Protein AF-0000000081104560 (afdb_homodimer)

Solvent-accessible surface area (backbone atoms only — not comparable to full-atom values): 60282 Å² total; per-residue (Å²): 135,87,75,81,73,76,74,65,57,38,30,58,47,62,74,62,41,50,55,45,44,60,71,58,47,67,75,71,65,54,69,32,28,44,56,29,55,73,64,72,46,82,34,73,63,42,94,49,19,62,49,31,46,74,70,73,40,37,84,59,43,34,56,75,79,78,76,79,76,77,82,79,80,79,83,79,77,79,70,82,75,79,75,72,74,75,78,76,77,78,72,72,76,51,74,69,54,56,58,49,32,35,73,31,67,72,75,35,79,82,72,40,44,40,38,30,18,34,72,7,65,52,24,42,51,39,49,55,53,65,66,53,71,58,65,101,72,71,60,72,70,68,72,63,43,50,53,58,43,30,38,43,39,57,54,51,51,51,84,67,80,66,79,64,60,79,67,37,32,70,81,58,48,70,50,54,60,58,66,65,53,71,56,70,68,56,50,53,49,16,44,48,46,25,62,72,28,64,36,73,73,55,53,59,62,52,62,60,69,62,49,50,54,52,49,51,50,49,52,50,47,55,72,69,43,69,88,73,62,60,71,51,78,63,54,62,71,45,51,56,48,50,51,50,49,50,51,44,38,54,54,5,45,57,47,44,71,38,82,80,61,77,56,75,73,42,67,51,52,57,32,54,49,24,30,54,50,36,45,40,46,39,56,36,30,83,50,50,60,64,38,88,78,43,81,53,62,68,61,18,52,51,27,42,25,38,41,43,50,43,50,50,48,52,44,52,43,37,51,51,16,54,60,38,36,45,80,50,56,68,77,79,75,72,69,73,81,59,90,60,77,62,85,67,57,29,48,74,61,52,32,51,47,53,48,42,53,48,44,38,52,49,48,53,49,50,49,45,22,42,73,71,74,40,71,70,51,67,68,58,54,51,50,50,50,51,52,52,49,49,45,50,68,41,28,39,61,28,60,66,32,74,87,57,37,83,44,73,64,33,48,50,50,18,44,51,50,50,43,52,53,29,51,49,49,41,61,68,40,44,65,71,70,75,58,85,72,91,64,59,63,66,51,55,50,52,34,50,51,33,30,51,47,34,45,52,42,50,53,53,44,51,72,65,69,44,56,60,65,56,37,66,68,57,43,28,51,36,46,48,26,48,51,52,49,45,50,49,21,64,73,67,62,38,63,70,54,49,53,48,51,51,50,51,54,49,51,48,61,72,62,51,74,35,74,46,35,63,61,54,38,52,14,50,50,48,50,50,48,56,56,48,54,39,52,58,53,65,76,101,133,84,78,76,76,76,74,59,58,39,29,58,49,62,74,61,42,50,55,46,45,61,71,59,46,67,75,71,66,59,69,31,29,44,56,29,53,73,65,71,46,83,36,74,65,42,92,50,18,60,50,30,47,74,71,71,42,37,85,60,43,33,58,75,78,77,77,80,75,75,84,77,84,66,86,64,80,76,72,83,76,79,75,70,74,76,78,76,76,77,72,70,76,50,76,70,53,54,58,48,31,35,74,30,69,73,76,35,79,82,70,40,44,40,38,29,18,32,73,7,65,51,25,43,51,38,49,53,51,65,66,52,72,60,66,100,71,73,61,72,68,66,72,63,41,50,54,57,41,30,39,43,40,57,54,51,51,52,84,68,82,61,80,66,61,75,67,39,32,74,80,57,49,69,51,53,61,58,65,66,52,70,56,69,68,56,49,53,50,15,45,47,47,25,62,73,29,62,34,74,72,54,52,60,63,51,63,60,69,61,48,50,53,52,48,51,49,49,53,51,48,55,71,70,43,67,87,73,62,61,71,51,79,62,53,64,72,44,51,55,47,49,52,49,48,50,52,43,39,53,55,5,45,58,47,43,72,39,80,80,60,78,57,74,74,41,67,52,53,56,32,54,50,24,29,52,52,36,46,39,47,38,55,35,30,83,50,53,62,63,37,89,78,43,80,50,62,68,61,19,52,51,29,43,26,39,39,43,50,42,50,50,48,51,45,51,43,38,52,52,17,53,59,38,36,44,81,48,57,69,76,79,75,71,73,72,81,60,90,60,77,62,86,67,57,29,48,74,61,53,32,51,47,52,48,43,53,48,42,40,52,48,46,53,50,49,48,45,22,44,74,70,74,41,71,73,50,67,67,59,54,52,51,52,50,51,51,53,50,49,46,49,70,41,26,39,60,28,60,65,33,74,86,58,36,84,45,73,65,33,47,52,50,18,42,50,51,49,42,52,52,30,52,50,47,41,61,68,39,44,66,72,69,73,57,85,70,88,62,60,64,64,53,53,50,52,34,48,50,34,29,52,47,35,45,52,42,49,53,52,43,52,73,64,68,44,55,61,66,56,37,67,67,57,43,29,52,36,47,48,26,49,50,52,49,45,51,48,19,63,73,67,62,38,63,70,54,50,54,48,52,52,49,50,54,49,51,49,60,71,62,51,75,35,75,48,35,64,61,53,38,51,14,51,52,49,50,49,48,55,58,46,55,40,53,59,56,66,75,101

Sequence (1080 aa):
MPGGDSTATENIPAGDFDLLLFRRRRFRTAKACYPCRRRKVKCDLNQPCGTCISREHPDLCDYTTNTFAGAESSTSEQSPSVREQPEGAHVSPSAAETAQGLFVDLALPFSTKVHLGSESLPGIFSMCGRTRKQPSTAPVKLSTDPRLICELLCLQDSSTTFPFTNLWMPGDGIEKVYSALPEDDVILNHFRLFQESLFHLEPSIVNLRNFETVLLEFLRKRRAVPPNPYLEPLSESTSSWIGLLFGILSCGAQLAVVEGVEGELDATKAWVFGLAIRLAQTLGLHCTPDPNSISNPKKREEAIIRSSIWRSLIWQDTLASLCFDRPSGIVVLESIPSNTASPRFYSFFDSCHHLFVTANKIGHALTQAKFSGERLPHETVLDFRKLVNIIETRSVPHLQDLSKCQSKNDYIQHYIFRLFTDSVMVCLYRPAMTGNESQDDDITDYYLNRCRSTLQTYMELMNLNAPFQRLWFFVHITFSSALILGQAAYARNVHSDKTFLKRFFNSLSQNRAFVSVPMYENAWRLLHEFLTMNDNNMEEMPGGDSTATENIPAGDFDLLLFRRRRFRTAKACYPCRRRKVKCDLNQPCGTCISREHPDLCDYTTNTFAGAESSTSEQSPSVREQPEGAHVSPSAAETAQGLFVDLALPFSTKVHLGSESLPGIFSMCGRTRKQPSTAPVKLSTDPRLICELLCLQDSSTTFPFTNLWMPGDGIEKVYSALPEDDVILNHFRLFQESLFHLEPSIVNLRNFETVLLEFLRKRRAVPPNPYLEPLSESTSSWIGLLFGILSCGAQLAVVEGVEGELDATKAWVFGLAIRLAQTLGLHCTPDPNSISNPKKREEAIIRSSIWRSLIWQDTLASLCFDRPSGIVVLESIPSNTASPRFYSFFDSCHHLFVTANKIGHALTQAKFSGERLPHETVLDFRKLVNIIETRSVPHLQDLSKCQSKNDYIQHYIFRLFTDSVMVCLYRPAMTGNESQDDDITDYYLNRCRSTLQTYMELMNLNAPFQRLWFFVHITFSSALILGQAAYARNVHSDKTFLKRFFNSLSQNRAFVSVPMYENAWRLLHEFLTMNDNNMEE

Organism: NCBI:txid173218

Nearest PDB structures (foldseek):
  8qag-assembly2_B  TM=3.653E-01  e=5.432E-01  synthetic construct
  8qah-assembly1_A  TM=3.461E-01  e=1.840E+00  synthetic construct
  8e12-assembly1_A  TM=4.820E-01  e=4.840E+00  synthetic construct
  5dlq-assembly1_B  TM=2.103E-01  e=8.721E+00  Mus musculus
  8qag-assembly2_B  TM=3.655E-01  e=7.309E-01  synthetic construct

InterPro domains:
  IPR001138 Zn(2)Cys(6) fungal-type DNA-binding domain [PF00172] (31-64)
  IPR001138 Zn(2)Cys(6) fungal-type DNA-binding domain [PS00463] (32-61)
  IPR001138 Zn(2)Cys(6) fungal-type DNA-binding domain [PS50048] (32-63)
  IPR001138 Zn(2)Cys(6) fungal-type DNA-binding domain [SM00066] (27-72)
  IPR001138 Zn(2)Cys(6) fungal-type DNA-binding domain [cd00067] (29-58)
  IPR004507 Flavin prenyltransferase UbiX-like [PTHR43374] (16-257)
  IPR007219 Xylanolytic transcriptional activator, regulatory domain [SM00906] (270-349)
  IPR036864 Zn(2)-C6 fungal-type DNA-binding domain superfamily [G3DSA:4.10.240.10] (23-68)
  IPR036864 Zn(2)-C6 fungal-type DNA-binding domain superfamily [SSF57701] (22-66)

Foldseek 3Di:
DDPDPPPPPPCPDCVVVVVVVVVPPPPPFQQFFPVCVVVVHHFPSDQQTPVCVVVPRSVRRHRPDDPPDDDDPDDPDCDDDPCPDPPPDPPPPPLVVLQQADWAQLVEPPSHTDGFGCLALLNLVLLVLSPPPPDPAQPLPPPSHSNLVCLLLLQRAPRPDPVVVPDDDVVDDCLVLVVPDDDPVLLVQLLVLLVQAVCLQQVLQDPSVVLVVVSVVVVVVPVVDPSPPVPPRQPPVRVVSSVVSVVSSLNSVLLDLDAPPQSVPRLVVLVVLLVVLVVLVVVVLLPQDQLVPDDDPVSSSVSSNSPSSNLVSLQSQLLSCLNRVHQGPDQRPDDQPPVPPPPAAQELNRLLSSLSNLLNVLSVQQSVQSVVSHGDDPVVLVVSVVSNVSSLVRHDPLLNDVVPQDDLSSLVSNLVSLLSSLLSLLSSLSVVVNDDDPDDPVSVVVNLVSLLSLLVSLLVNLVSVRSNNSDSSSLSSNSSSLLVLLVVCLVVVPPVSLVSSVVSLVSCVVSVSCVSHVSSVVSSVSSVCSSVSSVVSVVD/DPPPPPPPPPPPDVVVVVVVVVVPPPPPQQQFFPVCVVVVHHFPSDQQTPVCVVVPRSVRRHRPDDPPDDDPPPDPPCDDDPCPPPPPPPPPPPLVVLQQADWAQLVEPPSHTDGFGCLALLNLVLLVLSPPPPDPAQPLPPPSHSNLVCLLLLQRAPRPDDVVVPDDDVVDDCLVLVVPDDDPVLLVQLLVLLVQAVCLQQVLQDDSVVLVVVSVVVVVVPVVDPSPPVPPRQDPVRVVSSVVSVVSSLNSVLLDLDAPPQSVPRLVVLVVLLVVLVVLVVVVLLPQDQLVPDDDPVSSSVSSNSPSSNLVSLQSQLLSCLNRVHQGPDQRPDDQPPVPPPPAAQELNRLLSSLSNLLNVLSVQQSVQSVVSHGDDPVVLVVSVVSNVSSLVRHDPLLNDVVPQDDLSSLLSNLVSLLSSLLSLLSSLSVVVNDPDPPDPVSVVVNLVSLLSLLVSLLVNLVSVRSNNSDSSSLSSNSSSLLVLLVVCLVVVPPVSLVSSVVSLVSCVVSVSCVSHVSSVVSSVSSVCSSVVSVVSVVD

Structure (mmCIF, N/CA/C/O backbone):
data_AF-0000000081104560-model_v1
#
loop_
_entity.id
_entity.type
_entity.pdbx_description
1 polymer 'Transcriptional regulator family: Fungal Specific TF'
#
loop_
_atom_site.group_PDB
_atom_site.id
_atom_site.type_symbol
_atom_site.label_atom_id
_atom_site.label_alt_id
_atom_site.label_comp_id
_atom_site.label_asym_id
_atom_site.label_entity_id
_atom_site.label_seq_id
_atom_site.pdbx_PDB_ins_code
_atom_site.Cartn_x
_atom_site.Cartn_y
_atom_site.Cartn_z
_atom_site.occupancy
_atom_site.B_iso_or_equiv
_atom_site.auth_seq_id
_atom_site.auth_comp_id
_atom_site.auth_asym_id
_atom_site.auth_atom_id
_atom_site.pdbx_PDB_model_num
ATOM 1 N N . MET A 1 1 ? 3.824 50.594 -65.812 1 22.41 1 MET A N 1
ATOM 2 C CA . MET A 1 1 ? 2.658 50.594 -64.938 1 22.41 1 MET A CA 1
ATOM 3 C C . MET A 1 1 ? 2.471 49.219 -64.312 1 22.41 1 MET A C 1
ATOM 5 O O . MET A 1 1 ? 2.693 48.188 -65 1 22.41 1 MET A O 1
ATOM 9 N N . PRO A 1 2 ? 2.445 49.125 -62.844 1 25.73 2 PRO A N 1
ATOM 10 C CA . PRO A 1 2 ? 2.838 48.188 -61.781 1 25.73 2 PRO A CA 1
ATOM 11 C C . PRO A 1 2 ? 1.892 47 -61.656 1 25.73 2 PRO A C 1
ATOM 13 O O . PRO A 1 2 ? 0.671 47.156 -61.75 1 25.73 2 PRO A O 1
ATOM 16 N N . GLY A 1 3 ? 2.25 45.969 -62.344 1 26.03 3 GLY A N 1
ATOM 17 C CA . GLY A 1 3 ? 1.594 44.75 -62.719 1 26.03 3 GLY A CA 1
ATOM 18 C C . GLY A 1 3 ? 0.983 44 -61.562 1 26.03 3 GLY A C 1
ATOM 19 O O . GLY A 1 3 ? 1.6 43.875 -60.5 1 26.03 3 GLY A O 1
ATOM 20 N N . GLY A 1 4 ? -0.249 44.188 -61.344 1 25.16 4 GLY A N 1
ATOM 21 C CA . GLY A 1 4 ? -1.162 43.938 -60.25 1 25.16 4 GLY A CA 1
ATOM 22 C C . GLY A 1 4 ? -1.18 42.5 -59.812 1 25.16 4 GLY A C 1
ATOM 23 O O . GLY A 1 4 ? -1.478 41.594 -60.594 1 25.16 4 GLY A O 1
ATOM 24 N N . ASP A 1 5 ? -0.259 42.125 -58.969 1 25.12 5 ASP A N 1
ATOM 25 C CA . ASP A 1 5 ? 0.303 40.875 -58.469 1 25.12 5 ASP A CA 1
ATOM 26 C C . ASP A 1 5 ? -0.767 40.031 -57.781 1 25.12 5 ASP A C 1
ATOM 28 O O . ASP A 1 5 ? -1.366 40.438 -56.781 1 25.12 5 ASP A O 1
ATOM 32 N N . SER A 1 6 ? -1.529 39.375 -58.562 1 28.17 6 SER A N 1
ATOM 33 C CA . SER A 1 6 ? -2.742 38.625 -58.25 1 28.17 6 SER A CA 1
ATOM 34 C C . SER A 1 6 ? -2.486 37.625 -57.156 1 28.17 6 SER A C 1
ATOM 36 O O . SER A 1 6 ? -1.745 36.656 -57.375 1 28.17 6 SER A O 1
ATOM 38 N N . THR A 1 7 ? -2.326 38.094 -55.938 1 27.14 7 THR A N 1
ATOM 39 C CA . THR A 1 7 ? -1.959 37.406 -54.688 1 27.14 7 THR A CA 1
ATOM 40 C C . THR A 1 7 ? -2.881 36.25 -54.438 1 27.14 7 THR A C 1
ATOM 42 O O . THR A 1 7 ? -4.098 36.406 -54.312 1 27.14 7 THR A O 1
ATOM 45 N N . ALA A 1 8 ? -2.52 35.156 -55 1 28.59 8 ALA A N 1
ATOM 46 C CA . ALA A 1 8 ? -3.174 33.844 -55.062 1 28.59 8 ALA A CA 1
ATOM 47 C C . ALA A 1 8 ? -3.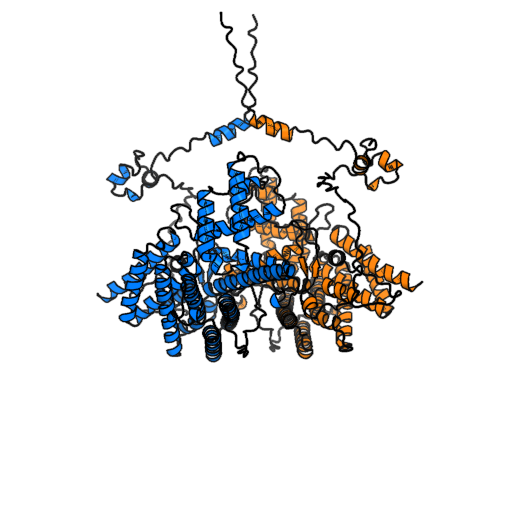691 33.438 -53.688 1 28.59 8 ALA A C 1
ATOM 49 O O . ALA A 1 8 ? -2.938 33.438 -52.688 1 28.59 8 ALA A O 1
ATOM 50 N N . THR A 1 9 ? -4.898 33.719 -53.375 1 28.7 9 THR A N 1
ATOM 51 C CA . THR A 1 9 ? -5.707 33.5 -52.156 1 28.7 9 THR A CA 1
ATOM 52 C C . THR A 1 9 ? -5.621 32.031 -51.719 1 28.7 9 THR A C 1
ATOM 54 O O . THR A 1 9 ? -6.113 31.141 -52.406 1 28.7 9 THR A O 1
ATOM 57 N N . GLU A 1 10 ? -4.465 31.703 -51.312 1 28.2 10 GLU A N 1
ATOM 58 C CA . GLU A 1 10 ? -4.059 30.359 -50.906 1 28.2 10 GLU A CA 1
ATOM 59 C C . GLU A 1 10 ? -5.129 29.703 -50.031 1 28.2 10 GLU A C 1
ATOM 61 O O . GLU A 1 10 ? -5.633 30.312 -49.094 1 28.2 10 GLU A O 1
ATOM 66 N N . ASN A 1 11 ? -5.793 28.859 -50.625 1 29.27 11 ASN A N 1
ATOM 67 C CA . ASN A 1 11 ? -6.926 28.062 -50.188 1 29.27 11 ASN A CA 1
ATOM 68 C C . ASN A 1 11 ? -6.637 27.375 -48.844 1 29.27 11 ASN A C 1
ATOM 70 O O . ASN A 1 11 ? -5.734 26.547 -48.75 1 29.27 11 ASN A O 1
ATOM 74 N N . ILE A 1 12 ? -6.836 27.984 -47.812 1 30.95 12 ILE A N 1
ATOM 75 C CA . ILE A 1 12 ? -6.617 27.547 -46.438 1 30.95 12 ILE A CA 1
ATOM 76 C C . ILE A 1 12 ? -7.414 26.266 -46.156 1 30.95 12 ILE A C 1
ATOM 78 O O . ILE A 1 12 ? -8.633 26.25 -46.312 1 30.95 12 ILE A O 1
ATOM 82 N N . PRO A 1 13 ? -6.949 25.219 -46.469 1 29.53 13 PRO A N 1
ATOM 83 C CA . PRO A 1 13 ? -7.699 23.953 -46.406 1 29.53 13 PRO A CA 1
ATOM 84 C C . PRO A 1 13 ? -8.594 23.844 -45.188 1 29.53 13 PRO A C 1
ATOM 86 O O . PRO A 1 13 ? -8.312 24.469 -44.156 1 29.53 13 PRO A O 1
ATOM 89 N N . ALA A 1 14 ? -9.688 23.297 -45.188 1 32.81 14 ALA A N 1
ATOM 90 C CA . ALA A 1 14 ? -10.875 23.297 -44.312 1 32.81 14 ALA A CA 1
ATOM 91 C C . ALA A 1 14 ? -10.516 22.859 -42.906 1 32.81 14 ALA A C 1
ATOM 93 O O . ALA A 1 14 ? -11.047 23.406 -41.938 1 32.81 14 ALA A O 1
ATOM 94 N N . GLY A 1 15 ? -9.875 21.828 -42.938 1 32.88 15 GLY A N 1
ATOM 95 C CA . GLY A 1 15 ? -9.641 21.219 -41.625 1 32.88 15 GLY A CA 1
ATOM 96 C C . GLY A 1 15 ? -8.938 22.141 -40.656 1 32.88 15 GLY A C 1
ATOM 97 O O . GLY A 1 15 ? -9.141 22.047 -39.438 1 32.88 15 GLY A O 1
ATOM 98 N N . ASP A 1 16 ? -8.062 22.844 -41.219 1 33.47 16 ASP A N 1
ATOM 99 C CA . ASP A 1 16 ? -7.398 23.922 -40.469 1 33.47 16 ASP A CA 1
ATOM 100 C C . ASP A 1 16 ? -8.391 25.031 -40.125 1 33.47 16 ASP A C 1
ATOM 102 O O . ASP A 1 16 ? -8.062 25.953 -39.375 1 33.47 16 ASP A O 1
ATOM 106 N N . PHE A 1 17 ? -9.359 25.078 -41 1 32.88 17 PHE A N 1
ATOM 107 C CA . PHE A 1 17 ? -10.359 26.094 -40.719 1 32.88 17 PHE A CA 1
ATOM 108 C C . PHE A 1 17 ? -11.023 25.859 -39.375 1 32.88 17 PHE A C 1
ATOM 110 O O . PHE A 1 17 ? -11.211 26.797 -38.594 1 32.88 17 PHE A O 1
ATOM 117 N N . ASP A 1 18 ? -11.391 24.656 -39.125 1 35.16 18 ASP A N 1
ATOM 118 C CA . ASP A 1 18 ? -12.18 24.438 -37.906 1 35.16 18 ASP A CA 1
ATOM 119 C C . ASP A 1 18 ? -11.344 24.703 -36.656 1 35.16 18 ASP A C 1
ATOM 121 O O . ASP A 1 18 ? -11.836 25.281 -35.688 1 35.16 18 ASP A O 1
ATOM 125 N N . LEU A 1 19 ? -10.195 24.234 -36.656 1 36.19 19 LEU A N 1
ATOM 126 C CA . LEU A 1 19 ? -9.289 24.547 -35.531 1 36.19 19 LEU A CA 1
ATOM 127 C C . LEU A 1 19 ? -9.078 26.047 -35.406 1 36.19 19 LEU A C 1
ATOM 129 O O . LEU A 1 19 ? -9.023 26.578 -34.312 1 36.19 19 LEU A O 1
ATOM 133 N N . LEU A 1 20 ? -8.945 26.672 -36.562 1 33.12 20 LEU A N 1
ATOM 134 C CA . LEU A 1 20 ? -8.922 28.125 -36.562 1 33.12 20 LEU A CA 1
ATOM 135 C C . LEU A 1 20 ? -10.242 28.688 -36.031 1 33.12 20 LEU A C 1
ATOM 137 O O . LEU A 1 20 ? -10.258 29.688 -35.312 1 33.12 20 LEU A O 1
ATOM 141 N N . LEU A 1 21 ? -11.25 28.078 -36.531 1 37.34 21 LEU A N 1
ATOM 142 C CA . LEU A 1 21 ? -12.516 28.531 -35.969 1 37.34 21 LEU A CA 1
ATOM 143 C C . LEU A 1 21 ? -12.562 28.312 -34.469 1 37.34 21 LEU A C 1
ATOM 145 O O . LEU A 1 21 ? -13.07 29.156 -33.719 1 37.34 21 LEU A O 1
ATOM 149 N N . PHE A 1 22 ? -12.203 27.219 -34 1 35.59 22 PHE A N 1
ATOM 150 C CA . PHE A 1 22 ? -12.25 26.938 -32.562 1 35.59 22 PHE A CA 1
ATOM 151 C C . PHE A 1 22 ? -11.289 27.844 -31.812 1 35.59 22 PHE A C 1
ATOM 153 O O . PHE A 1 22 ? -11.617 28.344 -30.75 1 35.59 22 PHE A O 1
ATOM 160 N N . ARG A 1 23 ? -10.141 28.031 -32.25 1 34.19 23 ARG A N 1
ATOM 161 C CA . ARG A 1 23 ? -9.203 29.016 -31.703 1 34.19 23 ARG A CA 1
ATOM 162 C C . ARG A 1 23 ? -9.742 30.422 -31.859 1 34.19 23 ARG A C 1
ATOM 164 O O . ARG A 1 23 ? -9.383 31.328 -31.094 1 34.19 23 ARG A O 1
ATOM 171 N N . ARG A 1 24 ? -10.367 30.641 -33 1 33.22 24 ARG A N 1
ATOM 172 C CA . ARG A 1 24 ? -10.961 31.953 -33.25 1 33.22 24 ARG A CA 1
ATOM 173 C C . ARG A 1 24 ? -12.328 32.062 -32.594 1 33.22 24 ARG A C 1
ATOM 175 O O . ARG A 1 24 ? -13.055 33.031 -32.812 1 33.22 24 ARG A O 1
ATOM 182 N N . ARG A 1 25 ? -12.844 31.047 -32.094 1 32.72 25 ARG A N 1
ATOM 183 C CA . ARG A 1 25 ? -14.047 31.375 -31.344 1 32.72 25 ARG A CA 1
ATOM 184 C C . ARG A 1 25 ? -13.734 32.344 -30.203 1 32.72 25 ARG A C 1
ATOM 186 O O . ARG A 1 25 ? -12.844 32.094 -29.391 1 32.72 25 ARG A O 1
ATOM 193 N N . ARG A 1 26 ? -13.938 33.531 -30.484 1 33.38 26 ARG A N 1
ATOM 194 C CA . ARG A 1 26 ? -13.922 34.562 -29.453 1 33.38 26 ARG A CA 1
ATOM 195 C C . ARG A 1 26 ? -14.609 34.062 -28.188 1 33.38 26 ARG A C 1
ATOM 197 O O . ARG A 1 26 ? -15.711 33.531 -28.234 1 33.38 26 ARG A O 1
ATOM 204 N N . PHE A 1 27 ? -13.852 33.688 -27.297 1 34.41 27 PHE A N 1
ATOM 205 C CA . PHE A 1 27 ? -14.477 33.531 -26 1 34.41 27 PHE A CA 1
ATOM 206 C C . PHE A 1 27 ? -15.492 34.656 -25.75 1 34.41 27 PHE A C 1
ATOM 208 O O . PHE A 1 27 ? -15.133 35.844 -25.703 1 34.41 27 PHE A O 1
ATOM 215 N N . ARG A 1 28 ? -16.625 34.406 -26.219 1 37.78 28 ARG A N 1
ATOM 216 C CA . ARG A 1 28 ? -17.625 35.438 -25.891 1 37.78 28 ARG A CA 1
ATOM 217 C C . ARG A 1 28 ? -17.609 35.75 -24.391 1 37.78 28 ARG A C 1
ATOM 219 O O . ARG A 1 28 ? -17.641 34.844 -23.562 1 37.78 28 ARG A O 1
ATOM 226 N N . THR A 1 29 ? -17.094 36.812 -24.062 1 43.75 29 THR A N 1
ATOM 227 C CA . THR A 1 29 ? -17.25 37.406 -22.734 1 43.75 29 THR A CA 1
ATOM 228 C C . THR A 1 29 ? -18.688 37.219 -22.234 1 43.75 29 THR A C 1
ATOM 230 O O . THR A 1 29 ? -19.625 37.344 -23.031 1 43.75 29 THR A O 1
ATOM 233 N N . ALA A 1 30 ? -18.875 36.594 -21.219 1 50.47 30 ALA A N 1
ATOM 234 C CA . ALA A 1 30 ? -20.25 36.5 -20.688 1 50.47 30 ALA A CA 1
ATOM 235 C C . ALA A 1 30 ? -20.953 37.844 -20.844 1 50.47 30 ALA A C 1
ATOM 237 O O . ALA A 1 30 ? -20.422 38.906 -20.484 1 50.47 30 ALA A O 1
ATOM 238 N N . LYS A 1 31 ? -21.891 37.938 -21.672 1 62.53 31 LYS A N 1
ATOM 239 C CA . LYS A 1 31 ? -22.609 39.188 -22 1 62.53 31 LYS A CA 1
ATOM 240 C C . LYS A 1 31 ? -23.359 39.719 -20.781 1 62.53 31 LYS A C 1
ATOM 242 O O . LYS A 1 31 ? -23.891 40.844 -20.812 1 62.53 31 LYS A O 1
ATOM 247 N N . ALA A 1 32 ? -23.547 38.75 -19.75 1 72.81 32 ALA A N 1
ATOM 248 C CA . ALA A 1 32 ? -24.156 39.188 -18.5 1 72.81 32 ALA A CA 1
ATOM 249 C C . ALA A 1 32 ? -23.516 38.469 -17.297 1 72.81 32 ALA A C 1
ATOM 251 O O . ALA A 1 32 ? -22.969 37.375 -17.438 1 72.81 32 ALA A O 1
ATOM 252 N N . CYS A 1 33 ? -23.312 39.156 -16.219 1 71.06 33 CYS A N 1
ATOM 253 C CA . CYS A 1 33 ? -22.781 38.562 -14.992 1 71.06 33 CYS A CA 1
ATOM 254 C C . CYS A 1 33 ? -23.656 37.406 -14.508 1 71.06 33 CYS A C 1
ATOM 256 O O . CYS A 1 33 ? -24.828 37.312 -14.891 1 71.06 33 CYS A O 1
ATOM 258 N N . TYR A 1 34 ? -23.172 36.562 -13.758 1 72.5 34 TYR A N 1
ATOM 259 C CA . TYR A 1 34 ? -23.844 35.344 -13.32 1 72.5 34 TYR A CA 1
ATOM 260 C C . TYR A 1 34 ? -25.188 35.688 -12.68 1 72.5 34 TYR A C 1
ATOM 262 O O . TYR A 1 34 ? -26.219 35.125 -13.047 1 72.5 34 TYR A O 1
ATOM 270 N N . PRO A 1 35 ? -25.234 36.562 -11.844 1 75.62 35 PRO A N 1
ATOM 271 C CA . PRO A 1 35 ? -26.547 36.875 -11.281 1 75.62 35 PRO A CA 1
ATOM 272 C C . PRO A 1 35 ? -27.5 37.469 -12.305 1 75.62 35 PRO A C 1
ATOM 274 O O . PRO A 1 35 ? -28.703 37.156 -12.312 1 75.62 35 PRO A O 1
ATOM 277 N N . CYS A 1 36 ? -26.953 38.188 -13.172 1 76.44 36 CYS A N 1
ATOM 278 C CA . CYS A 1 36 ? -27.781 38.812 -14.18 1 76.44 36 CYS A CA 1
ATOM 279 C C . CYS A 1 36 ? -28.281 37.812 -15.203 1 76.44 36 CYS A C 1
ATOM 281 O O . CYS A 1 36 ? -29.422 37.875 -15.656 1 76.44 36 CYS A O 1
ATOM 283 N N . ARG A 1 37 ? -27.5 36.812 -15.406 1 74.56 37 ARG A N 1
ATOM 284 C CA . ARG A 1 37 ? -27.859 35.719 -16.297 1 74.56 37 ARG A CA 1
ATOM 285 C C . ARG A 1 37 ? -28.938 34.844 -15.664 1 74.56 37 ARG A C 1
ATOM 287 O O . ARG A 1 37 ? -29.891 34.438 -16.344 1 74.56 37 ARG A O 1
ATOM 294 N N . ARG A 1 38 ? -28.859 34.75 -14.469 1 68.62 38 ARG A N 1
ATOM 295 C CA . ARG A 1 38 ? -29.797 33.875 -13.766 1 68.62 38 ARG A CA 1
ATOM 296 C C . ARG A 1 38 ? -31.156 34.562 -13.602 1 68.62 38 ARG A C 1
ATOM 298 O O . ARG A 1 38 ? -32.188 33.906 -13.672 1 68.62 38 ARG A O 1
ATOM 305 N N . ARG A 1 39 ? -31.047 35.75 -13.562 1 69.12 39 ARG A N 1
ATOM 306 C CA . ARG A 1 39 ? -32.281 36.5 -13.344 1 69.12 39 ARG A CA 1
ATOM 307 C C . ARG A 1 39 ? -32.812 37.062 -14.656 1 69.12 39 ARG A C 1
ATOM 309 O O . ARG A 1 39 ? -33.875 37.688 -14.672 1 69.12 39 ARG A O 1
ATOM 316 N N . LYS A 1 40 ? -32.156 36.781 -15.672 1 70.31 40 LYS A N 1
ATOM 317 C CA . LYS A 1 40 ? -32.531 37.156 -17.031 1 70.31 40 LYS A CA 1
ATOM 318 C C . LYS A 1 40 ? -32.75 38.656 -17.109 1 70.31 40 LYS A C 1
ATOM 320 O O . LYS A 1 40 ? -33.719 39.125 -17.734 1 70.31 40 LYS A O 1
ATOM 325 N N . VAL A 1 41 ? -31.953 39.469 -16.391 1 79.12 41 VAL A N 1
ATOM 326 C CA . VAL A 1 41 ? -32.062 40.906 -16.453 1 79.12 41 VAL A CA 1
ATOM 327 C C . VAL A 1 41 ? -30.938 41.5 -17.281 1 79.12 41 VAL A C 1
ATOM 329 O O . VAL A 1 41 ? -29.922 40.812 -17.531 1 79.12 41 VAL A O 1
ATOM 332 N N . LYS A 1 42 ? -31.156 42.688 -17.688 1 77.62 42 LYS A N 1
ATOM 333 C CA . LYS A 1 42 ? -30.172 43.375 -18.531 1 77.62 42 LYS A CA 1
ATOM 334 C C . LYS A 1 42 ? -28.906 43.719 -17.75 1 77.62 42 LYS A C 1
ATOM 336 O O . LYS A 1 42 ? -28.984 44.25 -16.641 1 77.62 42 LYS A O 1
ATOM 341 N N . CYS A 1 43 ? -27.734 43.094 -18.125 1 74.06 43 CYS A N 1
ATOM 342 C CA . CYS A 1 43 ? -26.422 43.344 -17.516 1 74.06 43 CYS A CA 1
ATOM 343 C C . CYS A 1 43 ? -25.625 44.344 -18.344 1 74.06 43 CYS A C 1
ATOM 345 O O . CYS A 1 43 ? -25.594 44.281 -19.562 1 74.06 43 CYS A O 1
ATOM 347 N N . ASP A 1 44 ? -25.188 45.375 -17.797 1 77.38 44 ASP A N 1
ATOM 348 C CA . ASP A 1 44 ? -24.5 46.406 -18.516 1 77.38 44 ASP A CA 1
ATOM 349 C C . ASP A 1 44 ? -23.016 46.062 -18.734 1 77.38 44 ASP A C 1
ATOM 351 O O . ASP A 1 44 ? -22.234 46.906 -19.141 1 77.38 44 ASP A O 1
ATOM 355 N N . LEU A 1 45 ? -22.5 44.844 -18.391 1 72.31 45 LEU A N 1
ATOM 356 C CA . LEU A 1 45 ? -21.203 44.219 -18.641 1 72.31 45 LEU A CA 1
ATOM 357 C C . LEU A 1 45 ? -20.094 44.906 -17.844 1 72.31 45 LEU A C 1
ATOM 359 O O . LEU A 1 45 ? -18.922 44.594 -18.031 1 72.31 45 LEU A O 1
ATOM 363 N N . ASN A 1 46 ? -20.453 45.75 -16.891 1 74.5 46 ASN A N 1
ATOM 364 C CA . ASN A 1 46 ? -19.5 46.312 -15.945 1 74.5 46 ASN A CA 1
ATOM 365 C C . ASN A 1 46 ? -19.219 45.375 -14.789 1 74.5 46 ASN A C 1
ATOM 367 O O . ASN A 1 46 ? -20.047 44.531 -14.445 1 74.5 46 ASN A O 1
ATOM 371 N N . GLN A 1 47 ? -17.984 45.156 -14.328 1 70.38 47 GLN A N 1
ATOM 372 C CA . GLN A 1 47 ? -17.625 44.312 -13.188 1 70.38 47 GLN A CA 1
ATOM 373 C C . GLN A 1 47 ? -17.328 45.188 -11.961 1 70.38 47 GLN A C 1
ATOM 375 O O . GLN A 1 47 ? -16.25 45.75 -11.844 1 70.38 47 GLN A O 1
ATOM 380 N N . PRO A 1 48 ? -18.375 45.281 -11 1 75.38 48 PRO A N 1
ATOM 381 C CA . PRO A 1 48 ? -19.703 44.688 -10.938 1 75.38 48 PRO A CA 1
ATOM 382 C C . PRO A 1 48 ? -20.719 45.375 -11.836 1 75.38 48 PRO A C 1
ATOM 384 O O . PRO A 1 48 ? -20.609 46.562 -12.102 1 75.38 48 PRO A O 1
ATOM 387 N N . CYS A 1 49 ? -21.688 44.625 -12.273 1 76.62 49 CYS A N 1
ATOM 388 C CA . CYS A 1 49 ? -22.625 45.188 -13.234 1 76.62 49 CYS A CA 1
ATOM 389 C C . CYS A 1 49 ? -23.641 46.094 -12.531 1 76.62 49 CYS A C 1
ATOM 391 O O . CYS A 1 49 ? -23.906 45.906 -11.344 1 76.62 49 CYS A O 1
ATOM 393 N N . GLY A 1 50 ? -24.062 47.219 -13.18 1 79.12 50 GLY A N 1
ATOM 394 C CA . GLY A 1 50 ? -25 48.219 -12.648 1 79.12 50 GLY A CA 1
ATOM 395 C C . GLY A 1 50 ? -26.25 47.594 -12.07 1 79.12 50 GLY A C 1
ATOM 396 O O . GLY A 1 50 ? -26.797 48.062 -11.07 1 79.12 50 GLY A O 1
ATOM 397 N N . THR A 1 51 ? -26.703 46.5 -12.68 1 81.06 51 THR A N 1
ATOM 398 C CA . THR A 1 51 ? -27.875 45.781 -12.188 1 81.06 51 THR A CA 1
ATOM 399 C C . THR A 1 51 ? -27.578 45.125 -10.852 1 81.06 51 THR A C 1
ATOM 401 O O . THR A 1 51 ? -28.406 45.125 -9.945 1 81.06 51 THR A O 1
ATOM 404 N N . CYS A 1 52 ? -26.484 44.594 -10.75 1 75.56 52 CYS A N 1
ATOM 405 C CA . CYS A 1 52 ? -26.062 43.969 -9.492 1 75.56 52 CYS A CA 1
ATOM 406 C C . CYS A 1 52 ? -25.859 45.031 -8.414 1 75.56 52 CYS A C 1
ATOM 408 O O . CYS A 1 52 ? -26.188 44.812 -7.25 1 75.56 52 CYS A O 1
ATOM 410 N N . ILE A 1 53 ? -25.375 46.125 -8.688 1 80.75 53 ILE A N 1
ATOM 411 C CA . ILE A 1 53 ? -25.219 47.25 -7.758 1 80.75 53 ILE A CA 1
ATOM 412 C C . ILE A 1 53 ? -26.594 47.75 -7.336 1 80.75 53 ILE A C 1
ATOM 414 O O . ILE A 1 53 ? -26.844 47.969 -6.148 1 80.75 53 ILE A O 1
ATOM 418 N N . SER A 1 54 ? -27.453 47.969 -8.352 1 79.62 54 SER A N 1
ATOM 419 C CA . SER A 1 54 ? -28.766 48.531 -8.055 1 79.62 54 SER A CA 1
ATOM 420 C C . SER A 1 54 ? -29.578 47.562 -7.199 1 79.62 54 SER A C 1
ATOM 422 O O . SER A 1 54 ? -30.438 47.969 -6.41 1 79.62 54 SER A O 1
ATOM 424 N N . ARG A 1 55 ? -29.328 46.344 -7.41 1 75.44 55 ARG A N 1
ATOM 425 C CA . ARG A 1 55 ? -30.047 45.312 -6.664 1 75.44 55 ARG A CA 1
ATOM 426 C C . ARG A 1 55 ? -29.281 44.906 -5.406 1 75.44 55 ARG A C 1
ATOM 428 O O . ARG A 1 55 ? -29.625 43.938 -4.762 1 75.44 55 ARG A O 1
ATOM 435 N N . GLU A 1 56 ? -28.156 45.719 -5.086 1 71.19 56 GLU A N 1
ATOM 436 C CA . GLU A 1 56 ? -27.375 45.688 -3.848 1 71.19 56 GLU A CA 1
ATOM 437 C C . GLU A 1 56 ? -26.641 44.344 -3.689 1 71.19 56 GLU A C 1
ATOM 439 O O . GLU A 1 56 ? -26.484 43.844 -2.574 1 71.19 56 GLU A O 1
ATOM 444 N N . HIS A 1 57 ? -26.281 43.719 -4.742 1 62.34 57 HIS A N 1
ATOM 445 C CA . HIS A 1 57 ? -25.406 42.562 -4.656 1 62.34 57 HIS A CA 1
ATOM 446 C C . HIS A 1 57 ? -24.266 42.656 -5.656 1 62.34 57 HIS A C 1
ATOM 448 O O . HIS A 1 57 ? -24.109 41.812 -6.523 1 62.34 57 HIS A O 1
ATOM 454 N N . PRO A 1 58 ? -23.516 43.562 -5.543 1 75.31 58 PRO A N 1
ATOM 455 C CA . PRO A 1 58 ? -22.391 43.75 -6.473 1 75.31 58 PRO A CA 1
ATOM 456 C C . PRO A 1 58 ? -21.328 42.656 -6.32 1 75.31 58 PRO A C 1
ATOM 458 O O . PRO A 1 58 ? -20.609 42.344 -7.277 1 75.31 58 PRO A O 1
ATOM 461 N N . ASP A 1 59 ? -21.312 42.094 -5.215 1 70.31 59 ASP A N 1
ATOM 462 C CA . ASP A 1 59 ? -20.281 41.125 -4.879 1 70.31 59 ASP A CA 1
ATOM 463 C C . ASP A 1 59 ? -20.531 39.781 -5.598 1 70.31 59 ASP A C 1
ATOM 465 O O . ASP A 1 59 ? -19.594 39 -5.785 1 70.31 59 ASP A O 1
ATOM 469 N N . LEU A 1 60 ? -21.594 39.5 -6.012 1 71.38 60 LEU A N 1
ATOM 470 C CA . LEU A 1 60 ? -21.969 38.281 -6.695 1 71.38 60 LEU A CA 1
ATOM 471 C C . LEU A 1 60 ? -21.844 38.406 -8.203 1 71.38 60 LEU A C 1
ATOM 473 O O . LEU A 1 60 ? -22.031 37.469 -8.953 1 71.38 60 LEU A O 1
ATOM 477 N N . CYS A 1 61 ? -21.422 39.562 -8.617 1 71.12 61 CYS A N 1
ATOM 478 C CA . CYS A 1 61 ? -21.297 39.781 -10.047 1 71.12 61 CYS A CA 1
ATOM 479 C C . CYS A 1 61 ? -20.125 39 -10.625 1 71.12 61 CYS A C 1
ATOM 481 O O . CYS A 1 61 ? -18.969 39.312 -10.336 1 71.12 61 CYS A O 1
ATOM 483 N N . ASP A 1 62 ? -20.359 37.875 -11.148 1 68.5 62 ASP A N 1
ATOM 484 C CA . ASP A 1 62 ? -19.328 37 -11.68 1 68.5 62 ASP A CA 1
ATOM 485 C C . ASP A 1 62 ? -19.609 36.625 -13.141 1 68.5 62 ASP A C 1
ATOM 487 O O . ASP A 1 62 ? -20.734 36.312 -13.5 1 68.5 62 ASP A O 1
ATOM 491 N N . TYR A 1 63 ? -18.641 36.781 -13.859 1 64 63 TYR A N 1
ATOM 492 C CA . TYR A 1 63 ? -18.75 36.531 -15.289 1 64 63 TYR A CA 1
ATOM 493 C C . TYR A 1 63 ? -18.094 35.219 -15.656 1 64 63 TYR A C 1
ATOM 495 O O . TYR A 1 63 ? -18.188 34.75 -16.797 1 64 63 TYR A O 1
ATOM 503 N N . THR A 1 64 ? -17.391 34.625 -14.812 1 56 64 THR A N 1
ATOM 504 C CA . THR A 1 64 ? -16.547 33.5 -15.148 1 56 64 THR A CA 1
ATOM 505 C C . THR A 1 64 ? -17.281 32.188 -14.914 1 56 64 THR A C 1
ATOM 507 O O . THR A 1 64 ? -16.859 31.125 -15.406 1 56 64 THR A O 1
ATOM 510 N N . THR A 1 65 ? -18.203 31.891 -14.039 1 43.88 65 THR A N 1
ATOM 511 C CA . THR A 1 65 ? -18.906 30.656 -13.742 1 43.88 65 THR A CA 1
ATOM 512 C C . THR A 1 65 ? -19.703 30.172 -14.945 1 43.88 65 THR A C 1
ATOM 514 O O . THR A 1 65 ? -20.578 30.891 -15.438 1 43.88 65 THR A O 1
ATOM 517 N N . ASN A 1 66 ? -19.125 29.219 -15.695 1 39.22 66 ASN A N 1
ATOM 518 C CA . ASN A 1 66 ? -19.891 28.562 -16.75 1 39.22 66 ASN A CA 1
ATOM 519 C C . ASN A 1 66 ? -20.969 27.641 -16.172 1 39.22 66 ASN A C 1
ATOM 521 O O . ASN A 1 66 ? -20.688 26.812 -15.305 1 39.22 66 ASN A O 1
ATOM 525 N N . THR A 1 67 ? -22.219 27.844 -16.094 1 35.91 67 THR A N 1
ATOM 526 C CA . THR A 1 67 ? -23.375 27.062 -15.672 1 35.91 67 THR A CA 1
ATOM 527 C C . THR A 1 67 ? -23.531 25.812 -16.547 1 35.91 67 THR A C 1
ATOM 529 O O . THR A 1 67 ? -23.891 25.922 -17.719 1 35.91 67 THR A O 1
ATOM 532 N N . PHE A 1 68 ? -22.719 24.781 -16.578 1 30.12 68 PHE A N 1
ATOM 533 C CA . PHE A 1 68 ? -23.344 23.672 -17.281 1 30.12 68 PHE A CA 1
ATOM 534 C C . PHE A 1 68 ? -24.734 23.391 -16.703 1 30.12 68 PHE A C 1
ATOM 536 O O . PHE A 1 68 ? -24.891 23.219 -15.5 1 30.12 68 PHE A O 1
ATOM 543 N N . ALA A 1 69 ? -25.781 23.609 -17.312 1 29 69 ALA A N 1
ATOM 544 C CA . ALA A 1 69 ? -27.219 23.375 -17.141 1 29 69 ALA A CA 1
ATOM 545 C C . ALA A 1 69 ? -27.516 21.891 -16.922 1 29 69 ALA A C 1
ATOM 547 O O . ALA A 1 69 ? -27.531 21.109 -17.875 1 29 69 ALA A O 1
ATOM 548 N N . GLY A 1 70 ? -27.062 21.016 -16.094 1 24.72 70 GLY A N 1
ATOM 549 C CA . GLY A 1 70 ? -27.844 19.797 -16.031 1 24.72 70 GLY A CA 1
ATOM 550 C C . GLY A 1 70 ? -29.344 20.031 -15.969 1 24.72 70 GLY A C 1
ATOM 551 O O . GLY A 1 70 ? -29.781 21.125 -15.633 1 24.72 70 GLY A O 1
ATOM 552 N N . ALA A 1 71 ? -30.125 19.016 -16.578 1 25.42 71 ALA A N 1
ATOM 553 C CA . ALA A 1 71 ? -31.547 18.781 -16.859 1 25.42 71 ALA A CA 1
ATOM 554 C C . ALA A 1 71 ? -32.406 18.984 -15.617 1 25.42 71 ALA A C 1
ATOM 556 O O . ALA A 1 71 ? -32.031 18.562 -14.523 1 25.42 71 ALA A O 1
ATOM 557 N N . GLU A 1 72 ? -33.406 19.719 -15.695 1 25.3 72 GLU A N 1
ATOM 558 C CA . GLU A 1 72 ? -34.594 20.016 -14.922 1 25.3 72 GLU A CA 1
ATOM 559 C C . GLU A 1 72 ? -35.438 18.766 -14.711 1 25.3 72 GLU A C 1
ATOM 561 O O . GLU A 1 72 ? -36 18.219 -15.672 1 25.3 72 GLU A O 1
ATOM 566 N N . SER A 1 73 ? -35.094 17.625 -14.039 1 23.33 73 SER A N 1
ATOM 567 C CA . SER A 1 73 ? -36.156 16.672 -13.742 1 23.33 73 SER A CA 1
ATOM 568 C C . SER A 1 73 ? -37.406 17.375 -13.297 1 23.33 73 SER A C 1
ATOM 570 O O . SER A 1 73 ? -37.375 18.281 -12.469 1 23.33 73 SER A O 1
ATOM 572 N N . SER A 1 74 ? -38.406 17.359 -14.094 1 22.97 74 SER A N 1
ATOM 573 C CA . SER A 1 74 ? -39.812 17.75 -14 1 22.97 74 SER A CA 1
ATOM 574 C C . SER A 1 74 ? -40.375 17.406 -12.633 1 22.97 74 SER A C 1
ATOM 576 O O . SER A 1 74 ? -39.781 16.609 -11.891 1 22.97 74 SER A O 1
ATOM 578 N N . THR A 1 75 ? -41.844 17.578 -12.539 1 22.89 75 THR A N 1
ATOM 579 C CA . THR A 1 75 ? -43 17.844 -11.688 1 22.89 75 THR A CA 1
ATOM 580 C C . THR A 1 75 ? -43.469 16.562 -10.984 1 22.89 75 THR A C 1
ATOM 582 O O . THR A 1 75 ? -44.094 15.703 -11.594 1 22.89 75 THR A O 1
ATOM 585 N N . SER A 1 76 ? -42.719 15.773 -10.297 1 22.19 76 SER A N 1
ATOM 586 C CA . SER A 1 76 ? -43.406 14.711 -9.57 1 22.19 76 SER A CA 1
ATOM 587 C C . SER A 1 76 ? -44.625 15.25 -8.797 1 22.19 76 SER A C 1
ATOM 589 O O . SER A 1 76 ? -44.5 16.266 -8.117 1 22.19 76 SER A O 1
ATOM 591 N N . GLU A 1 77 ? -45.844 14.984 -9.227 1 23.05 77 GLU A N 1
ATOM 592 C CA . GLU A 1 77 ? -47.156 15.016 -8.609 1 23.05 77 GLU A CA 1
ATOM 593 C C . GLU A 1 77 ? -47.094 14.516 -7.172 1 23.05 77 GLU A C 1
ATOM 595 O O . GLU A 1 77 ? -46.344 13.609 -6.852 1 23.05 77 GLU A O 1
ATOM 600 N N . GLN A 1 78 ? -47.75 15.25 -6.23 1 22.95 78 GLN A N 1
ATOM 601 C CA . GLN A 1 78 ? -48.062 15.328 -4.805 1 22.95 78 GLN A CA 1
ATOM 602 C C . GLN A 1 78 ? -48.688 14.031 -4.309 1 22.95 78 GLN A C 1
ATOM 604 O O . GLN A 1 78 ? -49.906 13.859 -4.395 1 22.95 78 GLN A O 1
ATOM 609 N N . SER A 1 79 ? -48.438 12.867 -4.852 1 25.38 79 SER A N 1
ATOM 610 C CA . SER A 1 79 ? -49.375 11.953 -4.223 1 25.38 79 SER A CA 1
ATOM 611 C C . SER A 1 79 ? -49.344 12.094 -2.705 1 25.38 79 SER A C 1
ATOM 613 O O . SER A 1 79 ? -48.312 12.391 -2.117 1 25.38 79 SER A O 1
ATOM 615 N N . PRO A 1 80 ? -50.562 12.141 -2.021 1 24.75 80 PRO A N 1
ATOM 616 C CA . PRO A 1 80 ? -50.812 12.367 -0.599 1 24.75 80 PRO A CA 1
ATOM 617 C C . PRO A 1 80 ? -49.906 11.555 0.309 1 24.75 80 PRO A C 1
ATOM 619 O O . PRO A 1 80 ? -49.469 10.469 -0.065 1 24.75 80 PRO A O 1
ATOM 622 N N . SER A 1 81 ? -49.188 12.266 1.158 1 23.58 81 SER A N 1
ATOM 623 C CA . SER A 1 81 ? -48.25 12.039 2.242 1 23.58 81 SER A CA 1
ATOM 624 C C . SER A 1 81 ? -48.781 11.023 3.244 1 23.58 81 SER A C 1
ATOM 626 O O . SER A 1 81 ? -49.656 11.328 4.051 1 23.58 81 SER A O 1
ATOM 628 N N . VAL A 1 82 ? -49.25 9.828 2.82 1 25.72 82 VAL A N 1
ATOM 629 C CA . VAL A 1 82 ? -49.594 9 3.969 1 25.72 82 VAL A CA 1
ATOM 630 C C . VAL A 1 82 ? -48.5 9.07 5.02 1 25.72 82 VAL A C 1
ATOM 632 O O . VAL A 1 82 ? -47.344 8.758 4.738 1 25.72 82 VAL A O 1
ATOM 635 N N . ARG A 1 83 ? -48.594 9.906 6.086 1 24.16 83 ARG A N 1
ATOM 636 C CA . ARG A 1 83 ? -47.969 10.172 7.387 1 24.16 83 ARG A CA 1
ATOM 637 C C . ARG A 1 83 ? -47.562 8.875 8.078 1 24.16 83 ARG A C 1
ATOM 639 O O . ARG A 1 83 ? -48.375 8.266 8.789 1 24.16 83 ARG A O 1
ATOM 646 N N . GLU A 1 84 ? -47 7.93 7.32 1 25.62 84 GLU A N 1
ATOM 647 C CA . GLU A 1 84 ? -46.625 6.848 8.227 1 25.62 84 GLU A CA 1
ATOM 648 C C . GLU A 1 84 ? -45.844 7.375 9.414 1 25.62 84 GLU A C 1
ATOM 650 O O . GLU A 1 84 ? -44.906 8.172 9.234 1 25.62 84 GLU A O 1
ATOM 655 N N . GLN A 1 85 ? -46.344 7.492 10.57 1 24.31 85 GLN A N 1
ATOM 656 C CA . GLN A 1 85 ? -45.844 7.832 11.906 1 24.31 85 GLN A CA 1
ATOM 657 C C . GLN A 1 85 ? -44.469 7.242 12.172 1 24.31 85 GLN A C 1
ATOM 659 O O . GLN A 1 85 ? -44.25 6.039 11.992 1 24.31 85 GLN A O 1
ATOM 664 N N . PRO A 1 86 ? -43.406 8.062 11.977 1 27.58 86 PRO A N 1
ATOM 665 C CA . PRO A 1 86 ? -42.062 7.66 12.352 1 27.58 86 PRO A CA 1
ATOM 666 C C . PRO A 1 86 ? -41.969 7.02 13.734 1 27.58 86 PRO A C 1
ATOM 668 O O . PRO A 1 86 ? -42.344 7.648 14.727 1 27.58 86 PRO A O 1
ATOM 671 N N . GLU A 1 87 ? -42.5 5.895 13.977 1 29.92 87 GLU A N 1
ATOM 672 C CA . GLU A 1 87 ? -42.281 5.328 15.305 1 29.92 87 GLU A CA 1
ATOM 673 C C . GLU A 1 87 ? -40.875 5.582 15.789 1 29.92 87 GLU A C 1
ATOM 675 O O . GLU A 1 87 ? -39.906 5.297 15.07 1 29.92 87 GLU A O 1
ATOM 680 N N . GLY A 1 88 ? -40.438 6.547 16.625 1 29.14 88 GLY A N 1
ATOM 681 C CA . GLY A 1 88 ? -39.375 7.238 17.328 1 29.14 88 GLY A CA 1
ATOM 682 C C . GLY A 1 88 ? -38.344 6.297 17.922 1 29.14 88 GLY A C 1
ATOM 683 O O . GLY A 1 88 ? -37.656 6.66 18.875 1 29.14 88 GLY A O 1
ATOM 684 N N . ALA A 1 89 ? -38.375 5.008 17.828 1 30.59 89 ALA A N 1
ATOM 685 C CA . ALA A 1 89 ? -37.469 4.254 18.672 1 30.59 89 ALA A CA 1
ATOM 686 C C . ALA A 1 89 ? -36 4.547 18.312 1 30.59 89 ALA A C 1
ATOM 688 O O . ALA A 1 89 ? -35.625 4.438 17.141 1 30.59 89 ALA A O 1
ATOM 689 N N . HIS A 1 90 ? -35.281 5.438 18.969 1 31.88 90 HIS A N 1
ATOM 690 C CA . HIS A 1 90 ? -33.875 5.777 19.125 1 31.88 90 HIS A CA 1
ATOM 691 C C . HIS A 1 90 ? -32.969 4.535 19.016 1 31.88 90 HIS A C 1
ATOM 693 O O . HIS A 1 90 ? -32.781 3.828 20 1 31.88 90 HIS A O 1
ATOM 699 N N . VAL A 1 91 ? -33 3.783 18.047 1 33.66 91 VAL A N 1
ATOM 700 C CA . VAL A 1 91 ? -32.094 2.646 18 1 33.66 91 VAL A CA 1
ATOM 701 C C . VAL A 1 91 ? -30.641 3.145 18.031 1 33.66 91 VAL A C 1
ATOM 703 O O . VAL A 1 91 ? -30.234 3.932 17.172 1 33.66 91 VAL A O 1
ATOM 706 N N . SER A 1 92 ? -29.859 3.35 19.172 1 36.06 92 SER A N 1
ATOM 707 C CA . SER A 1 92 ? -28.422 3.506 19.406 1 36.06 92 SER A CA 1
ATOM 708 C C . SER A 1 92 ? -27.609 2.773 18.344 1 36.06 92 SER A C 1
ATOM 710 O O . SER A 1 92 ? -27.859 1.603 18.062 1 36.06 92 SER A O 1
ATOM 712 N N . PRO A 1 93 ? -26.953 3.496 17.484 1 45.09 93 PRO A N 1
ATOM 713 C CA . PRO A 1 93 ? -26.156 2.721 16.531 1 45.09 93 PRO A CA 1
ATOM 714 C C . PRO A 1 93 ? -25.297 1.652 17.203 1 45.09 93 PRO A C 1
ATOM 716 O O . PRO A 1 93 ? -24.797 1.866 18.297 1 45.09 93 PRO A O 1
ATOM 719 N N . SER A 1 94 ? -25.406 0.481 16.922 1 49.06 94 SER A N 1
ATOM 720 C CA . SER A 1 94 ? -24.688 -0.667 17.453 1 49.06 94 SER A CA 1
ATOM 721 C C . SER A 1 94 ? -23.188 -0.456 17.391 1 49.06 94 SER A C 1
ATOM 723 O O . SER A 1 94 ? -22.703 0.345 16.594 1 49.06 94 SER A O 1
ATOM 725 N N . ALA A 1 95 ? -22.391 -0.787 18.484 1 45.78 95 ALA A N 1
ATOM 726 C CA . ALA A 1 95 ? -20.938 -0.817 18.594 1 45.78 95 ALA A CA 1
ATOM 727 C C . ALA A 1 95 ? -20.297 -1.121 17.25 1 45.78 95 ALA A C 1
ATOM 729 O O . ALA A 1 95 ? -19.266 -0.536 16.906 1 45.78 95 ALA A O 1
ATOM 730 N N . ALA A 1 96 ? -20.953 -1.909 16.5 1 52.25 96 ALA A N 1
ATOM 731 C CA . ALA A 1 96 ? -20.469 -2.338 15.195 1 52.25 96 ALA A CA 1
ATOM 732 C C . ALA A 1 96 ? -20.531 -1.193 14.188 1 52.25 96 ALA A C 1
ATOM 734 O O . ALA A 1 96 ? -19.625 -1.038 13.367 1 52.25 96 ALA A O 1
ATOM 735 N N . GLU A 1 97 ? -21.469 -0.298 14.273 1 56.28 97 GLU A N 1
ATOM 736 C CA . GLU A 1 97 ? -21.609 0.841 13.375 1 56.28 97 GLU A CA 1
ATOM 737 C C . GLU A 1 97 ? -20.562 1.912 13.672 1 56.28 97 GLU A C 1
ATOM 739 O O . GLU A 1 97 ? -20.047 2.557 12.75 1 56.28 97 GLU A O 1
ATOM 744 N N . THR A 1 98 ? -20.281 2.008 14.969 1 53.34 98 THR A N 1
ATOM 745 C CA . THR A 1 98 ? -19.297 2.994 15.391 1 53.34 98 THR A CA 1
ATOM 746 C C . THR A 1 98 ? -17.906 2.631 14.867 1 53.34 98 THR A C 1
ATOM 748 O O . THR A 1 98 ? -17.141 3.508 14.453 1 53.34 98 THR A O 1
ATOM 751 N N . ALA A 1 99 ? -17.688 1.324 14.75 1 60.53 99 ALA A N 1
ATOM 752 C CA . ALA A 1 99 ? -16.359 0.864 14.328 1 60.53 99 ALA A CA 1
ATOM 753 C C . ALA A 1 99 ? -16.156 1.094 12.828 1 60.53 99 ALA A C 1
ATOM 755 O O . ALA A 1 99 ? -15.023 1.182 12.359 1 60.53 99 ALA A O 1
ATOM 756 N N . GLN A 1 100 ? -17.234 1.412 12.195 1 73.81 100 GLN A N 1
ATOM 757 C CA . GLN A 1 100 ? -17.141 1.512 10.742 1 73.81 100 GLN A CA 1
ATOM 758 C C . GLN A 1 100 ? -16.656 2.893 10.32 1 73.81 100 GLN A C 1
ATOM 760 O O . GLN A 1 100 ? -16.172 3.07 9.195 1 73.81 100 GLN A O 1
ATOM 765 N N . GLY A 1 101 ? -16.75 3.799 11.18 1 78.06 101 GLY A N 1
ATOM 766 C CA . GLY A 1 101 ? -16.266 5.129 10.836 1 78.06 101 GLY A CA 1
ATOM 767 C C . GLY A 1 101 ? -17.312 5.969 10.109 1 78.06 101 GLY A C 1
ATOM 768 O O . GLY A 1 101 ? -18.516 5.77 10.289 1 78.06 101 GLY A O 1
ATOM 769 N N . LEU A 1 102 ? -16.781 6.992 9.477 1 80.94 102 LEU A N 1
ATOM 770 C CA . LEU A 1 102 ? -17.641 7.969 8.805 1 80.94 102 LEU A CA 1
ATOM 771 C C . LEU A 1 102 ? -17.391 7.969 7.301 1 80.94 102 LEU A C 1
ATOM 773 O O . LEU A 1 102 ? -16.25 7.867 6.859 1 80.94 102 LEU A O 1
ATOM 777 N N . PHE A 1 103 ? -18.5 7.984 6.574 1 81.12 103 PHE A N 1
ATOM 778 C CA . PHE A 1 103 ? -18.391 8.156 5.129 1 81.12 103 PHE A CA 1
ATOM 779 C C . PHE A 1 103 ? -18.812 9.562 4.719 1 81.12 103 PHE A C 1
ATOM 781 O O . PHE A 1 103 ? -19.953 9.977 4.984 1 81.12 103 PHE A O 1
ATOM 788 N N . VAL A 1 104 ? -17.938 10.305 4.184 1 76.5 104 VAL A N 1
ATOM 789 C CA . VAL A 1 104 ? -18.172 11.703 3.859 1 76.5 104 VAL A CA 1
ATOM 790 C C . VAL A 1 104 ? -18.266 11.875 2.346 1 76.5 104 VAL A C 1
ATOM 792 O O . VAL A 1 104 ? -17.438 11.352 1.597 1 76.5 104 VAL A O 1
ATOM 795 N N . ASP A 1 105 ? -19.328 12.5 1.944 1 74.5 105 ASP A N 1
ATOM 796 C CA . ASP A 1 105 ? -19.5 12.836 0.533 1 74.5 105 ASP A CA 1
ATOM 797 C C . ASP A 1 105 ? -18.734 14.109 0.173 1 74.5 105 ASP A C 1
ATOM 799 O O . ASP A 1 105 ? -19.203 15.211 0.464 1 74.5 105 ASP A O 1
ATOM 803 N N . LEU A 1 106 ? -17.672 14.039 -0.336 1 67.56 106 LEU A N 1
ATOM 804 C CA . LEU A 1 106 ? -16.828 15.18 -0.686 1 67.56 106 LEU A CA 1
ATOM 805 C C . LEU A 1 106 ? -17.109 15.633 -2.117 1 67.56 106 LEU A C 1
ATOM 807 O O . LEU A 1 106 ? -16.266 16.297 -2.734 1 67.56 106 LEU A O 1
ATOM 811 N N . ALA A 1 107 ? -18.266 15.211 -2.658 1 62.5 107 ALA A N 1
ATOM 812 C CA . ALA A 1 107 ? -18.688 15.609 -3.998 1 62.5 107 ALA A CA 1
ATOM 813 C C . ALA A 1 107 ? -17.688 15.133 -5.051 1 62.5 107 ALA A C 1
ATOM 815 O O . ALA A 1 107 ? -17.328 15.883 -5.965 1 62.5 107 ALA A O 1
ATOM 816 N N . LEU A 1 108 ? -17.219 14 -4.754 1 63.56 108 LEU A N 1
ATOM 817 C CA . LEU A 1 108 ? -16.328 13.367 -5.723 1 63.56 108 LEU A CA 1
ATOM 818 C C . LEU A 1 108 ? -17.125 12.773 -6.883 1 63.56 108 LEU A C 1
ATOM 820 O O . LEU A 1 108 ? -18.328 12.578 -6.777 1 63.56 108 LEU A O 1
ATOM 824 N N . PRO A 1 109 ? -16.281 12.664 -7.965 1 59.12 109 PRO A N 1
ATOM 825 C CA . PRO A 1 109 ? -17 12.031 -9.078 1 59.12 109 PRO A CA 1
ATOM 826 C C . PRO A 1 109 ? -17.656 10.711 -8.695 1 59.12 109 PRO A C 1
ATOM 828 O O . PRO A 1 109 ? -17.156 10.008 -7.809 1 59.12 109 PRO A O 1
ATOM 831 N N . PHE A 1 110 ? -18.812 10.516 -9.188 1 61.34 110 PHE A N 1
ATOM 832 C CA . PHE A 1 110 ? -19.562 9.273 -9.047 1 61.34 110 PHE A CA 1
ATOM 833 C C . PHE A 1 110 ? -20.125 9.133 -7.637 1 61.34 110 PHE A C 1
ATOM 835 O O . PHE A 1 110 ? -20.312 8.023 -7.141 1 61.34 110 PHE A O 1
ATOM 842 N N . SER A 1 111 ? -20.188 10.211 -6.98 1 64.56 111 SER A N 1
ATOM 843 C CA . SER A 1 111 ? -20.75 10.25 -5.637 1 64.56 111 SER A CA 1
ATOM 844 C C . SER A 1 111 ? -19.969 9.352 -4.684 1 64.56 111 SER A C 1
ATOM 846 O O . SER A 1 111 ? -20.547 8.672 -3.838 1 64.56 111 SER A O 1
ATOM 848 N N . THR A 1 112 ? -18.781 9.391 -4.945 1 70.12 112 THR A N 1
ATOM 849 C CA . THR A 1 112 ? -17.922 8.562 -4.117 1 70.12 112 THR A CA 1
ATOM 850 C C . THR A 1 112 ? -17.75 9.172 -2.729 1 70.12 112 THR A C 1
ATOM 852 O O . THR A 1 112 ? -17.453 10.359 -2.596 1 70.12 112 THR A O 1
ATOM 855 N N . LYS A 1 113 ? -18.031 8.32 -1.755 1 76.69 113 LYS A N 1
ATOM 856 C CA . LYS A 1 113 ? -17.844 8.766 -0.377 1 76.69 113 LYS A CA 1
ATOM 857 C C . LYS A 1 113 ? -16.484 8.32 0.166 1 76.69 113 LYS A C 1
ATOM 859 O O . LYS A 1 113 ? -16.031 7.219 -0.132 1 76.69 113 LYS A O 1
ATOM 864 N N . VAL A 1 114 ? -15.875 9.188 0.891 1 79.44 114 VAL A N 1
ATOM 865 C CA . VAL A 1 114 ? -14.57 8.906 1.476 1 79.44 114 VAL A CA 1
ATOM 866 C C . VAL A 1 114 ? -14.742 8.43 2.918 1 79.44 114 VAL A C 1
ATOM 868 O O . VAL A 1 114 ? -15.539 9 3.674 1 79.44 114 VAL A O 1
ATOM 871 N N . HIS A 1 115 ? -13.945 7.434 3.203 1 83.56 115 HIS A N 1
ATOM 872 C CA . HIS A 1 115 ? -14.039 6.832 4.531 1 83.56 115 HIS A CA 1
ATOM 873 C C . HIS A 1 115 ? -13.062 7.484 5.5 1 83.56 115 HIS A C 1
ATOM 875 O O . HIS A 1 115 ? -11.898 7.699 5.16 1 83.56 115 HIS A O 1
ATOM 881 N N . LEU A 1 116 ? -13.562 7.82 6.613 1 82.31 116 LEU A N 1
ATOM 882 C CA . LEU A 1 116 ? -12.766 8.258 7.754 1 82.31 116 LEU A CA 1
ATOM 883 C C . LEU A 1 116 ? -12.984 7.344 8.953 1 82.31 116 LEU A C 1
ATOM 885 O O . LEU A 1 116 ? -14.125 7.078 9.344 1 82.31 116 LEU A O 1
ATOM 889 N N . GLY A 1 117 ? -11.945 6.883 9.469 1 83.75 117 GLY A N 1
ATOM 890 C CA . GLY A 1 117 ? -12.047 5.965 10.594 1 83.75 117 GLY A CA 1
ATOM 891 C C . GLY A 1 117 ? -12.758 6.57 11.797 1 83.75 117 GLY A C 1
ATOM 892 O O . GLY A 1 117 ? -12.883 7.793 11.898 1 83.75 117 GLY A O 1
ATOM 893 N N . SER A 1 118 ? -13.219 5.734 12.703 1 78.25 118 SER A N 1
ATOM 894 C CA . SER A 1 118 ? -14 6.172 13.859 1 78.25 118 SER A CA 1
ATOM 895 C C . SER A 1 118 ? -13.148 6.996 14.812 1 78.25 118 SER A C 1
ATOM 897 O O . SER A 1 118 ? -13.664 7.863 15.523 1 78.25 118 SER A O 1
ATOM 899 N N . GLU A 1 119 ? -11.859 6.719 14.719 1 77.94 119 GLU A N 1
ATOM 900 C CA . GLU A 1 119 ? -10.977 7.414 15.656 1 77.94 119 GLU A CA 1
ATOM 901 C C . GLU A 1 119 ? -10.336 8.641 15 1 77.94 119 GLU A C 1
ATOM 903 O O . GLU A 1 119 ? -9.469 9.281 15.602 1 77.94 119 GLU A O 1
ATOM 908 N N . SER A 1 120 ? -10.828 8.836 13.82 1 76.62 120 SER A N 1
ATOM 909 C CA . SER A 1 120 ? -10.43 10.102 13.219 1 76.62 120 SER A CA 1
ATOM 910 C C . SER A 1 120 ? -11.156 11.281 13.867 1 76.62 120 SER A C 1
ATOM 912 O O . SER A 1 120 ? -12.195 11.094 14.5 1 76.62 120 SER A O 1
ATOM 914 N N . LEU A 1 121 ? -10.617 12.383 13.734 1 73.88 121 LEU A N 1
ATOM 915 C CA . LEU A 1 121 ? -11.203 13.531 14.414 1 73.88 121 LEU A CA 1
ATOM 916 C C . LEU A 1 121 ? -12.617 13.805 13.898 1 73.88 121 LEU A C 1
ATOM 918 O O . LEU A 1 121 ? -13.547 13.969 14.695 1 73.88 121 LEU A O 1
ATOM 922 N N . PRO A 1 122 ? -12.773 13.742 12.562 1 71.94 122 PRO A N 1
ATOM 923 C CA . PRO A 1 122 ? -14.172 13.891 12.125 1 71.94 122 PRO A CA 1
ATOM 924 C C . PRO A 1 122 ? -15.07 12.766 12.641 1 71.94 122 PRO A C 1
ATOM 926 O O . PRO A 1 122 ? -16.234 13 12.938 1 71.94 122 PRO A O 1
ATOM 929 N N . GLY A 1 123 ? -14.508 11.664 12.727 1 74.06 123 GLY A N 1
ATOM 930 C CA . GLY A 1 123 ? -15.266 10.539 13.25 1 74.06 123 GLY A CA 1
ATOM 931 C C . GLY A 1 123 ? -15.688 10.727 14.695 1 74.06 123 GLY A C 1
ATOM 932 O O . GLY A 1 123 ? -16.844 10.469 15.047 1 74.06 123 GLY A O 1
ATOM 933 N N . ILE A 1 124 ? -14.82 11.219 15.445 1 73.62 124 ILE A N 1
ATOM 934 C CA . ILE A 1 124 ? -15.07 11.43 16.859 1 73.62 124 ILE A CA 1
ATOM 935 C C . ILE A 1 124 ? -16.109 12.531 17.047 1 73.62 124 ILE A C 1
ATOM 937 O O . ILE A 1 124 ? -17.047 12.391 17.828 1 73.62 124 ILE A O 1
ATOM 941 N N . PHE A 1 125 ? -16.016 13.539 16.297 1 72.62 125 PHE A N 1
ATOM 942 C CA . PHE A 1 125 ? -16.922 14.664 16.422 1 72.62 125 PHE A CA 1
ATOM 943 C C . PHE A 1 125 ? -18.328 14.281 15.961 1 72.62 125 PHE A C 1
ATOM 945 O O . PHE A 1 125 ? -19.312 14.711 16.547 1 72.62 125 PHE A O 1
ATOM 952 N N . SER A 1 126 ? -18.359 13.492 14.953 1 70.69 126 SER A N 1
ATOM 953 C CA . SER A 1 126 ? -19.656 13.047 14.461 1 70.69 126 SER A CA 1
ATOM 954 C C . SER A 1 126 ? -20.359 12.156 15.477 1 70.69 126 SER A C 1
ATOM 956 O O . SER A 1 126 ? -21.578 12.227 15.633 1 70.69 126 SER A O 1
ATOM 958 N N . MET A 1 127 ? -19.641 11.406 16.141 1 65.12 127 MET A N 1
ATOM 959 C CA . MET A 1 127 ? -20.188 10.5 17.141 1 65.12 127 MET A CA 1
ATOM 960 C C . MET A 1 127 ? -20.641 11.266 18.375 1 65.12 127 MET A C 1
ATOM 962 O O . MET A 1 127 ? -21.688 10.961 18.953 1 65.12 127 MET A O 1
ATOM 966 N N . CYS A 1 128 ? -19.844 12.219 18.812 1 62.5 128 CYS A N 1
ATOM 967 C CA . CYS A 1 128 ? -20.172 13.016 19.984 1 62.5 128 CYS A CA 1
ATOM 968 C C . CYS A 1 128 ? -21.422 13.867 19.734 1 62.5 128 CYS A C 1
ATOM 970 O O . CYS A 1 128 ? -22.234 14.07 20.641 1 62.5 128 CYS A O 1
ATOM 972 N N . GLY A 1 129 ? -21.578 14.32 18.516 1 56.94 129 GLY A N 1
ATOM 973 C CA . GLY A 1 129 ? -22.781 15.078 18.172 1 56.94 129 GLY A CA 1
ATOM 974 C C . GLY A 1 129 ? -24.031 14.227 18.188 1 56.94 129 GLY A C 1
ATOM 975 O O . GLY A 1 129 ? -25.125 14.727 18.484 1 56.94 129 GLY A O 1
ATOM 976 N N . ARG A 1 130 ? -23.875 12.922 17.984 1 57.25 130 ARG A N 1
ATOM 977 C CA . ARG A 1 130 ? -25.031 12.031 17.938 1 57.25 130 ARG A CA 1
ATOM 978 C C . ARG A 1 130 ? -25.469 11.633 19.328 1 57.25 130 ARG A C 1
ATOM 980 O O . ARG A 1 130 ? -26.656 11.352 19.562 1 57.25 130 ARG A O 1
ATOM 987 N N . THR A 1 131 ? -24.609 11.227 20.203 1 51.31 131 THR A N 1
ATOM 988 C CA . THR A 1 131 ? -24.922 10.766 21.547 1 51.31 131 THR A CA 1
ATOM 989 C C . THR A 1 131 ? -25.391 11.922 22.422 1 51.31 131 THR A C 1
ATOM 991 O O . THR A 1 131 ? -26.109 11.711 23.406 1 51.31 131 THR A O 1
ATOM 994 N N . ARG A 1 132 ? -24.906 12.969 22.359 1 45.09 132 ARG A N 1
ATOM 995 C CA . ARG A 1 132 ? -25.406 14.016 23.234 1 45.09 132 ARG A CA 1
ATOM 996 C C . ARG A 1 132 ? -26.812 14.461 22.812 1 45.09 132 ARG A C 1
ATOM 998 O O . ARG A 1 132 ? -26.984 15.023 21.734 1 45.09 132 ARG A O 1
ATOM 1005 N N . LYS A 1 133 ? -27.906 13.664 23.266 1 41.47 133 LYS A N 1
ATOM 1006 C CA . LYS A 1 133 ? -29.125 14.367 23.609 1 41.47 133 LYS A CA 1
ATOM 1007 C C . LYS A 1 133 ? -28.828 15.711 24.266 1 41.47 133 LYS A C 1
ATOM 1009 O O . LYS A 1 133 ? -28.797 15.82 25.5 1 41.47 133 LYS A O 1
ATOM 1014 N N . GLN A 1 134 ? -27.797 16.312 23.953 1 36.38 134 GLN A N 1
ATOM 1015 C CA . GLN A 1 134 ? -27.828 17.531 24.75 1 36.38 134 GLN A CA 1
ATOM 1016 C C . GLN A 1 134 ? -29.25 18.062 24.906 1 36.38 134 GLN A C 1
ATOM 1018 O O . GLN A 1 134 ? -30.016 18.062 23.938 1 36.38 134 GLN A O 1
ATOM 1023 N N . PRO A 1 135 ? -29.891 18.141 26.156 1 35.06 135 PRO A N 1
ATOM 1024 C CA . PRO A 1 135 ? -30.953 19.141 26.344 1 35.06 135 PRO A CA 1
ATOM 1025 C C . PRO A 1 135 ? -30.797 20.344 25.406 1 35.06 135 PRO A C 1
ATOM 1027 O O . PRO A 1 135 ? -29.703 20.609 24.906 1 35.06 135 PRO A O 1
ATOM 1030 N N . SER A 1 136 ? -31.938 21.172 25.047 1 34.81 136 SER A N 1
ATOM 1031 C CA . SER A 1 136 ? -32.156 22.422 24.312 1 34.81 136 SER A CA 1
ATOM 1032 C C . SER A 1 136 ? -30.953 23.328 24.406 1 34.81 136 SER A C 1
ATOM 1034 O O . SER A 1 136 ? -30.828 24.297 23.656 1 34.81 136 SER A O 1
ATOM 1036 N N . THR A 1 137 ? -30.125 23.438 25.578 1 32.34 137 THR A N 1
ATOM 1037 C CA . THR A 1 137 ? -29.297 24.578 25.953 1 32.34 137 THR A CA 1
ATOM 1038 C C . THR A 1 137 ? -27.859 24.391 25.484 1 32.34 137 THR A C 1
ATOM 1040 O O . THR A 1 137 ? -27.016 25.25 25.703 1 32.34 137 THR A O 1
ATOM 1043 N N . ALA A 1 138 ? -27.328 23.234 25.516 1 37.53 138 ALA A N 1
ATOM 1044 C CA . ALA A 1 138 ? -25.891 23.297 25.266 1 37.53 138 ALA A CA 1
ATOM 1045 C C . ALA A 1 138 ? -25.594 23.625 23.812 1 37.53 138 ALA A C 1
ATOM 1047 O O . ALA A 1 138 ? -26.078 22.938 22.906 1 37.53 138 ALA A O 1
ATOM 1048 N N . PRO A 1 139 ? -25.125 24.875 23.453 1 36.53 139 PRO A N 1
ATOM 1049 C CA . PRO A 1 139 ? -24.984 25.547 22.156 1 36.53 139 PRO A CA 1
ATOM 1050 C C . PRO A 1 139 ? -24.062 24.781 21.203 1 36.53 139 PRO A C 1
ATOM 1052 O O . PRO A 1 139 ? -23.781 25.266 20.109 1 36.53 139 PRO A O 1
ATOM 1055 N N . VAL A 1 140 ? -23 24.281 21.641 1 41.06 140 VAL A N 1
ATOM 1056 C CA . VAL A 1 140 ? -22 24.047 20.609 1 41.06 140 VAL A CA 1
ATOM 1057 C C . VAL A 1 140 ? -22.562 23.109 19.547 1 41.06 140 VAL A C 1
ATOM 1059 O O . VAL A 1 140 ? -22.672 21.891 19.766 1 41.06 140 VAL A O 1
ATOM 1062 N N . LYS A 1 141 ? -23.531 23.484 18.719 1 42.19 141 LYS A N 1
ATOM 1063 C CA . LYS A 1 141 ? -24.047 22.781 17.547 1 42.19 141 LYS A CA 1
ATOM 1064 C C . LYS A 1 141 ? -22.938 22.484 16.547 1 42.19 141 LYS A C 1
ATOM 1066 O O . LYS A 1 141 ? -22.625 23.312 15.695 1 42.19 141 LYS A O 1
ATOM 1071 N N . LEU A 1 142 ? -21.656 22.094 16.812 1 48.94 142 LEU A N 1
ATOM 1072 C CA . LEU A 1 142 ? -20.891 21.625 15.664 1 48.94 142 LEU A CA 1
ATOM 1073 C C . LEU A 1 142 ? -21.781 20.891 14.68 1 48.94 142 LEU A C 1
ATOM 1075 O O . LEU A 1 142 ? -22.453 19.922 15.047 1 48.94 142 LEU A O 1
ATOM 1079 N N . SER A 1 143 ? -22.234 21.578 13.719 1 52.91 143 SER A N 1
ATOM 1080 C CA . SER A 1 143 ? -22.984 20.891 12.68 1 52.91 143 SER A CA 1
ATOM 1081 C C . SER A 1 143 ? -22.438 19.5 12.438 1 52.91 143 SER A C 1
ATOM 1083 O O . SER A 1 143 ? -21.234 19.297 12.375 1 52.91 143 SER A O 1
ATOM 1085 N N . THR A 1 144 ? -22.969 18.438 12.898 1 61.47 144 THR A N 1
ATOM 1086 C CA . THR A 1 144 ? -22.875 17 12.75 1 61.47 144 THR A CA 1
ATOM 1087 C C . THR A 1 144 ? -22.562 16.625 11.297 1 61.47 144 THR A C 1
ATOM 1089 O O . THR A 1 144 ? -22.562 15.445 10.945 1 61.47 144 THR A O 1
ATOM 1092 N N . ASP A 1 145 ? -22.172 17.766 10.578 1 68.62 145 ASP A N 1
ATOM 1093 C CA . ASP A 1 145 ? -21.953 17.406 9.18 1 68.62 145 ASP A CA 1
ATOM 1094 C C . ASP A 1 145 ? -20.5 16.984 8.961 1 68.62 145 ASP A C 1
ATOM 1096 O O . ASP A 1 145 ? -19.578 17.812 9.07 1 68.62 145 ASP A O 1
ATOM 1100 N N . PRO A 1 146 ? -20.312 15.867 8.695 1 72.31 146 PRO A N 1
ATOM 1101 C CA . PRO A 1 146 ? -18.953 15.359 8.469 1 72.31 146 PRO A CA 1
ATOM 1102 C C . PRO A 1 146 ? -18.203 16.125 7.395 1 72.31 146 PRO A C 1
ATOM 1104 O O . PRO A 1 146 ? -16.969 16.25 7.465 1 72.31 146 PRO A O 1
ATOM 1107 N N . ARG A 1 147 ? -18.891 16.672 6.504 1 73.56 147 ARG A N 1
ATOM 1108 C CA . ARG A 1 147 ? -18.25 17.438 5.438 1 73.56 147 ARG A CA 1
ATOM 1109 C C . ARG A 1 147 ? -17.609 18.719 5.984 1 73.56 147 ARG A C 1
ATOM 1111 O O . ARG A 1 147 ? -16.516 19.094 5.582 1 73.56 147 ARG A O 1
ATOM 1118 N N . LEU A 1 148 ? -18.312 19.297 6.832 1 70 148 LEU A N 1
ATOM 1119 C CA . LEU A 1 148 ? -17.812 20.531 7.434 1 70 148 LEU A CA 1
ATOM 1120 C C . LEU A 1 148 ? -16.594 20.266 8.312 1 70 148 LEU A C 1
ATOM 1122 O O . LEU A 1 148 ? -15.648 21.047 8.32 1 70 148 LEU A O 1
ATOM 1126 N N . ILE A 1 149 ? -16.656 19.188 8.922 1 70.81 149 ILE A N 1
ATOM 1127 C CA . ILE A 1 149 ? -15.547 18.828 9.797 1 70.81 149 ILE A CA 1
ATOM 1128 C C . ILE A 1 149 ? -14.305 18.547 8.953 1 70.81 149 ILE A C 1
ATOM 1130 O O . ILE A 1 149 ? -13.195 18.953 9.312 1 70.81 149 ILE A O 1
ATOM 1134 N N . CYS A 1 150 ? -14.523 17.875 7.84 1 71.56 150 CYS A N 1
ATOM 1135 C CA . CYS A 1 150 ? -13.406 17.578 6.945 1 71.56 150 CYS A CA 1
ATOM 1136 C C . CYS A 1 150 ? -12.812 18.859 6.363 1 71.56 150 CYS A C 1
ATOM 1138 O O . CYS A 1 150 ? -11.602 18.969 6.188 1 71.56 150 CYS A O 1
ATOM 1140 N N . GLU A 1 151 ? -13.68 19.719 6.121 1 69.25 151 GLU A N 1
ATOM 1141 C CA . GLU A 1 151 ? -13.234 21 5.621 1 69.25 151 GLU A CA 1
ATOM 1142 C C . GLU A 1 151 ? -12.461 21.781 6.688 1 69.25 151 GLU A C 1
ATOM 1144 O O . GLU A 1 151 ? -11.422 22.375 6.402 1 69.25 151 GLU A O 1
ATOM 1149 N N . LEU A 1 152 ? -13.031 21.688 7.848 1 66.75 152 LEU A N 1
ATOM 1150 C CA . LEU A 1 152 ? -12.406 22.359 8.977 1 66.75 152 LEU A CA 1
ATOM 1151 C C . LEU A 1 152 ? -11 21.828 9.234 1 66.75 152 LEU A C 1
ATOM 1153 O O . LEU A 1 152 ? -10.102 22.562 9.617 1 66.75 152 LEU A O 1
ATOM 1157 N N . LEU A 1 153 ? -10.938 20.562 8.898 1 65.62 153 LEU A N 1
ATOM 1158 C CA . LEU A 1 153 ? -9.68 19.891 9.227 1 65.62 153 LEU A CA 1
ATOM 1159 C C . LEU A 1 153 ? -8.805 19.75 7.988 1 65.62 153 LEU A C 1
ATOM 1161 O O . LEU A 1 153 ? -7.762 19.094 8.031 1 65.62 153 LEU A O 1
ATOM 1165 N N . CYS A 1 154 ? -9.219 20.406 6.934 1 60.62 154 CYS A N 1
ATOM 1166 C CA . CYS A 1 154 ? -8.461 20.5 5.691 1 60.62 154 CYS A CA 1
ATOM 1167 C C . CYS A 1 154 ? -8.227 19.109 5.09 1 60.62 154 CYS A C 1
ATOM 1169 O O . CYS A 1 154 ? -7.121 18.812 4.629 1 60.62 154 CYS A O 1
ATOM 1171 N N . LEU A 1 155 ? -9.164 18.297 5.289 1 59 155 LEU A N 1
ATOM 1172 C CA . LEU A 1 155 ? -9.023 16.953 4.73 1 59 155 LEU A CA 1
ATOM 1173 C C . LEU A 1 155 ? -9.742 16.859 3.391 1 59 155 LEU A C 1
ATOM 1175 O O . LEU A 1 155 ? -9.953 15.75 2.879 1 59 155 LEU A O 1
ATOM 1179 N N . GLN A 1 156 ? -10.25 18.016 2.783 1 57.34 156 GLN A N 1
ATOM 1180 C CA . GLN A 1 156 ? -11.023 17.938 1.547 1 57.34 156 GLN A CA 1
ATOM 1181 C C . GLN A 1 156 ? -10.141 17.531 0.369 1 57.34 156 GLN A C 1
ATOM 1183 O O . GLN A 1 156 ? -8.953 17.875 0.328 1 57.34 156 GLN A O 1
ATOM 1188 N N . ASP A 1 157 ? -10.562 16.375 -0.258 1 51.03 157 ASP A N 1
ATOM 1189 C CA . ASP A 1 157 ? -9.961 15.82 -1.468 1 51.03 157 ASP A CA 1
ATOM 1190 C C . ASP A 1 157 ? -10.062 16.797 -2.631 1 51.03 157 ASP A C 1
ATOM 1192 O O . ASP A 1 157 ? -11.109 17.406 -2.846 1 51.03 157 ASP A O 1
ATOM 1196 N N . SER A 1 158 ? -9.039 17.5 -2.975 1 48 158 SER A N 1
ATOM 1197 C CA . SER A 1 158 ? -9.172 18.219 -4.238 1 48 158 SER A CA 1
ATOM 1198 C C . SER A 1 158 ? -9.961 17.406 -5.258 1 48 158 SER A C 1
ATOM 1200 O O . SER A 1 158 ? -10.016 16.172 -5.164 1 48 158 SER A O 1
ATOM 1202 N N . SER A 1 159 ? -10.836 18.156 -5.891 1 43.34 159 SER A N 1
ATOM 1203 C CA . SER A 1 159 ? -11.711 17.734 -6.98 1 43.34 159 SER A CA 1
ATOM 1204 C C . SER A 1 159 ? -11.039 16.672 -7.848 1 43.34 159 SER A C 1
ATOM 1206 O O . SER A 1 159 ? -11.672 16.109 -8.742 1 43.34 159 SER A O 1
ATOM 1208 N N . THR A 1 160 ? -9.719 16.703 -7.887 1 46.22 160 THR A N 1
ATOM 1209 C CA . THR A 1 160 ? -9.18 15.953 -9.016 1 46.22 160 THR A CA 1
ATOM 1210 C C . THR A 1 160 ? -9.055 14.469 -8.656 1 46.22 160 THR A C 1
ATOM 1212 O O . THR A 1 160 ? -8.531 14.125 -7.598 1 46.22 160 THR A O 1
ATOM 1215 N N . THR A 1 161 ? -10.008 13.734 -9.133 1 47.03 161 THR A N 1
ATOM 1216 C CA . THR A 1 161 ? -10.062 12.281 -9.039 1 47.03 161 THR A CA 1
ATOM 1217 C C . THR A 1 161 ? -8.656 11.688 -9.062 1 47.03 161 THR A C 1
ATOM 1219 O O . THR A 1 161 ? -8.047 11.477 -8.008 1 47.03 161 THR A O 1
ATOM 1222 N N . PHE A 1 162 ? -8.414 10.953 -10.234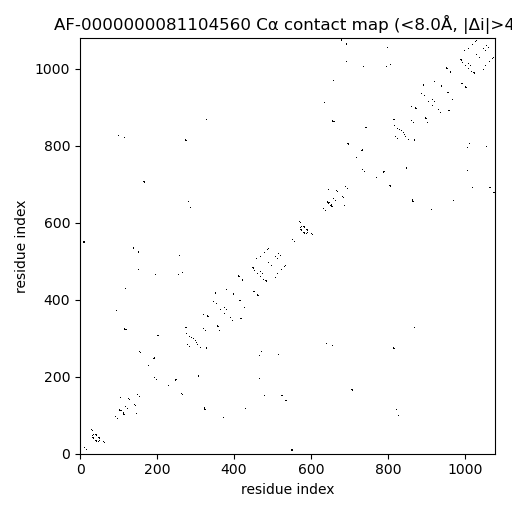 1 48.19 162 PHE A N 1
ATOM 1223 C CA . PHE A 1 162 ? -7.215 10.172 -10.516 1 48.19 162 PHE A CA 1
ATOM 1224 C C . PHE A 1 162 ? -6.133 11.039 -11.141 1 48.19 162 PHE A C 1
ATOM 1226 O O . PHE A 1 162 ? -6.348 11.641 -12.195 1 48.19 162 PHE A O 1
ATOM 1233 N N . PRO A 1 163 ? -5.121 11.406 -10.32 1 48.12 163 PRO A N 1
ATOM 1234 C CA . PRO A 1 163 ? -4.121 12.383 -10.766 1 48.12 163 PRO A CA 1
ATOM 1235 C C . PRO A 1 163 ? -3.592 12.094 -12.164 1 48.12 163 PRO A C 1
ATOM 1237 O O . PRO A 1 163 ? -2.951 12.953 -12.773 1 48.12 163 PRO A O 1
ATOM 1240 N N . PHE A 1 164 ? -3.605 10.805 -12.539 1 50 164 PHE A N 1
ATOM 1241 C CA . PHE A 1 164 ? -2.855 10.539 -13.758 1 50 164 PHE A CA 1
ATOM 1242 C C . PHE A 1 164 ? -3.707 10.828 -14.992 1 50 164 PHE A C 1
ATOM 1244 O O . PHE A 1 164 ? -3.266 10.609 -16.125 1 50 164 PHE A O 1
ATOM 1251 N N . THR A 1 165 ? -4.902 11.133 -14.797 1 46.66 165 THR A N 1
ATOM 1252 C CA . THR A 1 165 ? -5.781 11.195 -15.961 1 46.66 165 THR A CA 1
ATOM 1253 C C . THR A 1 165 ? -5.344 12.305 -16.906 1 46.66 165 THR A C 1
ATOM 1255 O O . THR A 1 165 ? -5.441 12.164 -18.125 1 46.66 165 THR A O 1
ATOM 1258 N N . ASN A 1 166 ? -5.09 13.492 -16.281 1 46.69 166 ASN A N 1
ATOM 1259 C CA . ASN A 1 166 ? -5.008 14.609 -17.219 1 46.69 166 ASN A CA 1
ATOM 1260 C C . ASN A 1 166 ? -3.561 14.961 -17.547 1 46.69 166 ASN A C 1
ATOM 1262 O O . ASN A 1 166 ? -3.273 16.062 -18 1 46.69 166 ASN A O 1
ATOM 1266 N N . LEU A 1 167 ? -2.689 14.109 -17.234 1 49.09 167 LEU A N 1
ATOM 1267 C CA . LEU A 1 167 ? -1.365 14.711 -17.312 1 49.09 167 LEU A CA 1
ATOM 1268 C C . LEU A 1 167 ? -0.756 14.516 -18.688 1 49.09 167 LEU A C 1
ATOM 1270 O O . LEU A 1 167 ? 0.029 15.344 -19.156 1 49.09 167 LEU A O 1
ATOM 1274 N N . TRP A 1 168 ? -0.946 13.297 -19.375 1 51.03 168 TRP A N 1
ATOM 1275 C CA . TRP A 1 168 ? -0.112 13.094 -20.562 1 51.03 168 TRP A CA 1
ATOM 1276 C C . TRP A 1 168 ? -0.969 12.812 -21.781 1 51.03 168 TRP A C 1
ATOM 1278 O O . TRP A 1 168 ? -2.006 12.156 -21.688 1 51.03 168 TRP A O 1
ATOM 1288 N N . MET A 1 169 ? -0.841 13.789 -22.688 1 46.69 169 MET A N 1
ATOM 1289 C CA . MET A 1 169 ? -1.478 13.586 -23.984 1 46.69 169 MET A CA 1
ATOM 1290 C C . MET A 1 169 ? -0.667 12.617 -24.844 1 46.69 169 MET A C 1
ATOM 1292 O O . MET A 1 169 ? 0.555 12.531 -24.703 1 46.69 169 MET A O 1
ATOM 1296 N N . PRO A 1 170 ? -1.372 11.602 -25.453 1 46.44 170 PRO A N 1
ATOM 1297 C CA . PRO A 1 170 ? -0.609 10.812 -26.422 1 46.44 170 PRO A CA 1
ATOM 1298 C C . PRO A 1 170 ? 0.174 11.68 -27.406 1 46.44 170 PRO A C 1
ATOM 1300 O O . PRO A 1 170 ? -0.358 12.664 -27.922 1 46.44 170 PRO A O 1
ATOM 1303 N N . GLY A 1 171 ? 1.508 11.539 -27.422 1 51.97 171 GLY A N 1
ATOM 1304 C CA . GLY A 1 171 ? 2.395 12.312 -28.281 1 51.97 171 GLY A CA 1
ATOM 1305 C C . GLY A 1 171 ? 3.213 13.336 -27.516 1 51.97 171 GLY A C 1
ATOM 1306 O O . GLY A 1 171 ? 4.137 13.93 -28.062 1 51.97 171 GLY A O 1
ATOM 1307 N N . ASP A 1 172 ? 2.484 13.57 -26.344 1 56.69 172 ASP A N 1
ATOM 1308 C CA . ASP A 1 172 ? 3.297 14.516 -25.578 1 56.69 172 ASP A CA 1
ATOM 1309 C C . ASP A 1 172 ? 4.656 13.914 -25.234 1 56.69 172 ASP A C 1
ATOM 1311 O O . ASP A 1 172 ? 4.742 12.766 -24.797 1 56.69 172 ASP A O 1
ATOM 1315 N N . GLY A 1 173 ? 5.559 14.398 -25.781 1 56.53 173 GLY A N 1
ATOM 1316 C CA . GLY A 1 173 ? 6.91 14.008 -25.422 1 56.53 173 GLY A CA 1
ATOM 1317 C C . GLY A 1 173 ? 7.438 14.75 -24.203 1 56.53 173 GLY A C 1
ATOM 1318 O O . GLY A 1 173 ? 6.676 15.406 -23.484 1 56.53 173 GLY A O 1
ATOM 1319 N N . ILE A 1 174 ? 8.43 14.617 -23.891 1 63.22 174 ILE A N 1
ATOM 1320 C CA . ILE A 1 174 ? 9.133 15.219 -22.766 1 63.22 174 ILE A CA 1
ATOM 1321 C C . ILE A 1 174 ? 9.07 16.75 -22.875 1 63.22 174 ILE A C 1
ATOM 1323 O O . ILE A 1 174 ? 9.195 17.453 -21.875 1 63.22 174 ILE A O 1
ATOM 1327 N N . GLU A 1 175 ? 8.672 17.156 -24.141 1 66.75 175 GLU A N 1
ATOM 1328 C CA . GLU A 1 175 ? 8.602 18.609 -24.359 1 66.75 175 GLU A CA 1
ATOM 1329 C C . GLU A 1 175 ? 7.473 19.234 -23.562 1 66.75 175 GLU A C 1
ATOM 1331 O O . GLU A 1 175 ? 7.586 20.375 -23.109 1 66.75 175 GLU A O 1
ATOM 1336 N N . LYS A 1 176 ? 6.516 18.469 -23.406 1 69.12 176 LYS A N 1
ATOM 1337 C CA . LYS A 1 176 ? 5.391 18.984 -22.625 1 69.12 176 LYS A CA 1
ATOM 1338 C C . LYS A 1 176 ? 5.754 19.109 -21.156 1 69.12 176 LYS A C 1
ATOM 1340 O O . LYS A 1 176 ? 5.281 20.031 -20.469 1 69.12 176 LYS A O 1
ATOM 1345 N N . VAL A 1 177 ? 6.559 18.203 -20.766 1 72.06 177 VAL A N 1
ATOM 1346 C CA . VAL A 1 177 ? 7.012 18.266 -19.391 1 72.06 177 VAL A CA 1
ATOM 1347 C C . VAL A 1 177 ? 7.871 19.516 -19.172 1 72.06 177 VAL A C 1
ATOM 1349 O O . VAL A 1 177 ? 7.73 20.203 -18.172 1 72.06 177 VAL A O 1
ATOM 1352 N N . TYR A 1 178 ? 8.555 19.812 -20.141 1 73.25 178 TYR A N 1
ATOM 1353 C CA . TYR A 1 178 ? 9.445 20.969 -20.031 1 73.25 178 TYR A CA 1
ATOM 1354 C C . TYR A 1 178 ? 8.664 22.266 -20.094 1 73.25 178 TYR A C 1
ATOM 1356 O O . TYR A 1 178 ? 9.023 23.25 -19.453 1 73.25 178 TYR A O 1
ATOM 1364 N N . SER A 1 179 ? 7.609 22.125 -20.859 1 74.19 179 SER A N 1
ATOM 1365 C CA . SER A 1 179 ? 6.812 23.328 -21 1 74.19 179 SER A CA 1
ATOM 1366 C C . SER A 1 179 ? 6.02 23.625 -19.734 1 74.19 179 SER A C 1
ATOM 1368 O O . SER A 1 179 ? 5.586 24.75 -19.516 1 74.19 179 SER A O 1
ATOM 1370 N N . ALA A 1 180 ? 5.945 22.578 -18.922 1 78.31 180 ALA A N 1
ATOM 1371 C CA . ALA A 1 180 ? 5.195 22.734 -17.688 1 78.31 180 ALA A CA 1
ATOM 1372 C C . ALA A 1 180 ? 6.035 23.438 -16.625 1 78.31 180 ALA A C 1
ATOM 1374 O O . ALA A 1 180 ? 5.508 23.906 -15.609 1 78.31 180 ALA A O 1
ATOM 1375 N N . LEU A 1 181 ? 7.289 23.641 -16.938 1 83.19 181 LEU A N 1
ATOM 1376 C CA . LEU A 1 181 ? 8.156 24.297 -15.961 1 83.19 181 LEU A CA 1
ATOM 1377 C C . LEU A 1 181 ? 7.824 25.781 -15.859 1 83.19 181 LEU A C 1
ATOM 1379 O O . LEU A 1 181 ? 7.648 26.453 -16.875 1 83.19 181 LEU A O 1
ATOM 1383 N N . PRO A 1 182 ? 7.668 26.266 -14.656 1 88.5 182 PRO A N 1
ATOM 1384 C CA . PRO A 1 182 ? 7.383 27.703 -14.477 1 88.5 182 PRO A CA 1
ATOM 1385 C C . PRO A 1 182 ? 8.57 28.578 -14.852 1 88.5 182 PRO A C 1
ATOM 1387 O O . PRO A 1 182 ? 9.578 28.094 -15.359 1 88.5 182 PRO A O 1
ATOM 1390 N N . GLU A 1 183 ? 8.336 29.875 -14.617 1 88.56 183 GLU A N 1
ATOM 1391 C CA . GLU A 1 183 ? 9.391 30.844 -14.898 1 88.56 183 GLU A CA 1
ATOM 1392 C C . GLU A 1 183 ? 10.578 30.656 -13.961 1 88.56 183 GLU A C 1
ATOM 1394 O O . GLU A 1 183 ? 10.43 30.078 -12.875 1 88.56 183 GLU A O 1
ATOM 1399 N N . ASP A 1 184 ? 11.742 31.141 -14.344 1 89.81 184 ASP A N 1
ATOM 1400 C CA . ASP A 1 184 ? 12.984 30.906 -13.625 1 89.81 184 ASP A CA 1
ATOM 1401 C C . ASP A 1 184 ? 12.906 31.453 -12.203 1 89.81 184 ASP A C 1
ATOM 1403 O O . ASP A 1 184 ? 13.414 30.844 -11.258 1 89.81 184 ASP A O 1
ATOM 1407 N N . ASP A 1 185 ? 12.266 32.562 -12.07 1 90.94 185 ASP A N 1
ATOM 1408 C CA . ASP A 1 185 ? 12.172 33.188 -10.75 1 90.94 185 ASP A CA 1
ATOM 1409 C C . ASP A 1 185 ? 11.336 32.312 -9.805 1 90.94 185 ASP A C 1
ATOM 1411 O O . ASP A 1 185 ? 11.648 32.219 -8.609 1 90.94 185 ASP A O 1
ATOM 1415 N N . VAL A 1 186 ? 10.305 31.766 -10.383 1 91.62 186 VAL A N 1
ATOM 1416 C CA . VAL A 1 186 ? 9.438 30.906 -9.586 1 91.62 186 VAL A CA 1
ATOM 1417 C C . VAL A 1 186 ? 10.18 29.625 -9.219 1 91.62 186 VAL A C 1
ATOM 1419 O O . VAL A 1 186 ? 10.062 29.125 -8.094 1 91.62 186 VAL A O 1
ATOM 1422 N N . ILE A 1 187 ? 10.945 29.141 -10.156 1 92.5 187 ILE A N 1
ATOM 1423 C CA . ILE A 1 187 ? 11.727 27.922 -9.914 1 92.5 187 ILE A CA 1
ATOM 1424 C C . ILE A 1 187 ? 12.711 28.172 -8.773 1 92.5 187 ILE A C 1
ATOM 1426 O O . ILE A 1 187 ? 12.797 27.359 -7.84 1 92.5 187 ILE A O 1
ATOM 1430 N N . LEU A 1 188 ? 13.414 29.25 -8.828 1 93.75 188 LEU A N 1
ATOM 1431 C CA . LEU A 1 188 ? 14.422 29.547 -7.816 1 93.75 188 LEU A CA 1
ATOM 1432 C C . LEU A 1 188 ? 13.773 29.812 -6.465 1 93.75 188 LEU A C 1
ATOM 1434 O O . LEU A 1 188 ? 14.32 29.438 -5.426 1 93.75 188 LEU A O 1
ATOM 1438 N N . ASN A 1 189 ? 12.633 30.438 -6.523 1 91.75 189 ASN A N 1
ATOM 1439 C CA . ASN A 1 189 ? 11.93 30.688 -5.27 1 91.75 189 ASN A CA 1
ATOM 1440 C C . ASN A 1 189 ? 11.453 29.391 -4.625 1 91.75 189 ASN A C 1
ATOM 1442 O O . ASN A 1 189 ? 11.609 29.188 -3.418 1 91.75 189 ASN A O 1
ATOM 1446 N N . HIS A 1 190 ? 10.867 28.547 -5.461 1 90.38 190 HIS A N 1
ATOM 1447 C CA . HIS A 1 190 ? 10.398 27.266 -4.941 1 90.38 190 HIS A CA 1
ATOM 1448 C C . HIS A 1 190 ? 11.562 26.422 -4.43 1 90.38 190 HIS A C 1
ATOM 1450 O O . HIS A 1 190 ? 11.43 25.703 -3.432 1 90.38 190 HIS A O 1
ATOM 1456 N N . PHE A 1 191 ? 12.648 26.531 -5.117 1 92.38 191 PHE A N 1
ATOM 1457 C CA . PHE A 1 191 ? 13.828 25.812 -4.684 1 92.38 191 PHE A CA 1
ATOM 1458 C C . PHE A 1 191 ? 14.344 26.344 -3.352 1 92.38 191 PHE A C 1
ATOM 1460 O O . PHE A 1 191 ? 14.734 25.578 -2.475 1 92.38 191 PHE A O 1
ATOM 1467 N N . ARG A 1 192 ? 14.305 27.531 -3.18 1 90.06 192 ARG A N 1
ATOM 1468 C CA . ARG A 1 192 ? 14.734 28.156 -1.934 1 90.06 192 ARG A CA 1
ATOM 1469 C C . ARG A 1 192 ? 13.828 27.75 -0.774 1 90.06 192 ARG A C 1
ATOM 1471 O O . ARG A 1 192 ? 14.312 27.469 0.325 1 90.06 192 ARG A O 1
ATOM 1478 N N . LEU A 1 193 ? 12.578 27.766 -1.034 1 85.38 193 LEU A N 1
ATOM 1479 C CA . LEU A 1 193 ? 11.633 27.359 -0.003 1 85.38 193 LEU A CA 1
ATOM 1480 C C . LEU A 1 193 ? 11.852 25.906 0.405 1 85.38 193 LEU A C 1
ATOM 1482 O O . LEU A 1 193 ? 11.766 25.578 1.587 1 85.38 193 LEU A O 1
ATOM 1486 N N . PHE A 1 194 ? 12.125 25.109 -0.527 1 88.06 194 PHE A N 1
ATOM 1487 C CA . PHE A 1 194 ? 12.438 23.719 -0.244 1 88.06 194 PHE A CA 1
ATOM 1488 C C . PHE A 1 194 ? 13.695 23.609 0.606 1 88.06 194 PHE A C 1
ATOM 1490 O O . PHE A 1 194 ? 13.734 22.844 1.581 1 88.06 194 PHE A O 1
ATOM 1497 N N . GLN A 1 195 ? 14.656 24.328 0.221 1 86.25 195 GLN A N 1
ATOM 1498 C CA . GLN A 1 195 ? 15.945 24.312 0.912 1 86.25 195 GLN A CA 1
ATOM 1499 C C . GLN A 1 195 ? 15.797 24.766 2.363 1 86.25 195 GLN A C 1
ATOM 1501 O O . GLN A 1 195 ? 16.453 24.234 3.254 1 86.25 195 GLN A O 1
ATOM 1506 N N . GLU A 1 196 ? 14.883 25.625 2.559 1 80.88 196 GLU A N 1
ATOM 1507 C CA . GLU A 1 196 ? 14.742 26.219 3.885 1 80.88 196 GLU A CA 1
ATOM 1508 C C . GLU A 1 196 ? 13.812 25.391 4.766 1 80.88 196 GLU A C 1
ATOM 1510 O O . GLU A 1 196 ? 13.789 25.547 5.988 1 80.88 196 GLU A O 1
ATOM 1515 N N . SER A 1 197 ? 13.117 24.516 4.152 1 81.56 197 SER A N 1
ATOM 1516 C CA . SER A 1 197 ? 12.109 23.828 4.949 1 81.56 197 SER A CA 1
ATOM 1517 C C . SER A 1 197 ? 12.297 22.328 4.887 1 81.56 197 SER A C 1
ATOM 1519 O O . SER A 1 197 ? 13.086 21.75 5.645 1 81.56 197 SER A O 1
ATOM 1521 N N . LEU A 1 198 ? 11.789 21.656 3.855 1 77.62 198 LEU A N 1
ATOM 1522 C CA . LEU A 1 198 ? 11.633 20.203 3.785 1 77.62 198 LEU A CA 1
ATOM 1523 C C . LEU A 1 198 ? 12.992 19.516 3.734 1 77.62 198 LEU A C 1
ATOM 1525 O O . LEU A 1 198 ? 13.125 18.375 4.18 1 77.62 198 LEU A O 1
ATOM 1529 N N . PHE A 1 199 ? 13.914 20.312 3.281 1 79.12 199 PHE A N 1
ATOM 1530 C CA . PHE A 1 199 ? 15.25 19.719 3.191 1 79.12 199 PHE A CA 1
ATOM 1531 C C . PHE A 1 199 ? 15.789 19.406 4.578 1 79.12 199 PHE A C 1
ATOM 1533 O O . PHE A 1 199 ? 16.547 18.438 4.746 1 79.12 199 PHE A O 1
ATOM 1540 N N . HIS A 1 200 ? 15.312 20.109 5.551 1 76.62 200 HIS A N 1
ATOM 1541 C CA . HIS A 1 200 ? 15.828 19.922 6.902 1 76.62 200 HIS A CA 1
ATOM 1542 C C . HIS A 1 200 ? 15.227 18.688 7.566 1 76.62 200 HIS A C 1
ATOM 1544 O O . HIS A 1 200 ? 15.758 18.188 8.555 1 76.62 200 HIS A O 1
ATOM 1550 N N . LEU A 1 201 ? 14.18 18.219 7.004 1 78.38 201 LEU A N 1
ATOM 1551 C CA . LEU A 1 201 ? 13.562 17.031 7.555 1 78.38 201 LEU A CA 1
ATOM 1552 C C . LEU A 1 201 ? 14.297 15.773 7.09 1 78.38 201 LEU A C 1
ATOM 1554 O O . LEU A 1 201 ? 14.484 14.836 7.867 1 78.38 201 LEU A O 1
ATOM 1558 N N . GLU A 1 202 ? 14.625 15.766 5.812 1 77.94 202 GLU A N 1
ATOM 1559 C CA . GLU A 1 202 ? 15.375 14.633 5.27 1 77.94 202 GLU A CA 1
ATOM 1560 C C . GLU A 1 202 ? 16.406 15.102 4.25 1 77.94 202 GLU A C 1
ATOM 1562 O O . GLU A 1 202 ? 16.203 14.977 3.041 1 77.94 202 GLU A O 1
ATOM 1567 N N . PRO A 1 203 ? 17.531 15.438 4.75 1 73.44 203 PRO A N 1
ATOM 1568 C CA . PRO A 1 203 ? 18.531 16.047 3.859 1 73.44 203 PRO A CA 1
ATOM 1569 C C . PRO A 1 203 ? 19.297 15.008 3.033 1 73.44 203 PRO A C 1
ATOM 1571 O O . PRO A 1 203 ? 19.953 15.359 2.053 1 73.44 203 PRO A O 1
ATOM 1574 N N . SER A 1 204 ? 19.125 13.82 3.312 1 75.94 204 SER A N 1
ATOM 1575 C CA . SER A 1 204 ? 20 12.828 2.707 1 75.94 204 SER A CA 1
ATOM 1576 C C . SER A 1 204 ? 19.438 12.336 1.375 1 75.94 204 SER A C 1
ATOM 1578 O O . SER A 1 204 ? 20.141 11.648 0.622 1 75.94 204 SER A O 1
ATOM 1580 N N . ILE A 1 205 ? 18.297 12.75 0.999 1 80.44 205 ILE A N 1
ATOM 1581 C CA . ILE A 1 205 ? 17.672 12.219 -0.208 1 80.44 205 ILE A CA 1
ATOM 1582 C C . ILE A 1 205 ? 18.266 12.898 -1.438 1 80.44 205 ILE A C 1
ATOM 1584 O O . ILE A 1 205 ? 18.531 12.242 -2.449 1 80.44 205 ILE A O 1
ATOM 1588 N N . VAL A 1 206 ? 18.547 14.172 -1.262 1 84.44 206 VAL A N 1
ATOM 1589 C CA . VAL A 1 206 ? 19.078 14.922 -2.398 1 84.44 206 VAL A CA 1
ATOM 1590 C C . VAL A 1 206 ? 20.344 15.656 -1.989 1 84.44 206 VAL A C 1
ATOM 1592 O O . VAL A 1 206 ? 20.406 16.25 -0.908 1 84.44 206 VAL A O 1
ATOM 1595 N N . ASN A 1 207 ? 21.328 15.422 -2.787 1 85.62 207 ASN A N 1
ATOM 1596 C CA . ASN A 1 207 ? 22.484 16.297 -2.633 1 85.62 207 ASN A CA 1
ATOM 1597 C C . ASN A 1 207 ? 22.188 17.719 -3.121 1 85.62 207 ASN A C 1
ATOM 1599 O O . ASN A 1 207 ? 22.266 17.984 -4.32 1 85.62 207 ASN A O 1
ATOM 1603 N N . LEU A 1 208 ? 21.953 18.562 -2.193 1 87.69 208 LEU A N 1
ATOM 1604 C CA . LEU A 1 208 ? 21.422 19.875 -2.506 1 87.69 208 LEU A CA 1
ATOM 1605 C C . LEU A 1 208 ? 22.453 20.719 -3.242 1 87.69 208 LEU A C 1
ATOM 1607 O O . LEU A 1 208 ? 22.109 21.469 -4.164 1 87.69 208 LEU A O 1
ATOM 1611 N N . ARG A 1 209 ? 23.703 20.578 -2.832 1 86.44 209 ARG A N 1
ATOM 1612 C CA . ARG A 1 209 ? 24.734 21.391 -3.465 1 86.44 209 ARG A CA 1
ATOM 1613 C C . ARG A 1 209 ? 24.906 21.016 -4.934 1 86.44 209 ARG A C 1
ATOM 1615 O O . ARG A 1 209 ? 24.953 21.891 -5.801 1 86.44 209 ARG A O 1
ATOM 1622 N N . ASN A 1 210 ? 24.969 19.812 -5.098 1 88.44 210 ASN A N 1
ATOM 1623 C CA . ASN A 1 210 ? 25.094 19.328 -6.469 1 88.44 210 ASN A CA 1
ATOM 1624 C C . ASN A 1 210 ? 23.859 19.641 -7.301 1 88.44 210 ASN A C 1
ATOM 1626 O O . ASN A 1 210 ? 23.969 20.016 -8.469 1 88.44 210 ASN A O 1
ATOM 1630 N N . PHE A 1 211 ? 22.734 19.469 -6.691 1 91.31 211 PHE A N 1
ATOM 1631 C CA . PHE A 1 211 ? 21.484 19.734 -7.402 1 91.31 211 PHE A CA 1
ATOM 1632 C C . PHE A 1 211 ? 21.391 21.203 -7.785 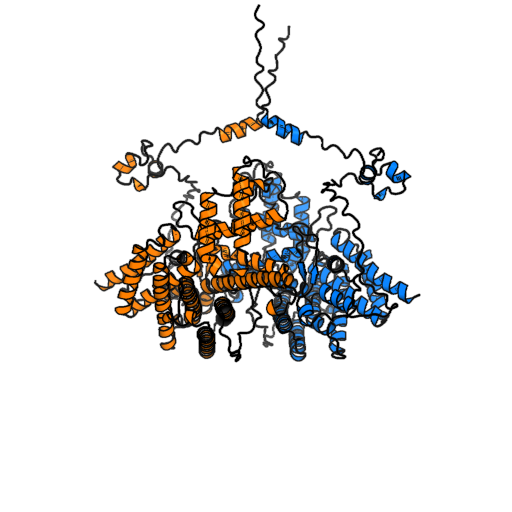1 91.31 211 PHE A C 1
ATOM 1634 O O . PHE A 1 211 ? 20.953 21.531 -8.891 1 91.31 211 PHE A O 1
ATOM 1641 N N . GLU A 1 212 ? 21.75 22.062 -6.91 1 92.31 212 GLU A N 1
ATOM 1642 C CA . GLU A 1 212 ? 21.703 23.5 -7.164 1 92.31 212 GLU A CA 1
ATOM 1643 C C . GLU A 1 212 ? 22.625 23.891 -8.32 1 92.31 212 GLU A C 1
ATOM 1645 O O . GLU A 1 212 ? 22.266 24.719 -9.156 1 92.31 212 GLU A O 1
ATOM 1650 N N . THR A 1 213 ? 23.781 23.281 -8.367 1 92.38 213 THR A N 1
ATOM 1651 C CA . THR A 1 213 ? 24.734 23.562 -9.438 1 92.38 213 THR A CA 1
ATOM 1652 C C . THR A 1 213 ? 24.156 23.172 -10.789 1 92.38 213 THR A C 1
ATOM 1654 O O . THR A 1 213 ? 24.219 23.938 -11.758 1 92.38 213 THR A O 1
ATOM 1657 N N . VAL A 1 214 ? 23.594 22 -10.805 1 90.88 214 VAL A N 1
ATOM 1658 C CA . VAL A 1 214 ? 23 21.516 -12.047 1 90.88 214 VAL A CA 1
ATOM 1659 C C . VAL A 1 214 ? 21.797 22.359 -12.422 1 90.88 214 VAL A C 1
ATOM 1661 O O . VAL A 1 214 ? 21.547 22.625 -13.602 1 90.88 214 VAL A O 1
ATOM 1664 N N . LEU A 1 215 ? 21.047 22.781 -11.398 1 92.69 215 LEU A N 1
ATOM 1665 C CA . LEU A 1 215 ? 19.875 23.609 -11.625 1 92.69 215 LEU A CA 1
ATOM 1666 C C . LEU A 1 215 ? 20.266 24.953 -12.25 1 92.69 215 LEU A C 1
ATOM 1668 O O . LEU A 1 215 ? 19.656 25.406 -13.211 1 92.69 215 LEU A O 1
ATOM 1672 N N . LEU A 1 216 ? 21.328 25.516 -11.742 1 93 216 LEU A N 1
ATOM 1673 C CA . LEU A 1 216 ? 21.781 26.797 -12.258 1 93 216 LEU A CA 1
ATOM 1674 C C . LEU A 1 216 ? 22.312 26.656 -13.68 1 93 216 LEU A C 1
ATOM 1676 O O . LEU A 1 216 ? 22.094 27.547 -14.516 1 93 216 LEU A O 1
ATOM 1680 N N . GLU A 1 217 ? 22.953 25.578 -13.867 1 90 217 GLU A N 1
ATOM 1681 C CA . GLU A 1 217 ? 23.422 25.312 -15.227 1 90 217 GLU A CA 1
ATOM 1682 C C . GLU A 1 217 ? 22.25 25.109 -16.188 1 90 217 GLU A C 1
ATOM 1684 O O . GLU A 1 217 ? 22.281 25.594 -17.312 1 90 217 GLU A O 1
ATOM 1689 N N . PHE A 1 218 ? 21.328 24.422 -15.75 1 88.44 218 PHE A N 1
ATOM 1690 C CA . PHE A 1 218 ? 20.125 24.188 -16.531 1 88.44 218 PHE A CA 1
ATOM 1691 C C . PHE A 1 218 ? 19.422 25.5 -16.859 1 88.44 218 PHE A C 1
ATOM 1693 O O . PHE A 1 218 ? 19.016 25.734 -18 1 88.44 218 PHE A O 1
ATOM 1700 N N . LEU A 1 219 ? 19.328 26.375 -15.883 1 89.69 219 LEU A N 1
ATOM 1701 C CA . LEU A 1 219 ? 18.656 27.656 -16.078 1 89.69 219 LEU A CA 1
ATOM 1702 C C . LEU A 1 219 ? 19.453 28.562 -17.016 1 89.69 219 LEU A C 1
ATOM 1704 O O . LEU A 1 219 ? 18.891 29.312 -17.812 1 89.69 219 LEU A O 1
ATOM 1708 N N . ARG A 1 220 ? 20.734 28.438 -16.938 1 87.62 220 ARG A N 1
ATOM 1709 C CA . ARG A 1 220 ? 21.578 29.188 -17.844 1 87.62 220 ARG A CA 1
ATOM 1710 C C . ARG A 1 220 ? 21.391 28.734 -19.297 1 87.62 220 ARG A C 1
ATOM 1712 O O . ARG A 1 220 ? 21.281 29.562 -20.203 1 87.62 220 ARG A O 1
ATOM 1719 N N . LYS A 1 221 ? 21.359 27.484 -19.422 1 82.94 221 LYS A N 1
ATOM 1720 C CA . LYS A 1 221 ? 21.156 26.922 -20.75 1 82.94 221 LYS A CA 1
ATOM 1721 C C . LYS A 1 221 ? 19.781 27.266 -21.312 1 82.94 221 LYS A C 1
ATOM 1723 O O . LYS A 1 221 ? 19.625 27.5 -22.5 1 82.94 221 LYS A O 1
ATOM 1728 N N . ARG A 1 222 ? 18.828 27.156 -20.406 1 81.75 222 ARG A N 1
ATOM 1729 C CA . ARG A 1 222 ? 17.453 27.5 -20.797 1 81.75 222 ARG A CA 1
ATOM 1730 C C . ARG A 1 222 ? 17.359 28.938 -21.297 1 81.75 222 ARG A C 1
ATOM 1732 O O . ARG A 1 222 ? 16.625 29.219 -22.234 1 81.75 222 ARG A O 1
ATOM 1739 N N . ARG A 1 223 ? 18.078 29.812 -20.719 1 81.12 223 ARG A N 1
ATOM 1740 C CA . ARG A 1 223 ? 18.062 31.219 -21.109 1 81.12 223 ARG A CA 1
ATOM 1741 C C . ARG A 1 223 ? 18.812 31.422 -22.438 1 81.12 223 ARG A C 1
ATOM 1743 O O . ARG A 1 223 ? 18.469 32.312 -23.203 1 81.12 223 ARG A O 1
ATOM 1750 N N . ALA A 1 224 ? 19.797 30.625 -22.594 1 77.69 224 ALA A N 1
ATOM 1751 C CA . ALA A 1 224 ? 20.641 30.797 -23.766 1 77.69 224 ALA A CA 1
ATOM 1752 C C . ALA A 1 224 ? 20.016 30.172 -25 1 77.69 224 ALA A C 1
ATOM 1754 O O . ALA A 1 224 ? 20.266 30.625 -26.125 1 77.69 224 ALA A O 1
ATOM 1755 N N . VAL A 1 225 ? 19.422 28.938 -24.828 1 65.19 225 VAL A N 1
ATOM 1756 C CA . VAL A 1 225 ? 18.922 28.203 -25.984 1 65.19 225 VAL A CA 1
ATOM 1757 C C . VAL A 1 225 ? 17.453 28.516 -26.203 1 65.19 225 VAL A C 1
ATOM 1759 O O . VAL A 1 225 ? 16.672 28.531 -25.266 1 65.19 225 VAL A O 1
ATOM 1762 N N . PRO A 1 226 ? 17.031 29.094 -27.359 1 56.94 226 PRO A N 1
ATOM 1763 C CA . PRO A 1 226 ? 15.617 29.281 -27.672 1 56.94 226 PRO A CA 1
ATOM 1764 C C . PRO A 1 226 ? 14.773 28.047 -27.359 1 56.94 226 PRO A C 1
ATOM 1766 O O . PRO A 1 226 ? 15.297 26.938 -27.312 1 56.94 226 PRO A O 1
ATOM 1769 N N . PRO A 1 227 ? 13.539 28.156 -26.875 1 54.88 227 PRO A N 1
ATOM 1770 C CA . PRO A 1 227 ? 12.594 27.203 -26.281 1 54.88 227 PRO A CA 1
ATOM 1771 C C . PRO A 1 227 ? 12.594 25.859 -26.984 1 54.88 227 PRO A C 1
ATOM 1773 O O . PRO A 1 227 ? 12.07 24.875 -26.438 1 54.88 227 PRO A O 1
ATOM 1776 N N . ASN A 1 228 ? 12.961 25.781 -28.25 1 47.47 228 ASN A N 1
ATOM 1777 C CA . ASN A 1 228 ? 12.703 24.547 -28.984 1 47.47 228 ASN A CA 1
ATOM 1778 C C . ASN A 1 228 ? 13.695 23.453 -28.594 1 47.47 228 ASN A C 1
ATOM 1780 O O . ASN A 1 228 ? 13.875 22.484 -29.344 1 47.47 228 ASN A O 1
ATOM 1784 N N . PRO A 1 229 ? 14.641 23.797 -27.922 1 47.94 229 PRO A N 1
ATOM 1785 C CA . PRO A 1 229 ? 15.797 22.906 -27.875 1 47.94 229 PRO A CA 1
ATOM 1786 C C . PRO A 1 229 ? 15.469 21.562 -27.234 1 47.94 229 PRO A C 1
ATOM 1788 O O . PRO A 1 229 ? 16.281 20.641 -27.281 1 47.94 229 PRO A O 1
ATOM 1791 N N . TYR A 1 230 ? 14.547 21.453 -26.469 1 47.62 230 TYR A N 1
ATOM 1792 C CA . TYR A 1 230 ? 14.438 20.266 -25.625 1 47.62 230 TYR A CA 1
ATOM 1793 C C . TYR A 1 230 ? 13.852 19.094 -26.406 1 47.62 230 TYR A C 1
ATOM 1795 O O . TYR A 1 230 ? 13.375 18.125 -25.828 1 47.62 230 TYR A O 1
ATOM 1803 N N . LEU A 1 231 ? 13.852 19.391 -27.688 1 46.56 231 LEU A N 1
ATOM 1804 C CA . LEU A 1 231 ? 13.391 18.312 -28.562 1 46.56 231 LEU A CA 1
ATOM 1805 C C . LEU A 1 231 ? 14.312 17.109 -28.469 1 46.56 231 LEU A C 1
ATOM 1807 O O . LEU A 1 231 ? 14.023 16.047 -29.031 1 46.56 231 LEU A O 1
ATOM 1811 N N . GLU A 1 232 ? 15.469 17.375 -28.016 1 49.16 232 GLU A N 1
ATOM 1812 C CA . GLU A 1 232 ? 16.25 16.141 -27.969 1 49.16 232 GLU A CA 1
ATOM 1813 C C . GLU A 1 232 ? 15.867 15.266 -26.781 1 49.16 232 GLU A C 1
ATOM 1815 O O . GLU A 1 232 ? 15.547 15.781 -25.703 1 49.16 232 GLU A O 1
ATOM 1820 N N . PRO A 1 233 ? 15.547 14.055 -27.203 1 49.66 233 PRO A N 1
ATOM 1821 C CA . PRO A 1 233 ? 15.211 13.094 -26.156 1 49.66 233 PRO A CA 1
ATOM 1822 C C . PRO A 1 233 ? 16.109 13.227 -24.922 1 49.66 233 PRO A C 1
ATOM 1824 O O . PRO A 1 233 ? 17.328 13.234 -25.047 1 49.66 233 PRO A O 1
ATOM 1827 N N . LEU A 1 234 ? 15.68 13.812 -23.984 1 52.62 234 LEU A N 1
ATOM 1828 C CA . LEU A 1 234 ? 16.391 13.945 -22.734 1 52.62 234 LEU A CA 1
ATOM 1829 C C . LEU A 1 234 ? 17.062 12.633 -22.344 1 52.62 234 LEU A C 1
ATOM 1831 O O . LEU A 1 234 ? 16.438 11.57 -22.438 1 52.62 234 LEU A O 1
ATOM 1835 N N . SER A 1 235 ? 18.391 12.57 -22.328 1 57.06 235 SER A N 1
ATOM 1836 C CA . SER A 1 235 ? 19.078 11.422 -21.734 1 57.06 235 SER A CA 1
ATOM 1837 C C . SER A 1 235 ? 18.391 10.961 -20.453 1 57.06 235 SER A C 1
ATOM 1839 O O . SER A 1 235 ? 17.656 11.734 -19.828 1 57.06 235 SER A O 1
ATOM 1841 N N . GLU A 1 236 ? 18.297 9.719 -20.266 1 56.19 236 GLU A N 1
ATOM 1842 C CA . GLU A 1 236 ? 17.719 9.102 -19.078 1 56.19 236 GLU A CA 1
ATOM 1843 C C . GLU A 1 236 ? 18.062 9.898 -17.828 1 56.19 236 GLU A C 1
ATOM 1845 O O . GLU A 1 236 ? 17.219 10.078 -16.938 1 56.19 236 GLU A O 1
ATOM 1850 N N . SER A 1 237 ? 19.281 10.297 -17.781 1 59.59 237 SER A N 1
ATOM 1851 C CA . SER A 1 237 ? 19.75 11.078 -16.641 1 59.59 237 SER A CA 1
ATOM 1852 C C . SER A 1 237 ? 19.016 12.414 -16.547 1 59.59 237 SER A C 1
ATOM 1854 O O . SER A 1 237 ? 18.703 12.883 -15.453 1 59.59 237 SER A O 1
ATOM 1856 N N . THR A 1 238 ? 18.562 12.648 -17.672 1 65.56 238 THR A N 1
ATOM 1857 C CA . THR A 1 238 ? 17.906 13.945 -17.672 1 65.56 238 THR A CA 1
ATOM 1858 C C . THR A 1 238 ? 16.453 13.828 -17.234 1 65.56 238 THR A C 1
ATOM 1860 O O . THR A 1 238 ? 15.938 14.68 -16.5 1 65.56 238 THR A O 1
ATOM 1863 N N . SER A 1 239 ? 15.906 12.672 -17.594 1 73.5 239 SER A N 1
ATOM 1864 C CA . SER A 1 239 ? 14.5 12.516 -17.219 1 73.5 239 SER A CA 1
ATOM 1865 C C . SER A 1 239 ? 14.344 12.352 -15.711 1 73.5 239 SER A C 1
ATOM 1867 O O . SER A 1 239 ? 13.422 12.906 -15.109 1 73.5 239 SER A O 1
ATOM 1869 N N . SER A 1 240 ? 15.234 11.625 -15.133 1 78.12 240 SER A N 1
ATOM 1870 C CA . SER A 1 240 ? 15.188 11.445 -13.688 1 78.12 240 SER A CA 1
ATOM 1871 C C . SER A 1 240 ? 15.422 12.766 -12.961 1 78.12 240 SER A C 1
ATOM 1873 O O . SER A 1 240 ? 14.789 13.039 -11.938 1 78.12 240 SER A O 1
ATOM 1875 N N . TRP A 1 241 ? 16.297 13.516 -13.516 1 84.25 241 TRP A N 1
ATOM 1876 C CA . TRP A 1 241 ? 16.594 14.805 -12.898 1 84.25 241 TRP A CA 1
ATOM 1877 C C . TRP A 1 241 ? 15.391 15.734 -12.992 1 84.25 241 TRP A C 1
ATOM 1879 O O . TRP A 1 241 ? 15.078 16.453 -12.047 1 84.25 241 TRP A O 1
ATOM 1889 N N . ILE A 1 242 ? 14.766 15.719 -14.055 1 83.06 242 ILE A N 1
ATOM 1890 C CA . ILE A 1 242 ? 13.594 16.562 -14.227 1 83.06 242 ILE A CA 1
ATOM 1891 C C . ILE A 1 242 ? 12.492 16.125 -13.266 1 83.06 242 ILE A C 1
ATOM 1893 O O . ILE A 1 242 ? 11.766 16.969 -12.719 1 83.06 242 ILE A O 1
ATOM 1897 N N . GLY A 1 243 ? 12.383 14.852 -13.148 1 83.69 243 GLY A N 1
ATOM 1898 C CA . GLY A 1 243 ? 11.438 14.352 -12.156 1 83.69 243 GLY A CA 1
ATOM 1899 C C . GLY A 1 243 ? 11.727 14.859 -10.758 1 83.69 243 GLY A C 1
ATOM 1900 O O . GLY A 1 243 ? 10.812 15.266 -10.039 1 83.69 243 GLY A O 1
ATOM 1901 N N . LEU A 1 244 ? 12.938 14.797 -10.414 1 88.31 244 LEU A N 1
ATOM 1902 C CA . LEU A 1 244 ? 13.344 15.305 -9.109 1 88.31 244 LEU A CA 1
ATOM 1903 C C . LEU A 1 244 ? 13.086 16.797 -8.992 1 88.31 244 LEU A C 1
ATOM 1905 O O . LEU A 1 244 ? 12.68 17.281 -7.938 1 88.31 244 LEU A O 1
ATOM 1909 N N . LEU A 1 245 ? 13.375 17.5 -10.07 1 90.12 245 LEU A N 1
ATOM 1910 C CA . LEU A 1 245 ? 13.117 18.938 -10.086 1 90.12 245 LEU A CA 1
ATOM 1911 C C . LEU A 1 245 ? 11.641 19.219 -9.828 1 90.12 245 LEU A C 1
ATOM 1913 O O . LEU A 1 245 ? 11.312 20.062 -8.992 1 90.12 245 LEU A O 1
ATOM 1917 N N . PHE A 1 246 ? 10.797 18.5 -10.453 1 87 246 PHE A N 1
ATOM 1918 C CA . PHE A 1 246 ? 9.367 18.719 -10.258 1 87 246 PHE A CA 1
ATOM 1919 C C . PHE A 1 246 ? 8.961 18.375 -8.828 1 87 246 PHE A C 1
ATOM 1921 O O . PHE A 1 246 ? 8.078 19.016 -8.258 1 87 246 PHE A O 1
ATOM 1928 N N . GLY A 1 247 ? 9.562 17.344 -8.328 1 86.12 247 GLY A N 1
ATOM 1929 C CA . GLY A 1 247 ? 9.312 17.016 -6.934 1 86.12 247 GLY A CA 1
ATOM 1930 C C . GLY A 1 247 ? 9.672 18.125 -5.977 1 86.12 247 GLY A C 1
ATOM 1931 O O . GLY A 1 247 ? 8.898 18.469 -5.082 1 86.12 247 GLY A O 1
ATOM 1932 N N . ILE A 1 248 ? 10.789 18.656 -6.219 1 89.31 248 ILE A N 1
ATOM 1933 C CA . ILE A 1 248 ? 11.273 19.75 -5.375 1 89.31 248 ILE A CA 1
ATOM 1934 C C . ILE A 1 248 ? 10.391 20.984 -5.555 1 89.31 248 ILE A C 1
ATOM 1936 O O . ILE A 1 248 ? 10.023 21.641 -4.578 1 89.31 248 ILE A O 1
ATOM 1940 N N . LEU A 1 249 ? 10.039 21.25 -6.762 1 89.06 249 LEU A N 1
ATOM 1941 C CA . LEU A 1 249 ? 9.211 22.422 -7.043 1 89.06 249 LEU A CA 1
ATOM 1942 C C . LEU A 1 249 ? 7.82 22.25 -6.434 1 89.06 249 LEU A C 1
ATOM 1944 O O . LEU A 1 249 ? 7.223 23.234 -5.969 1 89.06 249 LEU A O 1
ATOM 1948 N N . SER A 1 250 ? 7.305 21.047 -6.5 1 83.62 250 SER A N 1
ATOM 1949 C CA . SER A 1 250 ? 6 20.797 -5.891 1 83.62 250 SER A CA 1
ATOM 1950 C C . SER A 1 250 ? 6.031 21.062 -4.391 1 83.62 250 SER A C 1
ATOM 1952 O O . SER A 1 250 ? 5.078 21.609 -3.83 1 83.62 250 SER A O 1
ATOM 1954 N N . CYS A 1 251 ? 7.059 20.703 -3.746 1 82.31 251 CYS A N 1
ATOM 1955 C CA . CYS A 1 251 ? 7.219 20.969 -2.32 1 82.31 251 CYS A CA 1
ATOM 1956 C C . CYS A 1 251 ? 7.293 22.469 -2.053 1 82.31 251 CYS A C 1
ATOM 1958 O O . CYS A 1 251 ? 6.68 22.969 -1.107 1 82.31 251 CYS A O 1
ATOM 1960 N N . GLY A 1 252 ? 8.07 23.141 -2.879 1 82.81 252 GLY A N 1
ATOM 1961 C CA . GLY A 1 252 ? 8.188 24.578 -2.74 1 82.81 252 GLY A CA 1
ATOM 1962 C C . GLY A 1 252 ? 6.879 25.312 -2.99 1 82.81 252 GLY A C 1
ATOM 1963 O O . GLY A 1 252 ? 6.578 26.312 -2.32 1 82.81 252 GLY A O 1
ATOM 1964 N N . ALA A 1 253 ? 6.156 24.781 -3.902 1 79.19 253 ALA A N 1
ATOM 1965 C CA . ALA A 1 253 ? 4.887 25.406 -4.25 1 79.19 253 ALA A CA 1
ATOM 1966 C C . ALA A 1 253 ? 3.896 25.328 -3.09 1 79.19 253 ALA A C 1
ATOM 1968 O O . ALA A 1 253 ? 3.08 26.234 -2.898 1 79.19 253 ALA A O 1
ATOM 1969 N N . GLN A 1 254 ? 4.004 24.312 -2.346 1 74.94 254 GLN A N 1
ATOM 1970 C CA . GLN A 1 254 ? 3.125 24.141 -1.194 1 74.94 254 GLN A CA 1
ATOM 1971 C C . GLN A 1 254 ? 3.467 25.141 -0.094 1 74.94 254 GLN A C 1
ATOM 1973 O O . GLN A 1 254 ? 2.6 25.531 0.688 1 74.94 254 GLN A O 1
ATOM 1978 N N . LEU A 1 255 ? 4.664 25.531 -0.118 1 76.12 255 LEU A N 1
ATOM 1979 C CA . LEU A 1 255 ? 5.141 26.406 0.947 1 76.12 255 LEU A CA 1
ATOM 1980 C C . LEU A 1 255 ? 5.07 27.859 0.519 1 76.12 255 LEU A C 1
ATOM 1982 O O . LEU A 1 255 ? 5.137 28.766 1.358 1 76.12 255 LEU A O 1
ATOM 1986 N N . ALA A 1 256 ? 4.988 27.984 -0.805 1 71.25 256 ALA A N 1
ATOM 1987 C CA . ALA A 1 256 ? 5.02 29.359 -1.33 1 71.25 256 ALA A CA 1
ATOM 1988 C C . ALA A 1 256 ? 3.715 30.078 -1.033 1 71.25 256 ALA A C 1
ATOM 1990 O O . ALA A 1 256 ? 2.643 29.484 -1.026 1 71.25 256 ALA A O 1
ATOM 1991 N N . VAL A 1 257 ? 3.83 31.234 -0.431 1 59.34 257 VAL A N 1
ATOM 1992 C CA . VAL A 1 257 ? 2.713 32.125 -0.188 1 59.34 257 VAL A CA 1
ATOM 1993 C C . VAL A 1 257 ? 2.254 32.75 -1.505 1 59.34 257 VAL A C 1
ATOM 1995 O O . VAL A 1 257 ? 2.809 33.781 -1.951 1 59.34 257 VAL A O 1
ATOM 1998 N N . VAL A 1 258 ? 2.447 31.938 -2.588 1 52.12 258 VAL A N 1
ATOM 1999 C CA . VAL A 1 258 ? 2.264 32.688 -3.828 1 52.12 258 VAL A CA 1
ATOM 2000 C C . VAL A 1 258 ? 0.786 33.031 -4.016 1 52.12 258 VAL A C 1
ATOM 2002 O O . VAL A 1 258 ? -0.075 32.156 -3.889 1 52.12 258 VAL A O 1
ATOM 2005 N N . GLU A 1 259 ? 0.588 34.219 -4.145 1 44.53 259 GLU A N 1
ATOM 2006 C CA . GLU A 1 259 ? -0.652 34.781 -4.672 1 44.53 259 GLU A CA 1
ATOM 2007 C C . GLU A 1 259 ? -1.037 34.125 -5.996 1 44.53 259 GLU A C 1
ATOM 2009 O O . GLU A 1 259 ? -0.225 34.062 -6.922 1 44.53 259 GLU A O 1
ATOM 2014 N N . GLY A 1 260 ? -2.049 33.188 -6.145 1 41.47 260 GLY A N 1
ATOM 2015 C CA . GLY A 1 260 ? -2.643 32.688 -7.379 1 41.47 260 GLY A CA 1
ATOM 2016 C C . GLY A 1 260 ? -2.387 31.234 -7.621 1 41.47 260 GLY A C 1
ATOM 2017 O O . GLY A 1 260 ? -2.912 30.656 -8.578 1 41.47 260 GLY A O 1
ATOM 2018 N N . VAL A 1 261 ? -1.167 30.797 -7.355 1 42.78 261 VAL A N 1
ATOM 2019 C CA . VAL A 1 261 ? -0.984 29.391 -7.699 1 42.78 261 VAL A CA 1
ATOM 2020 C C . VAL A 1 261 ? -1.745 28.5 -6.707 1 42.78 261 VAL A C 1
ATOM 2022 O O . VAL A 1 261 ? -1.468 28.531 -5.504 1 42.78 261 VAL A O 1
ATOM 2025 N N . GLU A 1 262 ? -2.873 28.172 -7.008 1 42.09 262 GLU A N 1
ATOM 2026 C CA . GLU A 1 262 ? -3.725 27.234 -6.289 1 42.09 262 GLU A CA 1
ATOM 2027 C C . GLU A 1 262 ? -2.99 25.922 -6.02 1 42.09 262 GLU A C 1
ATOM 2029 O O . GLU A 1 262 ? -2.881 25.078 -6.906 1 42.09 262 GLU A O 1
ATOM 2034 N N . GLY A 1 263 ? -1.869 25.938 -5.379 1 43.31 263 GLY A N 1
ATOM 2035 C CA . GLY A 1 263 ? -1.304 24.656 -4.996 1 43.31 263 GLY A CA 1
ATOM 2036 C C . GLY A 1 263 ? -2.289 23.766 -4.266 1 43.31 263 GLY A C 1
ATOM 2037 O O . GLY A 1 263 ? -2.668 24.047 -3.129 1 43.31 263 GLY A O 1
ATOM 2038 N N . GLU A 1 264 ? -3.121 23.188 -4.984 1 43.59 264 GLU A N 1
ATOM 2039 C CA . GLU A 1 264 ? -4.039 22.234 -4.371 1 43.59 264 GLU A CA 1
ATOM 2040 C C . GLU A 1 264 ? -3.287 21.203 -3.525 1 43.59 264 GLU A C 1
ATOM 2042 O O . GLU A 1 264 ? -2.447 20.469 -4.043 1 43.59 264 GLU A O 1
ATOM 2047 N N . LEU A 1 265 ? -2.9 21.609 -2.277 1 45.47 265 LEU A N 1
ATOM 2048 C CA . LEU A 1 265 ? -2.436 20.609 -1.312 1 45.47 265 LEU A CA 1
ATOM 2049 C C . LEU A 1 265 ? -3.412 19.453 -1.214 1 45.47 265 LEU A C 1
ATOM 2051 O O . LEU A 1 265 ? -4.512 19.594 -0.674 1 45.47 265 LEU A O 1
ATOM 2055 N N . ASP A 1 266 ? -3.459 18.531 -2.148 1 48.91 266 ASP A N 1
ATOM 2056 C CA . ASP A 1 266 ? -4.461 17.469 -2.139 1 48.91 266 ASP A CA 1
ATOM 2057 C C . ASP A 1 266 ? -4.078 16.359 -1.163 1 48.91 266 ASP A C 1
ATOM 2059 O O . ASP A 1 266 ? -3.252 15.508 -1.484 1 48.91 266 ASP A O 1
ATOM 2063 N N . ALA A 1 267 ? -4.113 16.719 0.203 1 48.28 267 ALA A N 1
ATOM 2064 C CA . ALA A 1 267 ? -3.928 15.75 1.277 1 48.28 267 ALA A CA 1
ATOM 2065 C C . ALA A 1 267 ? -4.539 14.398 0.91 1 48.28 267 ALA A C 1
ATOM 2067 O O . ALA A 1 267 ? -4.09 13.352 1.386 1 48.28 267 ALA A O 1
ATOM 2068 N N . THR A 1 268 ? -5.66 14.438 0.03 1 48.88 268 THR A N 1
ATOM 2069 C CA . THR A 1 268 ? -6.438 13.234 -0.24 1 48.88 268 THR A CA 1
ATOM 2070 C C . THR A 1 268 ? -5.691 12.312 -1.199 1 48.88 268 THR A C 1
ATOM 2072 O O . THR A 1 268 ? -6.121 11.18 -1.439 1 48.88 268 THR A O 1
ATOM 2075 N N . LYS A 1 269 ? -4.562 12.812 -1.537 1 59.62 269 LYS A N 1
ATOM 2076 C CA . LYS A 1 269 ? -3.879 11.961 -2.504 1 59.62 269 LYS A CA 1
ATOM 2077 C C . LYS A 1 269 ? -3.014 10.914 -1.803 1 59.62 269 LYS A C 1
ATOM 2079 O O . LYS A 1 269 ? -1.996 10.477 -2.344 1 59.62 269 LYS A O 1
ATOM 2084 N N . ALA A 1 270 ? -3.545 10.648 -0.632 1 61.5 270 ALA A N 1
ATOM 2085 C CA . ALA A 1 270 ? -2.852 9.648 0.179 1 61.5 270 ALA A CA 1
ATOM 2086 C C . ALA A 1 270 ? -2.82 8.297 -0.524 1 61.5 270 ALA A C 1
ATOM 2088 O O . ALA A 1 270 ? -1.987 7.441 -0.208 1 61.5 270 ALA A O 1
ATOM 2089 N N . TRP A 1 271 ? -3.643 8.219 -1.562 1 64.31 271 TRP A N 1
ATOM 2090 C CA . TRP A 1 271 ? -3.666 6.934 -2.25 1 64.31 271 TRP A CA 1
ATOM 2091 C C . TRP A 1 271 ? -2.395 6.727 -3.066 1 64.31 271 TRP A C 1
ATOM 2093 O O . TRP A 1 271 ? -1.989 5.594 -3.322 1 64.31 271 TRP A O 1
ATOM 2103 N N . VAL A 1 272 ? -1.744 7.762 -3.381 1 73 272 VAL A N 1
ATOM 2104 C CA . VAL A 1 272 ? -0.514 7.664 -4.16 1 73 272 VAL A CA 1
ATOM 2105 C C . VAL A 1 272 ? 0.577 7 -3.32 1 73 272 VAL A C 1
ATOM 2107 O O . VAL A 1 272 ? 1.509 6.402 -3.863 1 73 272 VAL A O 1
ATOM 2110 N N . PHE A 1 273 ? 0.327 7.039 -2.035 1 80.56 273 PHE A N 1
ATOM 2111 C CA . PHE A 1 273 ? 1.332 6.438 -1.167 1 80.56 273 PHE A CA 1
ATOM 2112 C C . PHE A 1 273 ? 1.375 4.926 -1.355 1 80.56 273 PHE A C 1
ATOM 2114 O O . PHE A 1 273 ? 2.443 4.316 -1.271 1 80.56 273 PHE A O 1
ATOM 2121 N N . GLY A 1 274 ? 0.209 4.41 -1.632 1 84.5 274 GLY A N 1
ATOM 2122 C CA . GLY A 1 274 ? 0.203 2.977 -1.88 1 84.5 274 GLY A CA 1
ATOM 2123 C C . GLY A 1 274 ? 1.074 2.57 -3.053 1 84.5 274 GLY A C 1
ATOM 2124 O O . GLY A 1 274 ? 1.838 1.607 -2.963 1 84.5 274 GLY A O 1
ATOM 2125 N N . LEU A 1 275 ? 0.978 3.334 -4.027 1 82.31 275 LEU A N 1
ATOM 2126 C CA . LEU A 1 275 ? 1.802 3.08 -5.203 1 82.31 275 LEU A CA 1
ATOM 2127 C C . LEU A 1 275 ? 3.279 3.287 -4.887 1 82.31 275 LEU A C 1
ATOM 2129 O O . LEU A 1 275 ? 4.117 2.461 -5.254 1 82.31 275 LEU A O 1
ATOM 2133 N N . ALA A 1 276 ? 3.58 4.383 -4.266 1 86.62 276 ALA A N 1
ATOM 2134 C CA . ALA A 1 276 ? 4.969 4.707 -3.947 1 86.62 276 ALA A CA 1
ATOM 2135 C C . ALA A 1 276 ? 5.594 3.631 -3.061 1 86.62 276 ALA A C 1
ATOM 2137 O O . ALA A 1 276 ? 6.762 3.273 -3.236 1 86.62 276 ALA A O 1
ATOM 2138 N N . ILE A 1 277 ? 4.844 3.119 -2.17 1 90.62 277 ILE A N 1
ATOM 2139 C CA . ILE A 1 277 ? 5.344 2.117 -1.235 1 90.62 277 ILE A CA 1
ATOM 2140 C C . ILE A 1 277 ? 5.664 0.826 -1.985 1 90.62 277 ILE A C 1
ATOM 2142 O O . ILE A 1 277 ? 6.742 0.249 -1.809 1 90.62 277 ILE A O 1
ATOM 2146 N N . ARG A 1 278 ? 4.781 0.386 -2.824 1 87.75 278 ARG A N 1
ATOM 2147 C CA . ARG A 1 278 ? 5.023 -0.854 -3.555 1 87.75 278 ARG A CA 1
ATOM 2148 C C . ARG A 1 278 ? 6.164 -0.69 -4.551 1 87.75 278 ARG A C 1
ATOM 2150 O O . ARG A 1 278 ? 6.926 -1.63 -4.789 1 87.75 278 ARG A O 1
ATOM 2157 N N . LEU A 1 279 ? 6.23 0.467 -5.148 1 84.5 279 LEU A N 1
ATOM 2158 C CA . LEU A 1 279 ? 7.359 0.729 -6.031 1 84.5 279 LEU A CA 1
ATOM 2159 C C . LEU A 1 279 ? 8.68 0.687 -5.262 1 84.5 279 LEU A C 1
ATOM 2161 O O . LEU A 1 279 ? 9.672 0.145 -5.75 1 84.5 279 LEU A O 1
ATOM 2165 N N . ALA A 1 280 ? 8.672 1.32 -4.133 1 90.44 280 ALA A N 1
ATOM 2166 C CA . ALA A 1 280 ? 9.867 1.301 -3.293 1 90.44 280 ALA A CA 1
ATOM 2167 C C . ALA A 1 280 ? 10.25 -0.129 -2.92 1 90.44 280 ALA A C 1
ATOM 2169 O O . ALA A 1 280 ? 11.438 -0.473 -2.895 1 90.44 280 ALA A O 1
ATOM 2170 N N . GLN A 1 281 ? 9.328 -0.979 -2.693 1 88.62 281 GLN A N 1
ATOM 2171 C CA . GLN A 1 281 ? 9.594 -2.373 -2.357 1 88.62 281 GLN A CA 1
ATOM 2172 C C . GLN A 1 281 ? 10.117 -3.143 -3.566 1 88.62 281 GLN A C 1
ATOM 2174 O O . GLN A 1 281 ? 10.961 -4.027 -3.43 1 88.62 281 GLN A O 1
ATOM 2179 N N . THR A 1 282 ? 9.531 -2.762 -4.699 1 84.12 282 THR A N 1
ATOM 2180 C CA . THR A 1 282 ? 10 -3.385 -5.934 1 84.12 282 THR A CA 1
ATOM 2181 C C . THR A 1 282 ? 11.469 -3.043 -6.184 1 84.12 282 THR A C 1
ATOM 2183 O O . THR A 1 282 ? 12.203 -3.84 -6.77 1 84.12 282 THR A O 1
ATOM 2186 N N . LEU A 1 283 ? 11.898 -1.893 -5.656 1 85.94 283 LEU A N 1
ATOM 2187 C CA . LEU A 1 283 ? 13.281 -1.474 -5.805 1 85.94 283 LEU A CA 1
ATOM 2188 C C . LEU A 1 283 ? 14.141 -2.01 -4.664 1 85.94 283 LEU A C 1
ATOM 2190 O O . LEU A 1 283 ? 15.367 -1.863 -4.676 1 85.94 283 LEU A O 1
ATOM 2194 N N . GLY A 1 284 ? 13.539 -2.574 -3.711 1 88.69 284 GLY A N 1
ATOM 2195 C CA . GLY A 1 284 ? 14.258 -3.184 -2.604 1 88.69 284 GLY A CA 1
ATOM 2196 C C . GLY A 1 284 ? 14.695 -2.18 -1.554 1 88.69 284 GLY A C 1
ATOM 2197 O O . GLY A 1 284 ? 15.68 -2.408 -0.841 1 88.69 284 GLY A O 1
ATOM 2198 N N . LEU A 1 285 ? 13.984 -1.049 -1.401 1 90.94 285 LEU A N 1
ATOM 2199 C CA . LEU A 1 285 ? 14.375 -0.015 -0.448 1 90.94 285 LEU A CA 1
ATOM 2200 C C . LEU A 1 285 ? 14.125 -0.473 0.984 1 90.94 285 LEU A C 1
ATOM 2202 O O . LEU A 1 285 ? 14.828 -0.057 1.906 1 90.94 285 LEU A O 1
ATOM 2206 N N . HIS A 1 286 ? 13.211 -1.359 1.224 1 89.75 286 HIS A N 1
ATOM 2207 C CA . HIS A 1 286 ? 12.828 -1.802 2.561 1 89.75 286 HIS A CA 1
ATOM 2208 C C . HIS A 1 286 ? 13.891 -2.719 3.158 1 89.75 286 HIS A C 1
ATOM 2210 O O . HIS A 1 286 ? 13.891 -2.969 4.367 1 89.75 286 HIS A O 1
ATOM 2216 N N . CYS A 1 287 ? 14.773 -3.199 2.348 1 88.12 287 CYS A N 1
ATOM 2217 C CA . CYS A 1 287 ? 15.797 -4.117 2.84 1 88.12 287 CYS A CA 1
ATOM 2218 C C . CYS A 1 287 ? 17.188 -3.523 2.676 1 88.12 287 CYS A C 1
ATOM 2220 O O . CYS A 1 287 ? 18.188 -4.258 2.625 1 88.12 287 CYS A O 1
ATOM 2222 N N . THR A 1 288 ? 17.266 -2.238 2.621 1 87.81 288 THR A N 1
ATOM 2223 C CA . THR A 1 288 ? 18.578 -1.589 2.516 1 87.81 288 THR A CA 1
ATOM 2224 C C . THR A 1 288 ? 19.406 -1.847 3.766 1 87.81 288 THR A C 1
ATOM 2226 O O . THR A 1 288 ? 18.922 -1.677 4.887 1 87.81 288 THR A O 1
ATOM 2229 N N . PRO A 1 289 ? 20.547 -2.324 3.477 1 84.25 289 PRO A N 1
ATOM 2230 C CA . PRO A 1 289 ? 21.406 -2.551 4.637 1 84.25 289 PRO A CA 1
ATOM 2231 C C . PRO A 1 289 ? 21.797 -1.258 5.355 1 84.25 289 PRO A C 1
ATOM 2233 O O . PRO A 1 289 ? 21.703 -0.175 4.77 1 84.25 289 PRO A O 1
ATOM 2236 N N . ASP A 1 290 ? 22.188 -1.406 6.559 1 82.94 290 ASP A N 1
ATOM 2237 C CA . ASP A 1 290 ? 22.641 -0.246 7.312 1 82.94 290 ASP A CA 1
ATOM 2238 C C . ASP A 1 290 ? 23.844 0.412 6.633 1 82.94 290 ASP A C 1
ATOM 2240 O O . ASP A 1 290 ? 24.875 -0.227 6.434 1 82.94 290 ASP A O 1
ATOM 2244 N N . PRO A 1 291 ? 23.672 1.654 6.336 1 86.38 291 PRO A N 1
ATOM 2245 C CA . PRO A 1 291 ? 24.766 2.352 5.648 1 86.38 291 PRO A CA 1
ATOM 2246 C C . PRO A 1 291 ? 26.078 2.305 6.426 1 86.38 291 PRO A C 1
ATOM 2248 O O . PRO A 1 291 ? 27.156 2.312 5.824 1 86.38 291 PRO A O 1
ATOM 2251 N N . ASN A 1 292 ? 26.031 2.236 7.715 1 82.88 292 ASN A N 1
ATOM 2252 C CA . ASN A 1 292 ? 27.234 2.234 8.539 1 82.88 292 ASN A CA 1
ATOM 2253 C C . ASN A 1 292 ? 28 0.921 8.406 1 82.88 292 ASN A C 1
ATOM 2255 O O . ASN A 1 292 ? 29.172 0.851 8.75 1 82.88 292 ASN A O 1
ATOM 2259 N N . SER A 1 293 ? 27.422 -0.113 7.891 1 83.56 293 SER A N 1
ATOM 2260 C CA . SER A 1 293 ? 28.062 -1.419 7.738 1 83.56 293 SER A CA 1
ATOM 2261 C C . SER A 1 293 ? 28.719 -1.561 6.367 1 83.56 293 SER A C 1
ATOM 2263 O O . SER A 1 293 ? 29.422 -2.537 6.105 1 83.56 293 SER A O 1
ATOM 2265 N N . ILE A 1 294 ? 28.578 -0.49 5.594 1 88.06 294 ILE A N 1
ATOM 2266 C CA . ILE A 1 294 ? 29.078 -0.555 4.227 1 88.06 294 ILE A CA 1
ATOM 2267 C C . ILE A 1 294 ? 30.422 0.175 4.137 1 88.06 294 ILE A C 1
ATOM 2269 O O . ILE A 1 294 ? 30.516 1.355 4.484 1 88.06 294 ILE A O 1
ATOM 2273 N N . SER A 1 295 ? 31.375 -0.49 3.693 1 89.12 295 SER A N 1
ATOM 2274 C CA . SER A 1 295 ? 32.719 0.062 3.648 1 89.12 295 SER A CA 1
ATOM 2275 C C . SER A 1 295 ? 32.938 0.914 2.4 1 89.12 295 SER A C 1
ATOM 2277 O O . SER A 1 295 ? 33.594 1.964 2.459 1 89.12 295 SER A O 1
ATOM 2279 N N . ASN A 1 296 ? 32.375 0.514 1.297 1 91.44 296 ASN A N 1
ATOM 2280 C CA . ASN A 1 296 ? 32.531 1.269 0.056 1 91.44 296 ASN A CA 1
ATOM 2281 C C . ASN A 1 296 ? 31.766 2.596 0.118 1 91.44 296 ASN A C 1
ATOM 2283 O O . ASN A 1 296 ? 30.562 2.615 0.321 1 91.44 296 ASN A O 1
ATOM 2287 N N . PRO A 1 297 ? 32.469 3.629 -0.028 1 90.75 297 PRO A N 1
ATOM 2288 C CA . PRO A 1 297 ? 31.828 4.938 0.146 1 90.75 297 PRO A CA 1
ATOM 2289 C C . PRO A 1 297 ? 30.703 5.18 -0.85 1 90.75 297 PRO A C 1
ATOM 2291 O O . PRO A 1 297 ? 29.688 5.789 -0.501 1 90.75 297 PRO A O 1
ATOM 2294 N N . LYS A 1 298 ? 30.938 4.816 -2.025 1 89.56 298 LYS A N 1
ATOM 2295 C CA . LYS A 1 298 ? 29.891 5.016 -3.027 1 89.56 298 LYS A CA 1
ATOM 2296 C C . LYS A 1 298 ? 28.641 4.203 -2.691 1 89.56 298 LYS A C 1
ATOM 2298 O O . LYS A 1 298 ? 27.516 4.715 -2.771 1 89.56 298 LYS A O 1
ATOM 2303 N N . LYS A 1 299 ? 28.891 3 -2.359 1 90.31 299 LYS A N 1
ATOM 2304 C CA . LYS A 1 299 ? 27.781 2.135 -1.967 1 90.31 299 LYS A CA 1
ATOM 2305 C C . LYS A 1 299 ? 27.125 2.631 -0.681 1 90.31 299 LYS A C 1
ATOM 2307 O O . LYS A 1 299 ? 25.906 2.5 -0.505 1 90.31 299 LYS A O 1
ATOM 2312 N N . ARG A 1 300 ? 27.922 3.203 0.139 1 91.44 300 ARG A N 1
ATOM 2313 C CA . ARG A 1 300 ? 27.406 3.758 1.385 1 91.44 300 ARG A CA 1
ATOM 2314 C C . ARG A 1 300 ? 26.5 4.953 1.114 1 91.44 300 ARG A C 1
ATOM 2316 O O . ARG A 1 300 ? 25.422 5.066 1.71 1 91.44 300 ARG A O 1
ATOM 2323 N N . GLU A 1 301 ? 26.953 5.797 0.29 1 89.56 301 GLU A N 1
ATOM 2324 C CA . GLU A 1 301 ? 26.141 6.953 -0.065 1 89.56 301 GLU A CA 1
ATOM 2325 C C . GLU A 1 301 ? 24.797 6.527 -0.676 1 89.56 301 GLU A C 1
ATOM 2327 O O . GLU A 1 301 ? 23.766 7.109 -0.372 1 89.56 301 GLU A O 1
ATOM 2332 N N . GLU A 1 302 ? 24.844 5.566 -1.519 1 89.94 302 GLU A N 1
ATOM 2333 C CA . GLU A 1 302 ? 23.625 5.043 -2.121 1 89.94 302 GLU A CA 1
ATOM 2334 C C . GLU A 1 302 ? 22.703 4.449 -1.062 1 89.94 302 GLU A C 1
ATOM 2336 O O . GLU A 1 302 ? 21.484 4.641 -1.115 1 89.94 302 GLU A O 1
ATOM 2341 N N . ALA A 1 303 ? 23.297 3.775 -0.185 1 91.19 303 ALA A N 1
ATOM 2342 C CA . ALA A 1 303 ? 22.516 3.172 0.889 1 91.19 303 ALA A CA 1
ATOM 2343 C C . ALA A 1 303 ? 21.859 4.242 1.762 1 91.19 303 ALA A C 1
ATOM 2345 O O . ALA A 1 303 ? 20.734 4.059 2.244 1 91.19 303 ALA A O 1
ATOM 2346 N N . ILE A 1 304 ? 22.578 5.297 1.968 1 91.81 304 ILE A N 1
ATOM 2347 C CA . ILE A 1 304 ? 22.047 6.395 2.762 1 91.81 304 ILE A CA 1
ATOM 2348 C C . ILE A 1 304 ? 20.828 6.984 2.068 1 91.81 304 ILE A C 1
ATOM 2350 O O . ILE A 1 304 ? 19.797 7.23 2.707 1 91.81 304 ILE A O 1
ATOM 2354 N N . ILE A 1 305 ? 20.906 7.188 0.815 1 91.56 305 ILE A N 1
ATOM 2355 C CA . ILE A 1 305 ? 19.797 7.746 0.045 1 91.56 305 ILE A CA 1
ATOM 2356 C C . ILE A 1 305 ? 18.609 6.781 0.069 1 91.56 305 ILE A C 1
ATOM 2358 O O . ILE A 1 305 ? 17.469 7.188 0.333 1 91.56 305 ILE A O 1
ATOM 2362 N N . ARG A 1 306 ? 18.875 5.527 -0.15 1 92.81 306 ARG A N 1
ATOM 2363 C CA . ARG A 1 306 ? 17.828 4.508 -0.175 1 92.81 306 ARG A CA 1
ATOM 2364 C C . ARG A 1 306 ? 17.125 4.414 1.172 1 92.81 306 ARG A C 1
ATOM 2366 O O . ARG A 1 306 ? 15.891 4.398 1.232 1 92.81 306 ARG A O 1
ATOM 2373 N N . SER A 1 307 ? 17.891 4.379 2.148 1 91.62 307 SER A N 1
ATOM 2374 C CA . SER A 1 307 ? 17.328 4.285 3.492 1 91.62 307 SER A CA 1
ATOM 2375 C C . SER A 1 307 ? 16.516 5.527 3.842 1 91.62 307 SER A C 1
ATOM 2377 O O . SER A 1 307 ? 15.492 5.438 4.516 1 91.62 307 SER A O 1
ATOM 2379 N N . SER A 1 308 ? 17 6.66 3.443 1 91.94 308 SER A N 1
ATOM 2380 C CA . SER A 1 308 ? 16.297 7.91 3.732 1 91.94 308 SER A CA 1
ATOM 2381 C C . SER A 1 308 ? 14.961 7.969 3.016 1 91.94 308 SER A C 1
ATOM 2383 O O . SER A 1 308 ? 13.977 8.469 3.568 1 91.94 308 SER A O 1
ATOM 2385 N N . ILE A 1 309 ? 14.891 7.48 1.831 1 92.25 309 ILE A N 1
ATOM 2386 C CA . ILE A 1 309 ? 13.648 7.453 1.077 1 92.25 309 ILE A CA 1
ATOM 2387 C C . ILE A 1 309 ? 12.648 6.531 1.766 1 92.25 309 ILE A C 1
ATOM 2389 O O . ILE A 1 309 ? 11.477 6.891 1.943 1 92.25 309 ILE A O 1
ATOM 2393 N N . TRP A 1 310 ? 13.086 5.359 2.109 1 93.44 310 TRP A N 1
ATOM 2394 C CA . TRP A 1 310 ? 12.211 4.406 2.775 1 93.44 310 TRP A CA 1
ATOM 2395 C C . TRP A 1 310 ? 11.68 4.977 4.09 1 93.44 310 TRP A C 1
ATOM 2397 O O . TRP A 1 310 ? 10.492 4.863 4.391 1 93.44 310 TRP A O 1
ATOM 2407 N N . ARG A 1 311 ? 12.539 5.637 4.848 1 91.94 311 ARG A N 1
ATOM 2408 C CA . ARG A 1 311 ? 12.148 6.262 6.105 1 91.94 311 ARG A CA 1
ATOM 2409 C C . ARG A 1 311 ? 11.086 7.336 5.867 1 91.94 311 ARG A C 1
ATOM 2411 O O . ARG A 1 311 ? 10.125 7.441 6.633 1 91.94 311 ARG A O 1
ATOM 2418 N N . SER A 1 312 ? 11.305 8.078 4.891 1 91.44 312 SER A N 1
ATOM 2419 C CA . SER A 1 312 ? 10.344 9.125 4.562 1 91.44 312 SER A CA 1
ATOM 2420 C C . SER A 1 312 ? 8.977 8.539 4.23 1 91.44 312 SER A C 1
ATOM 2422 O O . SER A 1 312 ? 7.949 9.125 4.566 1 91.44 312 SER A O 1
ATOM 2424 N N . LEU A 1 313 ? 8.977 7.449 3.564 1 92 313 LEU A N 1
ATOM 2425 C CA . LEU A 1 313 ? 7.719 6.793 3.232 1 92 313 LEU A CA 1
ATOM 2426 C C . LEU A 1 313 ? 7.027 6.277 4.488 1 92 313 LEU A C 1
ATOM 2428 O O . LEU A 1 313 ? 5.805 6.383 4.617 1 92 313 LEU A O 1
ATOM 2432 N N . ILE A 1 314 ? 7.824 5.742 5.367 1 93.56 314 ILE A N 1
ATOM 2433 C CA . ILE A 1 314 ? 7.277 5.281 6.641 1 93.56 314 ILE A CA 1
ATOM 2434 C C . ILE A 1 314 ? 6.629 6.449 7.375 1 93.56 314 ILE A C 1
ATOM 2436 O O . ILE A 1 314 ? 5.508 6.332 7.875 1 93.56 314 ILE A O 1
ATOM 2440 N N . TRP A 1 315 ? 7.32 7.57 7.391 1 92.31 315 TRP A N 1
ATOM 2441 C CA . TRP A 1 315 ? 6.816 8.75 8.094 1 92.31 315 TRP A CA 1
ATOM 2442 C C . TRP A 1 315 ? 5.488 9.203 7.5 1 92.31 315 TRP A C 1
ATOM 2444 O O . TRP A 1 315 ? 4.504 9.375 8.227 1 92.31 315 TRP A O 1
ATOM 2454 N N . GLN A 1 316 ? 5.484 9.352 6.242 1 87.94 316 GLN A N 1
ATOM 2455 C CA . GLN A 1 316 ? 4.316 9.906 5.566 1 87.94 316 GLN A CA 1
ATOM 2456 C C . GLN A 1 316 ? 3.121 8.969 5.656 1 87.94 316 GLN A C 1
ATOM 2458 O O . GLN A 1 316 ? 2 9.406 5.93 1 87.94 316 GLN A O 1
ATOM 2463 N N . ASP A 1 317 ? 3.355 7.727 5.426 1 90.94 317 ASP A N 1
ATOM 2464 C CA . ASP A 1 317 ? 2.264 6.758 5.473 1 90.94 317 ASP A CA 1
ATOM 2465 C C . ASP A 1 317 ? 1.696 6.641 6.887 1 90.94 317 ASP A C 1
ATOM 2467 O O . ASP A 1 317 ? 0.48 6.547 7.066 1 90.94 317 ASP A O 1
ATOM 2471 N N . THR A 1 318 ? 2.562 6.566 7.809 1 92.94 318 THR A N 1
ATOM 2472 C CA . THR A 1 318 ? 2.129 6.438 9.195 1 92.94 318 THR A CA 1
ATOM 2473 C C . THR A 1 318 ? 1.33 7.668 9.625 1 92.94 318 THR A C 1
ATOM 2475 O O . THR A 1 318 ? 0.281 7.539 10.266 1 92.94 318 THR A O 1
ATOM 2478 N N . LEU A 1 319 ? 1.833 8.82 9.281 1 87.62 319 LEU A N 1
ATOM 2479 C CA . LEU A 1 319 ? 1.15 10.055 9.648 1 87.62 319 LEU A CA 1
ATOM 2480 C C . LEU A 1 319 ? -0.228 10.125 9 1 87.62 319 LEU A C 1
ATOM 2482 O O . LEU A 1 319 ? -1.216 10.453 9.664 1 87.6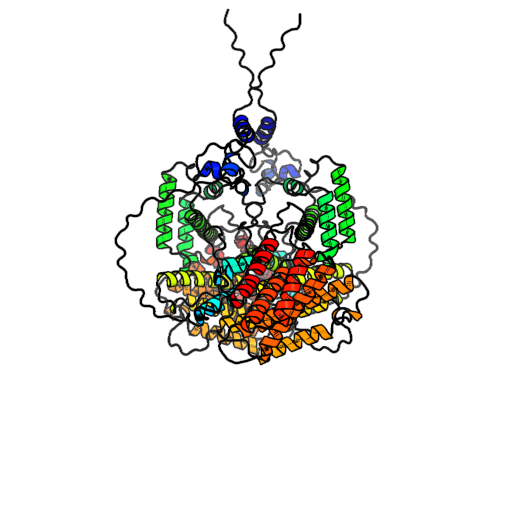2 319 LEU A O 1
ATOM 2486 N N . ALA A 1 320 ? -0.294 9.82 7.766 1 84.88 320 ALA A N 1
ATOM 2487 C CA . ALA A 1 320 ? -1.569 9.859 7.055 1 84.88 320 ALA A CA 1
ATOM 2488 C C . ALA A 1 320 ? -2.543 8.828 7.621 1 84.88 320 ALA A C 1
ATOM 2490 O O . ALA A 1 320 ? -3.729 9.125 7.801 1 84.88 320 ALA A O 1
ATOM 2491 N N . SER A 1 321 ? -2.035 7.684 7.887 1 89.62 321 SER A N 1
ATOM 2492 C CA . SER A 1 321 ? -2.875 6.617 8.422 1 89.62 321 SER A CA 1
ATOM 2493 C C . SER A 1 321 ? -3.432 6.988 9.797 1 89.62 321 SER A C 1
ATOM 2495 O O . SER A 1 321 ? -4.602 6.73 10.086 1 89.62 321 SER A O 1
ATOM 2497 N N . LEU A 1 322 ? -2.662 7.605 10.594 1 88.44 322 LEU A N 1
ATOM 2498 C CA . LEU A 1 322 ? -3.109 8.016 11.922 1 88.44 322 LEU A CA 1
ATOM 2499 C C . LEU A 1 322 ? -4.129 9.141 11.828 1 88.44 322 LEU A C 1
ATOM 2501 O O . LEU A 1 322 ? -5.125 9.148 12.562 1 88.44 322 LEU A O 1
ATOM 2505 N N . CYS A 1 323 ? -3.883 10.039 10.961 1 82.88 323 CYS A N 1
ATOM 2506 C CA . CYS A 1 323 ? -4.773 11.188 10.812 1 82.88 323 CYS A CA 1
ATOM 2507 C C . CYS A 1 323 ? -6.141 10.758 10.305 1 82.88 323 CYS A C 1
ATOM 2509 O O . CYS A 1 323 ? -7.168 11.242 10.781 1 82.88 323 CYS A O 1
ATOM 2511 N N . PHE A 1 324 ? -6.168 9.805 9.391 1 81.31 324 PHE A N 1
ATOM 2512 C CA . PHE A 1 324 ? -7.422 9.359 8.797 1 81.31 324 PHE A CA 1
ATOM 2513 C C . PHE A 1 324 ? -7.965 8.141 9.531 1 81.31 324 PHE A C 1
ATOM 2515 O O . PHE A 1 324 ? -9.086 7.699 9.266 1 81.31 324 PHE A O 1
ATOM 2522 N N . ASP A 1 325 ? -7.188 7.695 10.406 1 87.5 325 ASP A N 1
ATOM 2523 C CA . ASP A 1 325 ? -7.547 6.488 11.141 1 87.5 325 ASP A CA 1
ATOM 2524 C C . ASP A 1 325 ? -7.785 5.312 10.195 1 87.5 325 ASP A C 1
ATOM 2526 O O . ASP A 1 325 ? -8.852 4.691 10.219 1 87.5 325 ASP A O 1
ATOM 2530 N N . ARG A 1 326 ? -6.875 5.094 9.406 1 87.5 326 ARG A N 1
ATOM 2531 C CA . ARG A 1 326 ? -6.852 3.977 8.461 1 87.5 326 ARG A CA 1
ATOM 2532 C C . ARG A 1 326 ? -5.625 3.096 8.688 1 87.5 326 ARG A C 1
ATOM 2534 O O . ARG A 1 326 ? -4.621 3.549 9.242 1 87.5 326 ARG A O 1
ATOM 2541 N N . PRO A 1 327 ? -5.727 1.839 8.328 1 90.5 327 PRO A N 1
ATOM 2542 C CA . PRO A 1 327 ? -4.543 0.99 8.492 1 90.5 327 PRO A CA 1
ATOM 2543 C C . PRO A 1 327 ? -3.357 1.46 7.652 1 90.5 327 PRO A C 1
ATOM 2545 O O . PRO A 1 327 ? -3.539 1.919 6.523 1 90.5 327 PRO A O 1
ATOM 2548 N N . SER A 1 328 ? -2.225 1.368 8.227 1 91.44 328 SER A N 1
ATOM 2549 C CA . SER A 1 328 ? -1.012 1.729 7.5 1 91.44 328 SER A CA 1
ATOM 2550 C C . SER A 1 328 ? -0.69 0.704 6.418 1 91.44 328 SER A C 1
ATOM 2552 O O . SER A 1 328 ? -1.029 -0.474 6.551 1 91.44 328 SER A O 1
ATOM 2554 N N . GLY A 1 329 ? -0.069 1.163 5.371 1 89.62 329 GLY A N 1
ATOM 2555 C CA . GLY A 1 329 ? 0.346 0.283 4.289 1 89.62 329 GLY A CA 1
ATOM 2556 C C . GLY A 1 329 ? 1.713 -0.334 4.516 1 89.62 329 GLY A C 1
ATOM 2557 O O . GLY A 1 329 ? 2.148 -1.19 3.742 1 89.62 329 GLY A O 1
ATOM 2558 N N . ILE A 1 330 ? 2.391 0.119 5.512 1 92.31 330 ILE A N 1
ATOM 2559 C CA . ILE A 1 330 ? 3.732 -0.379 5.801 1 92.31 330 ILE A CA 1
ATOM 2560 C C . ILE A 1 330 ? 3.768 -0.984 7.203 1 92.31 330 ILE A C 1
ATOM 2562 O O . ILE A 1 330 ? 3.266 -0.385 8.156 1 92.31 330 ILE A O 1
ATOM 2566 N N . VAL A 1 331 ? 4.246 -2.174 7.285 1 90.44 331 VAL A N 1
ATOM 2567 C CA . VAL A 1 331 ? 4.598 -2.76 8.578 1 90.44 331 VAL A CA 1
ATOM 2568 C C . VAL A 1 331 ? 6.098 -2.611 8.82 1 90.44 331 VAL A C 1
ATOM 2570 O O . VAL A 1 331 ? 6.91 -3.221 8.117 1 90.44 331 VAL A O 1
ATOM 2573 N N . VAL A 1 332 ? 6.336 -1.776 9.727 1 90.44 332 VAL A N 1
ATOM 2574 C CA . VAL A 1 332 ? 7.746 -1.534 10.008 1 90.44 332 VAL A CA 1
ATOM 2575 C C . VAL A 1 332 ? 8.344 -2.74 10.727 1 90.44 332 VAL A C 1
ATOM 2577 O O . VAL A 1 332 ? 7.809 -3.199 11.742 1 90.44 332 VAL A O 1
ATOM 2580 N N . LEU A 1 333 ? 9.414 -3.211 10.211 1 84.5 333 LEU A N 1
ATOM 2581 C CA . LEU A 1 333 ? 10.031 -4.438 10.703 1 84.5 333 LEU A CA 1
ATOM 2582 C C . LEU A 1 333 ? 11.055 -4.129 11.797 1 84.5 333 LEU A C 1
ATOM 2584 O O . LEU A 1 333 ? 11.391 -5.004 12.594 1 84.5 333 LEU A O 1
ATOM 2588 N N . GLU A 1 334 ? 11.5 -2.887 11.852 1 82.19 334 GLU A N 1
ATOM 2589 C CA . GLU A 1 334 ? 12.508 -2.475 12.828 1 82.19 334 GLU A CA 1
ATOM 2590 C C . GLU A 1 334 ? 11.938 -2.496 14.242 1 82.19 334 GLU A C 1
ATOM 2592 O O . GLU A 1 334 ? 10.758 -2.213 14.445 1 82.19 334 GLU A O 1
ATOM 2597 N N . SER A 1 335 ? 12.758 -3.021 15.055 1 73.12 335 SER A N 1
ATOM 2598 C CA . SER A 1 335 ? 12.344 -2.982 16.453 1 73.12 335 SER A CA 1
ATOM 2599 C C . SER A 1 335 ? 12.594 -1.606 17.062 1 73.12 335 SER A C 1
ATOM 2601 O O . SER A 1 335 ? 13.422 -0.841 16.578 1 73.12 335 SER A O 1
ATOM 2603 N N . ILE A 1 336 ? 11.773 -1.355 17.984 1 67.25 336 ILE A N 1
ATOM 2604 C CA . ILE A 1 336 ? 11.93 -0.124 18.75 1 67.25 336 ILE A CA 1
ATOM 2605 C C . ILE A 1 336 ? 13.281 -0.123 19.438 1 67.25 336 ILE A C 1
ATOM 2607 O O . ILE A 1 336 ? 13.703 -1.137 20.016 1 67.25 336 ILE A O 1
ATOM 2611 N N . PRO A 1 337 ? 14.094 0.865 19.078 1 58.94 337 PRO A N 1
ATOM 2612 C CA . PRO A 1 337 ? 15.398 0.874 19.75 1 58.94 337 PRO A CA 1
ATOM 2613 C C . PRO A 1 337 ? 15.289 0.624 21.25 1 58.94 337 PRO A C 1
ATOM 2615 O O . PRO A 1 337 ? 14.367 1.129 21.891 1 58.94 337 PRO A O 1
ATOM 2618 N N . SER A 1 338 ? 15.617 -0.632 21.578 1 56.78 338 SER A N 1
ATOM 2619 C CA . SER A 1 338 ? 15.664 -0.95 23 1 56.78 338 SER A CA 1
ATOM 2620 C C . SER A 1 338 ? 16.531 0.048 23.766 1 56.78 338 SER A C 1
ATOM 2622 O O . SER A 1 338 ? 17.312 0.792 23.156 1 56.78 338 SER A O 1
ATOM 2624 N N . ASN A 1 339 ? 16.109 0.301 24.984 1 51.75 339 ASN A N 1
ATOM 2625 C CA . ASN A 1 339 ? 16.906 1.061 25.938 1 51.75 339 ASN A CA 1
ATOM 2626 C C . ASN A 1 339 ? 18.406 0.782 25.781 1 51.75 339 ASN A C 1
ATOM 2628 O O . ASN A 1 339 ? 19 0.078 26.594 1 51.75 339 ASN A O 1
ATOM 2632 N N . THR A 1 340 ? 18.672 0.388 24.5 1 49.12 340 THR A N 1
ATOM 2633 C CA . THR A 1 340 ? 20.078 0.042 24.531 1 49.12 340 THR A CA 1
ATOM 2634 C C . THR A 1 340 ? 20.922 1.235 24.969 1 49.12 340 THR A C 1
ATOM 2636 O O . THR A 1 340 ? 20.547 2.387 24.734 1 49.12 340 THR A O 1
ATOM 2639 N N . ALA A 1 341 ? 21.75 0.981 25.875 1 49.75 341 ALA A N 1
ATOM 2640 C CA . ALA A 1 341 ? 22.781 1.659 26.656 1 49.75 341 ALA A CA 1
ATOM 2641 C C . ALA A 1 341 ? 23.703 2.479 25.766 1 49.75 341 ALA A C 1
ATOM 2643 O O . ALA A 1 341 ? 24.781 2.908 26.203 1 49.75 341 ALA A O 1
ATOM 2644 N N . SER A 1 342 ? 23.375 2.496 24.453 1 56.84 342 SER A N 1
ATOM 2645 C CA . SER A 1 342 ? 24.438 3.248 23.812 1 56.84 342 SER A CA 1
ATOM 2646 C C . SER A 1 342 ? 24.484 4.688 24.312 1 56.84 342 SER A C 1
ATOM 2648 O O . SER A 1 342 ? 23.453 5.344 24.422 1 56.84 342 SER A O 1
ATOM 2650 N N . PRO A 1 343 ? 25.484 4.996 24.812 1 64.38 343 PRO A N 1
ATOM 2651 C CA . PRO A 1 343 ? 25.703 6.309 25.422 1 64.38 343 PRO A CA 1
ATOM 2652 C C . PRO A 1 343 ? 25.438 7.461 24.438 1 64.38 343 PRO A C 1
ATOM 2654 O O . PRO A 1 343 ? 25.328 8.617 24.859 1 64.38 343 PRO A O 1
ATOM 2657 N N . ARG A 1 344 ? 25.141 7.105 23.141 1 77.56 344 ARG A N 1
ATOM 2658 C CA . ARG A 1 344 ? 25.078 8.234 22.234 1 77.56 344 ARG A CA 1
ATOM 2659 C C . ARG A 1 344 ? 23.641 8.703 22.031 1 77.56 344 ARG A C 1
ATOM 2661 O O . ARG A 1 344 ? 22.719 7.883 21.984 1 77.56 344 ARG A O 1
ATOM 2668 N N . PHE A 1 345 ? 23.422 9.953 22.062 1 87 345 PHE A N 1
ATOM 2669 C CA . PHE A 1 345 ? 22.125 10.594 21.828 1 87 345 PHE A CA 1
ATOM 2670 C C . PHE A 1 345 ? 21.672 10.359 20.391 1 87 345 PHE A C 1
ATOM 2672 O O . PHE A 1 345 ? 22.484 10.211 19.484 1 87 345 PHE A O 1
ATOM 2679 N N . TYR A 1 346 ? 20.375 10.242 20.281 1 89 346 TYR A N 1
ATOM 2680 C CA . TYR A 1 346 ? 19.812 10.133 18.953 1 89 346 TYR A CA 1
ATOM 2681 C C . TYR A 1 346 ? 19.859 11.469 18.219 1 89 346 TYR A C 1
ATOM 2683 O O . TYR A 1 346 ? 19.5 12.508 18.781 1 89 346 TYR A O 1
ATOM 2691 N N . SER A 1 347 ? 20.359 11.477 17.031 1 88.69 347 SER A N 1
ATOM 2692 C CA . SER A 1 347 ? 20.266 12.664 16.188 1 88.69 347 SER A CA 1
ATOM 2693 C C . SER A 1 347 ? 18.812 13.023 15.906 1 88.69 347 SER A C 1
ATOM 2695 O O . SER A 1 347 ? 17.906 12.25 16.219 1 88.69 347 SER A O 1
ATOM 2697 N N . PHE A 1 348 ? 18.531 14.242 15.398 1 91.94 348 PHE A N 1
ATOM 2698 C CA . PHE A 1 348 ? 17.172 14.641 15.039 1 91.94 348 PHE A CA 1
ATOM 2699 C C . PHE A 1 348 ? 16.516 13.578 14.156 1 91.94 348 PHE A C 1
ATOM 2701 O O . PHE A 1 348 ? 15.383 13.172 14.414 1 91.94 348 PHE A O 1
ATOM 2708 N N . PHE A 1 349 ? 17.219 13.086 13.156 1 87.75 349 PHE A N 1
ATOM 2709 C CA . PHE A 1 349 ? 16.672 12.148 12.188 1 87.75 349 PHE A CA 1
ATOM 2710 C C . PHE A 1 349 ? 16.422 10.789 12.82 1 87.75 349 PHE A C 1
ATOM 2712 O O . PHE A 1 349 ? 15.398 10.156 12.562 1 87.75 349 PHE A O 1
ATOM 2719 N N . ASP A 1 350 ? 17.297 10.383 13.617 1 87.81 350 ASP A N 1
ATOM 2720 C CA . ASP A 1 350 ? 17.125 9.102 14.289 1 87.81 350 ASP A CA 1
ATOM 2721 C C . ASP A 1 350 ? 15.969 9.164 15.297 1 87.81 350 ASP A C 1
ATOM 2723 O O . ASP A 1 350 ? 15.219 8.195 15.453 1 87.81 350 ASP A O 1
ATOM 2727 N N . SER A 1 351 ? 15.914 10.312 15.969 1 92.56 351 SER A N 1
ATOM 2728 C CA . SER A 1 351 ? 14.828 10.492 16.922 1 92.56 351 SER A CA 1
ATOM 2729 C C . SER A 1 351 ? 13.469 10.445 16.219 1 92.56 351 SER A C 1
ATOM 2731 O O . SER A 1 351 ? 12.547 9.781 16.688 1 92.56 351 SER A O 1
ATOM 2733 N N . CYS A 1 352 ? 13.422 11.188 15.109 1 92.94 352 CYS A N 1
ATOM 2734 C CA . CYS A 1 352 ? 12.18 11.18 14.336 1 92.94 352 CYS A CA 1
ATOM 2735 C C . CYS A 1 352 ? 11.859 9.781 13.828 1 92.94 352 CYS A C 1
ATOM 2737 O O . CYS A 1 352 ? 10.703 9.352 13.867 1 92.94 352 CYS A O 1
ATOM 2739 N N . HIS A 1 353 ? 12.836 9.133 13.375 1 91.19 353 HIS A N 1
ATOM 2740 C CA . HIS A 1 353 ? 12.602 7.797 12.844 1 91.19 353 HIS A CA 1
ATOM 2741 C C . HIS A 1 353 ? 12.109 6.848 13.922 1 91.19 353 HIS A C 1
ATOM 2743 O O . HIS A 1 353 ? 11.148 6.098 13.711 1 91.19 353 HIS A O 1
ATOM 2749 N N . HIS A 1 354 ? 12.766 6.871 15.062 1 92.75 354 HIS A N 1
ATOM 2750 C CA . HIS A 1 354 ? 12.32 6.027 16.172 1 92.75 354 HIS A CA 1
ATOM 2751 C C . HIS A 1 354 ? 10.898 6.367 16.594 1 92.75 354 HIS A C 1
ATOM 2753 O O . HIS A 1 354 ? 10.117 5.477 16.938 1 92.75 354 HIS A O 1
ATOM 2759 N N . LEU A 1 355 ? 10.656 7.602 16.578 1 95.31 355 LEU A N 1
ATOM 2760 C CA . LEU A 1 355 ? 9.305 8.039 16.922 1 95.31 355 LEU A CA 1
ATOM 2761 C C . LEU A 1 355 ? 8.281 7.461 15.953 1 95.31 355 LEU A C 1
ATOM 2763 O O . LEU A 1 355 ? 7.234 6.961 16.359 1 95.31 355 LEU A O 1
ATOM 2767 N N . PHE A 1 356 ? 8.578 7.512 14.711 1 95.06 356 PHE A N 1
ATOM 2768 C CA . PHE A 1 356 ? 7.602 7.09 13.711 1 95.06 356 PHE A CA 1
ATOM 2769 C C . PHE A 1 356 ? 7.535 5.57 13.633 1 95.06 356 PHE A C 1
ATOM 2771 O O . PHE A 1 356 ? 6.496 5.008 13.273 1 95.06 356 PHE A O 1
ATOM 2778 N N . VAL A 1 357 ? 8.625 4.914 13.922 1 94.06 357 VAL A N 1
ATOM 2779 C CA . VAL A 1 357 ? 8.547 3.469 14.094 1 94.06 357 VAL A CA 1
ATOM 2780 C C . VAL A 1 357 ? 7.559 3.129 15.203 1 94.06 357 VAL A C 1
ATOM 2782 O O . VAL A 1 357 ? 6.703 2.256 15.039 1 94.06 357 VAL A O 1
ATOM 2785 N N . THR A 1 358 ? 7.707 3.836 16.266 1 94.88 358 THR A N 1
ATOM 2786 C CA . THR A 1 358 ? 6.793 3.643 17.391 1 94.88 358 THR A CA 1
ATOM 2787 C C . THR A 1 358 ? 5.367 4.012 17 1 94.88 358 THR A C 1
ATOM 2789 O O . THR A 1 358 ? 4.418 3.307 17.344 1 94.88 358 THR A O 1
ATOM 2792 N N . ALA A 1 359 ? 5.262 5.113 16.312 1 96.19 359 ALA A N 1
ATOM 2793 C CA . ALA A 1 359 ? 3.949 5.559 15.859 1 96.19 359 ALA A CA 1
ATOM 2794 C C . ALA A 1 359 ? 3.285 4.508 14.977 1 96.19 359 ALA A C 1
ATOM 2796 O O . ALA A 1 359 ? 2.068 4.316 15.039 1 96.19 359 ALA A O 1
ATOM 2797 N N . ASN A 1 360 ? 4.039 3.914 14.109 1 95.75 360 ASN A N 1
ATOM 2798 C CA . ASN A 1 360 ? 3.518 2.855 13.25 1 95.75 360 ASN A CA 1
ATOM 2799 C C . ASN A 1 360 ? 2.967 1.689 14.062 1 95.75 360 ASN A C 1
ATOM 2801 O O . ASN A 1 360 ? 1.891 1.17 13.758 1 95.75 360 ASN A O 1
ATOM 2805 N N . LYS A 1 361 ? 3.697 1.328 15.055 1 94.56 361 LYS A N 1
ATOM 2806 C CA . LYS A 1 361 ? 3.252 0.24 15.922 1 94.56 361 LYS A CA 1
ATOM 2807 C C . LYS A 1 361 ? 1.995 0.63 16.688 1 94.56 361 LYS A C 1
ATOM 2809 O O . LYS A 1 361 ? 1.107 -0.199 16.906 1 94.56 361 LYS A O 1
ATOM 2814 N N . ILE A 1 362 ? 1.969 1.821 17.125 1 94.81 362 ILE A N 1
ATOM 2815 C CA . ILE A 1 362 ? 0.77 2.338 17.781 1 94.81 362 ILE A CA 1
ATOM 2816 C C . ILE A 1 362 ? -0.418 2.242 16.828 1 94.81 362 ILE A C 1
ATOM 2818 O O . ILE A 1 362 ? -1.494 1.775 17.203 1 94.81 362 ILE A O 1
ATOM 2822 N N . GLY A 1 363 ? -0.198 2.715 15.602 1 93.56 363 GLY A N 1
ATOM 2823 C CA . GLY A 1 363 ? -1.262 2.66 14.609 1 93.56 363 GLY A CA 1
ATOM 2824 C C . GLY A 1 363 ? -1.804 1.26 14.391 1 93.56 363 GLY A C 1
ATOM 2825 O O . GLY A 1 363 ? -3.02 1.063 14.32 1 93.56 363 GLY A O 1
ATOM 2826 N N . HIS A 1 364 ? -0.962 0.312 14.297 1 93.12 364 HIS A N 1
ATOM 2827 C CA . HIS A 1 364 ? -1.389 -1.07 14.117 1 93.12 364 HIS A CA 1
ATOM 2828 C C . HIS A 1 364 ? -2.146 -1.582 15.336 1 93.12 364 HIS A C 1
ATOM 2830 O O . HIS A 1 364 ? -3.143 -2.295 15.195 1 93.12 364 HIS A O 1
ATOM 2836 N N . ALA A 1 365 ? -1.644 -1.244 16.516 1 92.88 365 ALA A N 1
ATOM 2837 C CA . ALA A 1 365 ? -2.303 -1.669 17.734 1 92.88 365 ALA A CA 1
ATOM 2838 C C . ALA A 1 365 ? -3.703 -1.072 17.844 1 92.88 365 ALA A C 1
ATOM 2840 O O . ALA A 1 365 ? -4.652 -1.764 18.219 1 92.88 365 ALA A O 1
ATOM 2841 N N . LEU A 1 366 ? -3.811 0.151 17.531 1 91.62 366 LEU A N 1
ATOM 2842 C CA . LEU A 1 366 ? -5.102 0.827 17.594 1 91.62 366 LEU A CA 1
ATOM 2843 C C . LEU A 1 366 ? -6.074 0.225 16.578 1 91.62 366 LEU A C 1
ATOM 2845 O O . LEU A 1 366 ? -7.25 0.015 16.891 1 91.62 366 LEU A O 1
ATOM 2849 N N . THR A 1 367 ? -5.598 -0.011 15.391 1 89.81 367 THR A N 1
ATOM 2850 C CA . THR A 1 367 ? -6.438 -0.578 14.344 1 89.81 367 THR A CA 1
ATOM 2851 C C . THR A 1 367 ? -6.914 -1.976 14.727 1 89.81 367 THR A C 1
ATOM 2853 O O . THR A 1 367 ? -8.078 -2.318 14.516 1 89.81 367 THR A O 1
ATOM 2856 N N . GLN A 1 368 ? -6.012 -2.775 15.258 1 89.56 368 GLN A N 1
ATOM 2857 C CA . GLN A 1 368 ? -6.371 -4.125 15.688 1 89.56 368 GLN A CA 1
ATOM 2858 C C . GLN A 1 368 ? -7.406 -4.094 16.812 1 89.56 368 GLN A C 1
ATOM 2860 O O . GLN A 1 368 ? -8.352 -4.879 16.812 1 89.56 368 GLN A O 1
ATOM 2865 N N . ALA A 1 369 ? -7.199 -3.242 17.75 1 87.88 369 ALA A N 1
ATOM 2866 C CA . ALA A 1 369 ? -8.148 -3.107 18.859 1 87.88 369 ALA A CA 1
ATOM 2867 C C . ALA A 1 369 ? -9.523 -2.676 18.359 1 87.88 369 ALA A C 1
ATOM 2869 O O . ALA A 1 369 ? -10.547 -3.236 18.766 1 87.88 369 ALA A O 1
ATOM 2870 N N . LYS A 1 370 ? -9.547 -1.811 17.5 1 84.31 370 LYS A N 1
ATOM 2871 C CA . LYS A 1 370 ? -10.805 -1.315 16.938 1 84.31 370 LYS A CA 1
ATOM 2872 C C . LYS A 1 370 ? -11.523 -2.412 16.156 1 84.31 370 LYS A C 1
ATOM 2874 O O . LYS A 1 370 ? -12.75 -2.541 16.25 1 84.31 370 LYS A O 1
ATOM 2879 N N . PHE A 1 371 ? -10.781 -3.098 15.383 1 82.88 371 PHE A N 1
ATOM 2880 C CA . PHE A 1 371 ? -11.367 -4.168 14.578 1 82.88 371 PHE A CA 1
ATOM 2881 C C . PHE A 1 371 ? -12 -5.227 15.469 1 82.88 371 PHE A C 1
ATOM 2883 O O . PHE A 1 371 ? -13.039 -5.801 15.125 1 82.88 371 PHE A O 1
ATOM 2890 N N . SER A 1 372 ? -11.352 -5.461 16.594 1 80.69 372 SER A N 1
ATOM 2891 C CA . SER A 1 372 ? -11.867 -6.465 17.516 1 80.69 372 SER A CA 1
ATOM 2892 C C . SER A 1 372 ? -12.977 -5.891 18.391 1 80.69 372 SER A C 1
ATOM 2894 O O . SER A 1 372 ? -13.5 -6.582 19.266 1 80.69 372 SER A O 1
ATOM 2896 N N . GLY A 1 373 ? -13.297 -4.672 18.188 1 77.31 373 GLY A N 1
ATOM 2897 C CA . GLY A 1 373 ? -14.32 -4.02 18.984 1 77.31 373 GLY A CA 1
ATOM 2898 C C . GLY A 1 373 ? -13.875 -3.707 20.391 1 77.31 373 GLY A C 1
ATOM 2899 O O . GLY A 1 373 ? -14.695 -3.633 21.312 1 77.31 373 GLY A O 1
ATOM 2900 N N . GLU A 1 374 ? -12.555 -3.664 20.531 1 81.75 374 GLU A N 1
ATOM 2901 C CA . GLU A 1 374 ? -11.984 -3.408 21.859 1 81.75 374 GLU A CA 1
ATOM 2902 C C . GLU A 1 374 ? -11.172 -2.115 21.859 1 81.75 374 GLU A C 1
ATOM 2904 O O . GLU A 1 374 ? -10.922 -1.527 20.812 1 81.75 374 GLU A O 1
ATOM 2909 N N . ARG A 1 375 ? -11 -1.675 23.031 1 82 375 ARG A N 1
ATOM 2910 C CA . ARG A 1 375 ? -10.086 -0.548 23.219 1 82 375 ARG A CA 1
ATOM 2911 C C . ARG A 1 375 ? -8.688 -1.028 23.594 1 82 375 ARG A C 1
ATOM 2913 O O . ARG A 1 375 ? -8.531 -2.127 24.125 1 82 375 ARG A O 1
ATOM 2920 N N . LEU A 1 376 ? -7.805 -0.151 23.234 1 87.75 376 LEU A N 1
ATOM 2921 C CA . LEU A 1 376 ? -6.441 -0.47 23.641 1 87.75 376 LEU A CA 1
ATOM 2922 C C . LEU A 1 376 ? -6.324 -0.52 25.156 1 87.75 376 LEU A C 1
ATOM 2924 O O . LEU A 1 376 ? -6.777 0.395 25.844 1 87.75 376 LEU A O 1
ATOM 2928 N N . PRO A 1 377 ? -5.836 -1.567 25.641 1 87 377 PRO A N 1
ATOM 2929 C CA . PRO A 1 377 ? -5.676 -1.654 27.094 1 87 377 PRO A CA 1
ATOM 2930 C C . PRO A 1 377 ? -4.84 -0.511 27.656 1 87 377 PRO A C 1
ATOM 2932 O O . PRO A 1 377 ? -3.889 -0.056 27.016 1 87 377 PRO A O 1
ATOM 2935 N N . HIS A 1 378 ? -5.137 -0.104 28.812 1 85.81 378 HIS A N 1
ATOM 2936 C CA . HIS A 1 378 ? -4.461 0.998 29.484 1 85.81 378 HIS A CA 1
ATOM 2937 C C . HIS A 1 378 ? -2.969 0.726 29.625 1 85.81 378 HIS A C 1
ATOM 2939 O O . HIS A 1 378 ? -2.15 1.634 29.469 1 85.81 378 HIS A O 1
ATOM 2945 N N . GLU A 1 379 ? -2.658 -0.5 29.875 1 90.12 379 GLU A N 1
ATOM 2946 C CA . GLU A 1 379 ? -1.259 -0.878 30.047 1 90.12 379 GLU A CA 1
ATOM 2947 C C . GLU A 1 379 ? -0.47 -0.663 28.766 1 90.12 379 GLU A C 1
ATOM 2949 O O . GLU A 1 379 ? 0.684 -0.229 28.797 1 90.12 379 GLU A O 1
ATOM 2954 N N . THR A 1 380 ? -1.129 -0.983 27.656 1 91.94 380 THR A N 1
ATOM 2955 C CA . THR A 1 380 ? -0.47 -0.818 26.375 1 91.94 380 THR A CA 1
ATOM 2956 C C . THR A 1 380 ? -0.269 0.661 26.047 1 91.94 380 THR A C 1
ATOM 2958 O O . THR A 1 380 ? 0.747 1.043 25.469 1 91.94 380 THR A O 1
ATOM 2961 N N . VAL A 1 381 ? -1.223 1.481 26.406 1 92 381 VAL A N 1
ATOM 2962 C CA . VAL A 1 381 ? -1.115 2.92 26.203 1 92 381 VAL A CA 1
ATOM 2963 C C . VAL A 1 381 ? 0.054 3.479 27 1 92 381 VAL A C 1
ATOM 2965 O O . VAL A 1 381 ? 0.836 4.285 26.5 1 92 381 VAL A O 1
ATOM 2968 N N . LEU A 1 382 ? 0.161 3.012 28.25 1 90.88 382 LEU A N 1
ATOM 2969 C CA . LEU A 1 382 ? 1.239 3.482 29.109 1 90.88 382 LEU A CA 1
ATOM 2970 C C . LEU A 1 382 ? 2.594 3.006 28.594 1 90.88 382 LEU A C 1
ATOM 2972 O O . LEU A 1 382 ? 3.592 3.721 28.719 1 90.88 382 LEU A O 1
ATOM 2976 N N . ASP A 1 383 ? 2.592 1.808 28.078 1 92.5 383 ASP A N 1
ATOM 2977 C CA . ASP A 1 383 ? 3.832 1.288 27.5 1 92.5 383 ASP A CA 1
ATOM 2978 C C . ASP A 1 383 ? 4.293 2.135 26.312 1 92.5 383 ASP A C 1
ATOM 2980 O O . ASP A 1 383 ? 5.48 2.42 26.172 1 92.5 383 ASP A O 1
ATOM 2984 N N . PHE A 1 384 ? 3.359 2.488 25.516 1 93.69 384 PHE A N 1
ATOM 2985 C CA . PHE A 1 384 ? 3.693 3.326 24.359 1 93.69 384 PHE A CA 1
ATOM 2986 C C . PHE A 1 384 ? 4.148 4.707 24.812 1 93.69 384 PHE A C 1
ATOM 2988 O O . PH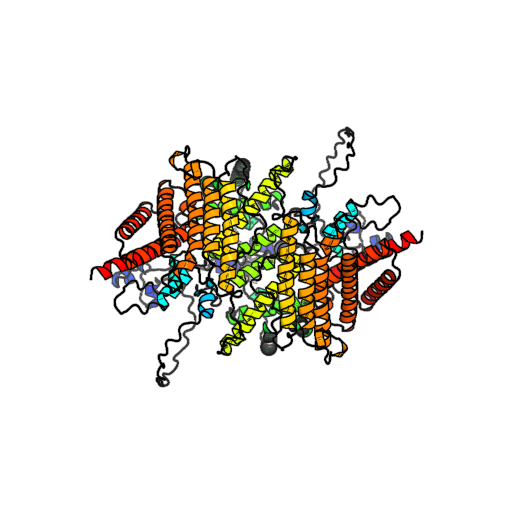E A 1 384 ? 5.066 5.285 24.234 1 93.69 384 PHE A O 1
ATOM 2995 N N . ARG A 1 385 ? 3.49 5.242 25.797 1 93.44 385 ARG A N 1
ATOM 2996 C CA . ARG A 1 385 ? 3.891 6.535 26.359 1 93.44 385 ARG A CA 1
ATOM 2997 C C . ARG A 1 385 ? 5.32 6.488 26.875 1 93.44 385 ARG A C 1
ATOM 2999 O O . ARG A 1 385 ? 6.102 7.414 26.641 1 93.44 385 ARG A O 1
ATOM 3006 N N . LYS A 1 386 ? 5.59 5.422 27.562 1 92.75 386 LYS A N 1
ATOM 3007 C CA . LYS A 1 386 ? 6.938 5.254 28.094 1 92.75 386 LYS A CA 1
ATOM 3008 C C . LYS A 1 386 ? 7.969 5.199 26.969 1 92.75 386 LYS A C 1
ATOM 3010 O O . LYS A 1 386 ? 9.055 5.773 27.094 1 92.75 386 LYS A O 1
ATOM 3015 N N . LEU A 1 387 ? 7.645 4.527 25.953 1 92.94 387 LEU A N 1
ATOM 3016 C CA . LEU A 1 387 ? 8.547 4.41 24.812 1 92.94 387 LEU A CA 1
ATOM 3017 C C . LEU A 1 387 ? 8.797 5.77 24.172 1 92.94 387 LEU A C 1
ATOM 3019 O O . LEU A 1 387 ? 9.93 6.09 23.812 1 92.94 387 LEU A O 1
ATOM 3023 N N . VAL A 1 388 ? 7.754 6.555 24 1 94.12 388 VAL A N 1
ATOM 3024 C CA . VAL A 1 388 ? 7.891 7.887 23.422 1 94.12 388 VAL A CA 1
ATOM 3025 C C . VAL A 1 388 ? 8.758 8.758 24.328 1 94.12 388 VAL A C 1
ATOM 3027 O O . VAL A 1 388 ? 9.594 9.523 23.844 1 94.12 388 VAL A O 1
ATOM 3030 N N . ASN A 1 389 ? 8.578 8.594 25.594 1 92.31 389 ASN A N 1
ATOM 3031 C CA . ASN A 1 389 ? 9.383 9.352 26.547 1 92.31 389 ASN A CA 1
ATOM 3032 C C . ASN A 1 389 ? 10.859 8.977 26.469 1 92.31 389 ASN A C 1
ATOM 3034 O O . ASN A 1 389 ? 11.727 9.836 26.609 1 92.31 389 ASN A O 1
ATOM 3038 N N . ILE A 1 390 ? 11.07 7.75 26.266 1 90.81 390 ILE A N 1
ATOM 3039 C CA . ILE A 1 390 ? 12.445 7.289 26.125 1 90.81 390 ILE A CA 1
ATOM 3040 C C . ILE A 1 390 ? 13.07 7.918 24.875 1 90.81 390 ILE A C 1
ATOM 3042 O O . ILE A 1 390 ? 14.219 8.359 24.906 1 90.81 390 ILE A O 1
ATOM 3046 N N . ILE A 1 391 ? 12.352 8 23.844 1 92.94 391 ILE A N 1
ATOM 3047 C CA . ILE A 1 391 ? 12.852 8.586 22.594 1 92.94 391 ILE A CA 1
ATOM 3048 C C . ILE A 1 391 ? 13.141 10.07 22.812 1 92.94 391 ILE A C 1
ATOM 3050 O O . ILE A 1 391 ? 14.172 10.578 22.359 1 92.94 391 ILE A O 1
ATOM 3054 N N . GLU A 1 392 ? 12.32 10.734 23.5 1 92.81 392 GLU A N 1
ATOM 3055 C CA . GLU A 1 392 ? 12.508 12.156 23.766 1 92.81 392 GLU A CA 1
ATOM 3056 C C . GLU A 1 392 ? 13.727 12.391 24.656 1 92.81 392 GLU A C 1
ATOM 3058 O O . GLU A 1 392 ? 14.516 13.312 24.406 1 92.81 392 GLU A O 1
ATOM 3063 N N . THR A 1 393 ? 13.891 11.531 25.609 1 90.38 393 THR A N 1
ATOM 3064 C CA . THR A 1 393 ? 14.961 11.727 26.594 1 90.38 393 THR A CA 1
ATOM 3065 C C . THR A 1 393 ? 16.297 11.312 26 1 90.38 393 THR A C 1
ATOM 3067 O O . THR A 1 393 ? 17.344 11.812 26.422 1 90.38 393 THR A O 1
ATOM 3070 N N . ARG A 1 394 ? 16.281 10.484 25.047 1 90.75 394 ARG A N 1
ATOM 3071 C CA . ARG A 1 394 ? 17.531 10.008 24.453 1 90.75 394 ARG A CA 1
ATOM 3072 C C . ARG A 1 394 ? 17.875 10.82 23.203 1 90.75 394 ARG A C 1
ATOM 3074 O O . ARG A 1 394 ? 18.891 10.547 22.547 1 90.75 394 ARG A O 1
ATOM 3081 N N . SER A 1 395 ? 17.094 11.781 22.922 1 92.81 395 SER A N 1
ATOM 3082 C CA . SER A 1 395 ? 17.391 12.641 21.781 1 92.81 395 SER A CA 1
ATOM 3083 C C . SER A 1 395 ? 18.453 13.68 22.125 1 92.81 395 SER A C 1
ATOM 3085 O O . SER A 1 395 ? 18.766 13.891 23.297 1 92.81 395 SER A O 1
ATOM 3087 N N . VAL A 1 396 ? 19.094 14.32 21.172 1 93.38 396 VAL A N 1
ATOM 3088 C CA . VAL A 1 396 ? 20.109 15.352 21.359 1 93.38 396 VAL A CA 1
ATOM 3089 C C . VAL A 1 396 ? 19.562 16.484 22.219 1 93.38 396 VAL A C 1
ATOM 3091 O O . VAL A 1 396 ? 18.359 16.766 22.188 1 93.38 396 VAL A O 1
ATOM 3094 N N . PRO A 1 397 ? 20.359 17.203 22.922 1 93.25 397 PRO A N 1
ATOM 3095 C CA . PRO A 1 397 ? 19.938 18.156 23.938 1 93.25 397 PRO A CA 1
ATOM 3096 C C . PRO A 1 397 ? 19.062 19.281 23.359 1 93.25 397 PRO A C 1
ATOM 3098 O O . PRO A 1 397 ? 18.125 19.734 24.016 1 93.25 397 PRO A O 1
ATOM 3101 N N . HIS A 1 398 ? 19.266 19.75 22.188 1 94.56 398 HIS A N 1
ATOM 3102 C CA . HIS A 1 398 ? 18.484 20.875 21.672 1 94.56 398 HIS A CA 1
ATOM 3103 C C . HIS A 1 398 ? 17.062 20.438 21.359 1 94.56 398 HIS A C 1
ATOM 3105 O O . HIS A 1 398 ? 16.172 21.281 21.25 1 94.56 398 HIS A O 1
ATOM 3111 N N . LEU A 1 399 ? 16.828 19.125 21.203 1 95.12 399 LEU A N 1
ATOM 3112 C CA . LEU A 1 399 ? 15.484 18.625 20.984 1 95.12 399 LEU A CA 1
ATOM 3113 C C . LEU A 1 399 ? 14.711 18.547 22.297 1 95.12 399 LEU A C 1
ATOM 3115 O O . LEU A 1 399 ? 13.477 18.594 22.297 1 95.12 399 LEU A O 1
ATOM 3119 N N . GLN A 1 400 ? 15.438 18.406 23.375 1 93.12 400 GLN A N 1
ATOM 3120 C CA . GLN A 1 400 ? 14.82 18.203 24.688 1 93.12 400 GLN A CA 1
ATOM 3121 C C . GLN A 1 400 ? 14.484 19.547 25.344 1 93.12 400 GLN A C 1
ATOM 3123 O O . GLN A 1 400 ? 13.445 19.672 26 1 93.12 400 GLN A O 1
ATOM 3128 N N . ASP A 1 401 ? 15.438 20.391 25.094 1 92.44 401 ASP A N 1
ATOM 3129 C CA . ASP A 1 401 ? 15.328 21.656 25.828 1 92.44 401 ASP A CA 1
ATOM 3130 C C . ASP A 1 401 ? 15.633 22.844 24.922 1 92.44 401 ASP A C 1
ATOM 3132 O O . ASP A 1 401 ? 16.656 22.859 24.234 1 92.44 401 ASP A O 1
ATOM 3136 N N . LEU A 1 402 ? 14.812 23.812 25.016 1 91.31 402 LEU A N 1
ATOM 3137 C CA . LEU A 1 402 ? 14.938 25.031 24.203 1 91.31 402 LEU A CA 1
ATOM 3138 C C . LEU A 1 402 ? 16.203 25.797 24.562 1 91.31 402 LEU A C 1
ATOM 3140 O O . LEU A 1 402 ? 16.797 26.453 23.703 1 91.31 402 LEU A O 1
ATOM 3144 N N . SER A 1 403 ? 16.625 25.688 25.797 1 92.69 403 SER A N 1
ATOM 3145 C CA . SER A 1 403 ? 17.781 26.453 26.266 1 92.69 403 SER A CA 1
ATOM 3146 C C . SER A 1 403 ? 19.078 25.938 25.641 1 92.69 403 SER A C 1
ATOM 3148 O O . SER A 1 403 ? 20.094 26.641 25.625 1 92.69 403 SER A O 1
ATOM 3150 N N . LYS A 1 404 ? 19.016 24.797 25.078 1 94.38 404 LYS A N 1
ATOM 3151 C CA . LYS A 1 404 ? 20.203 24.203 24.5 1 94.38 404 LYS A CA 1
ATOM 3152 C C . LYS A 1 404 ? 20.266 24.453 23 1 94.38 404 LYS A C 1
ATOM 3154 O O . LYS A 1 404 ? 21.172 23.969 22.312 1 94.38 404 LYS A O 1
ATOM 3159 N N . CYS A 1 405 ? 19.266 25.234 22.531 1 92.62 405 CYS A N 1
ATOM 3160 C CA . CYS A 1 405 ? 19.25 25.562 21.109 1 92.62 405 CYS A CA 1
ATOM 3161 C C . CYS A 1 405 ? 20.234 26.703 20.812 1 92.62 405 CYS A C 1
ATOM 3163 O O . CYS A 1 405 ? 20.234 27.719 21.516 1 92.62 405 CYS A O 1
ATOM 3165 N N . GLN A 1 406 ? 21.094 26.469 19.828 1 91.81 406 GLN A N 1
ATOM 3166 C CA . GLN A 1 406 ? 22.141 27.438 19.531 1 91.81 406 GLN A CA 1
ATOM 3167 C C . GLN A 1 406 ? 21.922 28.078 18.172 1 91.81 406 GLN A C 1
ATOM 3169 O O . GLN A 1 406 ? 22.406 29.188 17.906 1 91.81 406 GLN A O 1
ATOM 3174 N N . SER A 1 407 ? 21.281 27.438 17.328 1 88.19 407 SER A N 1
ATOM 3175 C CA . SER A 1 407 ? 21.078 27.938 15.977 1 88.19 407 SER A CA 1
ATOM 3176 C C . SER A 1 407 ? 19.594 27.953 15.609 1 88.19 407 SER A C 1
ATOM 3178 O O . SER A 1 407 ? 18.781 27.344 16.297 1 88.19 407 SER A O 1
ATOM 3180 N N . LYS A 1 408 ? 19.297 28.719 14.57 1 84.56 408 LYS A N 1
ATOM 3181 C CA . LYS A 1 408 ? 17.922 28.734 14.07 1 84.56 408 LYS A CA 1
ATOM 3182 C C . LYS A 1 408 ? 17.453 27.328 13.703 1 84.56 408 LYS A C 1
ATOM 3184 O O . LYS A 1 408 ? 16.297 26.984 13.938 1 84.56 408 LYS A O 1
ATOM 3189 N N . ASN A 1 409 ? 18.391 26.594 13.211 1 84.75 409 ASN A N 1
ATOM 3190 C CA . ASN A 1 409 ? 18.062 25.219 12.836 1 84.75 409 ASN A CA 1
ATOM 3191 C C . ASN A 1 409 ? 17.75 24.359 14.055 1 84.75 409 ASN A C 1
ATOM 3193 O O . ASN A 1 409 ? 16.891 23.484 14 1 84.75 409 ASN A O 1
ATOM 3197 N N . ASP A 1 410 ? 18.406 24.672 15.094 1 90.88 410 ASP A N 1
ATOM 3198 C CA . ASP A 1 410 ? 18.141 23.938 16.328 1 90.88 410 ASP A CA 1
ATOM 3199 C C . ASP A 1 410 ? 16.703 24.203 16.812 1 90.88 410 ASP A C 1
ATOM 3201 O O . ASP A 1 410 ? 16.016 23.281 17.234 1 90.88 410 ASP A O 1
ATOM 3205 N N . TYR A 1 411 ? 16.344 25.453 16.688 1 90.06 411 TYR A N 1
ATOM 3206 C CA . TYR A 1 411 ? 15 25.812 17.125 1 90.06 411 TYR A CA 1
ATOM 3207 C C . TYR A 1 411 ? 13.953 25.125 16.25 1 90.06 411 TYR A C 1
ATOM 3209 O O . TYR A 1 411 ? 12.961 24.594 16.75 1 90.06 411 TYR A O 1
ATOM 3217 N N . ILE A 1 412 ? 14.211 25.156 15.023 1 86.81 412 ILE A N 1
ATOM 3218 C CA . ILE A 1 412 ? 13.266 24.547 14.086 1 86.81 412 ILE A CA 1
ATOM 3219 C C . ILE A 1 412 ? 13.156 23.047 14.359 1 86.81 412 ILE A C 1
ATOM 3221 O O . ILE A 1 412 ? 12.055 22.5 14.43 1 86.81 412 ILE A O 1
ATOM 3225 N N . GLN A 1 413 ? 14.281 22.438 14.57 1 90.56 413 GLN A N 1
ATOM 3226 C CA . GLN A 1 413 ? 14.289 21 14.836 1 90.56 413 GLN A CA 1
ATOM 3227 C C . GLN A 1 413 ? 13.57 20.672 16.141 1 90.56 413 GLN A C 1
ATOM 3229 O O . GLN A 1 413 ? 12.852 19.688 16.234 1 90.56 413 GLN A O 1
ATOM 3234 N N . HIS A 1 414 ? 13.812 21.516 17.047 1 93.5 414 HIS A N 1
ATOM 3235 C CA . HIS A 1 414 ? 13.172 21.328 18.328 1 93.5 414 HIS A CA 1
ATOM 3236 C C . HIS A 1 414 ? 11.648 21.359 18.203 1 93.5 414 HIS A C 1
ATOM 3238 O O . HIS A 1 414 ? 10.961 20.453 18.672 1 93.5 414 HIS A O 1
ATOM 3244 N N . TYR A 1 415 ? 11.188 22.391 17.562 1 91.88 415 TYR A N 1
ATOM 3245 C CA . TYR A 1 415 ? 9.742 22.562 17.469 1 91.88 415 TYR A CA 1
ATOM 3246 C C . TYR A 1 415 ? 9.117 21.516 16.562 1 91.88 415 TYR A C 1
ATOM 3248 O O . TYR A 1 415 ? 8.008 21.047 16.828 1 91.88 415 TYR A O 1
ATOM 3256 N N . ILE A 1 416 ? 9.789 21.109 15.516 1 91.06 416 ILE A N 1
ATOM 3257 C CA . ILE A 1 416 ? 9.266 20.078 14.625 1 91.06 416 ILE A CA 1
ATOM 3258 C C . ILE A 1 416 ? 9.18 18.75 15.367 1 91.06 416 ILE A C 1
ATOM 3260 O O . ILE A 1 416 ? 8.172 18.047 15.273 1 91.06 416 ILE A O 1
ATOM 3264 N N . PHE A 1 417 ? 10.227 18.422 16.078 1 94.5 417 PHE A N 1
ATOM 3265 C CA . PHE A 1 417 ? 10.242 17.172 16.828 1 94.5 417 PHE A CA 1
ATOM 3266 C C . PHE A 1 417 ? 9.148 17.172 17.891 1 94.5 417 PHE A C 1
ATOM 3268 O O . PHE A 1 417 ? 8.477 16.156 18.078 1 94.5 417 PHE A O 1
ATOM 3275 N N . ARG A 1 418 ? 9 18.25 18.516 1 94.25 418 ARG A N 1
ATOM 3276 C CA . ARG A 1 418 ? 7.953 18.375 19.531 1 94.25 418 ARG A CA 1
ATOM 3277 C C . ARG A 1 418 ? 6.57 18.219 18.906 1 94.25 418 ARG A C 1
ATOM 3279 O O . ARG A 1 418 ? 5.695 17.562 19.469 1 94.25 418 ARG A O 1
ATOM 3286 N N . LEU A 1 419 ? 6.395 18.828 17.812 1 93.25 419 LEU A N 1
ATOM 3287 C CA . LEU A 1 419 ? 5.113 18.719 17.125 1 93.25 419 LEU A CA 1
ATOM 3288 C C . LEU A 1 419 ? 4.844 17.281 16.703 1 93.25 419 LEU A C 1
ATOM 3290 O O . LEU A 1 419 ? 3.711 16.797 16.781 1 93.25 419 LEU A O 1
ATOM 3294 N N . PHE A 1 420 ? 5.812 16.609 16.203 1 94.06 420 PHE A N 1
ATOM 3295 C CA . PHE A 1 420 ? 5.672 15.211 15.828 1 94.06 420 PHE A CA 1
ATOM 3296 C C . PHE A 1 420 ? 5.301 14.359 17.031 1 94.06 420 PHE A C 1
ATOM 3298 O O . PHE A 1 420 ? 4.398 13.523 16.953 1 94.06 420 PHE A O 1
ATOM 3305 N N . THR A 1 421 ? 6.02 14.57 18.109 1 95.94 421 THR A N 1
ATOM 3306 C CA . THR A 1 421 ? 5.758 13.797 19.312 1 95.94 421 THR A CA 1
ATOM 3307 C C . THR A 1 421 ? 4.344 14.047 19.828 1 95.94 421 THR A C 1
ATOM 3309 O O . THR A 1 421 ? 3.635 13.102 20.188 1 95.94 421 THR A O 1
ATOM 3312 N N . ASP A 1 422 ? 3.984 15.289 19.844 1 94.81 422 ASP A N 1
ATOM 3313 C CA . ASP A 1 422 ? 2.639 15.633 20.297 1 94.81 422 ASP A CA 1
ATOM 3314 C C . ASP A 1 422 ? 1.582 15.008 19.391 1 94.81 422 ASP A C 1
ATOM 3316 O O . ASP A 1 422 ? 0.55 14.531 19.859 1 94.81 422 ASP A O 1
ATOM 3320 N N . SER A 1 423 ? 1.847 15.078 18.141 1 92.5 423 SER A N 1
ATOM 3321 C CA . SER A 1 423 ? 0.902 14.5 17.188 1 92.5 423 SER A CA 1
ATOM 3322 C C . SER A 1 423 ? 0.698 13.008 17.438 1 92.5 423 SER A C 1
ATOM 3324 O O . SER A 1 423 ? -0.431 12.516 17.391 1 92.5 423 SER A O 1
ATOM 3326 N N . VAL A 1 424 ? 1.731 12.312 17.656 1 94.31 424 VAL A N 1
ATOM 3327 C CA . VAL A 1 424 ? 1.664 10.875 17.906 1 94.31 424 VAL A CA 1
ATOM 3328 C C . VAL A 1 424 ? 0.913 10.609 19.203 1 94.31 424 VAL A C 1
ATOM 3330 O O . VAL A 1 424 ? 0.064 9.711 19.266 1 94.31 424 VAL A O 1
ATOM 3333 N N . MET A 1 425 ? 1.17 11.414 20.172 1 94.06 425 MET A N 1
ATOM 3334 C CA . MET A 1 425 ? 0.542 11.227 21.469 1 94.06 425 MET A CA 1
ATOM 3335 C C . MET A 1 425 ? -0.945 11.555 21.422 1 94.06 425 MET A C 1
ATOM 3337 O O . MET A 1 425 ? -1.759 10.891 22.062 1 94.06 425 MET A O 1
ATOM 3341 N N . VAL A 1 426 ? -1.298 12.562 20.719 1 91.56 426 VAL A N 1
ATOM 3342 C CA . VAL A 1 426 ? -2.701 12.93 20.578 1 91.56 426 VAL A CA 1
ATOM 3343 C C . VAL A 1 426 ? -3.467 11.781 19.922 1 91.56 426 VAL A C 1
ATOM 3345 O O . VAL A 1 426 ? -4.582 11.453 20.344 1 91.56 426 VAL A O 1
ATOM 3348 N N . CYS A 1 427 ? -2.887 11.18 18.953 1 90.31 427 CYS A N 1
ATOM 3349 C CA . CYS A 1 427 ? -3.533 10.062 18.281 1 90.31 427 CYS A CA 1
ATOM 3350 C C . CYS A 1 427 ? -3.627 8.852 19.203 1 90.31 427 CYS A C 1
ATOM 3352 O O . CYS A 1 427 ? -4.598 8.094 19.141 1 90.31 427 CYS A O 1
ATOM 3354 N N . LEU A 1 428 ? -2.625 8.68 20.031 1 92.31 428 LEU A N 1
ATOM 3355 C CA . LEU A 1 428 ? -2.607 7.559 20.953 1 92.31 428 LEU A CA 1
ATOM 3356 C C . LEU A 1 428 ? -3.732 7.684 21.984 1 92.31 428 LEU A C 1
ATOM 3358 O O . LEU A 1 428 ? -4.355 6.684 22.344 1 92.31 428 LEU A O 1
ATOM 3362 N N . TYR A 1 429 ? -4.016 8.906 22.422 1 89.88 429 TYR A N 1
ATOM 3363 C CA . TYR A 1 429 ? -4.961 9.125 23.516 1 89.88 429 TYR A CA 1
ATOM 3364 C C . TYR A 1 429 ? -6.379 9.289 22.984 1 89.88 429 TYR A C 1
ATOM 3366 O O . TYR A 1 429 ? -7.348 9.188 23.734 1 89.88 429 TYR A O 1
ATOM 3374 N N . ARG A 1 430 ? -6.57 9.484 21.781 1 83.88 430 ARG A N 1
ATOM 3375 C CA . ARG A 1 430 ? -7.848 9.844 21.188 1 83.88 430 ARG A CA 1
ATOM 3376 C C . ARG A 1 430 ? -8.922 8.805 21.5 1 83.88 430 ARG A C 1
ATOM 3378 O O . ARG A 1 430 ? -10.047 9.148 21.844 1 83.88 430 ARG A O 1
ATOM 3385 N N . PRO A 1 431 ? -8.68 7.512 21.344 1 80.56 431 PRO A N 1
ATOM 3386 C CA . PRO A 1 431 ? -9.719 6.516 21.594 1 80.56 431 PRO A CA 1
ATOM 3387 C C . PRO A 1 431 ? -10.227 6.551 23.031 1 80.56 431 PRO A C 1
ATOM 3389 O O . PRO A 1 431 ? -11.328 6.074 23.312 1 80.56 431 PRO A O 1
ATOM 3392 N N . ALA A 1 432 ? -9.461 7.047 23.906 1 73.56 432 ALA A N 1
ATOM 3393 C CA . ALA A 1 432 ? -9.875 7.125 25.312 1 73.56 432 ALA A CA 1
ATOM 3394 C C . ALA A 1 432 ? -10.961 8.18 25.5 1 73.56 432 ALA A C 1
ATOM 3396 O O . ALA A 1 432 ? -11.664 8.18 26.516 1 73.56 432 ALA A O 1
ATOM 3397 N N . MET A 1 433 ? -11.125 9.094 24.562 1 69 433 MET A N 1
ATOM 3398 C CA . MET A 1 433 ? -12.094 10.18 24.672 1 69 433 MET A CA 1
ATOM 3399 C C . MET A 1 433 ? -13.492 9.711 24.281 1 69 433 MET A C 1
ATOM 3401 O O . MET A 1 433 ? -14.492 10.305 24.688 1 69 433 MET A O 1
ATOM 3405 N N . THR A 1 434 ? -13.734 8.758 23.328 1 60.44 434 THR A N 1
ATOM 3406 C CA . THR A 1 434 ? -15.023 8.328 22.797 1 60.44 434 THR A CA 1
ATOM 3407 C C . THR A 1 434 ? -15.75 7.434 23.797 1 60.44 434 THR A C 1
ATOM 3409 O O . THR A 1 434 ? -16.969 7.262 23.703 1 60.44 434 THR A O 1
ATOM 3412 N N . GLY A 1 435 ? -15.25 6.688 24.703 1 53.5 435 GLY A N 1
ATOM 3413 C CA . GLY A 1 435 ? -15.969 5.738 25.547 1 53.5 435 GLY A CA 1
ATOM 3414 C C . GLY A 1 435 ? -16.734 6.395 26.672 1 53.5 435 GLY A C 1
ATOM 3415 O O . GLY A 1 435 ? -16.562 7.586 26.938 1 53.5 435 GLY A O 1
ATOM 3416 N N . ASN A 1 436 ? -18.078 5.844 26.891 1 47 436 ASN A N 1
ATOM 3417 C CA . ASN A 1 436 ? -18.984 6.219 27.969 1 47 436 ASN A CA 1
ATOM 3418 C C . ASN A 1 436 ? -18.234 6.609 29.234 1 47 436 ASN A C 1
ATOM 3420 O O . ASN A 1 436 ? -18.828 7.176 30.156 1 47 436 ASN A O 1
ATOM 3424 N N . GLU A 1 437 ? -17.656 5.492 29.844 1 44.62 437 GLU A N 1
ATOM 3425 C CA . GLU A 1 437 ? -17.438 5.41 31.281 1 44.62 437 GLU A CA 1
ATOM 3426 C C . GLU A 1 437 ? -16.594 6.574 31.781 1 44.62 437 GLU A C 1
ATOM 3428 O O . GLU A 1 437 ? -15.875 7.203 31 1 44.62 437 GLU A O 1
ATOM 3433 N N . SER A 1 438 ? -16.766 6.895 33.062 1 42.81 438 SER A N 1
ATOM 3434 C CA . SER A 1 438 ? -16.094 7.562 34.156 1 42.81 438 SER A CA 1
ATOM 3435 C C . SER A 1 438 ? -14.578 7.594 33.938 1 42.81 438 SER A C 1
ATOM 3437 O O . SER A 1 438 ? -13.836 8.062 34.781 1 42.81 438 SER A O 1
ATOM 3439 N N . GLN A 1 439 ? -14.062 6.625 33.188 1 48.38 439 GLN A N 1
ATOM 3440 C CA . GLN A 1 439 ? -12.75 6.062 33.469 1 48.38 439 GLN A CA 1
ATOM 3441 C C . GLN A 1 439 ? -11.672 7.141 33.438 1 48.38 439 GLN A C 1
ATOM 3443 O O . GLN A 1 439 ? -10.875 7.266 34.375 1 48.38 439 GLN A O 1
ATOM 3448 N N . ASP A 1 440 ? -10.57 7.414 32.375 1 57.38 440 ASP A N 1
ATOM 3449 C CA . ASP A 1 440 ? -9.258 7.762 32.875 1 57.38 440 ASP A CA 1
ATOM 3450 C C . ASP A 1 440 ? -9.008 9.266 32.812 1 57.38 440 ASP A C 1
ATOM 3452 O O . ASP A 1 440 ? -8.492 9.758 31.797 1 57.38 440 ASP A O 1
ATOM 3456 N N . ASP A 1 441 ? -9.75 9.93 33.562 1 66.44 441 ASP A N 1
ATOM 3457 C CA . ASP A 1 441 ? -9.477 11.352 33.75 1 66.44 441 ASP A CA 1
ATOM 3458 C C . ASP A 1 441 ? -8.008 11.672 33.531 1 66.44 441 ASP A C 1
ATOM 3460 O O . ASP A 1 441 ? -7.672 12.711 32.969 1 66.44 441 ASP A O 1
ATOM 3464 N N . ASP A 1 442 ? -7.234 10.719 33.906 1 78.31 442 ASP A N 1
ATOM 3465 C CA . ASP A 1 442 ? -5.805 10.977 33.75 1 78.31 442 ASP A CA 1
ATOM 3466 C C . ASP A 1 442 ? -5.414 11.031 32.281 1 78.31 442 ASP A C 1
ATOM 3468 O O . ASP A 1 442 ? -4.676 11.93 31.875 1 78.31 442 ASP A O 1
ATOM 3472 N N . ILE A 1 443 ? -6.059 10.219 31.5 1 84 443 ILE A N 1
ATOM 3473 C CA . ILE A 1 443 ? -5.688 10.172 30.094 1 84 443 ILE A CA 1
ATOM 3474 C C . ILE A 1 443 ? -6.242 11.398 29.375 1 84 443 ILE A C 1
ATOM 3476 O O . ILE A 1 443 ? -5.609 11.93 28.453 1 84 443 ILE A O 1
ATOM 3480 N N . THR A 1 444 ? -7.402 11.828 29.812 1 83.88 444 THR A N 1
ATOM 3481 C CA . THR A 1 444 ? -7.996 13.016 29.203 1 83.88 444 THR A CA 1
ATOM 3482 C C . THR A 1 444 ? -7.129 14.25 29.453 1 83.88 444 THR A C 1
ATOM 3484 O O . THR A 1 444 ? -6.957 15.086 28.578 1 83.88 444 THR A O 1
ATOM 3487 N N . ASP A 1 445 ? -6.617 14.266 30.656 1 86.81 445 ASP A N 1
ATOM 3488 C CA . ASP A 1 445 ? -5.754 15.398 30.969 1 86.81 445 ASP A CA 1
ATOM 3489 C C . ASP A 1 445 ? -4.465 15.359 30.156 1 86.81 445 ASP A C 1
ATOM 3491 O O . ASP A 1 445 ? -3.961 16.391 29.734 1 86.81 445 ASP A O 1
ATOM 3495 N N . TYR A 1 446 ? -3.984 14.164 30.078 1 88.5 446 TYR A N 1
ATOM 3496 C CA . TYR A 1 446 ? -2.793 14.023 29.25 1 88.5 446 TYR A CA 1
ATOM 3497 C C . TYR A 1 446 ? -3.084 14.422 27.812 1 88.5 446 TYR A C 1
ATOM 3499 O O . TYR A 1 446 ? -2.264 15.086 27.172 1 88.5 446 TYR A O 1
ATOM 3507 N N . TYR A 1 447 ? -4.199 14.039 27.359 1 90.56 447 TYR A N 1
ATOM 3508 C CA . TYR A 1 447 ? -4.629 14.352 26 1 90.56 447 TYR A CA 1
ATOM 3509 C C . TYR A 1 447 ? -4.734 15.859 25.797 1 90.56 447 TYR A C 1
ATOM 3511 O O . TYR A 1 447 ? -4.191 16.406 24.828 1 90.56 447 TYR A O 1
ATOM 3519 N N . LEU A 1 448 ? -5.363 16.562 26.672 1 91.38 448 LEU A N 1
ATOM 3520 C CA . LEU A 1 448 ? -5.562 18 26.547 1 91.38 448 LEU A CA 1
ATOM 3521 C C . LEU A 1 448 ? -4.238 18.75 26.688 1 91.38 448 LEU A C 1
ATOM 3523 O O . LEU A 1 448 ? -4.031 19.781 26.047 1 91.38 448 LEU A O 1
ATOM 3527 N N . ASN A 1 449 ? -3.418 18.203 27.547 1 93.62 449 ASN A N 1
ATOM 3528 C CA . ASN A 1 449 ? -2.102 18.812 27.703 1 93.62 449 ASN A CA 1
ATOM 3529 C C . ASN A 1 449 ? -1.301 18.734 26.406 1 93.62 449 ASN A C 1
ATOM 3531 O O . ASN A 1 449 ? -0.576 19.672 26.062 1 93.62 449 ASN A O 1
ATOM 3535 N N . ARG A 1 450 ? -1.413 17.641 25.766 1 93.75 450 ARG A N 1
ATOM 3536 C CA . ARG A 1 450 ? -0.707 17.5 24.5 1 93.75 450 ARG A CA 1
ATOM 3537 C C . ARG A 1 450 ? -1.324 18.406 23.438 1 93.75 450 ARG A C 1
ATOM 3539 O O . ARG A 1 450 ? -0.617 18.922 22.562 1 93.75 450 ARG A O 1
ATOM 3546 N N . CYS A 1 451 ? -2.602 18.609 23.469 1 93.94 451 CYS A N 1
ATOM 3547 C CA . CYS A 1 451 ? -3.254 19.531 22.547 1 93.94 451 CYS A CA 1
ATOM 3548 C C . CYS A 1 451 ? -2.77 20.953 22.781 1 93.94 451 CYS A C 1
ATOM 3550 O O . CYS A 1 451 ? -2.48 21.672 21.812 1 93.94 451 CYS A O 1
ATOM 3552 N N . ARG A 1 452 ? -2.656 21.344 24.078 1 95.94 452 ARG A N 1
ATOM 3553 C CA . ARG A 1 452 ? -2.139 22.672 24.406 1 95.94 452 ARG A CA 1
ATOM 3554 C C . ARG A 1 452 ? -0.711 22.828 23.906 1 95.94 452 ARG A C 1
ATOM 3556 O O . ARG A 1 452 ? -0.367 23.875 23.344 1 95.94 452 ARG A O 1
ATOM 3563 N N . SER A 1 453 ? 0.005 21.766 24.094 1 95.44 453 SER A N 1
ATOM 3564 C CA . SER A 1 453 ? 1.399 21.797 23.672 1 95.44 453 SER A CA 1
ATOM 3565 C C . SER A 1 453 ? 1.511 21.953 22.156 1 95.44 453 SER A C 1
ATOM 3567 O O . SER A 1 453 ? 2.381 22.672 21.656 1 95.44 453 SER A O 1
ATOM 3569 N N . THR A 1 454 ? 0.713 21.266 21.406 1 95.31 454 THR A N 1
ATOM 3570 C CA . THR A 1 454 ? 0.708 21.344 19.953 1 95.31 454 THR A CA 1
ATOM 3571 C C . THR A 1 454 ? 0.441 22.781 19.484 1 95.31 454 THR A C 1
ATOM 3573 O O . THR A 1 454 ? 1.129 23.297 18.609 1 95.31 454 THR A O 1
ATOM 3576 N N . LEU A 1 455 ? -0.552 23.406 20.125 1 95.19 455 LEU A N 1
ATOM 3577 C CA . LEU A 1 455 ? -0.92 24.781 19.75 1 95.19 455 LEU A CA 1
ATOM 3578 C C . LEU A 1 455 ? 0.195 25.75 20.094 1 95.19 455 LEU A C 1
ATOM 3580 O O . LEU A 1 455 ? 0.523 26.641 19.312 1 95.19 455 LEU A O 1
ATOM 3584 N N . GLN A 1 456 ? 0.734 25.547 21.266 1 94.69 456 GLN A N 1
ATOM 3585 C CA . GLN A 1 456 ? 1.835 26.406 21.688 1 94.69 456 GLN A CA 1
ATOM 3586 C C . GLN A 1 456 ? 3.033 26.266 20.75 1 94.69 456 GLN A C 1
ATOM 3588 O O . GLN A 1 456 ? 3.641 27.266 20.359 1 94.69 456 GLN A O 1
ATOM 3593 N N . THR A 1 457 ? 3.381 25.031 20.469 1 93.31 457 THR A N 1
ATOM 3594 C CA . THR A 1 457 ? 4.508 24.781 19.578 1 93.31 457 THR A CA 1
ATOM 3595 C C . THR A 1 457 ? 4.262 25.375 18.203 1 93.31 457 THR A C 1
ATOM 3597 O O . THR A 1 457 ? 5.176 25.922 17.578 1 93.31 457 THR A O 1
ATOM 3600 N N . TYR A 1 458 ? 3.08 25.266 17.734 1 92.12 458 TYR A N 1
ATOM 3601 C CA . TYR A 1 458 ? 2.75 25.797 16.422 1 92.12 458 TYR A CA 1
ATOM 3602 C C . TYR A 1 458 ? 2.883 27.312 16.406 1 92.12 458 TYR A C 1
ATOM 3604 O O . TYR A 1 458 ? 3.363 27.891 15.422 1 92.12 458 TYR A O 1
ATOM 3612 N N . MET A 1 459 ? 2.461 27.984 17.453 1 91.12 459 MET A N 1
ATOM 3613 C CA . MET A 1 459 ? 2.598 29.438 17.562 1 91.12 459 MET A CA 1
ATOM 3614 C C . MET A 1 459 ? 4.066 29.844 17.562 1 91.12 459 MET A C 1
ATOM 3616 O O . MET A 1 459 ? 4.438 30.844 16.953 1 91.12 459 MET A O 1
ATOM 3620 N N . GLU A 1 460 ? 4.887 29.062 18.203 1 89.75 460 GLU A N 1
ATOM 3621 C CA . GLU A 1 460 ? 6.316 29.359 18.234 1 89.75 460 GLU A CA 1
ATOM 3622 C C . GLU A 1 460 ? 6.941 29.172 16.859 1 89.75 460 GLU A C 1
ATOM 3624 O O . GLU A 1 460 ? 7.828 29.938 16.453 1 89.75 460 GLU A O 1
ATOM 3629 N N . LEU A 1 461 ? 6.5 28.156 16.219 1 85.88 461 LEU A N 1
ATOM 3630 C CA . LEU A 1 461 ? 6.992 27.906 14.867 1 85.88 461 LEU A CA 1
ATOM 3631 C C . LEU A 1 461 ? 6.598 29.047 13.93 1 85.88 461 LEU A C 1
ATOM 3633 O O . LEU A 1 461 ? 7.363 29.422 13.039 1 85.88 461 LEU A O 1
ATOM 3637 N N . MET A 1 462 ? 5.453 29.562 14.102 1 84.19 462 MET A N 1
ATOM 3638 C CA . MET A 1 462 ? 4.988 30.688 13.289 1 84.19 462 MET A CA 1
ATOM 3639 C C . MET A 1 462 ? 5.84 31.922 13.539 1 84.19 462 MET A C 1
ATOM 3641 O O . MET A 1 462 ? 6.125 32.688 12.609 1 84.19 462 MET A O 1
ATOM 3645 N N . ASN A 1 463 ? 6.18 32.062 14.719 1 85.06 463 ASN A N 1
ATOM 3646 C CA . ASN A 1 463 ? 7 33.219 15.078 1 85.06 463 ASN A CA 1
ATOM 3647 C C . ASN A 1 463 ? 8.383 33.125 14.438 1 85.06 463 ASN A C 1
ATOM 3649 O O . ASN A 1 463 ? 9.023 34.156 14.211 1 85.06 463 ASN A O 1
ATOM 3653 N N . LEU A 1 464 ? 8.781 31.906 14.156 1 82.75 464 LEU A N 1
ATOM 3654 C CA . LEU A 1 464 ? 10.078 31.734 13.508 1 82.75 464 LEU A CA 1
ATOM 3655 C C . LEU A 1 464 ? 9.961 31.938 12 1 82.75 464 LEU A C 1
ATOM 3657 O O . LEU A 1 464 ? 10.969 31.953 11.289 1 82.75 464 LEU A O 1
ATOM 3661 N N . ASN A 1 465 ? 8.789 32.25 11.531 1 76.19 465 ASN A N 1
ATOM 3662 C CA . ASN A 1 465 ? 8.508 32.438 10.109 1 76.19 465 ASN A CA 1
ATOM 3663 C C . ASN A 1 465 ? 9.078 31.312 9.258 1 76.19 465 ASN A C 1
ATOM 3665 O O . ASN A 1 465 ? 9.672 31.562 8.203 1 76.19 465 ASN A O 1
ATOM 3669 N N . ALA A 1 466 ? 8.945 30.188 9.82 1 75 466 ALA A N 1
ATOM 3670 C CA . ALA A 1 466 ? 9.414 29.031 9.062 1 75 466 ALA A CA 1
ATOM 3671 C C . ALA A 1 466 ? 8.328 28.5 8.141 1 75 466 ALA A C 1
ATOM 3673 O O . ALA A 1 466 ? 7.164 28.391 8.531 1 75 466 ALA A O 1
ATOM 3674 N N . PRO A 1 467 ? 8.664 28.172 6.895 1 75.12 467 PRO A N 1
ATOM 3675 C CA . PRO A 1 467 ? 7.664 27.719 5.926 1 75.12 467 PRO A CA 1
ATOM 3676 C C . PRO A 1 467 ? 7.02 26.391 6.328 1 75.12 467 PRO A C 1
ATOM 3678 O O . PRO A 1 467 ? 5.957 26.031 5.809 1 75.12 467 PRO A O 1
ATOM 3681 N N . PHE A 1 468 ? 7.523 25.719 7.348 1 75.62 468 PHE A N 1
ATOM 3682 C CA . PHE A 1 468 ? 7.023 24.422 7.781 1 75.62 468 PHE A CA 1
ATOM 3683 C C . PHE A 1 468 ? 5.59 24.531 8.281 1 75.62 468 PHE A C 1
ATOM 3685 O O . PHE A 1 468 ? 4.852 23.547 8.297 1 75.62 468 PHE A O 1
ATOM 3692 N N . GLN A 1 469 ? 5.195 25.719 8.617 1 75.88 469 GLN A N 1
ATOM 3693 C CA . GLN A 1 469 ? 3.896 25.922 9.25 1 75.88 469 GLN A CA 1
ATOM 3694 C C . GLN A 1 469 ? 2.756 25.625 8.281 1 75.88 469 GLN A C 1
ATOM 3696 O O . GLN A 1 469 ? 1.62 25.391 8.695 1 75.88 469 GLN A O 1
ATOM 3701 N N . ARG A 1 470 ? 3.186 25.469 7.047 1 78.56 470 ARG A N 1
ATOM 3702 C CA . ARG A 1 470 ? 2.127 25.297 6.059 1 78.56 470 ARG A CA 1
ATOM 3703 C C . ARG A 1 470 ? 2.029 23.828 5.629 1 78.56 470 ARG A C 1
ATOM 3705 O O . ARG A 1 470 ? 1.181 23.484 4.805 1 78.56 470 ARG A O 1
ATOM 3712 N N . LEU A 1 471 ? 2.785 23.078 6.234 1 78.12 471 LEU A N 1
ATOM 3713 C CA . LEU A 1 471 ? 2.664 21.672 5.914 1 78.12 471 LEU A CA 1
ATOM 3714 C C . LEU A 1 471 ? 1.312 21.125 6.367 1 78.12 471 LEU A C 1
ATOM 3716 O O . LEU A 1 471 ? 0.855 21.422 7.473 1 78.12 471 LEU A O 1
ATOM 3720 N N . TRP A 1 472 ? 0.697 20.297 5.535 1 78.19 472 TRP A N 1
ATOM 3721 C CA . TRP A 1 472 ? -0.686 19.875 5.746 1 78.19 472 TRP A CA 1
ATOM 3722 C C . TRP A 1 472 ? -0.841 19.156 7.078 1 78.19 472 TRP A C 1
ATOM 3724 O O . TRP A 1 472 ? -1.837 19.328 7.781 1 78.19 472 TRP A O 1
ATOM 3734 N N . PHE A 1 473 ? 0.07 18.344 7.383 1 79.56 473 PHE A N 1
ATOM 3735 C CA . PHE A 1 473 ? -0.049 17.516 8.586 1 79.56 473 PHE A CA 1
ATOM 3736 C C . PHE A 1 473 ? -0.032 18.391 9.836 1 79.56 473 PHE A C 1
ATOM 3738 O O . PHE A 1 473 ? -0.81 18.172 10.766 1 79.56 473 PHE A O 1
ATOM 3745 N N . PHE A 1 474 ? 0.817 19.359 9.883 1 82.94 474 PHE A N 1
ATOM 3746 C CA . PHE A 1 474 ? 0.913 20.25 11.031 1 82.94 474 PHE A CA 1
ATOM 3747 C C . PHE A 1 474 ? -0.345 21.109 11.172 1 82.94 474 PHE A C 1
ATOM 3749 O O . PHE A 1 474 ? -0.836 21.328 12.273 1 82.94 474 PHE A O 1
ATOM 3756 N N . VAL A 1 475 ? -0.804 21.531 10.047 1 83.44 475 VAL A N 1
ATOM 3757 C CA . VAL A 1 475 ? -2.02 22.328 10.078 1 83.44 475 VAL A CA 1
ATOM 3758 C C . VAL A 1 475 ? -3.188 21.484 10.578 1 83.44 475 VAL A C 1
ATOM 3760 O O . VAL A 1 475 ? -3.951 21.922 11.445 1 83.44 475 VAL A O 1
ATOM 3763 N N . HIS A 1 476 ? -3.24 20.312 10.07 1 83.19 476 HIS A N 1
ATOM 3764 C CA . HIS A 1 476 ? -4.336 19.438 10.453 1 83.19 476 HIS A CA 1
ATOM 3765 C C . HIS A 1 476 ? -4.297 19.125 11.945 1 83.19 476 HIS A C 1
ATOM 3767 O O . HIS A 1 476 ? -5.324 19.203 12.625 1 83.19 476 HIS A O 1
ATOM 3773 N N . ILE A 1 477 ? -3.238 18.797 12.422 1 86.31 477 ILE A N 1
ATOM 3774 C CA . ILE A 1 477 ? -3.125 18.406 13.828 1 86.31 477 ILE A CA 1
ATOM 3775 C C . ILE A 1 477 ? -3.373 19.625 14.711 1 86.31 477 ILE A C 1
ATOM 3777 O O . ILE A 1 477 ? -3.951 19.516 15.797 1 86.31 477 ILE A O 1
ATOM 3781 N N . THR A 1 478 ? -2.879 20.734 14.289 1 89.75 478 THR A N 1
ATOM 3782 C CA . THR A 1 478 ? -3.064 21.953 15.062 1 89.75 478 THR A CA 1
ATOM 3783 C C . THR A 1 478 ? -4.543 22.328 15.133 1 89.75 478 THR A C 1
ATOM 3785 O O . THR A 1 478 ? -5.062 22.625 16.219 1 89.75 478 THR A O 1
ATOM 3788 N N . PHE A 1 479 ? -5.168 22.281 14.047 1 87.56 479 PHE A N 1
ATOM 3789 C CA . PHE A 1 479 ? -6.582 22.641 14.023 1 87.56 479 PHE A CA 1
ATOM 3790 C C . PHE A 1 479 ? -7.406 21.594 14.773 1 87.56 479 PHE A C 1
ATOM 3792 O O . PHE A 1 479 ? -8.383 21.938 15.445 1 87.56 479 PHE A O 1
ATOM 3799 N N . SER A 1 480 ? -6.992 20.391 14.609 1 85.5 480 SER A N 1
ATOM 3800 C CA . SER A 1 480 ? -7.672 19.344 15.352 1 85.5 480 SER A CA 1
ATOM 3801 C C . SER A 1 480 ? -7.516 19.531 16.859 1 85.5 480 SER A C 1
ATOM 3803 O O . SER A 1 480 ? -8.477 19.359 17.609 1 85.5 480 SER A O 1
ATOM 3805 N N . SER A 1 481 ? -6.348 19.859 17.234 1 90.69 481 SER A N 1
ATOM 3806 C CA . SER A 1 481 ? -6.082 20.078 18.656 1 90.69 481 SER A CA 1
ATOM 3807 C C . SER A 1 481 ? -6.832 21.312 19.172 1 90.69 481 SER A C 1
ATOM 3809 O O . SER A 1 481 ? -7.316 21.328 20.297 1 90.69 481 SER A O 1
ATOM 3811 N N . ALA A 1 482 ? -6.898 22.312 18.344 1 90.38 482 ALA A N 1
ATOM 3812 C CA . ALA A 1 482 ? -7.652 23.5 18.719 1 90.38 482 ALA A CA 1
ATOM 3813 C C . ALA A 1 482 ? -9.133 23.188 18.906 1 90.38 482 ALA A C 1
ATOM 3815 O O . ALA A 1 482 ? -9.773 23.688 19.828 1 90.38 482 ALA A O 1
ATOM 3816 N N . LEU A 1 483 ? -9.609 22.438 18.047 1 84.88 483 LEU A N 1
ATOM 3817 C CA . LEU A 1 483 ? -11.023 22.062 18.125 1 84.88 483 LEU A CA 1
ATOM 3818 C C . LEU A 1 483 ? -11.305 21.25 19.375 1 84.88 483 LEU A C 1
ATOM 3820 O O . LEU A 1 483 ? -12.305 21.484 20.062 1 84.88 483 LEU A O 1
ATOM 3824 N N . ILE A 1 484 ? -10.492 20.344 19.641 1 84.5 484 ILE A N 1
ATOM 3825 C CA . ILE A 1 484 ? -10.68 19.484 20.797 1 84.5 484 ILE A CA 1
ATOM 3826 C C . ILE A 1 484 ? -10.562 20.312 22.078 1 84.5 484 ILE A C 1
ATOM 3828 O O . ILE A 1 484 ? -11.383 20.188 22.984 1 84.5 484 ILE A O 1
ATOM 3832 N N . LEU A 1 485 ? -9.523 21.094 22.125 1 88.25 485 LEU A N 1
ATOM 3833 C CA . LEU A 1 485 ? -9.328 21.953 23.297 1 88.25 485 LEU A CA 1
ATOM 3834 C C . LEU A 1 485 ? -10.492 22.938 23.453 1 88.25 485 LEU A C 1
ATOM 3836 O O . LEU A 1 485 ? -10.914 23.219 24.578 1 88.25 485 LEU A O 1
ATOM 3840 N N . GLY A 1 486 ? -10.953 23.438 22.359 1 85.5 486 GLY A N 1
ATOM 3841 C CA . GLY A 1 486 ? -12.109 24.328 22.391 1 85.5 486 GLY A CA 1
ATOM 3842 C C . GLY A 1 486 ? -13.359 23.656 22.922 1 85.5 486 GLY A C 1
ATOM 3843 O O . GLY A 1 486 ? -14.055 24.219 23.781 1 85.5 486 GLY A O 1
ATOM 3844 N N . GLN A 1 487 ? -13.578 22.5 22.453 1 79.38 487 GLN A N 1
ATOM 3845 C CA . GLN A 1 487 ? -14.742 21.75 22.922 1 79.38 487 GLN A CA 1
ATOM 3846 C C . GLN A 1 487 ? -14.641 21.453 24.406 1 79.38 487 GLN A C 1
ATOM 3848 O O . GLN A 1 487 ? -15.625 21.578 25.141 1 79.38 487 GLN A O 1
ATOM 3853 N N . ALA A 1 488 ? -13.516 21.062 24.797 1 82.06 488 ALA A N 1
ATOM 3854 C CA . ALA A 1 488 ? -13.305 20.766 26.203 1 82.06 488 ALA A CA 1
ATOM 3855 C C . ALA A 1 488 ? -13.406 22.031 27.062 1 82.06 488 ALA A C 1
ATOM 3857 O O . ALA A 1 488 ? -13.945 22 28.172 1 82.06 488 ALA A O 1
ATOM 3858 N N . ALA A 1 489 ? -12.859 23.078 26.562 1 84.38 489 ALA A N 1
ATOM 3859 C CA . ALA A 1 489 ? -12.859 24.344 27.297 1 84.38 489 ALA A CA 1
ATOM 3860 C C . ALA A 1 489 ? -14.281 24.859 27.484 1 84.38 489 ALA A C 1
ATOM 3862 O O . ALA A 1 489 ? -14.633 25.359 28.547 1 84.38 489 ALA A O 1
ATOM 3863 N N . TYR A 1 490 ? -15.055 24.656 26.5 1 76.81 490 TYR A N 1
ATOM 3864 C CA . TYR A 1 490 ? -16.422 25.172 26.578 1 76.81 490 TYR A CA 1
ATOM 3865 C C . TYR A 1 490 ? -17.312 24.219 27.375 1 76.81 490 TYR A C 1
ATOM 3867 O O . TYR A 1 490 ? -18.203 24.672 28.109 1 76.81 490 TYR A O 1
ATOM 3875 N N . ALA A 1 491 ? -17.031 22.938 27.219 1 74.19 491 ALA A N 1
ATOM 3876 C CA . ALA A 1 491 ? -17.812 21.953 27.969 1 74.19 491 ALA A CA 1
ATOM 3877 C C . ALA A 1 491 ? -17.5 22.047 29.469 1 74.19 491 ALA A C 1
ATOM 3879 O O . ALA A 1 491 ? -18.391 21.938 30.297 1 74.19 491 ALA A O 1
ATOM 3880 N N . ARG A 1 492 ? -16.266 22.281 29.797 1 78.75 492 ARG A N 1
ATOM 3881 C CA . ARG A 1 492 ? -15.836 22.312 31.188 1 78.75 492 ARG A CA 1
ATOM 3882 C C . ARG A 1 492 ? -15.703 23.734 31.703 1 78.75 492 ARG A C 1
ATOM 3884 O O . ARG A 1 492 ? -15.422 23.969 32.875 1 78.75 492 ARG A O 1
ATOM 3891 N N . ASN A 1 493 ? -15.922 24.719 30.844 1 81.19 493 ASN A N 1
ATOM 3892 C CA . ASN A 1 493 ? -15.852 26.156 31.141 1 81.19 493 ASN A CA 1
ATOM 3893 C C . ASN A 1 493 ? -14.508 26.531 31.75 1 81.19 493 ASN A C 1
ATOM 3895 O O . ASN A 1 493 ? -14.461 27.156 32.812 1 81.19 493 ASN A O 1
ATOM 3899 N N . VAL A 1 494 ? -13.516 26.047 31.25 1 87.19 494 VAL A N 1
ATOM 3900 C CA . VAL A 1 494 ? -12.164 26.359 31.688 1 87.19 494 VAL A CA 1
ATOM 3901 C C . VAL A 1 494 ? -11.727 27.688 31.078 1 87.19 494 VAL A C 1
ATOM 3903 O O . VAL A 1 494 ? -11.367 27.766 29.906 1 87.19 494 VAL A O 1
ATOM 3906 N N . HIS A 1 495 ? -11.586 28.734 31.844 1 88.88 495 HIS A N 1
ATOM 3907 C CA . HIS A 1 495 ? -11.305 30.094 31.375 1 88.88 495 HIS A CA 1
ATOM 3908 C C . HIS A 1 495 ? -9.891 30.203 30.828 1 88.88 495 HIS A C 1
ATOM 3910 O O . HIS A 1 495 ? -9.648 30.938 29.875 1 88.88 495 HIS A O 1
ATOM 3916 N N . SER A 1 496 ? -8.961 29.578 31.438 1 91.69 496 SER A N 1
ATOM 3917 C CA . SER A 1 496 ? -7.574 29.641 30.984 1 91.69 496 SER A CA 1
ATOM 3918 C C . SER A 1 496 ? -7.434 29.125 29.547 1 91.69 496 SER A C 1
ATOM 3920 O O . SER A 1 496 ? -6.727 29.734 28.734 1 91.69 496 SER A O 1
ATOM 3922 N N . ASP A 1 497 ? -8.188 28.062 29.234 1 91.88 497 ASP A N 1
ATOM 3923 C CA . ASP A 1 497 ? -8.117 27.5 27.891 1 91.88 497 ASP A CA 1
ATOM 3924 C C . ASP A 1 497 ? -8.836 28.375 26.875 1 91.88 497 ASP A C 1
ATOM 3926 O O . ASP A 1 497 ? -8.414 28.484 25.719 1 91.88 497 ASP A O 1
ATOM 3930 N N . LYS A 1 498 ? -9.867 29.016 27.25 1 88.94 498 LYS A N 1
ATOM 3931 C CA . LYS A 1 498 ? -10.578 29.938 26.359 1 88.94 498 LYS A CA 1
ATOM 3932 C C . LYS A 1 498 ? -9.695 31.125 25.984 1 88.94 498 LYS A C 1
ATOM 3934 O O . LYS A 1 498 ? -9.633 31.5 24.812 1 88.94 498 LYS A O 1
ATOM 3939 N N . THR A 1 499 ? -9.016 31.625 27.016 1 91.25 499 THR A N 1
ATOM 3940 C CA . THR A 1 499 ? -8.109 32.75 26.766 1 91.25 499 THR A CA 1
ATOM 3941 C C . THR A 1 499 ? -6.938 32.312 25.891 1 91.25 499 THR A C 1
ATOM 3943 O O . THR A 1 499 ? -6.492 33.062 25.016 1 91.25 499 THR A O 1
ATOM 3946 N N . PHE A 1 500 ? -6.465 31.188 26.172 1 93.75 500 PHE A N 1
ATOM 3947 C CA . PHE A 1 500 ? -5.367 30.641 25.391 1 93.75 500 PHE A CA 1
ATOM 3948 C C . PHE A 1 500 ? -5.773 30.484 23.922 1 93.75 500 PHE A C 1
ATOM 3950 O O . PHE A 1 500 ? -5.004 30.828 23.031 1 93.75 500 PHE A O 1
ATOM 3957 N N . LEU A 1 501 ? -6.934 29.969 23.656 1 91.75 501 LEU A N 1
ATOM 3958 C CA . LEU A 1 501 ? -7.426 29.766 22.312 1 91.75 501 LEU A CA 1
ATOM 3959 C C . LEU A 1 501 ? -7.617 31.094 21.594 1 91.75 501 LEU A C 1
ATOM 3961 O O . LEU A 1 501 ? -7.352 31.203 20.391 1 91.75 501 LEU A O 1
ATOM 3965 N N . LYS A 1 502 ? -8.086 32.062 22.344 1 88.88 502 LYS A N 1
ATOM 3966 C CA . LYS A 1 502 ? -8.211 33.406 21.766 1 88.88 502 LYS A CA 1
ATOM 3967 C C . LYS A 1 502 ? -6.848 33.938 21.344 1 88.88 502 LYS A C 1
ATOM 3969 O O . LYS A 1 502 ? -6.719 34.562 20.266 1 88.88 502 LYS A O 1
ATOM 3974 N N . ARG A 1 503 ? -5.922 33.719 22.188 1 90.31 503 ARG A N 1
ATOM 3975 C CA . ARG A 1 503 ? -4.562 34.125 21.844 1 90.31 503 ARG A CA 1
ATOM 3976 C C . ARG A 1 503 ? -4.051 33.406 20.625 1 90.31 503 ARG A C 1
ATOM 3978 O O . ARG A 1 503 ? -3.342 33.969 19.797 1 90.31 503 ARG A O 1
ATOM 3985 N N . PHE A 1 504 ? -4.273 32.219 20.594 1 92.25 504 PHE A N 1
ATOM 3986 C CA . PHE A 1 504 ? -3.863 31.406 19.453 1 92.25 504 PHE A CA 1
ATOM 3987 C C . PHE A 1 504 ? -4.465 31.938 18.156 1 92.25 504 PHE A C 1
ATOM 3989 O O . PHE A 1 504 ? -3.752 32.125 17.172 1 92.25 504 PHE A O 1
ATOM 3996 N N . PHE A 1 505 ? -5.754 32.188 18.109 1 88.31 505 PHE A N 1
ATOM 3997 C CA . PHE A 1 505 ? -6.426 32.656 16.906 1 88.31 505 PHE A CA 1
ATOM 3998 C C . PHE A 1 505 ? -5.93 34.062 16.531 1 88.31 505 PHE A C 1
ATOM 4000 O O . PHE A 1 505 ? -5.801 34.375 15.344 1 88.31 505 PHE A O 1
ATOM 4007 N N . ASN A 1 506 ? -5.668 34.812 17.484 1 86.88 506 ASN A N 1
ATOM 4008 C CA . ASN A 1 506 ? -5.121 36.156 17.219 1 86.88 506 ASN A CA 1
ATOM 4009 C C . ASN A 1 506 ? -3.732 36.062 16.594 1 86.88 506 ASN A C 1
ATOM 4011 O O . ASN A 1 506 ? -3.398 36.844 15.711 1 86.88 506 ASN A O 1
ATOM 4015 N N . SER A 1 507 ? -2.984 35.156 17.109 1 87.31 507 SER A N 1
ATOM 4016 C CA . SER A 1 507 ? -1.642 34.969 16.562 1 87.31 507 SER A CA 1
ATOM 4017 C C . SER A 1 507 ? -1.69 34.5 15.109 1 87.31 507 SER A C 1
ATOM 4019 O O . SER A 1 507 ? -0.866 34.938 14.297 1 87.31 507 SER A O 1
ATOM 4021 N N . LEU A 1 508 ? -2.613 33.656 14.758 1 84.75 508 LEU A N 1
ATOM 4022 C CA . LEU A 1 508 ? -2.764 33.156 13.391 1 84.75 508 LEU A CA 1
ATOM 4023 C C . LEU A 1 508 ? -3.203 34.312 12.461 1 84.75 508 LEU A C 1
ATOM 4025 O O . LEU A 1 508 ? -2.771 34.375 11.305 1 84.75 508 LEU A O 1
ATOM 4029 N N . SER A 1 509 ? -4.051 35.125 12.969 1 80 509 SER A N 1
ATOM 4030 C CA . SER A 1 509 ? -4.547 36.25 12.188 1 80 509 SER A CA 1
ATOM 4031 C C . SER A 1 509 ? -3.445 37.281 11.93 1 80 509 SER A C 1
ATOM 4033 O O . SER A 1 509 ? -3.344 37.812 10.836 1 80 509 SER A O 1
ATOM 4035 N N . GLN A 1 510 ? -2.697 37.469 12.906 1 79.94 510 GLN A N 1
ATOM 4036 C CA . GLN A 1 510 ? -1.643 38.469 12.805 1 79.94 510 GLN A CA 1
ATOM 4037 C C . GLN A 1 510 ? -0.538 38.031 11.859 1 79.94 510 GLN A C 1
ATOM 4039 O O . GLN A 1 510 ? 0.016 38.844 11.109 1 79.94 510 GLN A O 1
ATOM 4044 N N . ASN A 1 511 ? -0.289 36.812 11.891 1 77 511 ASN A N 1
ATOM 4045 C CA . ASN A 1 511 ? 0.809 36.281 11.078 1 77 511 ASN A CA 1
ATOM 4046 C C . ASN A 1 511 ? 0.368 36.031 9.641 1 77 511 ASN A C 1
ATOM 4048 O O . ASN A 1 511 ? 1.2 35.781 8.766 1 77 511 ASN A O 1
ATOM 4052 N N . ARG A 1 512 ? -0.93 36.188 9.359 1 69.19 512 ARG A N 1
ATOM 4053 C CA . ARG A 1 512 ? -1.461 35.969 8.016 1 69.19 512 ARG A CA 1
ATOM 4054 C C . ARG A 1 512 ? -0.925 34.656 7.434 1 69.19 512 ARG A C 1
ATOM 4056 O O . ARG A 1 512 ? -0.541 34.594 6.262 1 69.19 512 ARG A O 1
ATOM 4063 N N . ALA A 1 513 ? -0.812 33.688 8.219 1 69.38 513 ALA A N 1
ATOM 4064 C CA . ALA A 1 513 ? -0.11 32.438 7.895 1 69.38 513 ALA A CA 1
ATOM 4065 C C . ALA A 1 513 ? -0.794 31.719 6.742 1 69.38 513 ALA A C 1
ATOM 4067 O O . ALA A 1 513 ? -0.144 30.984 5.988 1 69.38 513 ALA A O 1
ATOM 4068 N N . PHE A 1 514 ? -2.113 31.922 6.527 1 73.5 514 PHE A N 1
ATOM 4069 C CA . PHE A 1 514 ? -2.859 31.078 5.594 1 73.5 514 PHE A CA 1
ATOM 4070 C C . PHE A 1 514 ? -3.447 31.922 4.469 1 73.5 514 PHE A C 1
ATOM 4072 O O . PHE A 1 514 ? -4.246 31.438 3.668 1 73.5 514 PHE A O 1
ATOM 4079 N N . VAL A 1 515 ? -3.037 33.094 4.344 1 63.91 515 VAL A N 1
ATOM 4080 C CA . VAL A 1 515 ? -3.635 34.031 3.383 1 63.91 515 VAL A CA 1
ATOM 4081 C C . VAL A 1 515 ? -3.453 33.469 1.967 1 63.91 515 VAL A C 1
ATOM 4083 O O . VAL A 1 515 ? -4.336 33.625 1.118 1 63.91 515 VAL A O 1
ATOM 4086 N N . SER A 1 516 ? -2.52 32.656 1.76 1 64.5 516 SER A N 1
ATOM 4087 C CA . SER A 1 516 ? -2.266 32.25 0.389 1 64.5 516 SER A CA 1
ATOM 4088 C C . SER A 1 516 ? -2.791 30.828 0.147 1 64.5 516 SER A C 1
ATOM 4090 O O . SER A 1 516 ? -2.611 30.266 -0.939 1 64.5 516 SER A O 1
ATOM 4092 N N . VAL A 1 517 ? -3.447 30.312 1.05 1 71.62 517 VAL A N 1
ATOM 4093 C CA . VAL A 1 517 ? -4.004 28.969 0.912 1 71.62 517 VAL A CA 1
ATOM 4094 C C . VAL A 1 517 ? -5.48 28.969 1.297 1 71.62 517 VAL A C 1
ATOM 4096 O O . VAL A 1 517 ? -5.824 28.781 2.467 1 71.62 517 VAL A O 1
ATOM 4099 N N . PRO A 1 518 ? -6.281 29.078 0.358 1 69.25 518 PRO A N 1
ATOM 4100 C CA . PRO A 1 518 ? -7.703 29.266 0.645 1 69.25 518 PRO A CA 1
ATOM 4101 C C . PRO A 1 518 ? -8.281 28.156 1.524 1 69.25 518 PRO A C 1
ATOM 4103 O O . PRO A 1 518 ? -9.133 28.422 2.379 1 69.25 518 PRO A O 1
ATOM 4106 N N . MET A 1 519 ? -7.848 27.031 1.327 1 72.88 519 MET A N 1
ATOM 4107 C CA . MET A 1 519 ? -8.367 25.922 2.119 1 72.88 519 MET A CA 1
ATOM 4108 C C . MET A 1 519 ? -8.07 26.125 3.602 1 72.88 519 MET A C 1
ATOM 4110 O O . MET A 1 519 ? -8.938 25.891 4.449 1 72.88 519 MET A O 1
ATOM 4114 N N . TYR A 1 520 ? -6.879 26.562 3.922 1 77.44 520 TYR A N 1
ATOM 4115 C CA . TYR A 1 520 ? -6.492 26.781 5.312 1 77.44 520 TYR A CA 1
ATOM 4116 C C . TYR A 1 520 ? -7.215 27.984 5.891 1 77.44 520 TYR A C 1
ATOM 4118 O O . TYR A 1 520 ? -7.602 27.984 7.062 1 77.44 520 TYR A O 1
ATOM 4126 N N . GLU A 1 521 ? -7.371 28.938 5.023 1 77.44 521 GLU A N 1
ATOM 4127 C CA . GLU A 1 521 ? -8.07 30.141 5.473 1 77.44 521 GLU A CA 1
ATOM 4128 C C . GLU A 1 521 ? -9.523 29.828 5.82 1 77.44 521 GLU A C 1
ATOM 4130 O O . GLU A 1 521 ? -10.039 30.328 6.824 1 77.44 521 GLU A O 1
ATOM 4135 N N . ASN A 1 522 ? -10.086 29.141 4.961 1 75.56 522 ASN A N 1
ATOM 4136 C CA . ASN A 1 522 ? -11.477 28.766 5.227 1 75.56 522 ASN A CA 1
ATOM 4137 C C . ASN A 1 522 ? -11.594 27.922 6.488 1 75.56 522 ASN A C 1
ATOM 4139 O O . ASN A 1 522 ? -12.539 28.078 7.266 1 75.56 522 ASN A O 1
ATOM 4143 N N . ALA A 1 523 ? -10.703 27 6.609 1 77.31 523 ALA A N 1
ATOM 4144 C CA . ALA A 1 523 ? -10.719 26.141 7.797 1 77.31 523 ALA A CA 1
ATOM 4145 C C . ALA A 1 523 ? -10.531 26.969 9.062 1 77.31 523 ALA A C 1
ATOM 4147 O O . ALA A 1 523 ? -11.211 26.75 10.07 1 77.31 523 ALA A O 1
ATOM 4148 N N . TRP A 1 524 ? -9.664 27.875 8.961 1 81.12 524 TRP A N 1
ATOM 4149 C CA . TRP A 1 524 ? -9.406 28.75 10.094 1 81.12 524 TRP A CA 1
ATOM 4150 C C . TRP A 1 524 ? -10.641 29.578 10.445 1 81.12 524 TRP A C 1
ATOM 4152 O O . TRP A 1 524 ? -10.984 29.734 11.617 1 81.12 524 TRP A O 1
ATOM 4162 N N . ARG A 1 525 ? -11.297 30.094 9.492 1 79.12 525 ARG A N 1
ATOM 4163 C CA . ARG A 1 525 ? -12.5 30.891 9.711 1 79.12 525 ARG A CA 1
ATOM 4164 C C . ARG A 1 525 ? -13.609 30.047 10.336 1 79.12 525 ARG A C 1
ATOM 4166 O O . ARG A 1 525 ? -14.289 30.516 11.266 1 79.12 525 ARG A O 1
ATOM 4173 N N . LEU A 1 526 ? -13.719 28.938 9.828 1 76.31 526 LEU A N 1
ATOM 4174 C CA . LEU A 1 526 ? -14.758 28.062 10.344 1 76.31 526 LEU A CA 1
ATOM 4175 C C . LEU A 1 526 ? -14.477 27.672 11.797 1 76.31 526 LEU A C 1
ATOM 4177 O O . LEU A 1 526 ? -15.391 27.609 12.617 1 76.31 526 LEU A O 1
ATOM 4181 N N . LEU A 1 527 ? -13.234 27.391 12.016 1 80.69 527 LEU A N 1
ATOM 4182 C CA . LEU A 1 527 ? -12.844 27.016 13.367 1 80.69 527 LEU A CA 1
ATOM 4183 C C . LEU A 1 527 ? -13.07 28.156 14.344 1 80.69 527 LEU A C 1
ATOM 4185 O O . LEU A 1 527 ? -13.57 27.953 15.453 1 80.69 527 LEU A O 1
ATOM 4189 N N . HIS A 1 528 ? -12.727 29.312 13.867 1 81.56 528 HIS A N 1
ATOM 4190 C CA . HIS A 1 528 ? -12.922 30.484 14.703 1 81.56 528 HIS A CA 1
ATOM 4191 C C . HIS A 1 528 ? -14.406 30.734 14.961 1 81.56 528 HIS A C 1
ATOM 4193 O O . HIS A 1 528 ? -14.789 31.047 16.094 1 81.56 528 HIS A O 1
ATOM 4199 N N . GLU A 1 529 ? -15.188 30.594 13.961 1 78.06 529 GLU A N 1
ATOM 4200 C CA . GLU A 1 529 ? -16.625 30.766 14.094 1 78.06 529 GLU A CA 1
ATOM 4201 C C . GLU A 1 529 ? -17.234 29.719 15.023 1 78.06 529 GLU A C 1
ATOM 4203 O O . GLU A 1 529 ? -18.094 30.047 15.844 1 78.06 529 GLU A O 1
ATOM 4208 N N . PHE A 1 530 ? -16.781 28.641 14.82 1 73.81 530 PHE A N 1
ATOM 4209 C CA . PHE A 1 530 ? -17.312 27.547 15.633 1 73.81 530 PHE A CA 1
ATOM 4210 C C . PHE A 1 530 ? -17 27.781 17.109 1 73.81 530 PHE A C 1
ATOM 4212 O O . PHE A 1 530 ? -17.859 27.562 17.969 1 73.81 530 PHE A O 1
ATOM 4219 N N . LEU A 1 531 ? -15.883 28.25 17.406 1 77.69 531 LEU A N 1
ATOM 4220 C CA . LEU A 1 531 ? -15.453 28.375 18.797 1 77.69 531 LEU A CA 1
ATOM 4221 C C . LEU A 1 531 ? -15.992 29.656 19.406 1 77.69 531 LEU A C 1
ATOM 4223 O O . LEU A 1 531 ? -16.281 29.703 20.609 1 77.69 531 LEU A O 1
ATOM 4227 N N . THR A 1 532 ? -16.219 30.703 18.594 1 75.25 532 THR A N 1
ATOM 4228 C CA . THR A 1 532 ? -16.766 31.953 19.094 1 75.25 532 THR A CA 1
ATOM 4229 C C . THR A 1 532 ? -18.281 31.859 19.281 1 75.25 532 THR A C 1
ATOM 4231 O O . THR A 1 532 ? -18.844 32.469 20.188 1 75.25 532 THR A O 1
ATOM 4234 N N . MET A 1 533 ? -18.875 31.219 18.344 1 69.62 533 MET A N 1
ATOM 4235 C CA . MET A 1 533 ? -20.328 31.047 18.469 1 69.62 533 MET A CA 1
ATOM 4236 C C . MET A 1 533 ? -20.672 30.359 19.781 1 69.62 533 MET A C 1
ATOM 4238 O O . MET A 1 533 ? -21.703 30.656 20.406 1 69.62 533 MET A O 1
ATOM 4242 N N . ASN A 1 534 ? -19.875 29.578 20.219 1 62.12 534 ASN A N 1
ATOM 4243 C CA . ASN A 1 534 ? -20.109 28.891 21.484 1 62.12 534 ASN A CA 1
ATOM 4244 C C . ASN A 1 534 ? -19.922 29.828 22.672 1 62.12 534 ASN A C 1
ATOM 4246 O O . ASN A 1 534 ? -20.516 29.609 23.734 1 62.12 534 ASN A O 1
ATOM 4250 N N . ASP A 1 535 ? -19.125 30.844 22.562 1 62.69 535 ASP A N 1
ATOM 4251 C CA . ASP A 1 535 ? -18.906 31.828 23.609 1 62.69 535 ASP A CA 1
ATOM 4252 C C . ASP A 1 535 ? -20.125 32.719 23.766 1 62.69 535 ASP A C 1
ATOM 4254 O O . ASP A 1 535 ? -20.516 33.062 24.891 1 62.69 535 ASP A O 1
ATOM 4258 N N . ASN A 1 536 ? -20.719 33.25 22.641 1 56.28 536 ASN A N 1
ATOM 4259 C CA . ASN A 1 536 ? -21.875 34.125 22.703 1 56.28 536 ASN A CA 1
ATOM 4260 C C . ASN A 1 536 ? -23.094 33.375 23.25 1 56.28 536 ASN A C 1
ATOM 4262 O O . ASN A 1 536 ? -23.938 34 23.922 1 56.28 536 ASN A O 1
ATOM 4266 N N . ASN A 1 537 ? -23.266 32.188 22.984 1 48.16 537 ASN A N 1
ATOM 4267 C CA . ASN A 1 537 ? -24.438 31.469 23.516 1 48.16 537 ASN A CA 1
ATOM 4268 C C . ASN A 1 537 ? -24.328 31.281 25.031 1 48.16 537 ASN A C 1
ATOM 4270 O O . ASN A 1 537 ? -25.328 30.984 25.688 1 48.16 537 ASN A O 1
ATOM 4274 N N . MET A 1 538 ? -23.297 31.328 25.641 1 42.69 538 MET A N 1
ATOM 4275 C CA . MET A 1 538 ? -23.188 31.219 27.094 1 42.69 538 MET A CA 1
ATOM 4276 C C . MET A 1 538 ? -23.422 32.562 27.75 1 42.69 538 MET A C 1
ATOM 4278 O O . MET A 1 538 ? -23.594 32.656 28.969 1 42.69 538 MET A O 1
ATOM 4282 N N . GLU A 1 539 ? -23.109 33.656 27.141 1 39.47 539 GLU A N 1
ATOM 4283 C CA . GLU A 1 539 ? -23.453 34.938 27.781 1 39.47 539 GLU A CA 1
ATOM 4284 C C . GLU A 1 539 ? -24.953 35.188 27.703 1 39.47 539 GLU A C 1
ATOM 4286 O O . GLU A 1 539 ? -25.469 36.094 28.359 1 39.47 539 GLU A O 1
ATOM 4291 N N . GLU A 1 540 ? -25.766 34.531 26.922 1 36.16 540 GLU A N 1
ATOM 4292 C CA . GLU A 1 540 ? -27.203 34.688 27.094 1 36.16 540 GLU A CA 1
ATOM 4293 C C . GLU A 1 540 ? -27.766 33.656 28.062 1 36.16 540 GLU A C 1
ATOM 4295 O O . GLU A 1 540 ? -27.406 32.469 28 1 36.16 540 GLU A O 1
ATOM 4300 N N . MET B 1 1 ? -15.211 35.625 -75.375 1 23.09 1 MET B N 1
ATOM 4301 C CA . MET B 1 1 ? -13.852 35.312 -74.938 1 23.09 1 MET B CA 1
ATOM 4302 C C . MET B 1 1 ? -13.852 34.719 -73.5 1 23.09 1 MET B C 1
ATOM 4304 O O . MET B 1 1 ? -14.484 35.25 -72.625 1 23.09 1 MET B O 1
ATOM 4308 N N . PRO B 1 2 ? -13.633 33.344 -73.312 1 26 2 PRO B N 1
ATOM 4309 C CA . PRO B 1 2 ? -14.062 32.375 -72.312 1 26 2 PRO B CA 1
ATOM 4310 C C . PRO B 1 2 ? -13.336 32.562 -71 1 26 2 PRO B C 1
ATOM 4312 O O . PRO B 1 2 ? -12.133 32.844 -70.938 1 26 2 PRO B O 1
ATOM 4315 N N . GLY B 1 3 ? -13.938 33.312 -70.125 1 26.12 3 GLY B N 1
ATOM 4316 C CA . GLY B 1 3 ? -13.523 34 -68.938 1 26.12 3 GLY B CA 1
ATOM 4317 C C . GLY B 1 3 ? -12.891 33.062 -67.875 1 26.12 3 GLY B C 1
ATOM 4318 O O . GLY B 1 3 ? -13.531 32.125 -67.438 1 26.12 3 GLY B O 1
ATOM 4319 N N . GLY B 1 4 ? -11.633 32.781 -68.125 1 25.36 4 GLY B N 1
ATOM 4320 C CA . GLY B 1 4 ? -10.719 31.766 -67.562 1 25.36 4 GLY B CA 1
ATOM 4321 C C . GLY B 1 4 ? -10.648 31.766 -66.062 1 25.36 4 GLY B C 1
ATOM 4322 O O . GLY B 1 4 ? -10.469 32.812 -65.438 1 25.36 4 GLY B O 1
ATOM 4323 N N . ASP B 1 5 ? -11.367 30.922 -65.438 1 25.53 5 ASP B N 1
ATOM 4324 C CA . ASP B 1 5 ? -11.852 30.656 -64.062 1 25.53 5 ASP B CA 1
ATOM 4325 C C . ASP B 1 5 ? -10.688 30.391 -63.125 1 25.53 5 ASP B C 1
ATOM 4327 O O . ASP B 1 5 ? -9.992 29.375 -63.25 1 25.53 5 ASP B O 1
ATOM 4331 N N . SER B 1 6 ? -9.922 31.406 -62.875 1 27.58 6 SER B N 1
ATOM 4332 C CA . SER B 1 6 ? -8.641 31.375 -62.188 1 27.58 6 SER B CA 1
ATOM 4333 C C . SER B 1 6 ? -8.766 30.719 -60.812 1 27.58 6 SER B C 1
ATOM 4335 O O . SER B 1 6 ? -9.469 31.219 -59.938 1 27.58 6 SER B O 1
ATOM 4337 N N . THR B 1 7 ? -8.836 29.422 -60.812 1 26.14 7 THR B N 1
ATOM 4338 C CA . THR B 1 7 ? -9.031 28.484 -59.688 1 26.14 7 THR B CA 1
ATOM 4339 C C . THR B 1 7 ? -8.008 28.719 -58.594 1 26.14 7 THR B C 1
ATOM 4341 O O . THR B 1 7 ? -6.801 28.625 -58.844 1 26.14 7 THR B O 1
ATOM 4344 N N . ALA B 1 8 ? -8.328 29.703 -57.812 1 29.36 8 ALA B N 1
ATOM 4345 C CA . ALA B 1 8 ? -7.547 30.281 -56.719 1 29.36 8 ALA B CA 1
ATOM 4346 C C . ALA B 1 8 ? -6.902 29.188 -55.875 1 29.36 8 ALA B C 1
ATOM 4348 O O . ALA B 1 8 ? -7.59 28.281 -55.406 1 29.36 8 ALA B O 1
ATOM 4349 N N . THR B 1 9 ? -5.672 28.812 -56.156 1 28.55 9 THR B N 1
ATOM 4350 C CA . THR B 1 9 ? -4.75 27.844 -55.562 1 28.55 9 THR B CA 1
ATOM 4351 C C . THR B 1 9 ? -4.715 27.969 -54.062 1 28.55 9 THR B C 1
ATOM 4353 O O . THR B 1 9 ? -4.258 28.984 -53.531 1 28.55 9 THR B O 1
ATOM 4356 N N . GLU B 1 10 ? -5.75 27.547 -53.5 1 28.59 10 GLU B N 1
ATOM 4357 C CA . GLU B 1 10 ? -6.082 27.609 -52.062 1 28.59 10 GLU B CA 1
ATOM 4358 C C . GLU B 1 10 ? -4.879 27.25 -51.188 1 28.59 10 GLU B C 1
ATOM 4360 O O . GLU B 1 10 ? -4.234 26.219 -51.438 1 28.59 10 GLU B O 1
ATOM 4365 N N . ASN B 1 11 ? -4.25 28.266 -50.781 1 29.78 11 ASN B N 1
ATOM 4366 C CA . ASN B 1 11 ? -3.047 28.344 -49.938 1 29.78 11 ASN B CA 1
ATOM 4367 C C . ASN B 1 11 ? -3.113 27.391 -48.75 1 29.78 11 ASN B C 1
ATOM 4369 O O . ASN B 1 11 ? -3.969 27.547 -47.875 1 29.78 11 ASN B O 1
ATOM 4373 N N . ILE B 1 12 ? -2.797 26.203 -48.938 1 31.11 12 ILE B N 1
ATOM 4374 C CA . ILE B 1 12 ? -2.775 25.125 -47.938 1 31.11 12 ILE B CA 1
ATOM 4375 C C . ILE B 1 12 ? -1.909 25.547 -46.75 1 31.11 12 ILE B C 1
ATOM 4377 O O . ILE B 1 12 ? -0.728 25.859 -46.906 1 31.11 12 ILE B O 1
ATOM 4381 N N . PRO B 1 13 ? -2.43 26.219 -45.875 1 30.27 13 PRO B N 1
ATOM 4382 C CA . PRO B 1 13 ? -1.645 26.828 -44.781 1 30.27 13 PRO B CA 1
ATOM 4383 C C . PRO B 1 13 ? -0.548 25.891 -44.281 1 30.27 13 PRO B C 1
ATOM 4385 O O . PRO B 1 13 ? -0.667 24.672 -44.375 1 30.27 13 PRO B O 1
ATOM 4388 N N . ALA B 1 14 ? 0.604 26.297 -44 1 33.53 14 ALA B N 1
ATOM 4389 C CA . ALA B 1 14 ? 1.894 25.641 -43.75 1 33.53 14 ALA B CA 1
ATOM 4390 C C . ALA B 1 14 ? 1.776 24.547 -42.719 1 33.53 14 ALA B C 1
ATOM 4392 O O . ALA B 1 14 ? 2.398 23.484 -42.844 1 33.53 14 ALA B O 1
ATOM 4393 N N . GLY B 1 15 ? 1.185 24.984 -41.719 1 32.59 15 GLY B N 1
ATOM 4394 C CA . GLY B 1 15 ? 1.209 24.109 -40.562 1 32.59 15 GLY B CA 1
ATOM 4395 C C . GLY B 1 15 ? 0.581 22.75 -40.844 1 32.59 15 GLY B C 1
ATOM 4396 O O . GLY B 1 15 ? 0.992 21.734 -40.25 1 32.59 15 GLY B O 1
ATOM 4397 N N . ASP B 1 16 ? -0.461 22.844 -41.562 1 34.22 16 ASP B N 1
ATOM 4398 C CA . ASP B 1 16 ? -1.109 21.641 -42.094 1 34.22 16 ASP B CA 1
ATOM 4399 C C . ASP B 1 16 ? -0.189 20.891 -43.062 1 34.22 16 ASP B C 1
ATOM 4401 O O . ASP B 1 16 ? -0.482 19.766 -43.438 1 34.22 16 ASP B O 1
ATOM 4405 N N . PHE B 1 17 ? 0.609 21.75 -43.656 1 33.44 17 PHE B N 1
ATOM 4406 C CA . PHE B 1 17 ? 1.54 21.125 -44.594 1 33.44 17 PHE B CA 1
ATOM 4407 C C . PHE B 1 17 ? 2.436 20.125 -43.875 1 33.44 17 PHE B C 1
ATOM 4409 O O . PHE B 1 17 ? 2.65 19.016 -44.375 1 33.44 17 PHE B O 1
ATOM 4416 N N . ASP B 1 18 ? 2.943 20.5 -42.75 1 35.28 18 ASP B N 1
ATOM 4417 C CA . ASP B 1 18 ? 3.928 19.625 -42.125 1 35.28 18 ASP B CA 1
ATOM 4418 C C . ASP B 1 18 ? 3.277 18.328 -41.625 1 35.28 18 ASP B C 1
ATOM 4420 O O . ASP B 1 18 ? 3.855 17.25 -41.75 1 35.28 18 ASP B O 1
ATOM 4424 N N . LEU B 1 19 ? 2.176 18.406 -41.031 1 36.44 19 LEU B N 1
ATOM 4425 C CA . LEU B 1 19 ? 1.432 17.219 -40.625 1 36.44 19 LEU B CA 1
ATOM 4426 C C . LEU B 1 19 ? 1.082 16.359 -41.844 1 36.44 19 LEU B C 1
ATOM 4428 O O . LEU B 1 19 ? 1.144 15.133 -41.781 1 36.44 19 LEU B O 1
ATOM 4432 N N . LEU B 1 20 ? 0.691 17.016 -42.875 1 33.91 20 LEU B N 1
ATOM 4433 C CA . LEU B 1 20 ? 0.516 16.297 -44.156 1 33.91 20 LEU B CA 1
ATOM 4434 C C . LEU B 1 20 ? 1.835 15.695 -44.594 1 33.91 20 LEU B C 1
ATOM 4436 O O . LEU B 1 20 ? 1.859 14.578 -45.125 1 33.91 20 LEU B O 1
ATOM 4440 N N . LEU B 1 21 ? 2.822 16.531 -44.469 1 37.69 21 LEU B N 1
ATOM 4441 C CA . LEU B 1 21 ? 4.113 15.938 -44.812 1 37.69 21 LEU B CA 1
ATOM 4442 C C . LEU B 1 21 ? 4.414 14.742 -43.938 1 37.69 21 LEU B C 1
ATOM 4444 O O . LEU B 1 21 ? 4.957 13.734 -44.406 1 37.69 21 LEU B O 1
ATOM 4448 N N . PHE B 1 22 ? 4.227 14.844 -42.688 1 35.91 22 PHE B N 1
ATOM 4449 C CA . PHE B 1 22 ? 4.531 13.75 -41.75 1 35.91 22 PHE B CA 1
ATOM 4450 C C . PHE B 1 22 ? 3.621 12.555 -42.031 1 35.91 22 PHE B C 1
ATOM 4452 O O . PHE B 1 22 ? 4.07 11.406 -42 1 35.91 22 PHE B O 1
ATOM 4459 N N . ARG B 1 23 ? 2.387 12.719 -42.219 1 34.62 23 ARG B N 1
ATOM 4460 C CA . ARG B 1 23 ? 1.469 11.664 -42.656 1 34.62 23 ARG B CA 1
ATOM 4461 C C . ARG B 1 23 ? 1.833 11.141 -44.031 1 34.62 23 ARG B C 1
ATOM 4463 O O . ARG B 1 23 ? 1.527 9.992 -44.375 1 34.62 23 ARG B O 1
ATOM 4470 N N . ARG B 1 24 ? 2.217 12.102 -44.906 1 33.34 24 ARG B N 1
ATOM 4471 C CA . ARG B 1 24 ? 2.611 11.711 -46.25 1 33.34 24 ARG B CA 1
ATOM 4472 C C . ARG B 1 24 ? 4.047 11.203 -46.281 1 33.34 24 ARG B C 1
ATOM 4474 O O . ARG B 1 24 ? 4.613 10.977 -47.344 1 33.34 24 ARG B O 1
ATOM 4481 N N . ARG B 1 25 ? 4.762 11.344 -45.25 1 32.78 25 ARG B N 1
ATOM 4482 C CA . ARG B 1 25 ? 6.027 10.625 -45.375 1 32.78 25 ARG B CA 1
ATOM 4483 C C . ARG B 1 25 ? 5.793 9.141 -45.625 1 32.78 25 ARG B C 1
ATOM 4485 O O . ARG B 1 25 ? 5.062 8.492 -44.875 1 32.78 25 ARG B O 1
ATOM 4492 N N . ARG B 1 26 ? 5.84 8.781 -46.781 1 31.25 26 ARG B N 1
ATOM 4493 C CA . ARG B 1 26 ? 5.852 7.375 -47.188 1 31.25 26 ARG B CA 1
ATOM 4494 C C . ARG B 1 26 ? 6.703 6.551 -46.219 1 31.25 26 ARG B C 1
ATOM 4496 O O . ARG B 1 26 ? 7.844 6.91 -45.938 1 31.25 26 ARG B O 1
ATOM 4503 N N . PHE B 1 27 ? 6.059 6.023 -45.344 1 34.28 27 PHE B N 1
ATOM 4504 C CA . PHE B 1 27 ? 6.824 4.992 -44.625 1 34.28 27 PHE B CA 1
ATOM 4505 C C . PHE B 1 27 ? 7.699 4.219 -45.625 1 34.28 27 PHE B C 1
ATOM 4507 O O . PHE B 1 27 ? 7.195 3.568 -46.531 1 34.28 27 PHE B O 1
ATOM 4514 N N . ARG B 1 28 ? 8.812 4.773 -45.844 1 38.59 28 ARG B N 1
ATOM 4515 C CA . ARG B 1 28 ? 9.688 3.971 -46.688 1 38.59 28 ARG B CA 1
ATOM 4516 C C . ARG B 1 28 ? 9.773 2.537 -46.188 1 38.59 28 ARG B C 1
ATOM 4518 O O . ARG B 1 28 ? 10.039 2.309 -45 1 38.59 28 ARG B O 1
ATOM 4525 N N . THR B 1 29 ? 9.117 1.678 -46.812 1 44.38 29 THR B N 1
ATOM 4526 C CA . THR B 1 29 ? 9.328 0.246 -46.625 1 44.38 29 THR B CA 1
ATOM 4527 C C . THR B 1 29 ? 10.812 -0.067 -46.469 1 44.38 29 THR B C 1
ATOM 4529 O O . THR B 1 29 ? 11.648 0.549 -47.125 1 44.38 29 THR B O 1
ATOM 4532 N N . ALA B 1 30 ? 11.188 -0.556 -45.406 1 50.41 30 ALA B N 1
ATOM 4533 C CA . ALA B 1 30 ? 12.594 -0.938 -45.312 1 50.41 30 ALA B CA 1
ATOM 4534 C C . ALA B 1 30 ? 13.094 -1.544 -46.625 1 50.41 30 ALA B C 1
ATOM 4536 O O . ALA B 1 30 ? 12.453 -2.434 -47.188 1 50.41 30 ALA B O 1
ATOM 4537 N N . LYS B 1 31 ? 13.906 -0.906 -47.312 1 62.62 31 LYS B N 1
ATOM 4538 C CA . LYS B 1 31 ? 14.398 -1.295 -48.625 1 62.62 31 LYS B CA 1
ATOM 4539 C C . LYS B 1 31 ? 15.219 -2.578 -48.562 1 62.62 31 LYS B C 1
ATOM 4541 O O . LYS B 1 31 ? 15.594 -3.143 -49.594 1 62.62 31 LYS B O 1
ATOM 4546 N N . ALA B 1 32 ? 15.641 -2.914 -47.25 1 72.56 32 ALA B N 1
ATOM 4547 C CA . ALA B 1 32 ? 16.359 -4.168 -47.031 1 72.56 32 ALA B CA 1
ATOM 4548 C C . ALA B 1 32 ? 15.977 -4.805 -45.688 1 72.56 32 ALA B C 1
ATOM 4550 O O . ALA B 1 32 ? 15.562 -4.113 -44.781 1 72.56 32 ALA B O 1
ATOM 4551 N N . CYS B 1 33 ? 15.828 -6.098 -45.625 1 71.19 33 CYS B N 1
ATOM 4552 C CA . CYS B 1 33 ? 15.531 -6.82 -44.406 1 71.19 33 CYS B CA 1
ATOM 4553 C C . CYS B 1 33 ? 16.609 -6.574 -43.344 1 71.19 33 CYS B C 1
ATOM 4555 O O . CYS B 1 33 ? 17.719 -6.156 -43.688 1 71.19 33 CYS B O 1
ATOM 4557 N N . TYR B 1 34 ? 16.328 -6.754 -42.156 1 72.69 34 TYR B N 1
ATOM 4558 C CA . TYR B 1 34 ? 17.219 -6.438 -41.062 1 72.69 34 TYR B CA 1
ATOM 4559 C C . TYR B 1 34 ? 18.578 -7.117 -41.219 1 72.69 34 TYR B C 1
ATOM 4561 O O . TYR B 1 34 ? 19.625 -6.465 -41.156 1 72.69 34 TYR B O 1
ATOM 4569 N N . PRO B 1 35 ? 18.609 -8.297 -41.531 1 76.06 35 PRO B N 1
ATOM 4570 C CA . PRO B 1 35 ? 19.938 -8.891 -41.719 1 76.06 35 PRO B CA 1
ATOM 4571 C C . PRO B 1 35 ? 20.656 -8.336 -42.969 1 76.06 35 PRO B C 1
ATOM 4573 O O . PRO B 1 35 ? 21.875 -8.109 -42.906 1 76.06 35 PRO B O 1
ATOM 4576 N N . CYS B 1 36 ? 19.906 -8 -43.875 1 76.62 36 CYS B N 1
ATOM 4577 C CA . CYS B 1 36 ? 20.516 -7.477 -45.094 1 76.62 36 CYS B CA 1
ATOM 4578 C C . CYS B 1 36 ? 21 -6.047 -44.906 1 76.62 36 CYS B C 1
ATOM 4580 O O . CYS B 1 36 ? 22.047 -5.668 -45.406 1 76.62 36 CYS B O 1
ATOM 4582 N N . ARG B 1 37 ? 20.344 -5.371 -44.062 1 74.69 37 ARG B N 1
ATOM 4583 C CA . ARG B 1 37 ? 20.734 -4.016 -43.688 1 74.69 37 ARG B CA 1
ATOM 4584 C C . ARG B 1 37 ? 22 -4.023 -42.812 1 74.69 37 ARG B C 1
ATOM 4586 O O . ARG B 1 37 ? 22.891 -3.201 -43.031 1 74.69 37 ARG B O 1
ATOM 4593 N N . ARG B 1 38 ? 22.078 -4.957 -42.125 1 68.88 38 ARG B N 1
ATOM 4594 C CA . ARG B 1 38 ? 23.203 -5.035 -41.188 1 68.88 38 ARG B CA 1
ATOM 4595 C C . ARG B 1 38 ? 24.469 -5.492 -41.906 1 68.88 38 ARG B C 1
ATOM 4597 O O . ARG B 1 38 ? 25.562 -5.039 -41.594 1 68.88 38 ARG B O 1
ATOM 4604 N N . ARG B 1 39 ? 24.219 -6.195 -42.875 1 70.31 39 ARG B N 1
ATOM 4605 C CA . ARG B 1 39 ? 25.344 -6.75 -43.594 1 70.31 39 ARG B CA 1
ATOM 4606 C C . ARG B 1 39 ? 25.641 -5.941 -44.875 1 70.31 39 ARG B C 1
ATOM 4608 O O . ARG B 1 39 ? 26.594 -6.223 -45.594 1 70.31 39 ARG B O 1
ATOM 4615 N N . LYS B 1 40 ? 24.891 -4.953 -45.031 1 70.62 40 LYS B N 1
ATOM 4616 C CA . LYS B 1 40 ? 25.016 -4.02 -46.156 1 70.62 40 LYS B CA 1
ATOM 4617 C C . LYS B 1 40 ? 25.031 -4.762 -47.469 1 70.62 40 LYS B C 1
ATOM 4619 O O . LYS B 1 40 ? 25.828 -4.453 -48.375 1 70.62 40 LYS B O 1
ATOM 4624 N N . VAL B 1 41 ? 24.234 -5.832 -47.594 1 79.31 41 VAL B N 1
ATOM 4625 C CA . VAL B 1 41 ? 24.141 -6.574 -48.844 1 79.31 41 VAL B CA 1
ATOM 4626 C C . VAL B 1 41 ? 22.828 -6.223 -49.562 1 79.31 41 VAL B C 1
ATOM 4628 O O . VAL B 1 41 ? 21.906 -5.676 -48.938 1 79.31 41 VAL B O 1
ATOM 4631 N N . LYS B 1 42 ? 22.844 -6.555 -50.812 1 77.62 42 LYS B N 1
ATOM 4632 C CA . LYS B 1 42 ? 21.672 -6.258 -51.656 1 77.62 42 LYS B CA 1
ATOM 4633 C C . LYS B 1 42 ? 20.484 -7.133 -51.25 1 77.62 42 LYS B C 1
ATOM 4635 O O . LYS B 1 42 ? 20.625 -8.352 -51.125 1 77.62 42 LYS B O 1
ATOM 4640 N N . CYS B 1 43 ? 19.359 -6.52 -50.75 1 73.94 43 CYS B N 1
ATOM 4641 C CA . CYS B 1 43 ? 18.125 -7.203 -50.375 1 73.94 43 CYS B CA 1
ATOM 4642 C C . CYS B 1 43 ? 17.094 -7.102 -51.5 1 73.94 43 CYS B C 1
ATOM 4644 O O . CYS B 1 43 ? 16.906 -6.031 -52.094 1 73.94 43 CYS B O 1
ATOM 4646 N N . ASP B 1 44 ? 16.609 -8.117 -51.969 1 77.44 44 ASP B N 1
ATOM 4647 C CA . ASP B 1 44 ? 15.68 -8.117 -53.094 1 77.44 44 ASP B CA 1
ATOM 4648 C C . ASP B 1 44 ? 14.258 -7.805 -52.656 1 77.44 44 ASP B C 1
ATOM 4650 O O . ASP B 1 44 ? 13.305 -7.957 -53.406 1 77.44 44 ASP B O 1
ATOM 4654 N N . LEU B 1 45 ? 13.945 -7.441 -51.344 1 72.25 45 LEU B N 1
ATOM 4655 C CA . LEU B 1 45 ? 12.734 -6.922 -50.719 1 72.25 45 LEU B CA 1
ATOM 4656 C C . LEU B 1 45 ? 11.656 -8 -50.656 1 72.25 45 LEU B C 1
ATOM 4658 O O . LEU B 1 45 ? 10.516 -7.719 -50.25 1 72.25 45 LEU B O 1
ATOM 4662 N N . ASN B 1 46 ? 12 -9.25 -50.906 1 74.56 46 ASN B N 1
ATOM 4663 C CA . ASN B 1 46 ? 11.109 -10.383 -50.719 1 74.56 46 ASN B CA 1
ATOM 4664 C C . ASN B 1 46 ? 11.109 -10.852 -49.281 1 74.56 46 ASN B C 1
ATOM 4666 O O . ASN B 1 46 ? 12.102 -10.664 -48.562 1 74.56 46 ASN B O 1
ATOM 4670 N N . GLN B 1 47 ? 9.984 -11.164 -48.625 1 70.38 47 GLN B N 1
ATOM 4671 C CA . GLN B 1 47 ? 9.883 -11.672 -47.281 1 70.38 47 GLN B CA 1
ATOM 4672 C C . GLN B 1 47 ? 9.641 -13.18 -47.25 1 70.38 47 GLN B C 1
ATOM 4674 O O . GLN B 1 47 ? 8.516 -13.633 -47.469 1 70.38 47 GLN B O 1
ATOM 4679 N N . PRO B 1 48 ? 10.789 -14.016 -47.031 1 75.31 48 PRO B N 1
ATOM 4680 C CA . PRO B 1 48 ? 12.18 -13.672 -46.719 1 75.31 48 PRO B CA 1
ATOM 4681 C C . PRO B 1 48 ? 12.969 -13.266 -47.969 1 75.31 48 PRO B C 1
ATOM 4683 O O . PRO B 1 48 ? 12.664 -13.711 -49.094 1 75.31 48 PRO B O 1
ATOM 4686 N N . CYS B 1 49 ? 13.992 -12.445 -47.75 1 76.69 49 CYS B N 1
ATOM 4687 C CA . CYS B 1 49 ? 14.703 -11.93 -48.906 1 76.69 49 CYS B CA 1
ATOM 4688 C C . CYS B 1 49 ? 15.672 -12.969 -49.469 1 76.69 49 CYS B C 1
ATOM 4690 O O . CYS B 1 49 ? 16.109 -13.859 -48.75 1 76.69 49 CYS B O 1
ATOM 4692 N N . GLY B 1 50 ? 15.844 -13.047 -50.844 1 79.19 50 GLY B N 1
ATOM 4693 C CA . GLY B 1 50 ? 16.703 -13.992 -51.531 1 79.19 50 GLY B CA 1
ATOM 4694 C C . GLY B 1 50 ? 18.094 -14.078 -50.938 1 79.19 50 GLY B C 1
ATOM 4695 O O . GLY B 1 50 ? 18.688 -15.156 -50.906 1 79.19 50 GLY B O 1
ATOM 4696 N N . THR B 1 51 ? 18.594 -12.969 -50.469 1 80.94 51 THR B N 1
ATOM 4697 C CA . THR B 1 51 ? 19.906 -12.945 -49.844 1 80.94 51 THR B CA 1
ATOM 4698 C C . THR B 1 51 ? 19.891 -13.703 -48.5 1 80.94 51 THR B C 1
ATOM 4700 O O . THR B 1 51 ? 20.812 -14.445 -48.188 1 80.94 51 THR B O 1
ATOM 4703 N N . CYS B 1 52 ? 18.891 -13.539 -47.812 1 75.5 52 CYS B N 1
ATOM 4704 C CA . CYS B 1 52 ? 18.719 -14.266 -46.562 1 75.5 52 CYS B CA 1
ATOM 4705 C C . CYS B 1 52 ? 18.5 -15.75 -46.812 1 75.5 52 CYS B C 1
ATOM 4707 O O . CYS B 1 52 ? 19.016 -16.594 -46.062 1 75.5 52 CYS B O 1
ATOM 4709 N N . ILE B 1 53 ? 17.859 -16.141 -47.781 1 80.88 53 ILE B N 1
ATOM 4710 C CA . ILE B 1 53 ? 17.672 -17.531 -48.188 1 80.88 53 ILE B CA 1
ATOM 4711 C C . ILE B 1 53 ? 19.016 -18.109 -48.625 1 80.88 53 ILE B C 1
ATOM 4713 O O . ILE B 1 53 ? 19.391 -19.219 -48.219 1 80.88 53 ILE B O 1
ATOM 4717 N N . SER B 1 54 ? 19.688 -17.359 -49.5 1 79.75 54 SER B N 1
ATOM 4718 C CA . SER B 1 54 ? 20.953 -17.859 -50.031 1 79.75 54 SER B CA 1
ATOM 4719 C C . SER B 1 54 ? 22 -18.016 -48.938 1 79.75 54 SER B C 1
ATOM 4721 O O . SER B 1 54 ? 22.875 -18.875 -49.031 1 79.75 54 SER B O 1
ATOM 4723 N N . ARG B 1 55 ? 21.891 -17.188 -48.031 1 75.5 55 ARG B N 1
ATOM 4724 C CA . ARG B 1 55 ? 22.844 -17.219 -46.906 1 75.5 55 ARG B CA 1
ATOM 4725 C C . ARG B 1 55 ? 22.312 -18.078 -45.781 1 75.5 55 ARG B C 1
ATOM 4727 O O . ARG B 1 55 ? 22.859 -18.062 -44.656 1 75.5 55 ARG B O 1
ATOM 4734 N N . GLU B 1 56 ? 21.141 -18.812 -46.031 1 71.62 56 GLU B N 1
ATOM 4735 C CA . GLU B 1 56 ? 20.547 -19.859 -45.219 1 71.62 56 GLU B CA 1
ATOM 4736 C C . GLU B 1 56 ? 20.031 -19.281 -43.875 1 71.62 56 GLU B C 1
ATOM 4738 O O . GLU B 1 56 ? 20.094 -19.953 -42.844 1 71.62 56 GLU B O 1
ATOM 4743 N N . HIS B 1 57 ? 19.625 -18.094 -43.844 1 62.03 57 HIS B N 1
ATOM 4744 C CA . HIS B 1 57 ? 18.938 -17.547 -42.688 1 62.03 57 HIS B CA 1
ATOM 4745 C C . HIS B 1 57 ? 17.672 -16.812 -43.094 1 62.03 57 HIS B C 1
ATOM 4747 O O . HIS B 1 57 ? 17.516 -15.617 -42.812 1 62.03 57 HIS B O 1
ATOM 4753 N N . PRO B 1 58 ? 16.828 -17.438 -43.656 1 75.31 58 PRO B N 1
ATOM 4754 C CA . PRO B 1 58 ? 15.578 -16.781 -44.062 1 75.31 58 PRO B CA 1
ATOM 4755 C C . PRO B 1 58 ? 14.695 -16.375 -42.906 1 75.31 58 PRO B C 1
ATOM 4757 O O . PRO B 1 58 ? 13.906 -15.438 -43 1 75.31 58 PRO B O 1
ATOM 4760 N N . ASP B 1 59 ? 14.891 -16.984 -41.812 1 70.12 59 ASP B N 1
ATOM 4761 C CA . ASP B 1 59 ? 14.062 -16.766 -40.625 1 70.12 59 ASP B CA 1
ATOM 4762 C C . ASP B 1 59 ? 14.383 -15.438 -39.969 1 70.12 59 ASP B C 1
ATOM 4764 O O . ASP B 1 59 ? 13.555 -14.875 -39.25 1 70.12 59 ASP B O 1
ATOM 4768 N N . LEU B 1 60 ? 15.414 -14.898 -40.156 1 71 60 LEU B N 1
ATOM 4769 C CA . LEU B 1 60 ? 15.867 -13.633 -39.594 1 71 60 LEU B CA 1
ATOM 4770 C C . LEU B 1 60 ? 15.523 -12.461 -40.5 1 71 60 LEU B C 1
ATOM 4772 O O . LEU B 1 60 ? 15.742 -11.305 -40.125 1 71 60 LEU B O 1
ATOM 4776 N N . CYS B 1 61 ? 14.906 -12.766 -41.562 1 71.06 61 CYS B N 1
ATOM 4777 C CA . CYS B 1 61 ? 14.57 -11.695 -42.5 1 71.06 61 CYS B CA 1
ATOM 4778 C C . CYS B 1 61 ? 13.438 -10.828 -41.938 1 71.06 61 CYS B C 1
ATOM 4780 O O . CYS B 1 61 ? 12.297 -11.289 -41.844 1 71.06 61 CYS B O 1
ATOM 4782 N N . ASP B 1 62 ? 13.742 -9.781 -41.312 1 68.44 62 ASP B N 1
ATOM 4783 C CA . ASP B 1 62 ? 12.781 -8.891 -40.688 1 68.44 62 ASP B CA 1
ATOM 4784 C C . ASP B 1 62 ? 12.914 -7.465 -41.188 1 68.44 62 ASP B C 1
ATOM 4786 O O . ASP B 1 62 ? 14.023 -6.938 -41.312 1 68.44 62 ASP B O 1
ATOM 4790 N N . TYR B 1 63 ? 11.844 -6.996 -41.562 1 63.84 63 TYR B N 1
ATOM 4791 C CA . TYR B 1 63 ? 11.805 -5.648 -42.125 1 63.84 63 TYR B CA 1
ATOM 4792 C C . TYR B 1 63 ? 11.297 -4.645 -41.094 1 63.84 63 TYR B C 1
ATOM 4794 O O . TYR B 1 63 ? 11.32 -3.436 -41.344 1 63.84 63 TYR B O 1
ATOM 4802 N N . THR B 1 64 ? 10.789 -5.074 -40 1 55.84 64 THR B N 1
ATOM 4803 C CA . THR B 1 64 ? 10.07 -4.199 -39.094 1 55.84 64 THR B CA 1
ATOM 4804 C C . THR B 1 64 ? 11.008 -3.668 -38 1 55.84 64 THR B C 1
ATOM 4806 O O . THR B 1 64 ? 10.68 -2.701 -37.312 1 55.84 64 THR B O 1
ATOM 4809 N N . THR B 1 65 ? 12.055 -4.219 -37.5 1 43.94 65 THR B N 1
ATOM 4810 C CA . THR B 1 65 ? 12.938 -3.779 -36.438 1 43.94 65 THR B CA 1
ATOM 4811 C C . THR B 1 65 ? 13.648 -2.482 -36.812 1 43.94 65 THR B C 1
ATOM 4813 O O . THR B 1 65 ? 14.352 -2.43 -37.812 1 43.94 65 THR B O 1
ATOM 4816 N N . ASN B 1 66 ? 13.102 -1.336 -36.281 1 39.59 66 ASN B N 1
ATOM 4817 C CA . ASN B 1 66 ? 13.828 -0.08 -36.406 1 39.59 66 ASN B CA 1
ATOM 4818 C C . ASN B 1 66 ? 15.055 -0.043 -35.5 1 39.59 66 ASN B C 1
ATOM 4820 O O . ASN B 1 66 ? 14.945 -0.311 -34.312 1 39.59 66 ASN B O 1
ATOM 4824 N N . THR B 1 67 ? 16.266 -0.227 -35.781 1 36 67 THR B N 1
ATOM 4825 C CA . THR B 1 67 ? 17.547 -0.132 -35.094 1 36 67 THR B CA 1
ATOM 4826 C C . THR B 1 67 ? 17.766 1.287 -34.562 1 36 67 THR B C 1
ATOM 4828 O O . THR B 1 67 ? 18.047 2.201 -35.344 1 36 67 THR B O 1
ATOM 4831 N N . PHE B 1 68 ? 17.062 1.89 -33.625 1 30.41 68 PHE B N 1
ATOM 4832 C CA . PHE B 1 68 ? 17.766 3.088 -33.188 1 30.41 68 PHE B CA 1
ATOM 4833 C C . PHE B 1 68 ? 19.188 2.752 -32.75 1 30.41 68 PHE B C 1
ATOM 4835 O O . PHE B 1 68 ? 19.391 1.91 -31.875 1 30.41 68 PHE B O 1
ATOM 4842 N N . ALA B 1 69 ? 20.188 2.959 -33.406 1 28.92 69 ALA B N 1
ATOM 4843 C CA . ALA B 1 69 ? 21.641 2.91 -33.25 1 28.92 69 ALA B CA 1
ATOM 4844 C C . ALA B 1 69 ? 22.094 3.758 -32.062 1 28.92 69 ALA B C 1
ATOM 4846 O O . ALA B 1 69 ? 22.016 4.988 -32.125 1 28.92 69 ALA B O 1
ATOM 4847 N N . GLY B 1 70 ? 21.891 3.535 -30.812 1 25.59 70 GLY B N 1
ATOM 4848 C CA . GLY B 1 70 ? 22.719 4.242 -29.859 1 25.59 70 GLY B CA 1
ATOM 4849 C C . GLY B 1 70 ? 24.188 4.293 -30.25 1 25.59 70 GLY B C 1
ATOM 4850 O O . GLY B 1 70 ? 24.641 3.494 -31.078 1 25.59 70 GLY B O 1
ATOM 4851 N N . ALA B 1 71 ? 24.953 5.418 -29.812 1 26.48 71 ALA B N 1
ATOM 4852 C CA . ALA B 1 71 ? 26.297 5.918 -30.031 1 26.48 71 ALA B CA 1
ATOM 4853 C C . ALA B 1 71 ? 27.344 4.855 -29.688 1 26.48 71 ALA B C 1
ATOM 4855 O O . ALA B 1 71 ? 27.281 4.254 -28.609 1 26.48 71 ALA B O 1
ATOM 4856 N N . GLU B 1 72 ? 28.016 4.348 -30.547 1 24.33 72 GLU B N 1
ATOM 4857 C CA . GLU B 1 72 ? 29.25 3.578 -30.516 1 24.33 72 GLU B CA 1
ATOM 4858 C C . GLU B 1 72 ? 30.359 4.359 -29.812 1 24.33 72 GLU B C 1
ATOM 4860 O O . GLU B 1 72 ? 30.859 5.348 -30.344 1 24.33 72 GLU B O 1
ATOM 4865 N N . SER B 1 73 ? 30.328 4.762 -28.484 1 24.59 73 SER B N 1
ATOM 4866 C CA . SER B 1 73 ? 31.578 5.293 -27.938 1 24.59 73 SER B CA 1
ATOM 4867 C C . SER B 1 73 ? 32.75 4.383 -28.266 1 24.59 73 SER B C 1
ATOM 4869 O O . SER B 1 73 ? 32.75 3.205 -27.906 1 24.59 73 SER B O 1
ATOM 4871 N N . SER B 1 74 ? 33.438 4.551 -29.266 1 23.62 74 SER B N 1
ATOM 4872 C CA . SER B 1 74 ? 34.625 3.947 -29.812 1 23.62 74 SER B CA 1
ATOM 4873 C C . SER B 1 74 ? 35.781 3.957 -28.797 1 23.62 74 SER B C 1
ATOM 4875 O O . SER B 1 74 ? 36.719 3.162 -28.906 1 23.62 74 SER B O 1
ATOM 4877 N N . THR B 1 75 ? 36.094 5.035 -28.125 1 23.62 75 THR B N 1
ATOM 4878 C CA . THR B 1 75 ? 37.5 5.262 -27.906 1 23.62 75 THR B CA 1
ATOM 4879 C C . THR B 1 75 ? 38.062 4.27 -26.891 1 23.62 75 THR B C 1
ATOM 4881 O O . THR B 1 75 ? 37.812 4.375 -25.703 1 23.62 75 THR B O 1
ATOM 4884 N N . SER B 1 76 ? 38.219 2.975 -27.172 1 22.8 76 SER B N 1
ATOM 4885 C CA . SER B 1 76 ? 38.906 1.951 -26.375 1 22.8 76 SER B CA 1
ATOM 4886 C C . SER B 1 76 ? 40.375 2.264 -26.219 1 22.8 76 SER B C 1
ATOM 4888 O O . SER B 1 76 ? 41.219 1.354 -26.078 1 22.8 76 SER B O 1
ATOM 4890 N N . GLU B 1 77 ? 40.875 3.492 -26.141 1 23.91 77 GLU B N 1
ATOM 4891 C CA . GLU B 1 77 ? 42.344 3.371 -26.016 1 23.91 77 GLU B CA 1
ATOM 4892 C C . GLU B 1 77 ? 42.688 2.453 -24.844 1 23.91 77 GLU B C 1
ATOM 4894 O O . GLU B 1 77 ? 42.031 2.461 -23.812 1 23.91 77 GLU B O 1
ATOM 4899 N N . GLN B 1 78 ? 43.594 1.446 -25.094 1 22.88 78 GLN B N 1
ATOM 4900 C CA . GLN B 1 78 ? 44.25 0.305 -24.484 1 22.88 78 GLN B CA 1
ATOM 4901 C C . GLN B 1 78 ? 45.031 0.725 -23.234 1 22.88 78 GLN B C 1
ATOM 4903 O O . GLN B 1 78 ? 46.156 1.189 -23.328 1 22.88 78 GLN B O 1
ATOM 4908 N N . SER B 1 79 ? 44.719 1.72 -22.516 1 26.28 79 SER B N 1
ATOM 4909 C CA . SER B 1 79 ? 45.844 1.914 -21.594 1 26.28 79 SER B CA 1
ATOM 4910 C C . SER B 1 79 ? 46.188 0.617 -20.875 1 26.28 79 SER B C 1
ATOM 4912 O O . SER B 1 79 ? 45.312 -0.216 -20.609 1 26.28 79 SER B O 1
ATOM 4914 N N . PRO B 1 80 ? 47.531 0.205 -20.766 1 25.73 80 PRO B N 1
ATOM 4915 C CA . PRO B 1 80 ? 48.125 -1.027 -20.234 1 25.73 80 PRO B CA 1
ATOM 4916 C C . PRO B 1 80 ? 47.5 -1.449 -18.906 1 25.73 80 PRO B C 1
ATOM 4918 O O . PRO B 1 80 ? 47.094 -0.599 -18.125 1 25.73 80 PRO B O 1
ATOM 4921 N N . SER B 1 81 ? 47 -2.668 -18.891 1 24.03 81 SER B N 1
ATOM 4922 C CA . SER B 1 81 ? 46.312 -3.539 -17.938 1 24.03 81 SER B CA 1
ATOM 4923 C C . SER B 1 81 ? 47.125 -3.707 -16.656 1 24.03 81 SER B C 1
ATOM 4925 O O . SER B 1 81 ? 48.125 -4.402 -16.641 1 24.03 81 SER B O 1
ATOM 4927 N N . VAL B 1 82 ? 47.625 -2.646 -16 1 26.33 82 VAL B N 1
ATOM 4928 C CA . VAL B 1 82 ? 48.281 -3.047 -14.773 1 26.33 82 VAL B CA 1
ATOM 4929 C C . VAL B 1 82 ? 47.438 -4.09 -14.047 1 26.33 82 VAL B C 1
ATOM 4931 O O . VAL B 1 82 ? 46.281 -3.842 -13.719 1 26.33 82 VAL B O 1
ATOM 4934 N N . ARG B 1 83 ? 47.719 -5.438 -14.164 1 25.03 83 ARG B N 1
ATOM 4935 C CA . ARG B 1 83 ? 47.375 -6.73 -13.578 1 25.03 83 ARG B CA 1
ATOM 4936 C C . ARG B 1 83 ? 47.219 -6.617 -12.062 1 25.03 83 ARG B C 1
ATOM 4938 O O . ARG B 1 83 ? 48.188 -6.734 -11.32 1 25.03 83 ARG B O 1
ATOM 4945 N N . GLU B 1 84 ? 46.625 -5.551 -11.594 1 26.16 84 GLU B N 1
ATOM 4946 C CA . GLU B 1 84 ? 46.531 -5.734 -10.148 1 26.16 84 GLU B CA 1
ATOM 4947 C C . GLU B 1 84 ? 45.906 -7.09 -9.797 1 26.16 84 GLU B C 1
ATOM 4949 O O . GLU B 1 84 ? 44.906 -7.496 -10.383 1 26.16 84 GLU B O 1
ATOM 4954 N N . GLN B 1 85 ? 46.656 -8.086 -9.398 1 24.95 85 GLN B N 1
ATOM 4955 C CA . GLN B 1 85 ? 46.406 -9.422 -8.875 1 24.95 85 GLN B CA 1
ATOM 4956 C C . GLN B 1 85 ? 45.156 -9.461 -8 1 24.95 85 GLN B C 1
ATOM 4958 O O . GLN B 1 85 ? 45.031 -8.68 -7.055 1 24.95 85 GLN B O 1
ATOM 4963 N N . PRO B 1 86 ? 44 -9.82 -8.609 1 27.8 86 PRO B N 1
ATOM 4964 C CA . PRO B 1 86 ? 42.812 -9.984 -7.805 1 27.8 86 PRO B CA 1
ATOM 4965 C C . PRO B 1 86 ? 43.031 -10.812 -6.547 1 27.8 86 PRO B C 1
ATOM 4967 O O . PRO B 1 86 ? 43.5 -11.953 -6.633 1 27.8 86 PRO B O 1
ATOM 4970 N N . GLU B 1 87 ? 43.75 -10.383 -5.57 1 30.38 87 GLU B N 1
ATOM 4971 C CA . GLU B 1 87 ? 43.812 -11.188 -4.359 1 30.38 87 GLU B CA 1
ATOM 4972 C C . GLU B 1 87 ? 42.469 -11.906 -4.094 1 30.38 87 GLU B C 1
ATOM 4974 O O . GLU B 1 87 ? 41.438 -11.266 -4.055 1 30.38 87 GLU B O 1
ATOM 4979 N N . GLY B 1 88 ? 42.156 -13.141 -4.469 1 29.92 88 GLY B N 1
ATOM 4980 C CA . GLY B 1 88 ? 41.188 -14.227 -4.535 1 29.92 88 GLY B CA 1
ATOM 4981 C C . GLY B 1 88 ? 40.375 -14.383 -3.262 1 29.92 88 GLY B C 1
ATOM 4982 O O . GLY B 1 88 ? 39.844 -15.461 -2.988 1 29.92 88 GLY B O 1
ATOM 4983 N N . ALA B 1 89 ? 40.531 -13.648 -2.195 1 31.41 89 ALA B N 1
ATOM 4984 C CA . ALA B 1 89 ? 39.875 -14.062 -0.961 1 31.41 89 ALA B CA 1
ATOM 4985 C C . ALA B 1 89 ? 38.375 -14.102 -1.137 1 31.41 89 ALA B C 1
ATOM 4987 O O . ALA B 1 89 ? 37.75 -13.125 -1.585 1 31.41 89 ALA B O 1
ATOM 4988 N N . HIS B 1 90 ? 37.719 -15.234 -1.42 1 31.95 90 HIS B N 1
ATOM 4989 C CA . HIS B 1 90 ? 36.344 -15.703 -1.345 1 31.95 90 HIS B CA 1
ATOM 4990 C C . HIS B 1 90 ? 35.594 -15.023 -0.2 1 31.95 90 HIS B C 1
ATOM 4992 O O . HIS B 1 90 ? 35.688 -15.469 0.947 1 31.95 90 HIS B O 1
ATOM 4998 N N . VAL B 1 91 ? 35.531 -13.812 -0.087 1 33.81 91 VAL B N 1
ATOM 4999 C CA . VAL B 1 91 ? 34.75 -13.234 0.991 1 33.81 91 VAL B CA 1
ATOM 5000 C C . VAL B 1 91 ? 33.312 -13.719 0.888 1 33.81 91 VAL B C 1
ATOM 5002 O O . VAL B 1 91 ? 32.656 -13.523 -0.136 1 33.81 91 VAL B O 1
ATOM 5005 N N . SER B 1 92 ? 32.781 -14.883 1.477 1 36.22 92 SER B N 1
ATOM 5006 C CA . SER B 1 92 ? 31.422 -15.328 1.761 1 36.22 92 SER B CA 1
ATOM 5007 C C . SER B 1 92 ? 30.484 -14.141 1.944 1 36.22 92 SER B C 1
ATOM 5009 O O . SER B 1 92 ? 30.781 -13.219 2.707 1 36.22 92 SER B O 1
ATOM 5011 N N . PRO B 1 93 ? 29.609 -13.93 0.998 1 44.88 93 PRO B N 1
ATOM 5012 C CA . PRO B 1 93 ? 28.719 -12.797 1.272 1 44.88 93 PRO B CA 1
ATOM 5013 C C . PRO B 1 93 ? 28.141 -12.836 2.68 1 44.88 93 PRO B C 1
ATOM 5015 O O . PRO B 1 93 ? 27.844 -13.914 3.197 1 44.88 93 PRO B O 1
ATOM 5018 N N . SER B 1 94 ? 28.328 -11.938 3.473 1 49.19 94 SER B N 1
ATOM 5019 C CA . SER B 1 94 ? 27.859 -11.812 4.848 1 49.19 94 SER B CA 1
ATOM 5020 C C . SER B 1 94 ? 26.344 -12.039 4.938 1 49.19 94 SER B C 1
ATOM 5022 O O . SER B 1 94 ? 25.625 -11.883 3.945 1 49.19 94 SER B O 1
ATOM 5024 N N . ALA B 1 95 ? 25.844 -12.852 5.953 1 46.06 95 ALA B N 1
ATOM 5025 C CA . ALA B 1 95 ? 24.438 -13.078 6.32 1 46.06 95 ALA B CA 1
ATOM 5026 C C . ALA B 1 95 ? 23.578 -11.867 5.965 1 46.06 95 ALA B C 1
ATOM 5028 O O . ALA B 1 95 ? 22.453 -12.023 5.496 1 46.06 95 ALA B O 1
ATOM 5029 N N . ALA B 1 96 ? 24.156 -10.742 6.066 1 52 96 ALA B N 1
ATOM 5030 C CA . ALA B 1 96 ? 23.484 -9.484 5.801 1 52 96 ALA B CA 1
ATOM 5031 C C . ALA B 1 96 ? 23.219 -9.305 4.309 1 52 96 ALA B C 1
ATOM 5033 O O . ALA B 1 96 ? 22.156 -8.812 3.908 1 52 96 ALA B O 1
ATOM 5034 N N . GLU B 1 97 ? 24.078 -9.797 3.441 1 56.16 97 GLU B N 1
ATOM 5035 C CA . GLU B 1 97 ? 23.922 -9.688 1.994 1 56.16 97 GLU B CA 1
ATOM 5036 C C . GLU B 1 97 ? 22.844 -10.641 1.478 1 56.16 97 GLU B C 1
ATOM 5038 O O . GLU B 1 97 ? 22.109 -10.305 0.555 1 56.16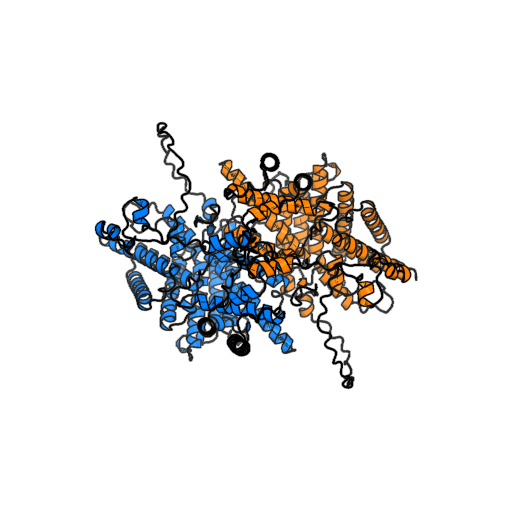 97 GLU B O 1
ATOM 5043 N N . THR B 1 98 ? 22.812 -11.773 2.164 1 53.47 98 THR B N 1
ATOM 5044 C CA . THR B 1 98 ? 21.844 -12.773 1.776 1 53.47 98 THR B CA 1
ATOM 5045 C C . THR B 1 98 ? 20.422 -12.289 2.062 1 53.47 98 THR B C 1
ATOM 5047 O O . THR B 1 98 ? 19.5 -12.523 1.271 1 53.47 98 THR B O 1
ATOM 5050 N N . ALA B 1 99 ? 20.312 -11.492 3.119 1 60.44 99 ALA B N 1
ATOM 5051 C CA . ALA B 1 99 ? 19 -11.023 3.525 1 60.44 99 ALA B CA 1
ATOM 5052 C C . ALA B 1 99 ? 18.484 -9.945 2.572 1 60.44 99 ALA B C 1
ATOM 5054 O O . ALA B 1 99 ? 17.266 -9.734 2.467 1 60.44 99 ALA B O 1
ATOM 5055 N N . GLN B 1 100 ? 19.359 -9.5 1.752 1 73.44 100 GLN B N 1
ATOM 5056 C CA . GLN B 1 100 ? 18.969 -8.375 0.907 1 73.44 100 GLN B CA 1
ATOM 5057 C C . GLN B 1 100 ? 18.266 -8.852 -0.359 1 73.44 100 GLN B C 1
ATOM 5059 O O . GLN B 1 100 ? 17.562 -8.086 -1.013 1 73.44 100 GLN B O 1
ATOM 5064 N N . GLY B 1 101 ? 18.453 -10.062 -0.657 1 77.94 101 GLY B N 1
ATOM 5065 C CA . GLY B 1 101 ? 17.781 -10.57 -1.84 1 77.94 101 GLY B CA 1
ATOM 5066 C C . GLY B 1 101 ? 18.562 -10.352 -3.119 1 77.94 101 GLY B C 1
ATOM 5067 O O . GLY B 1 101 ? 19.797 -10.281 -3.094 1 77.94 101 GLY B O 1
ATOM 5068 N N . LEU B 1 102 ? 17.812 -10.438 -4.203 1 81.19 102 LEU B N 1
ATOM 5069 C CA . LEU B 1 102 ? 18.422 -10.352 -5.527 1 81.19 102 LEU B CA 1
ATOM 5070 C C . LEU B 1 102 ? 17.891 -9.141 -6.289 1 81.19 102 LEU B C 1
ATOM 5072 O O . LEU B 1 102 ? 16.703 -8.836 -6.219 1 81.19 102 LEU B O 1
ATOM 5076 N N . PHE B 1 103 ? 18.828 -8.445 -6.906 1 81.19 103 PHE B N 1
ATOM 5077 C CA . PHE B 1 103 ? 18.422 -7.367 -7.805 1 81.19 103 PHE B CA 1
ATOM 5078 C C . PHE B 1 103 ? 18.625 -7.777 -9.258 1 81.19 103 PHE B C 1
ATOM 5080 O O . PHE B 1 103 ? 19.734 -8.109 -9.68 1 81.19 103 PHE B O 1
ATOM 5087 N N . VAL B 1 104 ? 17.578 -7.832 -9.977 1 76.88 104 VAL B N 1
ATOM 5088 C CA . VAL B 1 104 ? 17.594 -8.336 -11.344 1 76.88 104 VAL B CA 1
ATOM 5089 C C . VAL B 1 104 ? 17.406 -7.18 -12.328 1 76.88 104 VAL B C 1
ATOM 5091 O O . VAL B 1 104 ? 16.516 -6.348 -12.141 1 76.88 104 VAL B O 1
ATOM 5094 N N . ASP B 1 105 ? 18.281 -7.098 -13.266 1 74.62 105 ASP B N 1
ATOM 5095 C CA . ASP B 1 105 ? 18.156 -6.109 -14.328 1 74.62 105 ASP B CA 1
ATOM 5096 C C . ASP B 1 105 ? 17.203 -6.605 -15.422 1 74.62 105 ASP B C 1
ATOM 5098 O O . ASP B 1 105 ? 17.594 -7.422 -16.266 1 74.62 105 ASP B O 1
ATOM 5102 N N . LEU B 1 106 ? 16.078 -6.25 -15.422 1 67.88 106 LEU B N 1
ATOM 5103 C CA . LEU B 1 106 ? 15.086 -6.691 -16.391 1 67.88 106 LEU B CA 1
ATOM 5104 C C . LEU B 1 106 ? 15.031 -5.746 -17.594 1 67.88 106 LEU B C 1
ATOM 5106 O O . LEU B 1 106 ? 14.023 -5.688 -18.297 1 67.88 106 LEU B O 1
ATOM 5110 N N . ALA B 1 107 ? 16.109 -4.938 -17.734 1 62.75 107 ALA B N 1
ATOM 5111 C CA . ALA B 1 107 ? 16.219 -4.02 -18.875 1 62.75 107 ALA B CA 1
ATOM 5112 C C . ALA B 1 107 ? 15.102 -2.986 -18.859 1 62.75 107 ALA B C 1
ATOM 5114 O O . ALA B 1 107 ? 14.508 -2.693 -19.891 1 62.75 107 ALA B O 1
ATOM 5115 N N . LEU B 1 108 ? 14.82 -2.631 -17.672 1 63.94 108 LEU B N 1
ATOM 5116 C CA . LEU B 1 108 ? 13.828 -1.571 -17.516 1 63.94 108 LEU B CA 1
ATOM 5117 C C . LEU B 1 108 ? 14.445 -0.207 -17.812 1 63.94 108 LEU B C 1
ATOM 5119 O O . LEU B 1 108 ? 15.664 -0.064 -17.844 1 63.94 108 LEU B O 1
ATOM 5123 N N . PRO B 1 109 ? 13.43 0.638 -18.141 1 59.5 109 PRO B N 1
ATOM 5124 C CA . PRO B 1 109 ? 13.969 1.979 -18.375 1 59.5 109 PRO B CA 1
ATOM 5125 C C . PRO B 1 109 ? 14.82 2.48 -17.203 1 59.5 109 PRO B C 1
ATOM 5127 O O . PRO B 1 109 ? 14.578 2.105 -16.047 1 59.5 109 PRO B O 1
ATOM 5130 N N . PHE B 1 110 ? 15.883 3.117 -17.516 1 61.5 110 PHE B N 1
ATOM 5131 C CA . PHE B 1 110 ? 16.781 3.773 -16.562 1 61.5 110 PHE B CA 1
ATOM 5132 C C . PHE B 1 110 ? 17.609 2.748 -15.805 1 61.5 110 PHE B C 1
ATOM 5134 O O . PHE B 1 110 ? 18 2.988 -14.664 1 61.5 110 PHE B O 1
ATOM 5141 N N . SER B 1 111 ? 17.656 1.607 -16.344 1 64.88 111 SER B N 1
ATOM 5142 C CA . SER B 1 111 ? 18.453 0.537 -15.758 1 64.88 111 SER B CA 1
ATOM 5143 C C . SER B 1 111 ? 17.969 0.182 -14.359 1 64.88 111 SER B C 1
ATOM 5145 O O . SER B 1 111 ? 18.766 -0.072 -13.461 1 64.88 111 SER B O 1
ATOM 5147 N N . THR B 1 112 ? 16.766 0.266 -14.297 1 70.44 112 THR B N 1
ATOM 5148 C CA . THR B 1 112 ? 16.172 -0.033 -13.008 1 70.44 112 THR B CA 1
ATOM 5149 C C . THR B 1 112 ? 16.203 -1.532 -12.727 1 70.44 112 THR B C 1
ATOM 5151 O O . THR B 1 112 ? 15.812 -2.338 -13.578 1 70.44 112 THR B O 1
ATOM 5154 N N . LYS B 1 113 ? 16.75 -1.835 -11.562 1 76.94 113 LYS B N 1
ATOM 5155 C CA . LYS B 1 113 ? 16.781 -3.236 -11.148 1 76.94 113 LYS B CA 1
ATOM 5156 C C . LYS B 1 113 ? 15.602 -3.57 -10.234 1 76.94 113 LYS B C 1
ATOM 5158 O O . LYS B 1 113 ? 15.203 -2.754 -9.406 1 76.94 113 LYS B O 1
ATOM 5163 N N . VAL B 1 114 ? 15.055 -4.719 -10.445 1 79.44 114 VAL B N 1
ATOM 5164 C CA . VAL B 1 114 ? 13.922 -5.172 -9.648 1 79.44 114 VAL B CA 1
ATOM 5165 C C . VAL B 1 114 ? 14.414 -6.074 -8.523 1 79.44 114 VAL B C 1
ATOM 5167 O O . VAL B 1 114 ? 15.281 -6.93 -8.734 1 79.44 114 VAL B O 1
ATOM 5170 N N . HIS B 1 115 ? 13.797 -5.836 -7.395 1 83.5 115 HIS B N 1
ATOM 5171 C CA . HIS B 1 115 ? 14.203 -6.578 -6.207 1 83.5 115 HIS B CA 1
ATOM 5172 C C . HIS B 1 115 ? 13.367 -7.844 -6.031 1 83.5 115 HIS B C 1
ATOM 5174 O O . HIS B 1 115 ? 12.148 -7.805 -6.168 1 83.5 115 HIS B O 1
ATOM 5180 N N . LEU B 1 116 ? 14.047 -8.891 -5.797 1 82.44 116 LEU B N 1
ATOM 5181 C CA . LEU B 1 116 ? 13.438 -10.156 -5.391 1 82.44 116 LEU B CA 1
ATOM 5182 C C . LEU B 1 116 ? 13.969 -10.594 -4.027 1 82.44 116 LEU B C 1
ATOM 5184 O O . LEU B 1 116 ? 15.188 -10.648 -3.818 1 82.44 116 LEU B O 1
ATOM 5188 N N . GLY B 1 117 ? 13.102 -10.859 -3.186 1 83.88 117 GLY B N 1
ATOM 5189 C CA . GLY B 1 117 ? 13.508 -11.258 -1.846 1 83.88 117 GLY B CA 1
ATOM 5190 C C . GLY B 1 117 ? 14.367 -12.508 -1.824 1 83.88 117 GLY B C 1
ATOM 5191 O O . GLY B 1 117 ? 14.383 -13.266 -2.795 1 83.88 117 GLY B O 1
ATOM 5192 N N . SER B 1 118 ? 15.078 -12.727 -0.732 1 78.12 118 SER B N 1
ATOM 5193 C CA . SER B 1 118 ? 16.016 -13.844 -0.611 1 78.12 118 SER B CA 1
ATOM 5194 C C . SER B 1 118 ? 15.281 -15.18 -0.602 1 78.12 118 SER B C 1
ATOM 5196 O O . SER B 1 118 ? 15.836 -16.203 -1.024 1 78.12 118 SER B O 1
ATOM 5198 N N . GLU B 1 119 ? 14.031 -15.078 -0.18 1 77.94 119 GLU B N 1
ATOM 5199 C CA . GLU B 1 119 ? 13.281 -16.328 -0.078 1 77.94 119 GLU B CA 1
ATOM 5200 C C . GLU B 1 119 ? 12.406 -16.547 -1.307 1 77.94 119 GLU B C 1
ATOM 5202 O O . GLU B 1 119 ? 11.602 -17.484 -1.345 1 77.94 119 GLU B O 1
ATOM 5207 N N . SER B 1 120 ? 12.641 -15.641 -2.207 1 76.62 120 SER B N 1
ATOM 5208 C CA . SER B 1 120 ? 12 -15.906 -3.492 1 76.62 120 SER B CA 1
ATOM 5209 C C . SER B 1 120 ? 12.719 -17.031 -4.242 1 76.62 120 SER B C 1
ATOM 5211 O O . SER B 1 120 ? 13.867 -17.344 -3.947 1 76.62 120 SER B O 1
ATOM 5213 N N . LEU B 1 121 ? 12.039 -17.594 -5.105 1 74.25 121 LEU B N 1
ATOM 5214 C CA . LEU B 1 121 ? 12.609 -18.75 -5.793 1 74.25 121 LEU B CA 1
ATOM 5215 C C . LEU B 1 121 ? 13.859 -18.344 -6.578 1 74.25 121 LEU B C 1
ATOM 5217 O O . LEU B 1 121 ? 14.898 -18.984 -6.465 1 74.25 121 LEU B O 1
ATOM 5221 N N . PRO B 1 122 ? 13.781 -17.188 -7.273 1 71.94 122 PRO B N 1
ATOM 5222 C CA . PRO B 1 122 ? 15.039 -16.781 -7.906 1 71.94 122 PRO B CA 1
ATOM 5223 C C . PRO B 1 122 ? 16.141 -16.484 -6.891 1 71.94 122 PRO B C 1
ATOM 5225 O O . PRO B 1 122 ? 17.312 -16.75 -7.152 1 71.94 122 PRO B O 1
ATOM 5228 N N . GLY B 1 123 ? 15.727 -15.984 -5.832 1 74.31 123 GLY B N 1
ATOM 5229 C CA . GLY B 1 123 ? 16.688 -15.703 -4.781 1 74.31 123 GLY B CA 1
ATOM 5230 C C . GLY B 1 123 ? 17.359 -16.953 -4.234 1 74.31 123 GLY B C 1
ATOM 5231 O O . GLY B 1 123 ? 18.578 -16.984 -4.066 1 74.31 123 GLY B O 1
ATOM 5232 N N . ILE B 1 124 ? 16.609 -17.922 -4.066 1 73.88 124 ILE B N 1
ATOM 5233 C CA . ILE B 1 124 ? 17.109 -19.188 -3.52 1 73.88 124 ILE B CA 1
ATOM 5234 C C . ILE B 1 124 ? 18.031 -19.859 -4.535 1 73.88 124 ILE B C 1
ATOM 5236 O O . ILE B 1 124 ? 19.109 -20.328 -4.18 1 73.88 124 ILE B O 1
ATOM 5240 N N . PHE B 1 125 ? 17.672 -19.812 -5.75 1 72.69 125 PHE B N 1
ATOM 5241 C CA . PHE B 1 125 ? 18.453 -20.469 -6.785 1 72.69 125 PHE B CA 1
ATOM 5242 C C . PHE B 1 125 ? 19.781 -19.734 -6.996 1 72.69 125 PHE B C 1
ATOM 5244 O O . PHE B 1 125 ? 20.812 -20.375 -7.223 1 72.69 125 PHE B O 1
ATOM 5251 N N . SER B 1 126 ? 19.703 -18.453 -6.898 1 70.69 126 SER B N 1
ATOM 5252 C CA . SER B 1 126 ? 20.922 -17.688 -7.062 1 70.69 126 SER B CA 1
ATOM 5253 C C . SER B 1 126 ? 21.906 -17.938 -5.918 1 70.69 126 SER B C 1
ATOM 5255 O O . SER B 1 126 ? 23.109 -18 -6.133 1 70.69 126 SER B O 1
ATOM 5257 N N . MET B 1 127 ? 21.422 -18.125 -4.812 1 65.25 127 MET B N 1
ATOM 5258 C CA . MET B 1 127 ? 22.25 -18.375 -3.639 1 65.25 127 MET B CA 1
ATOM 5259 C C . MET B 1 127 ? 22.844 -19.781 -3.682 1 65.25 127 MET B C 1
ATOM 5261 O O . MET B 1 127 ? 24 -19.984 -3.309 1 65.25 127 MET B O 1
ATOM 5265 N N . CYS B 1 128 ? 22.047 -20.75 -4.07 1 62.28 128 CYS B N 1
ATOM 5266 C CA . CYS B 1 128 ? 22.5 -22.125 -4.152 1 62.28 128 CYS B CA 1
ATOM 5267 C C . CYS B 1 128 ? 23.578 -22.281 -5.227 1 62.28 128 CYS B C 1
ATOM 5269 O O . CYS B 1 128 ? 24.516 -23.047 -5.062 1 62.28 128 CYS B O 1
ATOM 5271 N N . GLY B 1 129 ? 23.469 -21.531 -6.273 1 57.22 129 GLY B N 1
ATOM 5272 C CA . GLY B 1 129 ? 24.484 -21.562 -7.305 1 57.22 129 GLY B CA 1
ATOM 5273 C C . GLY B 1 129 ? 25.797 -20.969 -6.855 1 57.22 129 GLY B C 1
ATOM 5274 O O . GLY B 1 129 ? 26.875 -21.391 -7.305 1 57.22 129 GLY B O 1
ATOM 5275 N N . ARG B 1 130 ? 25.734 -20.047 -5.883 1 56.56 130 ARG B N 1
ATOM 5276 C CA . ARG B 1 130 ? 26.953 -19.391 -5.41 1 56.56 130 ARG B CA 1
ATOM 5277 C C . ARG B 1 130 ? 27.688 -20.266 -4.398 1 56.56 130 ARG B C 1
ATOM 5279 O O . ARG B 1 130 ? 28.922 -20.172 -4.27 1 56.56 130 ARG B O 1
ATOM 5286 N N . THR B 1 131 ? 27.047 -20.812 -3.438 1 51.22 131 THR B N 1
ATOM 5287 C CA . THR B 1 131 ? 27.656 -21.609 -2.385 1 51.22 131 THR B CA 1
ATOM 5288 C C . THR B 1 131 ? 28.188 -22.938 -2.947 1 51.22 131 THR B C 1
ATOM 5290 O O . THR B 1 131 ? 29.109 -23.531 -2.393 1 51.22 131 THR B O 1
ATOM 5293 N N . ARG B 1 132 ? 27.578 -23.516 -3.75 1 45.25 132 ARG B N 1
ATOM 5294 C CA . ARG B 1 132 ? 28.141 -24.781 -4.227 1 45.25 132 ARG B CA 1
ATOM 5295 C C . ARG B 1 132 ? 29.375 -24.547 -5.094 1 45.25 132 ARG B C 1
ATOM 5297 O O . ARG B 1 132 ? 29.281 -23.969 -6.18 1 45.25 132 ARG B O 1
ATOM 5304 N N . LYS B 1 133 ? 30.609 -24.312 -4.418 1 41.22 133 LYS B N 1
ATOM 5305 C CA . LYS B 1 133 ? 31.797 -24.875 -5.035 1 41.22 133 LYS B CA 1
ATOM 5306 C C . LYS B 1 133 ? 31.5 -26.219 -5.691 1 41.22 133 LYS B C 1
ATOM 5308 O O . LYS B 1 133 ? 31.734 -27.281 -5.098 1 41.22 133 LYS B O 1
ATOM 5313 N N . GLN B 1 134 ? 30.375 -26.469 -6.141 1 36.38 134 GLN B N 1
ATOM 5314 C CA . GLN B 1 134 ? 30.438 -27.812 -6.672 1 36.38 134 GLN B CA 1
ATOM 5315 C C . GLN B 1 134 ? 31.781 -28.078 -7.344 1 36.38 134 GLN B C 1
ATOM 5317 O O . GLN B 1 134 ? 32.312 -27.219 -8.055 1 36.38 134 GLN B O 1
ATOM 5322 N N . PRO B 1 135 ? 32.656 -29.078 -6.875 1 34.94 135 PRO B N 1
ATOM 5323 C CA . PRO B 1 135 ? 33.625 -29.688 -7.805 1 34.94 135 PRO B CA 1
ATOM 5324 C C . PRO B 1 135 ? 33.156 -29.625 -9.258 1 34.94 135 PRO B C 1
ATOM 5326 O O . PRO B 1 135 ? 31.953 -29.484 -9.523 1 34.94 135 PRO B O 1
ATOM 5329 N N . SER B 1 136 ? 34.094 -29.734 -10.383 1 34.84 136 SER B N 1
ATOM 5330 C CA . SER B 1 136 ? 34.031 -29.844 -11.836 1 34.84 136 SER B CA 1
ATOM 5331 C C . SER B 1 136 ? 32.75 -30.547 -12.281 1 34.84 136 SER B C 1
ATOM 5333 O O . SER B 1 136 ? 32.375 -30.516 -13.453 1 34.84 136 SER B O 1
ATOM 5335 N N . THR B 1 137 ? 32.156 -31.625 -11.555 1 32.28 137 THR B N 1
ATOM 5336 C CA . THR B 1 137 ? 31.297 -32.656 -12.133 1 32.28 137 THR B CA 1
ATOM 5337 C C . THR B 1 137 ? 29.812 -32.281 -11.977 1 32.28 137 THR B C 1
ATOM 5339 O O . THR B 1 137 ? 28.938 -33.031 -12.406 1 32.28 137 THR B O 1
ATOM 5342 N N . ALA B 1 138 ? 29.422 -31.75 -10.906 1 37.41 138 ALA B N 1
ATOM 5343 C CA . ALA B 1 138 ? 27.953 -31.719 -10.844 1 37.41 138 ALA B CA 1
ATOM 5344 C C . ALA B 1 138 ? 27.391 -30.703 -11.828 1 37.41 138 ALA B C 1
ATOM 5346 O O . ALA B 1 138 ? 27.766 -29.531 -11.812 1 37.41 138 ALA B O 1
ATOM 5347 N N . PRO B 1 139 ? 26.781 -31.109 -12.984 1 36.69 139 PRO B N 1
ATOM 5348 C CA . PRO B 1 139 ? 26.328 -30.406 -14.188 1 36.69 139 PRO B CA 1
ATOM 5349 C C . PRO B 1 139 ? 25.328 -29.297 -13.883 1 36.69 139 PRO B C 1
ATOM 5351 O O . PRO B 1 139 ? 24.781 -28.688 -14.805 1 36.69 139 PRO B O 1
ATOM 5354 N N . VAL B 1 140 ? 24.453 -29.484 -13.031 1 41.44 140 VAL B N 1
ATOM 5355 C CA . VAL B 1 140 ? 23.297 -28.609 -13.188 1 41.44 140 VAL B CA 1
ATOM 5356 C C . VAL B 1 140 ? 23.734 -27.156 -13.102 1 41.44 140 VAL B C 1
ATOM 5358 O O . VAL B 1 140 ? 24.016 -26.641 -12.016 1 41.44 140 VAL B O 1
ATOM 5361 N N . LYS B 1 141 ? 24.453 -26.594 -14.062 1 42.53 141 LYS B N 1
ATOM 5362 C CA . LYS B 1 141 ? 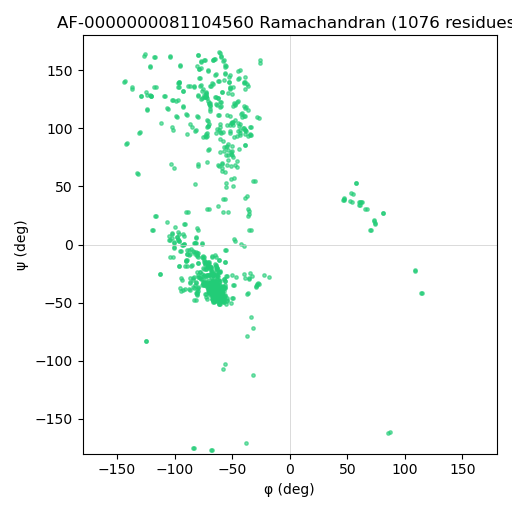24.812 -25.188 -14.219 1 42.53 141 LYS B CA 1
ATOM 5363 C C . LYS B 1 141 ? 23.562 -24.297 -14.289 1 42.53 141 LYS B C 1
ATOM 5365 O O . LYS B 1 141 ? 23.016 -24.078 -15.367 1 42.53 141 LYS B O 1
ATOM 5370 N N . LEU B 1 142 ? 22.422 -24.438 -13.555 1 48.84 142 LEU B N 1
ATOM 5371 C CA . LEU B 1 142 ? 21.5 -23.328 -13.648 1 48.84 142 LEU B CA 1
ATOM 5372 C C . LEU B 1 142 ? 22.25 -22 -13.742 1 48.84 142 LEU B C 1
ATOM 5374 O O . LEU B 1 142 ? 23.062 -21.672 -12.867 1 48.84 142 LEU B O 1
ATOM 5378 N N . SER B 1 143 ? 22.469 -21.578 -14.914 1 52.69 143 SER B N 1
ATOM 5379 C CA . SER B 1 143 ? 23.078 -20.266 -15.062 1 52.69 143 SER B CA 1
ATOM 5380 C C . SER B 1 143 ? 22.625 -19.312 -13.961 1 52.69 143 SER B C 1
ATOM 5382 O O . SER B 1 143 ? 21.438 -19.266 -13.617 1 52.69 143 SER B O 1
ATOM 5384 N N . THR B 1 144 ? 23.328 -19.031 -12.938 1 60.91 144 THR B N 1
ATOM 5385 C CA . THR B 1 144 ? 23.359 -18.094 -11.828 1 60.91 144 THR B CA 1
ATOM 5386 C C . THR B 1 144 ? 22.812 -16.734 -12.25 1 60.91 144 THR B C 1
ATOM 5388 O O . THR B 1 144 ? 22.859 -15.773 -11.477 1 60.91 144 THR B O 1
ATOM 5391 N N . ASP B 1 145 ? 22.172 -16.828 -13.492 1 68.19 145 ASP B N 1
ATOM 5392 C CA . ASP B 1 145 ? 21.703 -15.5 -13.906 1 68.19 145 ASP B CA 1
ATOM 5393 C C . ASP B 1 145 ? 20.297 -15.234 -13.398 1 68.19 145 ASP B C 1
ATOM 5395 O O . ASP B 1 145 ? 19.344 -15.891 -13.828 1 68.19 145 ASP B O 1
ATOM 5399 N N . PRO B 1 146 ? 20.203 -14.406 -12.578 1 71.81 146 PRO B N 1
ATOM 5400 C CA . PRO B 1 146 ? 18.891 -14.078 -12.008 1 71.81 146 PRO B CA 1
ATOM 5401 C C . PRO B 1 146 ? 17.859 -13.719 -13.078 1 71.81 146 PRO B C 1
ATOM 5403 O O . PRO B 1 146 ? 16.672 -13.977 -12.898 1 71.81 146 PRO B O 1
ATOM 5406 N N . ARG B 1 147 ? 18.281 -13.242 -14.164 1 73.69 147 ARG B N 1
ATOM 5407 C CA . ARG B 1 147 ? 17.375 -12.867 -15.234 1 73.69 147 ARG B CA 1
ATOM 5408 C C . ARG B 1 147 ? 16.734 -14.102 -15.859 1 73.69 147 ARG B C 1
ATOM 5410 O O . ARG B 1 147 ? 15.531 -14.094 -16.156 1 73.69 147 ARG B O 1
ATOM 5417 N N . LEU B 1 148 ? 17.516 -15.039 -16 1 70 148 LEU B N 1
ATOM 5418 C CA . LEU B 1 148 ? 17.016 -16.281 -16.594 1 70 148 LEU B CA 1
ATOM 5419 C C . LEU B 1 148 ? 16.031 -16.969 -15.648 1 70 148 LEU B C 1
ATOM 5421 O O . LEU B 1 148 ? 15.016 -17.516 -16.109 1 70 148 LEU B O 1
ATOM 5425 N N . ILE B 1 149 ? 16.328 -16.859 -14.453 1 70.69 149 ILE B N 1
ATOM 5426 C CA . ILE B 1 149 ? 15.445 -17.484 -13.469 1 70.69 149 ILE B CA 1
ATOM 5427 C C . ILE B 1 149 ? 14.102 -16.75 -13.453 1 70.69 149 ILE B C 1
ATOM 5429 O O . ILE B 1 149 ? 13.047 -17.391 -13.375 1 70.69 149 ILE B O 1
ATOM 5433 N N . CYS B 1 150 ? 14.148 -15.461 -13.57 1 71.69 150 CYS B N 1
ATOM 5434 C CA . CYS B 1 150 ? 12.922 -14.672 -13.586 1 71.69 150 CYS B CA 1
ATOM 5435 C C . CYS B 1 150 ? 12.094 -14.984 -14.828 1 71.69 150 CYS B C 1
ATOM 5437 O O . CYS B 1 150 ? 10.859 -15.023 -14.766 1 71.69 150 CYS B O 1
ATOM 5439 N N . GLU B 1 151 ? 12.812 -15.172 -15.828 1 69.5 151 GLU B N 1
ATOM 5440 C CA . GLU B 1 151 ? 12.141 -15.539 -17.078 1 69.5 151 GLU B CA 1
ATOM 5441 C C . GLU B 1 151 ? 11.508 -16.922 -16.969 1 69.5 151 GLU B C 1
ATOM 5443 O O . GLU B 1 151 ? 10.383 -17.141 -17.422 1 69.5 151 GLU B O 1
ATOM 5448 N N . LEU B 1 152 ? 12.297 -17.766 -16.375 1 67.19 152 LEU B N 1
ATOM 5449 C CA . LEU B 1 152 ? 11.836 -19.141 -16.203 1 67.19 152 LEU B CA 1
ATOM 5450 C C . LEU B 1 152 ? 10.578 -19.188 -15.344 1 67.19 152 LEU B C 1
ATOM 5452 O O . LEU B 1 152 ? 9.695 -20.016 -15.57 1 67.19 152 LEU B O 1
ATOM 5456 N N . LEU B 1 153 ? 10.586 -18.188 -14.484 1 65.56 153 LEU B N 1
ATOM 5457 C CA . LEU B 1 153 ? 9.492 -18.219 -13.516 1 65.56 153 LEU B CA 1
ATOM 5458 C C . LEU B 1 153 ? 8.406 -17.219 -13.891 1 65.56 153 LEU B C 1
ATOM 5460 O O . LEU B 1 153 ? 7.473 -16.984 -13.117 1 65.56 153 LEU B O 1
ATOM 5464 N N . CYS B 1 154 ? 8.539 -16.672 -15.07 1 60.97 154 CYS B N 1
ATOM 5465 C CA . CYS B 1 154 ? 7.547 -15.789 -15.672 1 60.97 154 CYS B CA 1
ATOM 5466 C C . CYS B 1 154 ? 7.336 -14.547 -14.812 1 60.97 154 CYS B C 1
ATOM 5468 O O . CYS B 1 154 ? 6.203 -14.117 -14.602 1 60.97 154 CYS B O 1
ATOM 5470 N N . LEU B 1 155 ? 8.375 -14.141 -14.211 1 59.28 155 LEU B N 1
ATOM 5471 C CA . LEU B 1 155 ? 8.258 -12.945 -13.383 1 59.28 155 LEU B CA 1
ATOM 5472 C C . LEU B 1 155 ? 8.719 -11.711 -14.148 1 59.28 155 LEU B C 1
ATOM 5474 O O . LEU B 1 155 ? 8.938 -10.648 -13.555 1 59.28 155 LEU B O 1
ATOM 5478 N N . GLN B 1 156 ? 8.961 -11.805 -15.523 1 57.53 156 GLN B N 1
ATOM 5479 C CA . GLN B 1 156 ? 9.477 -10.664 -16.266 1 57.53 156 GLN B CA 1
ATOM 5480 C C . GLN B 1 156 ? 8.438 -9.555 -16.375 1 57.53 156 GLN B C 1
ATOM 5482 O O . GLN B 1 156 ? 7.234 -9.828 -16.453 1 57.53 156 GLN B O 1
ATOM 5487 N N . ASP B 1 157 ? 8.852 -8.352 -15.797 1 51.03 157 ASP B N 1
ATOM 5488 C CA . ASP B 1 157 ? 8.078 -7.113 -15.867 1 51.03 157 ASP B CA 1
ATOM 5489 C C . ASP B 1 157 ? 7.871 -6.676 -17.312 1 51.03 157 ASP B C 1
ATOM 5491 O O . ASP B 1 157 ? 8.797 -6.727 -18.125 1 51.03 157 ASP B O 1
ATOM 5495 N N . SER B 1 158 ? 6.727 -6.867 -17.859 1 47.94 158 SER B N 1
ATOM 5496 C CA . SER B 1 158 ? 6.543 -6.199 -19.156 1 47.94 158 SER B CA 1
ATOM 5497 C C . SER B 1 158 ? 7.211 -4.828 -19.156 1 47.94 158 SER B C 1
ATOM 5499 O O . SER B 1 158 ? 7.414 -4.223 -18.109 1 47.94 158 SER B O 1
ATOM 5501 N N . SER B 1 159 ? 7.848 -4.602 -20.281 1 43.62 159 SER B N 1
ATOM 5502 C CA . SER B 1 159 ? 8.547 -3.381 -20.672 1 43.62 159 SER B CA 1
ATOM 5503 C C . SER B 1 159 ? 7.844 -2.143 -20.125 1 43.62 159 SER B C 1
ATOM 5505 O O . SER B 1 159 ? 8.359 -1.029 -20.234 1 43.62 159 SER B O 1
ATOM 5507 N N . THR B 1 160 ? 6.547 -2.277 -19.859 1 46.16 160 THR B N 1
ATOM 5508 C CA . THR B 1 160 ? 5.898 -0.98 -19.703 1 46.16 160 THR B CA 1
ATOM 5509 C C . THR B 1 160 ? 5.969 -0.511 -18.25 1 46.16 160 THR B C 1
ATOM 5511 O O . THR B 1 160 ? 5.598 -1.248 -17.344 1 46.16 160 THR B O 1
ATOM 5514 N N . THR B 1 161 ? 6.926 0.268 -17.953 1 46.44 161 THR B N 1
ATOM 5515 C CA . THR B 1 161 ? 7.258 0.881 -16.672 1 46.44 161 THR B CA 1
ATOM 5516 C C . THR B 1 161 ? 5.992 1.286 -15.914 1 46.44 161 THR B C 1
ATOM 5518 O O . THR B 1 161 ? 5.82 0.941 -14.742 1 46.44 161 THR B O 1
ATOM 5521 N N . PHE B 1 162 ? 5.398 2.482 -16.359 1 48.56 162 PHE B N 1
ATOM 5522 C CA . PHE B 1 162 ? 4.27 3.096 -15.672 1 48.56 162 PHE B CA 1
ATOM 5523 C C . PHE B 1 162 ? 3.01 3.027 -16.516 1 48.56 162 PHE B C 1
ATOM 5525 O O . PHE B 1 162 ? 2.98 3.547 -17.641 1 48.56 162 PHE B O 1
ATOM 5532 N N . PRO B 1 163 ? 2.08 2.086 -16.125 1 48.31 163 PRO B N 1
ATOM 5533 C CA . PRO B 1 163 ? 0.925 1.81 -16.984 1 48.31 163 PRO B CA 1
ATOM 5534 C C . PRO B 1 163 ? 0.187 3.078 -17.406 1 48.31 163 PRO B C 1
ATOM 5536 O O . PRO B 1 163 ? -0.639 3.041 -18.328 1 48.31 163 PRO B O 1
ATOM 5539 N N . PHE B 1 164 ? 0.291 4.137 -16.562 1 50.19 164 PHE B N 1
ATOM 5540 C CA . PHE B 1 164 ? -0.64 5.219 -16.859 1 50.19 164 PHE B CA 1
ATOM 5541 C C . PHE B 1 164 ? -0.059 6.152 -17.922 1 50.19 164 PHE B C 1
ATOM 5543 O O . PHE B 1 164 ? -0.653 7.184 -18.234 1 50.19 164 PHE B O 1
ATOM 5550 N N . THR B 1 165 ? 1.105 5.953 -18.344 1 47.34 165 THR B N 1
ATOM 5551 C CA . THR B 1 165 ? 1.753 6.957 -19.188 1 47.34 165 THR B CA 1
ATOM 5552 C C . THR B 1 165 ? 1.031 7.098 -20.516 1 47.34 165 THR B C 1
ATOM 5554 O O . THR B 1 165 ? 0.976 8.188 -21.094 1 47.34 165 THR B O 1
ATOM 5557 N N . ASN B 1 166 ? 0.664 5.898 -21.062 1 47.19 166 ASN B N 1
ATOM 5558 C CA . ASN B 1 166 ? 0.281 6.051 -22.469 1 47.19 166 ASN B CA 1
ATOM 5559 C C . ASN B 1 166 ? -1.229 5.938 -22.656 1 47.19 166 ASN B C 1
ATOM 5561 O O . ASN B 1 166 ? -1.704 5.609 -23.75 1 47.19 166 ASN B O 1
ATOM 5565 N N . LEU B 1 167 ? -1.905 6.113 -21.609 1 49.41 167 LEU B N 1
ATOM 5566 C CA . LEU B 1 167 ? -3.268 5.664 -21.891 1 49.41 167 LEU B CA 1
ATOM 5567 C C . LEU B 1 167 ? -4.133 6.816 -22.375 1 49.41 167 LEU B C 1
ATOM 5569 O O . LEU B 1 167 ? -5.055 6.613 -23.172 1 49.41 167 LEU B O 1
ATOM 5573 N N . TRP B 1 168 ? -3.984 8.117 -21.781 1 50.94 168 TRP B N 1
ATOM 5574 C CA . TRP B 1 168 ? -5.027 9.078 -22.125 1 50.94 168 TRP B CA 1
ATOM 5575 C C . TRP B 1 168 ? -4.426 10.344 -22.734 1 50.94 168 TRP B C 1
ATOM 5577 O O . TRP B 1 168 ? -3.34 10.773 -22.328 1 50.94 168 TRP B O 1
ATOM 5587 N N . MET B 1 169 ? -4.82 10.516 -24 1 46.12 169 MET B N 1
ATOM 5588 C CA . MET B 1 169 ? -4.457 11.766 -24.656 1 46.12 169 MET B CA 1
ATOM 5589 C C . MET B 1 169 ? -5.32 12.914 -24.156 1 46.12 169 MET B C 1
ATOM 5591 O O . MET B 1 169 ? -6.473 12.711 -23.75 1 46.12 169 MET B O 1
ATOM 5595 N N . PRO B 1 170 ? -4.656 14.086 -23.828 1 45.72 170 PRO B N 1
ATOM 5596 C CA . PRO B 1 170 ? -5.527 15.234 -23.547 1 45.72 170 PRO B CA 1
ATOM 5597 C C . PRO B 1 170 ? -6.59 15.445 -24.625 1 45.72 170 PRO B C 1
ATOM 5599 O O . PRO B 1 170 ? -6.289 15.375 -25.812 1 45.72 170 PRO B O 1
ATOM 5602 N N . GLY B 1 171 ? -7.852 15.367 -24.234 1 51.59 171 GLY B N 1
ATOM 5603 C CA . GLY B 1 171 ? -8.969 15.523 -25.156 1 51.59 171 GLY B CA 1
ATOM 5604 C C . GLY B 1 171 ? -9.711 14.227 -25.422 1 51.59 171 GLY B C 1
ATOM 5605 O O . GLY B 1 171 ? -10.781 14.227 -26.016 1 51.59 171 GLY B O 1
ATOM 5606 N N . ASP B 1 172 ? -8.781 13.234 -25.109 1 56.5 172 ASP B N 1
ATOM 5607 C CA . ASP B 1 172 ? -9.508 11.984 -25.312 1 56.5 172 ASP B CA 1
ATOM 5608 C C . ASP B 1 172 ? -10.695 11.891 -24.359 1 56.5 172 ASP B C 1
ATOM 5610 O O . ASP B 1 172 ? -10.57 12.164 -23.172 1 56.5 172 ASP B O 1
ATOM 5614 N N . GLY B 1 173 ? -11.719 11.961 -24.891 1 56.22 173 GLY B N 1
ATOM 5615 C CA . GLY B 1 173 ? -12.922 11.734 -24.109 1 56.22 173 GLY B CA 1
ATOM 5616 C C . GLY B 1 173 ? -13.273 10.266 -23.969 1 56.22 173 GLY B C 1
ATOM 5617 O O . GLY B 1 173 ? -12.445 9.398 -24.25 1 56.22 173 GLY B O 1
ATOM 5618 N N . ILE B 1 174 ? -14.148 9.992 -23.5 1 62.81 174 ILE B N 1
ATOM 5619 C CA . ILE B 1 174 ? -14.672 8.648 -23.25 1 62.81 174 ILE B CA 1
ATOM 5620 C C . ILE B 1 174 ? -14.781 7.887 -24.562 1 62.81 174 ILE B C 1
ATOM 5622 O O . ILE B 1 174 ? -14.773 6.652 -24.578 1 62.81 174 ILE B O 1
ATOM 5626 N N . GLU B 1 175 ? -14.68 8.727 -25.672 1 66.88 175 GLU B N 1
ATOM 5627 C CA . GLU B 1 175 ? -14.789 8.109 -26.984 1 66.88 175 GLU B CA 1
ATOM 5628 C C . GLU B 1 175 ? -13.594 7.211 -27.281 1 66.88 175 GLU B C 1
ATOM 5630 O O . GLU B 1 175 ? -13.727 6.191 -27.969 1 66.88 175 GLU B O 1
ATOM 5635 N N . LYS B 1 176 ? -12.562 7.637 -26.781 1 69.19 176 LYS B N 1
ATOM 5636 C CA . LYS B 1 176 ? -11.367 6.832 -27 1 69.19 176 LYS B CA 1
ATOM 5637 C C . LYS B 1 176 ? -11.438 5.516 -26.234 1 69.19 176 LYS B C 1
ATOM 5639 O O . LYS B 1 176 ? -10.938 4.492 -26.703 1 69.19 176 LYS B O 1
ATOM 5644 N N . VAL B 1 177 ? -12.055 5.598 -25.141 1 72 177 VAL B N 1
ATOM 5645 C CA . VAL B 1 177 ? -12.227 4.387 -24.344 1 72 177 VAL B CA 1
ATOM 5646 C C . VAL B 1 177 ? -13.148 3.414 -25.062 1 72 177 VAL B C 1
ATOM 5648 O O . VAL B 1 177 ? -12.883 2.209 -25.109 1 72 177 VAL B O 1
ATOM 5651 N N . TYR B 1 178 ? -14.031 3.973 -25.719 1 73.25 178 TYR B N 1
ATOM 5652 C CA . TYR B 1 178 ? -15 3.143 -26.438 1 73.25 178 TYR B CA 1
ATOM 5653 C C . TYR B 1 178 ? -14.375 2.541 -27.688 1 73.25 178 TYR B C 1
ATOM 5655 O O . TYR B 1 178 ? -14.719 1.422 -28.078 1 73.25 178 TYR B O 1
ATOM 5663 N N . SER B 1 179 ? -13.484 3.365 -28.188 1 74.5 179 SER B N 1
ATOM 5664 C CA . SER B 1 179 ? -12.859 2.881 -29.406 1 74.5 179 SER B CA 1
ATOM 5665 C C . SER B 1 179 ? -11.859 1.764 -29.125 1 74.5 179 SER B C 1
ATOM 5667 O O . SER B 1 179 ? -11.516 0.988 -30.016 1 74.5 179 SER B O 1
ATOM 5669 N N . ALA B 1 180 ? -11.531 1.727 -27.844 1 78.19 180 ALA B N 1
ATOM 5670 C CA . ALA B 1 180 ? -10.57 0.697 -27.453 1 78.19 180 ALA B CA 1
ATOM 5671 C C . ALA B 1 180 ? -11.25 -0.657 -27.297 1 78.19 180 ALA B C 1
ATOM 5673 O O . ALA B 1 180 ? -10.586 -1.691 -27.219 1 78.19 180 ALA B O 1
ATOM 5674 N N . LEU B 1 181 ? -12.562 -0.648 -27.391 1 83.44 181 LEU B N 1
ATOM 5675 C CA . LEU B 1 181 ? -13.289 -1.904 -27.234 1 83.44 181 LEU B CA 1
ATOM 5676 C C . LEU B 1 181 ? -13.102 -2.793 -28.453 1 83.44 181 LEU B C 1
ATOM 5678 O O . LEU B 1 181 ? -13.203 -2.32 -29.594 1 83.44 181 LEU B O 1
ATOM 5682 N N . PRO B 1 182 ? -12.75 -4.031 -28.25 1 88.69 182 PRO B N 1
ATOM 5683 C CA . PRO B 1 182 ? -12.586 -4.953 -29.375 1 88.69 182 PRO B CA 1
ATOM 5684 C C . PRO B 1 182 ? -13.906 -5.27 -30.078 1 88.69 182 PRO B C 1
ATOM 5686 O O . PRO B 1 182 ? -14.938 -4.684 -29.75 1 88.69 182 PRO B O 1
ATOM 5689 N N . GLU B 1 183 ? -13.766 -6.152 -31.047 1 88.75 183 GLU B N 1
ATOM 5690 C CA . GLU B 1 183 ? -14.953 -6.578 -31.797 1 88.75 183 GLU B CA 1
ATOM 5691 C C . GLU B 1 183 ? -15.906 -7.367 -30.906 1 88.75 183 GLU B C 1
ATOM 5693 O O . GLU B 1 183 ? -15.5 -7.914 -29.875 1 88.75 183 GLU B O 1
ATOM 5698 N N . ASP B 1 184 ? -17.172 -7.441 -31.297 1 89.88 184 ASP B N 1
ATOM 5699 C CA . ASP B 1 184 ? -18.219 -8.031 -30.469 1 89.88 184 ASP B CA 1
ATOM 5700 C C . ASP B 1 184 ? -17.922 -9.5 -30.172 1 89.88 184 ASP B C 1
ATOM 5702 O O . ASP B 1 184 ? -18.172 -9.969 -29.047 1 89.88 184 ASP B O 1
ATOM 5706 N N . ASP B 1 185 ? -17.391 -10.156 -31.125 1 91 185 ASP B N 1
ATOM 5707 C CA . ASP B 1 185 ? -17.109 -11.578 -30.922 1 91 185 ASP B CA 1
ATOM 5708 C C . ASP B 1 185 ? -16.031 -11.781 -29.875 1 91 185 ASP B C 1
ATOM 5710 O O . ASP B 1 185 ? -16.094 -12.719 -29.094 1 91 185 ASP B O 1
ATOM 5714 N N . VAL B 1 186 ? -15.078 -10.891 -29.938 1 91.62 186 VAL B N 1
ATOM 5715 C CA . VAL B 1 186 ? -13.984 -10.969 -28.969 1 91.62 186 VAL B CA 1
ATOM 5716 C C . VAL B 1 186 ? -14.5 -10.625 -27.578 1 91.62 186 VAL B C 1
ATOM 5718 O O . VAL B 1 186 ? -14.117 -11.25 -26.594 1 91.62 186 VAL B O 1
ATOM 5721 N N . ILE B 1 187 ? -15.375 -9.656 -27.547 1 92.62 187 ILE B N 1
ATOM 5722 C CA . ILE B 1 187 ? -15.961 -9.25 -26.266 1 92.62 187 ILE B CA 1
ATOM 5723 C C . ILE B 1 187 ? -16.734 -10.422 -25.656 1 92.62 187 ILE B C 1
ATOM 5725 O O . ILE B 1 187 ? -16.547 -10.742 -24.484 1 92.62 187 ILE B O 1
ATOM 5729 N N . LEU B 1 188 ? -17.531 -11.055 -26.438 1 93.75 188 LEU B N 1
ATOM 5730 C CA . LEU B 1 188 ? -18.359 -12.156 -25.953 1 93.75 188 LEU B CA 1
ATOM 5731 C C . LEU B 1 188 ? -17.484 -13.352 -25.562 1 93.75 188 LEU B C 1
ATOM 5733 O O . LEU B 1 188 ? -17.781 -14.047 -24.594 1 93.75 188 LEU B O 1
ATOM 5737 N N . ASN B 1 189 ? -16.453 -13.547 -26.328 1 91.62 189 ASN B N 1
ATOM 5738 C CA . ASN B 1 189 ? -15.547 -14.641 -25.984 1 91.62 189 ASN B CA 1
ATOM 5739 C C . ASN B 1 189 ? -14.828 -14.391 -24.672 1 91.62 189 ASN B C 1
ATOM 5741 O O . ASN B 1 189 ? -14.727 -15.289 -23.828 1 91.62 189 ASN B O 1
ATOM 5745 N N . HIS B 1 190 ? -14.328 -13.164 -24.547 1 90.31 190 HIS B N 1
ATOM 5746 C CA . HIS B 1 190 ? -13.641 -12.82 -23.312 1 90.31 190 HIS B CA 1
ATOM 5747 C C . HIS B 1 190 ? -14.586 -12.883 -22.109 1 90.31 190 HIS B C 1
ATOM 5749 O O . HIS B 1 190 ? -14.188 -13.281 -21.016 1 90.31 190 HIS B O 1
ATOM 5755 N N . PHE B 1 191 ? -15.789 -12.5 -22.359 1 92.25 191 PHE B N 1
ATOM 5756 C CA . PHE B 1 191 ? -16.781 -12.562 -21.297 1 92.25 191 PHE B CA 1
ATOM 5757 C C . PHE B 1 191 ? -17.078 -14.008 -20.922 1 92.25 191 PHE B C 1
ATOM 5759 O O . PHE B 1 191 ? -17.203 -14.336 -19.734 1 92.25 191 PHE B O 1
ATOM 5766 N N . ARG B 1 192 ? -17.109 -14.82 -21.812 1 90 192 ARG B N 1
ATOM 5767 C CA . ARG B 1 192 ? -17.359 -16.234 -21.562 1 90 192 ARG B CA 1
ATOM 5768 C C . ARG B 1 192 ? -16.203 -16.859 -20.797 1 90 192 ARG B C 1
ATOM 5770 O O . ARG B 1 192 ? -16.422 -17.656 -19.875 1 90 192 ARG B O 1
ATOM 5777 N N . LEU B 1 193 ? -15.047 -16.531 -21.188 1 85.19 193 LEU B N 1
ATOM 5778 C CA . LEU B 1 193 ? -13.883 -17.047 -20.5 1 85.19 193 LEU B CA 1
ATOM 5779 C C . LEU B 1 193 ? -13.867 -16.594 -19.031 1 85.19 193 LEU B C 1
ATOM 5781 O O . LEU B 1 193 ? -13.508 -17.359 -18.141 1 85.19 193 LEU B O 1
ATOM 5785 N N . PHE B 1 194 ? -14.219 -15.398 -18.828 1 87.88 194 PHE B N 1
ATOM 5786 C CA . PHE B 1 194 ? -14.328 -14.875 -17.469 1 87.88 194 PHE B CA 1
ATOM 5787 C C . PHE B 1 194 ? -15.375 -15.648 -16.672 1 87.88 194 PHE B C 1
ATOM 5789 O O . PHE B 1 194 ? -15.141 -16.031 -15.531 1 87.88 194 PHE B O 1
ATOM 5796 N N . GLN B 1 195 ? -16.469 -15.852 -17.312 1 86.25 195 GLN B N 1
ATOM 5797 C CA . GLN B 1 195 ? -17.578 -16.547 -16.672 1 86.25 195 GLN B CA 1
ATOM 5798 C C . GLN B 1 195 ? -17.203 -17.969 -16.297 1 86.25 195 GLN B C 1
ATOM 5800 O O . GLN B 1 195 ? -17.625 -18.469 -15.242 1 86.25 195 GLN B O 1
ATOM 5805 N N . GLU B 1 196 ? -16.359 -18.516 -17.047 1 80.81 196 GLU B N 1
ATOM 5806 C CA . GLU B 1 196 ? -16.031 -19.922 -16.859 1 80.81 196 GLU B CA 1
ATOM 5807 C C . GLU B 1 196 ? -14.859 -20.078 -15.891 1 80.81 196 GLU B C 1
ATOM 5809 O O . GLU B 1 196 ? -14.617 -21.172 -15.375 1 80.81 196 GLU B O 1
ATOM 5814 N N . SER B 1 197 ? -14.219 -19.031 -15.641 1 81.44 197 SER B N 1
ATOM 5815 C CA . SER B 1 197 ? -13.008 -19.188 -14.844 1 81.44 197 SER B CA 1
ATOM 5816 C C . SER B 1 197 ? -13.039 -18.297 -13.602 1 81.44 197 SER B C 1
ATOM 5818 O O . SER B 1 197 ? -13.609 -18.688 -12.578 1 81.44 197 SER B O 1
ATOM 5820 N N . LEU B 1 198 ? -12.68 -17.016 -13.711 1 77.5 198 LEU B N 1
ATOM 5821 C CA . LEU B 1 198 ? -12.398 -16.125 -12.594 1 77.5 198 LEU B CA 1
ATOM 5822 C C . LEU B 1 198 ? -13.656 -15.836 -11.789 1 77.5 198 LEU B C 1
ATOM 5824 O O . LEU B 1 198 ? -13.586 -15.57 -10.586 1 77.5 198 LEU B O 1
ATOM 5828 N N . PHE B 1 199 ? -14.727 -16.031 -12.516 1 78.62 199 PHE B N 1
ATOM 5829 C CA . PHE B 1 199 ? -15.984 -15.773 -11.82 1 78.62 199 PHE B CA 1
ATOM 5830 C C . PHE B 1 199 ? -16.203 -16.781 -10.703 1 78.62 199 PHE B C 1
ATOM 5832 O O . PHE B 1 199 ? -16.812 -16.453 -9.68 1 78.62 199 PHE B O 1
ATOM 5839 N N . HIS B 1 200 ? -15.625 -17.922 -10.852 1 76.38 200 HIS B N 1
ATOM 5840 C CA . HIS B 1 200 ? -15.844 -18.984 -9.875 1 76.38 200 HIS B CA 1
ATOM 5841 C C . HIS B 1 200 ? -14.992 -18.766 -8.633 1 76.38 200 HIS B C 1
ATOM 5843 O O . HIS B 1 200 ? -15.266 -19.344 -7.578 1 76.38 200 HIS B O 1
ATOM 5849 N N . LEU B 1 201 ? -14.039 -17.938 -8.758 1 78.19 201 LEU B N 1
ATOM 5850 C CA . LEU B 1 201 ? -13.195 -17.656 -7.602 1 78.19 201 LEU B CA 1
ATOM 5851 C C . LEU B 1 201 ? -13.875 -16.641 -6.676 1 78.19 201 LEU B C 1
ATOM 5853 O O . LEU B 1 201 ? -13.789 -16.766 -5.449 1 78.19 201 LEU B O 1
ATOM 5857 N N . GLU B 1 202 ? -14.453 -15.633 -7.285 1 77.31 202 GLU B N 1
ATOM 5858 C CA . GLU B 1 202 ? -15.18 -14.641 -6.5 1 77.31 202 GLU B CA 1
ATOM 5859 C C . GLU B 1 202 ? -16.438 -14.164 -7.227 1 77.31 202 GLU B C 1
ATOM 5861 O O . GLU B 1 202 ? -16.438 -13.078 -7.809 1 77.31 202 GLU B O 1
ATOM 5866 N N . PRO B 1 203 ? -17.469 -14.883 -7.027 1 73.19 203 PRO B N 1
ATOM 5867 C CA . PRO B 1 203 ? -18.672 -14.586 -7.809 1 73.19 203 PRO B CA 1
ATOM 5868 C C . PRO B 1 203 ? -19.453 -13.406 -7.25 1 73.19 203 PRO B C 1
ATOM 5870 O O . PRO B 1 203 ? -20.328 -12.859 -7.938 1 73.19 203 PRO B O 1
ATOM 5873 N N . SER B 1 204 ? -19.141 -12.961 -6.148 1 75.12 204 SER B N 1
ATOM 5874 C CA . SER B 1 204 ? -20 -12 -5.484 1 75.12 204 SER B CA 1
ATOM 5875 C C . SER B 1 204 ? -19.672 -10.57 -5.906 1 75.12 204 SER B C 1
ATOM 5877 O O . SER B 1 204 ? -20.438 -9.641 -5.613 1 75.12 204 SER B O 1
ATOM 5879 N N . ILE B 1 205 ? -18.688 -10.367 -6.668 1 79.81 205 ILE B N 1
ATOM 5880 C CA . ILE B 1 205 ? -18.25 -9.016 -7.008 1 79.81 205 ILE B CA 1
ATOM 5881 C C . ILE B 1 205 ? -19.156 -8.453 -8.109 1 79.81 205 ILE B C 1
ATOM 5883 O O . ILE B 1 205 ? -19.547 -7.285 -8.062 1 79.81 205 ILE B O 1
ATOM 5887 N N . VAL B 1 206 ? -19.531 -9.359 -9.008 1 84 206 VAL B N 1
ATOM 5888 C CA . VAL B 1 206 ? -20.344 -8.906 -10.133 1 84 206 VAL B CA 1
ATOM 5889 C C . VAL B 1 206 ? -21.578 -9.789 -10.273 1 84 206 VAL B C 1
ATOM 5891 O O . VAL B 1 206 ? -21.5 -11.016 -10.156 1 84 206 VAL B O 1
ATOM 5894 N N . ASN B 1 207 ? -22.656 -9.094 -10.32 1 85.38 207 ASN B N 1
ATOM 5895 C CA . ASN B 1 207 ? -23.844 -9.836 -10.727 1 85.38 207 ASN B CA 1
ATOM 5896 C C . ASN B 1 207 ? -23.797 -10.203 -12.211 1 85.38 207 ASN B C 1
ATOM 5898 O O . ASN B 1 207 ? -24.125 -9.391 -13.07 1 85.38 207 ASN B O 1
ATOM 5902 N N . LEU B 1 208 ? -23.469 -11.414 -12.438 1 87.62 208 LEU B N 1
ATOM 5903 C CA . LEU B 1 208 ? -23.156 -11.852 -13.797 1 87.62 208 LEU B CA 1
ATOM 5904 C C . LEU B 1 208 ? -24.391 -11.828 -14.68 1 87.62 208 LEU B C 1
ATOM 5906 O O . LEU B 1 208 ? -24.312 -11.453 -15.852 1 87.62 208 LEU B O 1
ATOM 5910 N N . ARG B 1 209 ? -25.5 -12.211 -14.109 1 86.62 209 ARG B N 1
ATOM 5911 C CA . ARG B 1 209 ? -26.719 -12.258 -14.914 1 86.62 209 ARG B CA 1
ATOM 5912 C C . ARG B 1 209 ? -27.125 -10.859 -15.367 1 86.62 209 ARG B C 1
ATOM 5914 O O . ARG B 1 209 ? -27.438 -10.648 -16.547 1 86.62 209 ARG B O 1
ATOM 5921 N N . ASN B 1 210 ? -27.109 -10.047 -14.453 1 88.5 210 ASN B N 1
ATOM 5922 C CA . ASN B 1 210 ? -27.453 -8.672 -14.773 1 88.5 210 ASN B CA 1
ATOM 5923 C C . ASN B 1 210 ? -26.438 -8.039 -15.719 1 88.5 210 ASN B C 1
ATOM 5925 O O . ASN B 1 210 ? -26.812 -7.305 -16.641 1 88.5 210 ASN B O 1
ATOM 5929 N N . PHE B 1 211 ? -25.203 -8.312 -15.477 1 91.31 211 PHE B N 1
ATOM 5930 C CA . PHE B 1 211 ? -24.156 -7.746 -16.312 1 91.31 211 PHE B CA 1
ATOM 5931 C C . PHE B 1 211 ? -24.266 -8.25 -17.75 1 91.31 211 PHE B C 1
ATOM 5933 O O . PHE B 1 211 ? -24.094 -7.484 -18.688 1 91.31 211 PHE B O 1
ATOM 5940 N N . GLU B 1 212 ? -24.562 -9.5 -17.906 1 92.5 212 GLU B N 1
ATOM 5941 C CA . GLU B 1 212 ? -24.703 -10.094 -19.219 1 92.5 212 GLU B CA 1
ATOM 5942 C C . GLU B 1 212 ? -25.859 -9.469 -19.984 1 92.5 212 GLU B C 1
ATOM 5944 O O . GLU B 1 212 ? -25.75 -9.203 -21.188 1 92.5 212 GLU B O 1
ATOM 5949 N N . THR B 1 213 ? -26.938 -9.203 -19.281 1 92.56 213 THR B N 1
ATOM 5950 C CA . THR B 1 213 ? -28.094 -8.586 -19.922 1 92.56 213 THR B CA 1
ATOM 5951 C C . THR B 1 213 ? -27.75 -7.188 -20.438 1 92.56 213 THR B C 1
ATOM 5953 O O . THR B 1 213 ? -28.094 -6.836 -21.562 1 92.56 213 THR B O 1
ATOM 5956 N N . VAL B 1 214 ? -27.094 -6.465 -19.594 1 90.88 214 VAL B N 1
ATOM 5957 C CA . VAL B 1 214 ? -26.719 -5.105 -19.969 1 90.88 214 VAL B CA 1
ATOM 5958 C C . VAL B 1 214 ? -25.703 -5.148 -21.094 1 90.88 214 VAL B C 1
ATOM 5960 O O . VAL B 1 214 ? -25.719 -4.297 -21.984 1 90.88 214 VAL B O 1
ATOM 5963 N N . LEU B 1 215 ? -24.812 -6.133 -21.047 1 92.88 215 LEU B N 1
ATOM 5964 C CA . LEU B 1 215 ? -23.797 -6.293 -22.078 1 92.88 215 LEU B CA 1
ATOM 5965 C C . LEU B 1 215 ? -24.438 -6.578 -23.422 1 92.88 215 LEU B C 1
ATOM 5967 O O . LEU B 1 215 ? -24.078 -5.973 -24.438 1 92.88 215 LEU B O 1
ATOM 5971 N N . LEU B 1 216 ? -25.438 -7.41 -23.406 1 93.25 216 LEU B N 1
ATOM 5972 C CA . LEU B 1 216 ? -26.109 -7.762 -24.656 1 93.25 216 LEU B CA 1
ATOM 5973 C C . LEU B 1 216 ? -26.891 -6.57 -25.203 1 93.25 216 LEU B C 1
ATOM 5975 O O . LEU B 1 216 ? -26.922 -6.355 -26.422 1 93.25 216 LEU B O 1
ATOM 5979 N N . GLU B 1 217 ? -27.438 -5.879 -24.281 1 90.19 217 GLU B N 1
ATOM 5980 C CA . GLU B 1 217 ? -28.141 -4.668 -24.703 1 90.19 217 GLU B CA 1
ATOM 5981 C C . GLU B 1 217 ? -27.156 -3.648 -25.297 1 90.19 217 GLU B C 1
ATOM 5983 O O . GLU B 1 217 ? -27.469 -2.992 -26.297 1 90.19 217 GLU B O 1
ATOM 5988 N N . PHE B 1 218 ? -26.109 -3.516 -24.656 1 88.31 218 PHE B N 1
ATOM 5989 C CA . PHE B 1 218 ? -25.062 -2.607 -25.125 1 88.31 218 PHE B CA 1
ATOM 5990 C C . PHE B 1 218 ? -24.578 -3.006 -26.516 1 88.31 218 PHE B C 1
ATOM 5992 O O . PHE B 1 218 ? -24.422 -2.154 -27.391 1 88.31 218 PHE B O 1
ATOM 5999 N N . LEU B 1 219 ? -24.375 -4.285 -26.719 1 89.62 219 LEU B N 1
ATOM 6000 C CA . LEU B 1 219 ? -23.891 -4.77 -28 1 89.62 219 LEU B CA 1
ATOM 6001 C C . LEU B 1 219 ? -24.953 -4.598 -29.094 1 89.62 219 LEU B C 1
ATOM 6003 O O . LEU B 1 219 ? -24.625 -4.312 -30.234 1 89.62 219 LEU B O 1
ATOM 6007 N N . ARG B 1 220 ? -26.172 -4.727 -28.703 1 87.94 220 ARG B N 1
ATOM 6008 C CA . ARG B 1 220 ? -27.25 -4.504 -29.641 1 87.94 220 ARG B CA 1
ATOM 6009 C C . ARG B 1 220 ? -27.312 -3.045 -30.078 1 87.94 220 ARG B C 1
ATOM 6011 O O . ARG B 1 220 ? -27.469 -2.752 -31.266 1 87.94 220 ARG B O 1
ATOM 6018 N N . LYS B 1 221 ? -27.172 -2.23 -29.125 1 83 221 LYS B N 1
ATOM 6019 C CA . LYS B 1 221 ? -27.188 -0.801 -29.422 1 83 221 LYS B CA 1
ATOM 6020 C C . LYS B 1 221 ? -25.984 -0.402 -30.266 1 83 221 LYS B C 1
ATOM 6022 O O . LYS B 1 221 ? -26.094 0.463 -31.141 1 83 221 LYS B O 1
ATOM 6027 N N . ARG B 1 222 ? -24.875 -0.965 -29.891 1 82 222 ARG B N 1
ATOM 6028 C CA . ARG B 1 222 ? -23.641 -0.696 -30.641 1 82 222 ARG B CA 1
ATOM 6029 C C . ARG B 1 222 ? -23.797 -1.082 -32.094 1 82 222 ARG B C 1
ATOM 6031 O O . ARG B 1 222 ? -23.297 -0.392 -33 1 82 222 ARG B O 1
ATOM 6038 N N . ARG B 1 223 ? -24.484 -2.107 -32.375 1 81.5 223 ARG B N 1
ATOM 6039 C CA . ARG B 1 223 ? -24.688 -2.572 -33.75 1 81.5 223 ARG B CA 1
ATOM 6040 C C . ARG B 1 223 ? -25.688 -1.685 -34.469 1 81.5 223 ARG B C 1
ATOM 6042 O O . ARG B 1 223 ? -25.594 -1.517 -35.688 1 81.5 223 ARG B O 1
ATOM 6049 N N . ALA B 1 224 ? -26.594 -1.222 -33.719 1 77.75 224 ALA B N 1
ATOM 6050 C CA . ALA B 1 224 ? -27.672 -0.449 -34.344 1 77.75 224 ALA B CA 1
ATOM 6051 C C . ALA B 1 224 ? -27.234 0.985 -34.594 1 77.75 224 ALA B C 1
ATOM 6053 O O . ALA B 1 224 ? -27.75 1.632 -35.531 1 77.75 224 ALA B O 1
ATOM 6054 N N . VAL B 1 225 ? -26.516 1.601 -33.594 1 65.25 225 VAL B N 1
ATOM 6055 C CA . VAL B 1 225 ? -26.188 3.018 -33.688 1 65.25 225 VAL B CA 1
ATOM 6056 C C . VAL B 1 225 ? -24.812 3.184 -34.344 1 65.25 225 VAL B C 1
ATOM 6058 O O . VAL B 1 225 ? -23.875 2.455 -34.031 1 65.25 225 VAL B O 1
ATOM 6061 N N . PRO B 1 226 ? -24.703 3.867 -35.531 1 56.78 226 PRO B N 1
ATOM 6062 C CA . PRO B 1 226 ? -23.391 4.16 -36.094 1 56.78 226 PRO B CA 1
ATOM 6063 C C . PRO B 1 226 ? -22.391 4.676 -35.094 1 56.78 226 PRO B C 1
ATOM 6065 O O . PRO B 1 226 ? -22.781 5.211 -34.031 1 56.78 226 PRO B O 1
ATOM 6068 N N . PRO B 1 227 ? -21.094 4.344 -35.125 1 54.72 227 PRO B N 1
ATOM 6069 C CA . PRO B 1 227 ? -19.969 4.473 -34.219 1 54.72 227 PRO B CA 1
ATOM 6070 C C . PRO B 1 227 ? -19.953 5.801 -33.469 1 54.72 227 PRO B C 1
ATOM 6072 O O . PRO B 1 227 ? -19.297 5.93 -32.438 1 54.72 227 PRO B O 1
ATOM 6075 N N . ASN B 1 228 ? -20.5 6.887 -34.031 1 47.81 228 ASN B N 1
ATOM 6076 C CA . ASN B 1 228 ? -20.25 8.195 -33.438 1 47.81 228 ASN B CA 1
ATOM 6077 C C . ASN B 1 228 ? -21.062 8.391 -32.156 1 47.81 228 ASN B C 1
ATOM 6079 O O . ASN B 1 228 ? -21.344 9.531 -31.75 1 47.81 228 ASN B O 1
ATOM 6083 N N . PRO B 1 229 ? -21.938 7.535 -31.891 1 48 229 PRO B N 1
ATOM 6084 C CA . PRO B 1 229 ? -22.969 7.891 -30.922 1 48 229 PRO B CA 1
ATOM 6085 C C . PRO B 1 229 ? -22.406 8.141 -29.531 1 48 229 PRO B C 1
ATOM 6087 O O . PRO B 1 229 ? -23.125 8.633 -28.641 1 48 229 PRO B O 1
ATOM 6090 N N . TYR B 1 230 ? -21.375 7.629 -29.172 1 47.44 230 TYR B N 1
ATOM 6091 C CA . TYR B 1 230 ? -21.016 7.609 -27.766 1 47.44 230 TYR B CA 1
ATOM 6092 C C . TYR B 1 230 ? -20.422 8.945 -27.344 1 47.44 230 TYR B C 1
ATOM 6094 O O . TYR B 1 230 ? -19.734 9.039 -26.312 1 47.44 230 TYR B O 1
ATOM 6102 N N . LEU B 1 231 ? -20.656 9.859 -28.266 1 46.84 231 LEU B N 1
ATOM 6103 C CA . LEU B 1 231 ? -20.234 11.219 -27.938 1 46.84 231 LEU B CA 1
ATOM 6104 C C . LEU B 1 231 ? -21.016 11.75 -26.734 1 46.84 231 LEU B C 1
ATOM 6106 O O . LEU B 1 231 ? -20.719 12.844 -26.25 1 46.84 231 LEU B O 1
ATOM 6110 N N . GLU B 1 232 ? -22.094 11.109 -26.5 1 49.03 232 GLU B N 1
ATOM 6111 C CA . GLU B 1 232 ? -22.719 11.695 -25.312 1 49.03 232 GLU B CA 1
ATOM 6112 C C . GLU B 1 232 ? -22.016 11.266 -24.031 1 49.03 232 GLU B C 1
ATOM 6114 O O . GLU B 1 232 ? -21.547 10.125 -23.938 1 49.03 232 GLU B O 1
ATOM 6119 N N . PRO B 1 233 ? -21.672 12.336 -23.344 1 49.09 233 PRO B N 1
ATOM 6120 C CA . PRO B 1 233 ? -21.047 12.07 -22.047 1 49.09 233 PRO B CA 1
ATOM 6121 C C . PRO B 1 233 ? -21.688 10.891 -21.328 1 49.09 233 PRO B C 1
ATOM 6123 O O . PRO B 1 233 ? -22.906 10.844 -21.156 1 49.09 233 PRO B O 1
ATOM 6126 N N . LEU B 1 234 ? -21.156 9.82 -21.391 1 52.22 234 LEU B N 1
ATOM 6127 C CA . LEU B 1 234 ? -21.625 8.633 -20.672 1 52.22 234 LEU B CA 1
ATOM 6128 C C . LEU B 1 234 ? -22.031 8.977 -19.25 1 52.22 234 LEU B C 1
ATOM 6130 O O . LEU B 1 234 ? -21.328 9.711 -18.547 1 52.22 234 LEU B O 1
ATOM 6134 N N . SER B 1 235 ? -23.328 8.883 -18.938 1 56.56 235 SER B N 1
ATOM 6135 C CA . SER B 1 235 ? -23.75 8.977 -17.547 1 56.56 235 SER B CA 1
ATOM 6136 C C . SER B 1 235 ? -22.766 8.258 -16.625 1 56.56 235 SER B C 1
ATOM 6138 O O . SER B 1 235 ? -22.016 7.383 -17.062 1 56.56 235 SER B O 1
ATOM 6140 N N . GLU B 1 236 ? -22.5 8.797 -15.539 1 56.5 236 GLU B N 1
ATOM 6141 C CA . GLU B 1 236 ? -21.641 8.219 -14.508 1 56.5 236 GLU B CA 1
ATOM 6142 C C . GLU B 1 236 ? -21.812 6.707 -14.422 1 56.5 236 GLU B C 1
ATOM 6144 O O . GLU B 1 236 ? -20.844 5.969 -14.273 1 56.5 236 GLU B O 1
ATOM 6149 N N . SER B 1 237 ? -23.047 6.328 -14.508 1 59.75 237 SER B N 1
ATOM 6150 C CA . SER B 1 237 ? -23.359 4.906 -14.445 1 59.75 237 SER B CA 1
ATOM 6151 C C . SER B 1 237 ? -22.766 4.152 -15.625 1 59.75 237 SER B C 1
ATOM 6153 O O . SER B 1 237 ? -22.312 3.014 -15.484 1 59.75 237 SER B O 1
ATOM 6155 N N . THR B 1 238 ? -22.562 4.98 -16.516 1 65.69 238 THR B N 1
ATOM 6156 C CA . THR B 1 238 ? -22.047 4.32 -17.719 1 65.69 238 THR B CA 1
ATOM 6157 C C . THR B 1 238 ? -20.531 4.18 -17.656 1 65.69 238 THR B C 1
ATOM 6159 O O . THR B 1 238 ? -19.984 3.156 -18.078 1 65.69 238 THR B O 1
ATOM 6162 N N . SER B 1 239 ? -19.953 5.168 -17.031 1 73.62 239 SER B N 1
ATOM 6163 C CA . SER B 1 239 ? -18.5 5.098 -16.969 1 73.62 239 SER B CA 1
ATOM 6164 C C . SER B 1 239 ? -18.031 3.967 -16.062 1 73.62 239 SER B C 1
ATOM 6166 O O . SER B 1 239 ? -17.078 3.256 -16.375 1 73.62 239 SER B O 1
ATOM 6168 N N . SER B 1 240 ? -18.719 3.795 -14.992 1 78 240 SER B N 1
ATOM 6169 C CA . SER B 1 240 ? -18.359 2.715 -14.078 1 78 240 SER B CA 1
ATOM 6170 C C . SER B 1 240 ? -18.594 1.35 -14.719 1 78 240 SER B C 1
ATOM 6172 O O . SER B 1 240 ? -17.797 0.426 -14.516 1 78 240 SER B O 1
ATOM 6174 N N . TRP B 1 241 ? -19.625 1.305 -15.477 1 84.38 241 TRP B N 1
ATOM 6175 C CA . TRP B 1 241 ? -19.922 0.045 -16.156 1 84.38 241 TRP B CA 1
ATOM 6176 C C . TRP B 1 241 ? -18.859 -0.276 -17.203 1 84.38 241 TRP B C 1
ATOM 6178 O O . TRP B 1 241 ? -18.453 -1.43 -17.344 1 84.38 241 TRP B O 1
ATOM 6188 N N . ILE B 1 242 ? -18.469 0.657 -17.875 1 83.12 242 ILE B N 1
ATOM 6189 C CA . ILE B 1 242 ? -17.438 0.448 -18.906 1 83.12 242 ILE B CA 1
ATOM 6190 C C . ILE B 1 242 ? -16.141 0.019 -18.234 1 83.12 242 ILE B C 1
ATOM 6192 O O . ILE B 1 242 ? -15.414 -0.824 -18.766 1 83.12 242 ILE B O 1
ATOM 6196 N N . GLY B 1 243 ? -15.875 0.676 -17.141 1 83.56 243 GLY B N 1
ATOM 6197 C CA . GLY B 1 243 ? -14.711 0.239 -16.391 1 83.56 243 GLY B CA 1
ATOM 6198 C C . GLY B 1 243 ? -14.773 -1.225 -15.992 1 83.56 243 GLY B C 1
ATOM 6199 O O . GLY B 1 243 ? -13.781 -1.949 -16.125 1 83.56 243 GLY B O 1
ATOM 6200 N N . LEU B 1 244 ? -15.875 -1.617 -15.531 1 88.38 244 LEU B N 1
ATOM 6201 C CA . LEU B 1 244 ? -16.078 -3.014 -15.156 1 88.38 244 LEU B CA 1
ATOM 6202 C C . LEU B 1 244 ? -15.953 -3.926 -16.375 1 88.38 244 LEU B C 1
ATOM 6204 O O . LEU B 1 244 ? -15.406 -5.023 -16.281 1 88.38 244 LEU B O 1
ATOM 6208 N N . LEU B 1 245 ? -16.516 -3.449 -17.469 1 90.19 245 LEU B N 1
ATOM 6209 C CA . LEU B 1 245 ? -16.406 -4.219 -18.703 1 90.19 245 LEU B CA 1
ATOM 6210 C C . LEU B 1 245 ? -14.953 -4.441 -19.094 1 90.19 245 LEU B C 1
ATOM 6212 O O . LEU B 1 245 ? -14.555 -5.566 -19.406 1 90.19 245 LEU B O 1
ATOM 6216 N N . PHE B 1 246 ? -14.18 -3.432 -19 1 86.69 246 PHE B N 1
ATOM 6217 C CA . PHE B 1 246 ? -12.766 -3.562 -19.344 1 86.69 246 PHE B CA 1
ATOM 6218 C C . PHE B 1 246 ? -12.062 -4.5 -18.375 1 86.69 246 PHE B C 1
ATOM 6220 O O . PHE B 1 246 ? -11.156 -5.242 -18.766 1 86.69 246 PHE B O 1
ATOM 6227 N N . GLY B 1 247 ? -12.445 -4.387 -17.156 1 86 247 GLY B N 1
ATOM 6228 C CA . GLY B 1 247 ? -11.898 -5.32 -16.172 1 86 247 GLY B CA 1
ATOM 6229 C C . GLY B 1 247 ? -12.18 -6.77 -16.516 1 86 247 GLY B C 1
ATOM 6230 O O . GLY B 1 247 ? -11.281 -7.613 -16.469 1 86 247 GLY B O 1
ATOM 6231 N N . ILE B 1 248 ? -13.367 -6.988 -16.859 1 89.19 248 ILE B N 1
ATOM 6232 C CA . ILE B 1 248 ? -13.789 -8.344 -17.203 1 89.19 248 ILE B CA 1
ATOM 6233 C C . ILE B 1 248 ? -13.086 -8.789 -18.484 1 89.19 248 ILE B C 1
ATOM 6235 O O . ILE B 1 248 ? -12.609 -9.93 -18.578 1 89.19 248 ILE B O 1
ATOM 6239 N N . LEU B 1 249 ? -13.016 -7.918 -19.438 1 88.94 249 LEU B N 1
ATOM 6240 C CA . LEU B 1 249 ? -12.375 -8.258 -20.703 1 88.94 249 LEU B CA 1
ATOM 6241 C C . LEU B 1 249 ? -10.883 -8.523 -20.5 1 88.94 249 LEU B C 1
ATOM 6243 O O . LEU B 1 249 ? -10.312 -9.383 -21.172 1 88.94 249 LEU B O 1
ATOM 6247 N N . SER B 1 250 ? -10.266 -7.742 -19.641 1 83.38 250 SER B N 1
ATOM 6248 C CA . SER B 1 250 ? -8.852 -7.969 -19.359 1 83.38 250 SER B CA 1
ATOM 6249 C C . SER B 1 250 ? -8.625 -9.352 -18.766 1 83.38 250 SER B C 1
ATOM 6251 O O . SER B 1 250 ? -7.641 -10.016 -19.094 1 83.38 250 SER B O 1
ATOM 6253 N N . CYS B 1 251 ? -9.461 -9.797 -17.922 1 82.06 251 CYS B N 1
ATOM 6254 C CA . CYS B 1 251 ? -9.375 -11.133 -17.344 1 82.06 251 CYS B CA 1
ATOM 6255 C C . CYS B 1 251 ? -9.547 -12.211 -18.406 1 82.06 251 CYS B C 1
ATOM 6257 O O . CYS B 1 251 ? -8.82 -13.195 -18.422 1 82.06 251 CYS B O 1
ATOM 6259 N N . GLY B 1 252 ? -10.523 -11.953 -19.266 1 82.69 252 GLY B N 1
ATOM 6260 C CA . GLY B 1 252 ? -10.758 -12.898 -20.359 1 82.69 252 GLY B CA 1
ATOM 6261 C C . GLY B 1 252 ? -9.609 -12.969 -21.344 1 82.69 252 GLY B C 1
ATOM 6262 O O . GLY B 1 252 ? -9.289 -14.039 -21.859 1 82.69 252 GLY B O 1
ATOM 6263 N N . ALA B 1 253 ? -9.031 -11.852 -21.547 1 78.94 253 ALA B N 1
ATOM 6264 C CA . ALA B 1 253 ? -7.922 -11.789 -22.5 1 78.94 253 ALA B CA 1
ATOM 6265 C C . ALA B 1 253 ? -6.723 -12.586 -22 1 78.94 253 ALA B C 1
ATOM 6267 O O . ALA B 1 253 ? -5.98 -13.172 -22.797 1 78.94 253 ALA B O 1
ATOM 6268 N N . GLN B 1 254 ? -6.582 -12.617 -20.734 1 74.69 254 GLN B N 1
ATOM 6269 C CA . GLN B 1 254 ? -5.484 -13.375 -20.156 1 74.69 254 GLN B CA 1
ATOM 6270 C C . GLN B 1 254 ? -5.707 -14.875 -20.312 1 74.69 254 GLN B C 1
ATOM 6272 O O . GLN B 1 254 ? -4.75 -15.648 -20.375 1 74.69 254 GLN B O 1
ATOM 6277 N N . LEU B 1 255 ? -6.922 -15.195 -20.406 1 76.12 255 LEU B N 1
ATOM 6278 C CA . LEU B 1 255 ? -7.27 -16.609 -20.453 1 76.12 255 LEU B CA 1
ATOM 6279 C C . LEU B 1 255 ? -7.441 -17.078 -21.891 1 76.12 255 LEU B C 1
ATOM 6281 O O . LEU B 1 255 ? -7.441 -18.281 -22.172 1 76.12 255 LEU B O 1
ATOM 6285 N N . ALA B 1 256 ? -7.637 -16.031 -22.719 1 71.56 256 ALA B N 1
ATOM 6286 C CA . ALA B 1 256 ? -7.91 -16.375 -24.109 1 71.56 256 ALA B CA 1
ATOM 6287 C C . ALA B 1 256 ? -6.656 -16.891 -24.812 1 71.56 256 ALA B C 1
ATOM 6289 O O . ALA B 1 256 ? -5.547 -16.438 -24.531 1 71.56 256 ALA B O 1
ATOM 6290 N N . VAL B 1 257 ? -6.773 -18.047 -25.391 1 59.53 257 VAL B N 1
ATOM 6291 C CA . VAL B 1 257 ? -5.73 -18.641 -26.219 1 59.53 257 VAL B CA 1
ATOM 6292 C C . VAL B 1 257 ? -5.602 -17.859 -27.516 1 59.53 257 VAL B C 1
ATOM 6294 O O . VAL B 1 257 ? -6.332 -18.125 -28.484 1 59.53 257 VAL B O 1
ATOM 6297 N N . VAL B 1 258 ? -5.914 -16.531 -27.391 1 51.88 258 VAL B N 1
ATOM 6298 C CA . VAL B 1 258 ? -6.051 -15.914 -28.719 1 51.88 258 VAL B CA 1
ATOM 6299 C C . VAL B 1 258 ? -4.68 -15.812 -29.375 1 51.88 258 VAL B C 1
ATOM 6301 O O . VAL B 1 258 ? -3.717 -15.352 -28.766 1 51.88 258 VAL B O 1
ATOM 6304 N N . GLU B 1 259 ? -4.641 -16.391 -30.438 1 44.62 259 GLU B N 1
ATOM 6305 C CA . GLU B 1 259 ? -3.592 -16.156 -31.422 1 44.62 259 GLU B CA 1
ATOM 6306 C C . GLU B 1 259 ? -3.387 -14.672 -31.688 1 44.62 259 GLU B C 1
ATOM 6308 O O . GLU B 1 259 ? -4.344 -13.953 -31.969 1 44.62 259 GLU B O 1
ATOM 6313 N N . GLY B 1 260 ? -2.328 -13.938 -31.234 1 41.28 260 GLY B N 1
ATOM 6314 C CA . GLY B 1 260 ? -1.917 -12.602 -31.625 1 41.28 260 GLY B CA 1
ATOM 6315 C C . GLY B 1 260 ? -2.051 -11.586 -30.516 1 41.28 260 GLY B C 1
ATOM 6316 O O . GLY B 1 260 ? -1.652 -10.43 -30.672 1 41.28 260 GLY B O 1
ATOM 6317 N N . VAL B 1 261 ? -3.141 -11.656 -29.766 1 42.91 261 VAL B N 1
ATOM 6318 C CA . VAL B 1 261 ? -3.229 -10.586 -28.781 1 42.91 261 VAL B CA 1
ATOM 6319 C C . VAL B 1 261 ? -2.213 -10.82 -27.656 1 42.91 261 VAL B C 1
ATOM 6321 O O . VAL B 1 261 ? -2.279 -11.828 -26.953 1 42.91 261 VAL B O 1
ATOM 6324 N N . GLU B 1 262 ? -1.123 -10.305 -27.781 1 42.06 262 GLU B N 1
ATOM 6325 C CA . GLU B 1 262 ? -0.064 -10.258 -26.766 1 42.06 262 GLU B CA 1
ATOM 6326 C C . GLU B 1 262 ? -0.603 -9.789 -25.422 1 42.06 262 GLU B C 1
ATOM 6328 O O . GLU B 1 262 ? -0.782 -8.594 -25.203 1 42.06 262 GLU B O 1
ATOM 6333 N N . GLY B 1 263 ? -1.582 -10.445 -24.859 1 43.38 263 GLY B N 1
ATOM 6334 C CA . GLY B 1 263 ? -1.943 -10.07 -23.516 1 43.38 263 GLY B CA 1
ATOM 6335 C C . GLY B 1 263 ? -0.766 -10.078 -22.547 1 43.38 263 GLY B C 1
ATOM 6336 O O . GLY B 1 263 ? -0.241 -11.148 -22.219 1 43.38 263 GLY B O 1
ATOM 6337 N N . GLU B 1 264 ? -0.01 -9.125 -22.625 1 43.91 264 GLU B N 1
ATOM 6338 C CA . GLU B 1 264 ? 1.097 -9.008 -21.688 1 43.91 264 GLU B CA 1
ATOM 6339 C C . GLU B 1 264 ? 0.616 -9.188 -20.25 1 43.91 264 GLU B C 1
ATOM 6341 O O . GLU B 1 264 ? -0.222 -8.422 -19.766 1 43.91 264 GLU B O 1
ATOM 6346 N N . LEU B 1 265 ? 0.425 -10.477 -19.812 1 45.5 265 LEU B N 1
ATOM 6347 C CA . LEU B 1 265 ? 0.25 -10.758 -18.391 1 45.5 265 LEU B CA 1
ATOM 6348 C C . LEU B 1 265 ? 1.344 -10.086 -17.562 1 45.5 265 LEU B C 1
ATOM 6350 O O . LEU B 1 265 ? 2.5 -10.516 -17.594 1 45.5 265 LEU B O 1
ATOM 6354 N N . ASP B 1 266 ? 1.327 -8.82 -17.344 1 49 266 ASP B N 1
ATOM 6355 C CA . ASP B 1 266 ? 2.426 -8.141 -16.656 1 49 266 ASP B CA 1
ATOM 6356 C C . ASP B 1 266 ? 2.344 -8.328 -15.148 1 49 266 ASP B C 1
ATOM 6358 O O . ASP B 1 266 ? 1.565 -7.648 -14.477 1 49 266 ASP B O 1
ATOM 6362 N N . ALA B 1 267 ? 2.598 -9.641 -14.664 1 48.41 267 ALA B N 1
ATOM 6363 C CA . ALA B 1 267 ? 2.717 -9.961 -13.242 1 48.41 267 ALA B CA 1
ATOM 6364 C C . ALA B 1 267 ? 3.385 -8.82 -12.484 1 48.41 267 ALA B C 1
ATOM 6366 O O . ALA B 1 267 ? 3.143 -8.641 -11.289 1 48.41 267 ALA B O 1
ATOM 6367 N N . THR B 1 268 ? 4.297 -8.031 -13.219 1 48.91 268 THR B N 1
ATOM 6368 C CA . THR B 1 268 ? 5.141 -7.047 -12.547 1 48.91 268 THR B CA 1
ATOM 6369 C C . THR B 1 268 ? 4.332 -5.805 -12.188 1 48.91 268 THR B C 1
ATOM 6371 O O . THR B 1 268 ? 4.828 -4.922 -11.484 1 48.91 268 THR B O 1
ATOM 6374 N N . LYS B 1 269 ? 3.107 -5.953 -12.547 1 59.53 269 LYS B N 1
ATOM 6375 C CA . LYS B 1 269 ? 2.34 -4.746 -12.25 1 59.53 269 LYS B CA 1
ATOM 6376 C C . LYS B 1 269 ? 1.743 -4.812 -10.844 1 59.53 269 LYS B C 1
ATOM 6378 O O . LYS B 1 269 ? 0.694 -4.219 -10.586 1 59.53 269 LYS B O 1
ATOM 6383 N N . ALA B 1 270 ? 2.527 -5.574 -10.078 1 61.59 270 ALA B N 1
ATOM 6384 C CA . ALA B 1 270 ? 2.113 -5.746 -8.695 1 61.59 270 ALA B CA 1
ATOM 6385 C C . ALA B 1 270 ? 2.084 -4.406 -7.961 1 61.59 270 ALA B C 1
ATOM 6387 O O . ALA B 1 270 ? 1.422 -4.27 -6.93 1 61.59 270 ALA B O 1
ATOM 6388 N N . TRP B 1 271 ? 2.689 -3.43 -8.602 1 64.06 271 TRP B N 1
ATOM 6389 C CA . TRP B 1 271 ? 2.713 -2.137 -7.922 1 64.06 271 TRP B CA 1
ATOM 6390 C C . TRP B 1 271 ? 1.333 -1.486 -7.941 1 64.06 271 TRP B C 1
ATOM 6392 O O . TRP B 1 271 ? 1.008 -0.678 -7.07 1 64.06 271 TRP B O 1
ATOM 6402 N N . VAL B 1 272 ? 0.536 -1.897 -8.836 1 72.94 272 VAL B N 1
ATOM 6403 C CA . VAL B 1 272 ? -0.808 -1.338 -8.938 1 72.94 272 VAL B CA 1
ATOM 6404 C C . VAL B 1 272 ? -1.638 -1.769 -7.73 1 72.94 272 VAL B C 1
ATOM 6406 O O . VAL B 1 272 ? -2.594 -1.089 -7.352 1 72.94 272 VAL B O 1
ATOM 6409 N N . PHE B 1 273 ? -1.134 -2.816 -7.117 1 80.75 273 PHE B N 1
ATOM 6410 C CA . PHE B 1 273 ? -1.878 -3.297 -5.957 1 80.75 273 PHE B CA 1
ATOM 6411 C C . PHE B 1 273 ? -1.804 -2.293 -4.812 1 80.75 273 PHE B C 1
ATOM 6413 O O . PHE B 1 273 ? -2.766 -2.131 -4.062 1 80.75 273 PHE B O 1
ATOM 6420 N N . GLY B 1 274 ? -0.673 -1.647 -4.762 1 84.38 274 GLY B N 1
ATOM 6421 C CA . GLY B 1 274 ? -0.568 -0.637 -3.723 1 84.38 274 GLY B CA 1
ATOM 6422 C C . GLY B 1 274 ? -1.604 0.464 -3.854 1 84.38 274 GLY B C 1
ATOM 6423 O O . GLY B 1 274 ? -2.227 0.857 -2.863 1 84.38 274 GLY B O 1
ATOM 6424 N N . LEU B 1 275 ? -1.787 0.834 -5.023 1 82.5 275 LEU B N 1
ATOM 6425 C CA . LEU B 1 275 ? -2.793 1.855 -5.289 1 82.5 275 LEU B CA 1
ATOM 6426 C C . LEU B 1 275 ? -4.195 1.327 -4.996 1 82.5 275 LEU B C 1
ATOM 6428 O O . LEU B 1 275 ? -4.996 2.008 -4.355 1 82.5 275 LEU B O 1
ATOM 6432 N N . ALA B 1 276 ? -4.469 0.171 -5.492 1 86.81 276 ALA B N 1
ATOM 6433 C CA . ALA B 1 276 ? -5.793 -0.417 -5.312 1 86.81 276 ALA B CA 1
ATOM 6434 C C . ALA B 1 276 ? -6.117 -0.601 -3.834 1 86.81 276 ALA B C 1
ATOM 6436 O O . ALA B 1 276 ? -7.25 -0.376 -3.406 1 86.81 276 ALA B O 1
ATOM 6437 N N . ILE B 1 277 ? -5.156 -0.979 -3.082 1 90.5 277 ILE B N 1
ATOM 6438 C CA . ILE B 1 277 ? -5.359 -1.226 -1.658 1 90.5 277 ILE B CA 1
ATOM 6439 C C . ILE B 1 277 ? -5.684 0.087 -0.948 1 90.5 277 ILE B C 1
ATOM 6441 O O . ILE B 1 277 ? -6.637 0.159 -0.169 1 90.5 277 ILE B O 1
ATOM 6445 N N . ARG B 1 278 ? -4.938 1.116 -1.203 1 87.75 278 ARG B N 1
ATOM 6446 C CA . ARG B 1 278 ? -5.184 2.393 -0.538 1 87.75 278 ARG B CA 1
ATOM 6447 C C . ARG B 1 278 ? -6.512 2.996 -0.984 1 87.75 278 ARG B C 1
ATOM 6449 O O . ARG B 1 278 ? -7.207 3.637 -0.192 1 87.75 278 ARG B O 1
ATOM 6456 N N . LEU B 1 279 ? -6.812 2.822 -2.242 1 84.5 279 LEU B N 1
ATOM 6457 C CA . LEU B 1 279 ? -8.117 3.281 -2.713 1 84.5 279 LEU B CA 1
ATOM 6458 C C . LEU B 1 279 ? -9.242 2.537 -2.004 1 84.5 279 LEU B C 1
ATOM 6460 O O . LEU B 1 279 ? -10.25 3.141 -1.629 1 84.5 279 LEU B O 1
ATOM 6464 N N . ALA B 1 280 ? -9.086 1.263 -1.911 1 90.5 280 ALA B N 1
ATOM 6465 C CA . ALA B 1 280 ? -10.086 0.463 -1.209 1 90.5 280 ALA B CA 1
ATOM 6466 C C . ALA B 1 280 ? -10.242 0.925 0.237 1 90.5 280 ALA B C 1
ATOM 6468 O O . ALA B 1 280 ? -11.359 0.979 0.762 1 90.5 280 ALA B O 1
ATOM 6469 N N . GLN B 1 281 ? -9.203 1.309 0.874 1 88.69 281 GLN B N 1
ATOM 6470 C CA . GLN B 1 281 ? -9.25 1.793 2.25 1 88.69 281 GLN B CA 1
ATOM 6471 C C . GLN B 1 281 ? -9.922 3.162 2.326 1 88.69 281 GLN B C 1
ATOM 6473 O O . GLN B 1 281 ? -10.625 3.461 3.291 1 88.69 281 GLN B O 1
ATOM 6478 N N . THR B 1 282 ? -9.609 3.951 1.298 1 84.25 282 THR B N 1
ATOM 6479 C CA . THR B 1 282 ? -10.25 5.262 1.235 1 84.25 282 THR B CA 1
ATOM 6480 C C . THR B 1 282 ? -11.766 5.121 1.107 1 84.25 282 THR B C 1
ATOM 6482 O O . THR B 1 282 ? -12.516 5.973 1.592 1 84.25 282 THR B O 1
ATOM 6485 N N . LEU B 1 283 ? -12.188 3.996 0.53 1 86.06 283 LEU B N 1
ATOM 6486 C CA . LEU B 1 283 ? -13.617 3.738 0.373 1 86.06 283 LEU B CA 1
ATOM 6487 C C . LEU B 1 283 ? -14.172 3.012 1.592 1 86.06 283 LEU B C 1
ATOM 6489 O O . LEU B 1 283 ? -15.391 2.814 1.701 1 86.06 283 LEU B O 1
ATOM 6493 N N . GLY B 1 284 ? -13.352 2.613 2.451 1 88.69 284 GLY B N 1
ATOM 6494 C CA . GLY B 1 284 ? -13.773 1.974 3.686 1 88.69 284 GLY B CA 1
ATOM 6495 C C . GLY B 1 284 ? -14.102 0.502 3.512 1 88.69 284 GLY B C 1
ATOM 6496 O O . GLY B 1 284 ? -14.898 -0.056 4.273 1 88.69 284 GLY B O 1
ATOM 6497 N N . LEU B 1 285 ? -13.492 -0.182 2.531 1 90.94 285 LEU B N 1
ATOM 6498 C CA . LEU B 1 285 ? -13.797 -1.586 2.271 1 90.94 285 LEU B CA 1
ATOM 6499 C C . LEU B 1 285 ? -13.227 -2.477 3.369 1 90.94 285 LEU B C 1
ATOM 6501 O O . LEU B 1 285 ? -13.773 -3.543 3.658 1 90.94 285 LEU B O 1
ATOM 6505 N N . HIS B 1 286 ? -12.203 -2.084 4.035 1 89.69 286 HIS B N 1
ATOM 6506 C CA . HIS B 1 286 ? -11.523 -2.895 5.043 1 89.69 286 HIS B CA 1
ATOM 6507 C C . HIS B 1 286 ? -12.344 -2.986 6.324 1 89.69 286 HIS B C 1
ATOM 6509 O O . HIS B 1 286 ? -12.086 -3.842 7.172 1 89.69 286 HIS B O 1
ATOM 6515 N N . CYS B 1 287 ? -13.312 -2.137 6.469 1 88.12 287 CYS B N 1
ATOM 6516 C CA . CYS B 1 287 ? -14.117 -2.135 7.684 1 88.12 287 CYS B CA 1
ATOM 6517 C C . CYS B 1 287 ? -15.57 -2.479 7.379 1 88.12 287 CYS B C 1
ATOM 6519 O O . CYS B 1 287 ? -16.469 -2.123 8.141 1 88.12 287 CYS B O 1
ATOM 6521 N N . THR B 1 288 ? -15.797 -3.166 6.305 1 87.88 288 THR B N 1
ATOM 6522 C CA . THR B 1 288 ? -17.156 -3.58 5.969 1 87.88 288 THR B CA 1
ATOM 6523 C C . THR B 1 288 ? -17.703 -4.547 7.016 1 87.88 288 THR B C 1
ATOM 6525 O O . THR B 1 288 ? -17.031 -5.512 7.383 1 87.88 288 THR B O 1
ATOM 6528 N N . PRO B 1 289 ? -18.828 -4.156 7.469 1 84.25 289 PRO B N 1
ATOM 6529 C CA . PRO B 1 289 ? -19.406 -5.07 8.453 1 84.25 289 PRO B CA 1
ATOM 6530 C C . PRO B 1 289 ? -19.781 -6.426 7.848 1 84.25 289 PRO B C 1
ATOM 6532 O O . PRO B 1 289 ? -19.906 -6.547 6.629 1 84.25 289 PRO B O 1
ATOM 6535 N N . ASP B 1 290 ? -19.906 -7.367 8.688 1 82.94 290 ASP B N 1
ATOM 6536 C CA . ASP B 1 290 ? -20.328 -8.688 8.234 1 82.94 290 ASP B CA 1
ATOM 6537 C C . ASP B 1 290 ? -21.703 -8.625 7.559 1 82.94 290 ASP B C 1
ATOM 6539 O O . ASP B 1 290 ? -22.688 -8.203 8.172 1 82.94 290 ASP B O 1
ATOM 6543 N N . PRO B 1 291 ? -21.719 -9.062 6.348 1 86.25 291 PRO B N 1
ATOM 6544 C CA . PRO B 1 291 ? -22.984 -9.008 5.621 1 86.25 291 PRO B CA 1
ATOM 6545 C C . PRO B 1 291 ? -24.109 -9.758 6.332 1 86.25 291 PRO B C 1
ATOM 6547 O O . PRO B 1 291 ? -25.281 -9.383 6.211 1 86.25 291 PRO B O 1
ATOM 6550 N N . ASN B 1 292 ? -23.797 -10.758 7.066 1 82.88 292 ASN B N 1
ATOM 6551 C CA . ASN B 1 292 ? -24.812 -11.562 7.746 1 82.88 292 ASN B CA 1
ATOM 6552 C C . ASN B 1 292 ? -25.453 -10.797 8.898 1 82.88 292 ASN B C 1
ATOM 6554 O O . ASN B 1 292 ? -26.531 -11.164 9.375 1 82.88 292 ASN B O 1
ATOM 6558 N N . SER B 1 293 ? -24.906 -9.727 9.359 1 83.56 293 SER B N 1
ATOM 6559 C CA . SER B 1 293 ? -25.422 -8.93 10.469 1 83.56 293 SER B CA 1
ATOM 6560 C C . SER B 1 293 ? -26.312 -7.793 9.977 1 83.56 293 SER B C 1
ATOM 6562 O O . SER B 1 293 ? -26.938 -7.105 10.773 1 83.56 293 SER B O 1
ATOM 6564 N N . ILE B 1 294 ? -26.438 -7.75 8.641 1 88 294 ILE B N 1
ATOM 6565 C CA . ILE B 1 294 ? -27.188 -6.645 8.062 1 88 294 ILE B CA 1
ATOM 6566 C C . ILE B 1 294 ? -28.578 -7.117 7.676 1 88 294 ILE B C 1
ATOM 6568 O O . ILE B 1 294 ? -28.734 -8.078 6.918 1 88 294 ILE B O 1
ATOM 6572 N N . SER B 1 295 ? -29.547 -6.473 8.172 1 89.06 295 SER B N 1
ATOM 6573 C CA . SER B 1 295 ? -30.922 -6.883 7.957 1 89.06 295 SER B CA 1
ATOM 6574 C C . SER B 1 295 ? -31.453 -6.363 6.625 1 89.06 295 SER B C 1
ATOM 6576 O O . SER B 1 295 ? -32.188 -7.07 5.922 1 89.06 295 SER B O 1
ATOM 6578 N N . ASN B 1 296 ? -31.078 -5.168 6.25 1 91.38 296 ASN B N 1
ATOM 6579 C CA . ASN B 1 296 ? -31.531 -4.594 4.988 1 91.38 296 ASN B CA 1
ATOM 6580 C C . ASN B 1 296 ? -30.922 -5.312 3.791 1 91.38 296 ASN B C 1
ATOM 6582 O O . ASN B 1 296 ? -29.688 -5.367 3.65 1 91.38 296 ASN B O 1
ATOM 6586 N N . PRO B 1 297 ? -31.734 -5.863 3 1 90.94 297 PRO B N 1
ATOM 6587 C CA . PRO B 1 297 ? -31.219 -6.68 1.901 1 90.94 297 PRO B CA 1
ATOM 6588 C C . PRO B 1 297 ? -30.328 -5.887 0.944 1 90.94 297 PRO B C 1
ATOM 6590 O O . PRO B 1 297 ? -29.344 -6.414 0.435 1 90.94 297 PRO B O 1
ATOM 6593 N N . LYS B 1 298 ? -30.75 -4.746 0.641 1 89.62 298 LYS B N 1
ATOM 6594 C CA . LYS B 1 298 ? -29.953 -3.93 -0.265 1 89.62 298 LYS B CA 1
ATOM 6595 C C . LYS B 1 298 ? -28.578 -3.615 0.341 1 89.62 298 LYS B C 1
ATOM 6597 O O . LYS B 1 298 ? -27.562 -3.727 -0.333 1 89.62 298 LYS B O 1
ATOM 6602 N N . LYS B 1 299 ? -28.641 -3.227 1.567 1 90.31 299 LYS B N 1
ATOM 6603 C CA . LYS B 1 299 ? -27.391 -2.947 2.273 1 90.31 299 LYS B CA 1
ATOM 6604 C C . LYS B 1 299 ? -26.547 -4.215 2.436 1 90.31 299 LYS B C 1
ATOM 6606 O O . LYS B 1 299 ? -25.312 -4.156 2.4 1 90.31 299 LYS B O 1
ATOM 6611 N N . ARG B 1 300 ? -27.234 -5.285 2.564 1 91.44 300 ARG B N 1
ATOM 6612 C CA . ARG B 1 300 ? -26.547 -6.566 2.682 1 91.44 300 ARG B CA 1
ATOM 6613 C C . ARG B 1 300 ? -25.828 -6.926 1.383 1 91.44 300 ARG B C 1
ATOM 6615 O O . ARG B 1 300 ? -24.672 -7.363 1.4 1 91.44 300 ARG B O 1
ATOM 6622 N N . GLU B 1 301 ? -26.531 -6.77 0.332 1 89.38 301 GLU B N 1
ATOM 6623 C CA . GLU B 1 301 ? -25.922 -7.047 -0.967 1 89.38 301 GLU B CA 1
ATOM 6624 C C . GLU B 1 301 ? -24.688 -6.168 -1.205 1 89.38 301 GLU B C 1
ATOM 6626 O O . GLU B 1 301 ? -23.672 -6.637 -1.726 1 89.38 301 GLU B O 1
ATOM 6631 N N . GLU B 1 302 ? -24.797 -4.945 -0.867 1 89.88 302 GLU B N 1
ATOM 6632 C CA . GLU B 1 302 ? -23.672 -4.031 -0.997 1 89.88 302 GLU B CA 1
ATOM 6633 C C . GLU B 1 302 ? -22.5 -4.469 -0.119 1 89.88 302 GLU B C 1
ATOM 6635 O O . GLU B 1 302 ? -21.344 -4.414 -0.542 1 89.88 302 GLU B O 1
ATOM 6640 N N . ALA B 1 303 ? -22.844 -4.867 1.019 1 91.19 303 ALA B N 1
ATOM 6641 C CA . ALA B 1 303 ? -21.812 -5.328 1.941 1 91.19 303 ALA B CA 1
ATOM 6642 C C . ALA B 1 303 ? -21.109 -6.578 1.41 1 91.19 303 ALA B C 1
ATOM 6644 O O . ALA B 1 303 ? -19.906 -6.754 1.601 1 91.19 303 ALA B O 1
ATOM 6645 N N . ILE B 1 304 ? -21.875 -7.406 0.791 1 91.62 304 ILE B N 1
ATOM 6646 C CA . ILE B 1 304 ? -21.312 -8.625 0.212 1 91.62 304 ILE B CA 1
ATOM 6647 C C . ILE B 1 304 ? -20.312 -8.258 -0.882 1 91.62 304 ILE B C 1
ATOM 6649 O O . ILE B 1 304 ? -19.219 -8.812 -0.936 1 91.62 304 ILE B O 1
ATOM 6653 N N . ILE B 1 305 ? -20.656 -7.379 -1.715 1 91.25 305 ILE B N 1
ATOM 6654 C CA . ILE B 1 305 ? -19.781 -6.945 -2.801 1 91.25 305 ILE B CA 1
ATOM 6655 C C . ILE B 1 305 ? -18.531 -6.297 -2.227 1 91.25 305 ILE B C 1
ATOM 6657 O O . ILE B 1 305 ? -17.406 -6.621 -2.637 1 91.25 305 ILE B O 1
ATOM 6661 N N . ARG B 1 306 ? -18.703 -5.434 -1.259 1 92.69 306 ARG B N 1
ATOM 6662 C CA . ARG B 1 306 ? -17.578 -4.73 -0.636 1 92.69 306 ARG B CA 1
ATOM 6663 C C . ARG B 1 306 ? -16.625 -5.707 0.031 1 92.69 306 ARG B C 1
ATOM 6665 O O . ARG B 1 306 ? -15.406 -5.617 -0.16 1 92.69 306 ARG B O 1
ATOM 6672 N N . SER B 1 307 ? -17.172 -6.574 0.725 1 91.56 307 SER B N 1
ATOM 6673 C CA . SER B 1 307 ? -16.359 -7.562 1.42 1 91.56 307 SER B CA 1
ATOM 6674 C C . SER B 1 307 ? -15.625 -8.469 0.434 1 91.56 307 SER B C 1
ATOM 6676 O O . SER B 1 307 ? -14.484 -8.859 0.674 1 91.56 307 SER B O 1
ATOM 6678 N N . SER B 1 308 ? -16.297 -8.812 -0.61 1 91.81 308 SER B N 1
ATOM 6679 C CA . SER B 1 308 ? -15.68 -9.68 -1.616 1 91.81 308 SER B CA 1
ATOM 6680 C C . SER B 1 308 ? -14.516 -8.984 -2.309 1 91.81 308 SER B C 1
ATOM 6682 O O . SER B 1 308 ? -13.5 -9.617 -2.611 1 91.81 308 SER B O 1
ATOM 6684 N N . ILE B 1 309 ? -14.633 -7.738 -2.568 1 92 309 ILE B N 1
ATOM 6685 C CA . ILE B 1 309 ? -13.562 -6.973 -3.195 1 92 309 ILE B CA 1
ATOM 6686 C C . ILE B 1 309 ? -12.359 -6.914 -2.26 1 92 309 ILE B C 1
ATOM 6688 O O . ILE B 1 309 ? -11.219 -7.141 -2.684 1 92 309 ILE B O 1
ATOM 6692 N N . TRP B 1 310 ? -12.609 -6.586 -1.026 1 93.31 310 TRP B N 1
ATOM 6693 C CA . TRP B 1 310 ? -11.523 -6.504 -0.056 1 93.31 310 TRP B CA 1
ATOM 6694 C C . TRP B 1 310 ? -10.812 -7.848 0.08 1 93.31 310 TRP B C 1
ATOM 6696 O O . TRP B 1 310 ? -9.578 -7.906 0.104 1 93.31 310 TRP B O 1
ATOM 6706 N N . ARG B 1 311 ? -11.562 -8.922 0.114 1 91.81 311 ARG B N 1
ATOM 6707 C CA . ARG B 1 311 ? -10.992 -10.266 0.197 1 91.81 311 ARG B CA 1
ATOM 6708 C C . ARG B 1 311 ? -10.117 -10.562 -1.014 1 91.81 311 ARG B C 1
ATOM 6710 O O . ARG B 1 311 ? -9.039 -11.148 -0.878 1 91.81 311 ARG B O 1
ATOM 6717 N N . SER B 1 312 ? -10.602 -10.211 -2.107 1 91.25 312 SER B N 1
ATOM 6718 C CA . SER B 1 312 ? -9.836 -10.43 -3.328 1 91.25 312 SER B CA 1
ATOM 6719 C C . SER B 1 312 ? -8.508 -9.688 -3.293 1 91.25 312 SER B C 1
ATOM 6721 O O . SER B 1 312 ? -7.492 -10.18 -3.791 1 91.25 312 SER B O 1
ATOM 6723 N N . LEU B 1 313 ? -8.523 -8.523 -2.758 1 91.88 313 LEU B N 1
ATOM 6724 C CA . LEU B 1 313 ? -7.297 -7.754 -2.641 1 91.88 313 LEU B CA 1
ATOM 6725 C C . LEU B 1 313 ? -6.32 -8.422 -1.676 1 91.88 313 LEU B C 1
ATOM 6727 O O . LEU B 1 313 ? -5.117 -8.453 -1.93 1 91.88 313 LEU B O 1
ATOM 6731 N N . ILE B 1 314 ? -6.875 -8.922 -0.608 1 93.5 314 ILE B N 1
ATOM 6732 C CA . ILE B 1 314 ? -6.043 -9.648 0.347 1 93.5 314 ILE B CA 1
ATOM 6733 C C . ILE B 1 314 ? -5.391 -10.844 -0.34 1 93.5 314 ILE B C 1
ATOM 6735 O O . ILE B 1 314 ? -4.188 -11.07 -0.197 1 93.5 314 ILE B O 1
ATOM 6739 N N . TRP B 1 315 ? -6.18 -11.547 -1.122 1 92.19 315 TRP B N 1
ATOM 6740 C CA . TRP B 1 315 ? -5.676 -12.727 -1.809 1 92.19 315 TRP B CA 1
ATOM 6741 C C . TRP B 1 315 ? -4.543 -12.367 -2.764 1 92.19 315 TRP B C 1
ATOM 6743 O O . TRP B 1 315 ? -3.457 -12.945 -2.701 1 92.19 315 TRP B O 1
ATOM 6753 N N . GLN B 1 316 ? -4.793 -11.422 -3.553 1 87.75 316 GLN B N 1
ATOM 6754 C CA . GLN B 1 316 ? -3.848 -11.062 -4.605 1 87.75 316 GLN B CA 1
ATOM 6755 C C . GLN B 1 316 ? -2.564 -10.484 -4.016 1 87.75 316 GLN B C 1
ATOM 6757 O O . GLN B 1 316 ? -1.464 -10.836 -4.445 1 87.75 316 GLN B O 1
ATOM 6762 N N . ASP B 1 317 ? -2.711 -9.625 -3.072 1 90.88 317 ASP B N 1
ATOM 6763 C CA . ASP B 1 317 ? -1.535 -9.008 -2.465 1 90.88 317 ASP B CA 1
ATOM 6764 C C . ASP B 1 317 ? -0.696 -10.039 -1.718 1 90.88 317 ASP B C 1
ATOM 6766 O O . ASP B 1 317 ? 0.535 -10.008 -1.783 1 90.88 317 ASP B O 1
ATOM 6770 N N . THR B 1 318 ? -1.352 -10.852 -0.996 1 92.81 318 THR B N 1
ATOM 6771 C CA . THR B 1 318 ? -0.646 -11.875 -0.231 1 92.81 318 THR B CA 1
ATOM 6772 C C . THR B 1 318 ? 0.09 -12.836 -1.162 1 92.81 318 THR B C 1
ATOM 6774 O O . THR B 1 318 ? 1.25 -13.172 -0.92 1 92.81 318 THR B O 1
ATOM 6777 N N . LEU B 1 319 ? -0.579 -13.242 -2.203 1 87.38 319 LEU B N 1
ATOM 6778 C CA . LEU B 1 319 ? 0.03 -14.164 -3.154 1 87.38 319 LEU B CA 1
ATOM 6779 C C . LEU B 1 319 ? 1.241 -13.523 -3.828 1 87.38 319 LEU B C 1
ATOM 6781 O O . LEU B 1 319 ? 2.303 -14.148 -3.924 1 87.38 319 LEU B O 1
ATOM 6785 N N . ALA B 1 320 ? 1.092 -12.336 -4.262 1 84.62 320 ALA B N 1
ATOM 6786 C CA . ALA B 1 320 ? 2.193 -11.641 -4.922 1 84.62 320 ALA B CA 1
ATOM 6787 C C . ALA B 1 320 ? 3.361 -11.43 -3.961 1 84.62 320 ALA B C 1
ATOM 6789 O O . ALA B 1 320 ? 4.52 -11.617 -4.332 1 84.62 320 ALA B O 1
ATOM 6790 N N . SER B 1 321 ? 3.029 -11.055 -2.77 1 89.62 321 SER B N 1
ATOM 6791 C CA . SER B 1 321 ? 4.066 -10.805 -1.771 1 89.62 321 SER B CA 1
ATOM 6792 C C . SER B 1 321 ? 4.836 -12.078 -1.443 1 89.62 321 SER B C 1
ATOM 6794 O O . SER B 1 321 ? 6.059 -12.055 -1.302 1 89.62 321 SER B O 1
ATOM 6796 N N . LEU B 1 322 ? 4.188 -13.164 -1.37 1 88.19 322 LEU B N 1
ATOM 6797 C CA . LEU B 1 322 ? 4.836 -14.438 -1.079 1 88.19 322 LEU B CA 1
ATOM 6798 C C . LEU B 1 322 ? 5.699 -14.891 -2.254 1 88.19 322 LEU B C 1
ATOM 6800 O O . LEU B 1 322 ? 6.809 -15.391 -2.059 1 88.19 322 LEU B O 1
ATOM 6804 N N . CYS B 1 323 ? 5.195 -14.703 -3.414 1 82.75 323 CYS B N 1
ATOM 6805 C CA . CYS B 1 323 ? 5.914 -15.141 -4.605 1 82.75 323 CYS B CA 1
ATOM 6806 C C . CYS B 1 323 ? 7.195 -14.336 -4.793 1 82.75 323 CYS B C 1
ATOM 6808 O O . CYS B 1 323 ? 8.242 -14.891 -5.141 1 82.75 323 CYS B O 1
ATOM 6810 N N . PHE B 1 324 ? 7.141 -13.055 -4.508 1 81.31 324 PHE B N 1
ATOM 6811 C CA . PHE B 1 324 ? 8.297 -12.188 -4.707 1 81.31 324 PHE B CA 1
ATOM 6812 C C . PHE B 1 324 ? 9.094 -12.039 -3.414 1 81.31 324 PHE B C 1
ATOM 6814 O O . PHE B 1 324 ? 10.18 -11.461 -3.41 1 81.31 324 PHE B O 1
ATOM 6821 N N . ASP B 1 325 ? 8.555 -12.586 -2.416 1 87.56 325 ASP B N 1
ATOM 6822 C CA . ASP B 1 325 ? 9.164 -12.477 -1.097 1 87.56 325 ASP B CA 1
ATOM 6823 C C . ASP B 1 325 ? 9.336 -11.016 -0.69 1 87.56 325 ASP B C 1
ATOM 6825 O O . ASP B 1 325 ? 10.445 -10.578 -0.367 1 87.56 325 ASP B O 1
ATOM 6829 N N . ARG B 1 326 ? 8.32 -10.336 -0.758 1 87.56 326 ARG B N 1
ATOM 6830 C CA . ARG B 1 326 ? 8.234 -8.938 -0.344 1 87.56 326 ARG B CA 1
ATOM 6831 C C . ARG B 1 326 ? 7.172 -8.75 0.734 1 87.56 326 ARG B C 1
ATOM 6833 O O . ARG B 1 326 ? 6.25 -9.562 0.851 1 87.56 326 ARG B O 1
ATOM 6840 N N . PRO B 1 327 ? 7.336 -7.746 1.562 1 90.56 327 PRO B N 1
ATOM 6841 C CA . PRO B 1 327 ? 6.301 -7.527 2.576 1 90.56 327 PRO B CA 1
ATOM 6842 C C . PRO B 1 327 ? 4.934 -7.223 1.97 1 90.56 327 PRO B C 1
ATOM 6844 O O . PRO B 1 327 ? 4.848 -6.531 0.952 1 90.56 327 PRO B O 1
ATOM 6847 N N . SER B 1 328 ? 3.943 -7.758 2.574 1 91.5 328 SER B N 1
ATOM 6848 C CA . SER B 1 328 ? 2.582 -7.488 2.123 1 91.5 328 SER B CA 1
ATOM 6849 C C . SER B 1 328 ? 2.166 -6.059 2.445 1 91.5 328 SER B C 1
ATOM 6851 O O . SER B 1 328 ? 2.646 -5.469 3.418 1 91.5 328 SER B O 1
ATOM 6853 N N . GLY B 1 329 ? 1.31 -5.52 1.612 1 89.62 329 GLY B N 1
ATOM 6854 C CA . GLY B 1 329 ? 0.785 -4.18 1.837 1 89.62 329 GLY B CA 1
ATOM 6855 C C . GLY B 1 329 ? -0.442 -4.164 2.729 1 89.62 329 GLY B C 1
ATOM 6856 O O . GLY B 1 329 ? -0.932 -3.094 3.1 1 89.62 329 GLY B O 1
ATOM 6857 N N . ILE B 1 330 ? -0.946 -5.316 3.037 1 92.44 330 ILE B N 1
ATOM 6858 C CA . ILE B 1 330 ? -2.148 -5.414 3.859 1 92.44 330 ILE B CA 1
ATOM 6859 C C . ILE B 1 330 ? -1.848 -6.223 5.117 1 92.44 330 ILE B C 1
ATOM 6861 O O . ILE B 1 330 ? -1.223 -7.285 5.047 1 92.44 330 ILE B O 1
ATOM 6865 N N . VAL B 1 331 ? -2.186 -5.672 6.223 1 90.19 331 VAL B N 1
ATOM 6866 C CA . VAL B 1 331 ? -2.219 -6.438 7.469 1 90.19 331 VAL B CA 1
ATOM 6867 C C . VAL B 1 331 ? -3.652 -6.871 7.766 1 90.19 331 VAL B C 1
ATOM 6869 O O . VAL B 1 331 ? -4.52 -6.039 8.039 1 90.19 331 VAL B O 1
ATOM 6872 N N . VAL B 1 332 ? -3.797 -8.117 7.641 1 90.38 332 VAL B N 1
ATOM 6873 C CA . VAL B 1 332 ? -5.145 -8.633 7.867 1 90.38 332 VAL B CA 1
ATOM 6874 C C . VAL B 1 332 ? -5.465 -8.594 9.359 1 90.38 332 VAL B C 1
ATOM 6876 O O . VAL B 1 332 ? -4.695 -9.102 10.18 1 90.38 332 VAL B O 1
ATOM 6879 N N . LEU B 1 333 ? -6.555 -8.008 9.656 1 84.38 333 LEU B N 1
ATOM 6880 C CA . LEU B 1 333 ? -6.938 -7.777 11.047 1 84.38 333 LEU B CA 1
ATOM 6881 C C . LEU B 1 333 ? -7.742 -8.953 11.594 1 84.38 333 LEU B C 1
ATOM 6883 O O . LEU B 1 333 ? -7.828 -9.141 12.805 1 84.38 333 LEU B O 1
ATOM 6887 N N . GLU B 1 334 ? -8.281 -9.758 10.695 1 82.19 334 GLU B N 1
ATOM 6888 C CA . GLU B 1 334 ? -9.109 -10.898 11.086 1 82.19 334 GLU B CA 1
ATOM 6889 C C . GLU B 1 334 ? -8.273 -11.977 11.766 1 82.19 334 GLU B C 1
ATOM 6891 O O . GLU B 1 334 ? -7.105 -12.172 11.422 1 82.19 334 GLU B O 1
ATOM 6896 N N . SER B 1 335 ? -8.867 -12.438 12.789 1 73.19 335 SER B N 1
ATOM 6897 C CA . SER B 1 335 ? -8.188 -13.555 13.445 1 73.19 335 SER B CA 1
ATOM 6898 C C . SER B 1 335 ? -8.43 -14.859 12.695 1 73.19 335 SER B C 1
ATOM 6900 O O . SER B 1 335 ? -9.398 -14.984 11.945 1 73.19 335 SER B O 1
ATOM 6902 N N . ILE B 1 336 ? -7.465 -15.664 12.836 1 67.25 336 ILE B N 1
ATOM 6903 C CA . ILE B 1 336 ? -7.57 -17 12.266 1 67.25 336 ILE B CA 1
ATOM 6904 C C . ILE B 1 336 ? -8.766 -17.734 12.883 1 67.25 336 ILE B C 1
ATOM 6906 O O . ILE B 1 336 ? -8.977 -17.672 14.102 1 67.25 336 ILE B O 1
ATOM 6910 N N . PRO B 1 337 ? -9.703 -18.109 12.023 1 59.31 337 PRO B N 1
ATOM 6911 C CA . PRO B 1 337 ? -10.844 -18.812 12.609 1 59.31 337 PRO B CA 1
ATOM 6912 C C . PRO B 1 337 ? -10.43 -19.875 13.617 1 59.31 337 PRO B C 1
ATOM 6914 O O . PRO B 1 337 ? -9.43 -20.578 13.414 1 59.31 337 PRO B O 1
ATOM 6917 N N . SER B 1 338 ? -10.633 -19.5 14.891 1 56.81 338 SER B N 1
ATOM 6918 C CA . SER B 1 338 ? -10.383 -20.484 15.938 1 56.81 338 SER B CA 1
ATOM 6919 C C . SER B 1 338 ? -11.148 -21.781 15.672 1 56.81 338 SER B C 1
ATOM 6921 O O . SER B 1 338 ? -12.078 -21.797 14.867 1 56.81 338 SER B O 1
ATOM 6923 N N . ASN B 1 339 ? -10.508 -22.859 16.031 1 52.88 339 ASN B N 1
ATOM 6924 C CA . ASN B 1 339 ? -11.148 -24.172 16.047 1 52.88 339 ASN B CA 1
ATOM 6925 C C . ASN B 1 339 ? -12.609 -24.078 16.484 1 52.88 339 ASN B C 1
ATOM 6927 O O . ASN B 1 339 ? -12.969 -24.531 17.562 1 52.88 339 ASN B O 1
ATOM 6931 N N . THR B 1 340 ? -13.086 -22.828 16.219 1 49.59 340 THR B N 1
ATOM 6932 C CA . THR B 1 340 ? -14.414 -22.812 16.812 1 49.59 340 THR B CA 1
ATOM 6933 C C . THR B 1 340 ? -15.289 -23.906 16.203 1 49.59 340 THR B C 1
ATOM 6935 O O . THR B 1 340 ? -15.109 -24.281 15.039 1 49.59 340 THR B O 1
ATOM 6938 N N . ALA B 1 341 ? -15.898 -24.625 17.031 1 50 341 ALA B N 1
ATOM 6939 C CA . ALA B 1 341 ? -16.812 -25.766 17.094 1 50 341 ALA B CA 1
ATOM 6940 C C . ALA B 1 341 ? -17.984 -25.562 16.141 1 50 341 ALA B C 1
ATOM 6942 O O . ALA B 1 341 ? -19 -26.266 16.234 1 50 341 ALA B O 1
ATOM 6943 N N . SER B 1 342 ? -17.938 -24.453 15.344 1 57.25 342 SER B N 1
ATOM 6944 C CA . SER B 1 342 ? -19.188 -24.453 14.594 1 57.25 342 SER B CA 1
ATOM 6945 C C . SER B 1 342 ? -19.281 -25.656 13.672 1 57.25 342 SER B C 1
ATOM 6947 O O . SER B 1 342 ? -18.312 -26.016 12.992 1 57.25 342 SER B O 1
ATOM 6949 N N . PRO B 1 343 ? -20.203 -26.359 13.875 1 64.88 343 PRO B N 1
ATOM 6950 C CA . PRO B 1 343 ? -20.438 -27.609 13.148 1 64.88 343 PRO B CA 1
ATOM 6951 C C . PRO B 1 343 ? -20.484 -27.422 11.633 1 64.88 343 PRO B C 1
ATOM 6953 O O . PRO B 1 343 ? -20.438 -28.391 10.883 1 64.88 343 PRO B O 1
ATOM 6956 N N . ARG B 1 344 ? -20.406 -26.125 11.195 1 78.25 344 ARG B N 1
ATOM 6957 C CA . ARG B 1 344 ? -20.641 -25.984 9.766 1 78.25 344 ARG B CA 1
ATOM 6958 C C . ARG B 1 344 ? -19.328 -25.938 9 1 78.25 344 ARG B C 1
ATOM 6960 O O . ARG B 1 344 ? -18.344 -25.359 9.469 1 78.25 344 ARG B O 1
ATOM 6967 N N . PHE B 1 345 ? -19.234 -26.641 7.934 1 87.38 345 PHE B N 1
ATOM 6968 C CA . PHE B 1 345 ? -18.094 -26.656 7.027 1 87.38 345 PHE B CA 1
ATOM 6969 C C . PHE B 1 345 ? -17.891 -25.297 6.371 1 87.38 345 PHE B C 1
ATOM 6971 O O . PHE B 1 345 ? -18.859 -24.547 6.172 1 87.38 345 PHE B O 1
ATOM 6978 N N . TYR B 1 346 ? -16.656 -25.016 6.137 1 89.12 346 TYR B N 1
ATOM 6979 C CA . TYR B 1 346 ? -16.344 -23.797 5.402 1 89.12 346 TYR B CA 1
ATOM 6980 C C . TYR B 1 346 ? -16.672 -23.953 3.922 1 89.12 346 TYR B C 1
ATOM 6982 O O . TYR B 1 346 ? -16.328 -24.953 3.303 1 89.12 346 TYR B O 1
ATOM 6990 N N . SER B 1 347 ? -17.406 -23.031 3.385 1 88.62 347 SER B N 1
ATOM 6991 C CA . SER B 1 347 ? -17.609 -22.984 1.938 1 88.62 347 SER B CA 1
ATOM 6992 C C . SER B 1 347 ? -16.281 -22.812 1.204 1 88.62 347 SER B C 1
ATOM 6994 O O . SER B 1 347 ? -15.25 -22.531 1.827 1 88.62 347 SER B O 1
ATOM 6996 N N . PHE B 1 348 ? -16.234 -23.062 -0.127 1 92 348 PHE B N 1
ATOM 6997 C CA . PHE B 1 348 ? -15.023 -22.844 -0.914 1 92 348 PHE B CA 1
ATOM 6998 C C . PHE B 1 348 ? -14.445 -21.453 -0.646 1 92 348 PHE B C 1
ATOM 7000 O O . PHE B 1 348 ? -13.25 -21.312 -0.394 1 92 348 PHE B O 1
ATOM 7007 N N . PHE B 1 349 ? -15.273 -20.422 -0.636 1 87.62 349 PHE B N 1
ATOM 7008 C CA . PHE B 1 349 ? -14.836 -19.047 -0.495 1 87.62 349 PHE B CA 1
ATOM 7009 C C . PHE B 1 349 ? -14.32 -18.781 0.916 1 87.62 349 PHE B C 1
ATOM 7011 O O . PHE B 1 349 ? -13.305 -18.109 1.095 1 87.62 349 PHE B O 1
ATOM 7018 N N . ASP B 1 350 ? -14.977 -19.281 1.847 1 87.62 350 ASP B N 1
ATOM 7019 C CA . ASP B 1 350 ? -14.539 -19.109 3.229 1 87.62 350 ASP B CA 1
ATOM 7020 C C . ASP B 1 350 ? -13.227 -19.844 3.49 1 87.62 350 ASP B C 1
ATOM 7022 O O . ASP B 1 350 ? -12.375 -19.359 4.23 1 87.62 350 ASP B O 1
ATOM 7026 N N . SER B 1 351 ? -13.164 -21.047 2.889 1 92.5 351 SER B N 1
ATOM 7027 C CA . SER B 1 351 ? -11.93 -21.812 3.043 1 92.5 351 SER B CA 1
ATOM 7028 C C . SER B 1 351 ? -10.742 -21.062 2.441 1 92.5 351 SER B C 1
ATOM 7030 O O . SER B 1 351 ? -9.68 -20.984 3.062 1 92.5 351 SER B O 1
ATOM 7032 N N . CYS B 1 352 ? -10.992 -20.547 1.229 1 92.88 352 CYS B N 1
ATOM 7033 C CA . CYS B 1 352 ? -9.93 -19.781 0.581 1 92.88 352 CYS B CA 1
ATOM 7034 C C . CYS B 1 352 ? -9.57 -18.547 1.397 1 92.88 352 CYS B C 1
ATOM 7036 O O . CYS B 1 352 ? -8.391 -18.219 1.547 1 92.88 352 CYS B O 1
ATOM 7038 N N . HIS B 1 353 ? -10.547 -17.938 1.887 1 91 353 HIS B N 1
ATOM 7039 C CA . HIS B 1 353 ? -10.297 -16.719 2.654 1 91 353 HIS B CA 1
ATOM 7040 C C . HIS B 1 353 ? -9.5 -17.016 3.918 1 91 353 HIS B C 1
ATOM 7042 O O . HIS B 1 353 ? -8.531 -16.328 4.23 1 91 353 HIS B O 1
ATOM 7048 N N . HIS B 1 354 ? -9.906 -18.031 4.633 1 92.62 354 HIS B N 1
ATOM 7049 C CA . HIS B 1 354 ? -9.18 -18.422 5.832 1 92.62 354 HIS B CA 1
ATOM 7050 C C . HIS B 1 354 ? -7.738 -18.812 5.5 1 92.62 354 HIS B C 1
ATOM 7052 O O . HIS B 1 354 ? -6.82 -18.516 6.27 1 92.62 354 HIS B O 1
ATOM 7058 N N . LEU B 1 355 ? -7.633 -19.469 4.438 1 95.25 355 LEU B N 1
ATOM 7059 C CA . LEU B 1 355 ? -6.293 -19.859 4.004 1 95.25 355 LEU B CA 1
ATOM 7060 C C . LEU B 1 355 ? -5.43 -18.625 3.75 1 95.25 355 LEU B C 1
ATOM 7062 O O . LEU B 1 355 ? -4.277 -18.562 4.184 1 95.25 355 LEU B O 1
ATOM 7066 N N . PHE B 1 356 ? -5.961 -17.656 3.104 1 94.88 356 PHE B N 1
ATOM 7067 C CA . PHE B 1 356 ? -5.168 -16.5 2.723 1 94.88 356 PHE B CA 1
ATOM 7068 C C . PHE B 1 356 ? -4.961 -15.57 3.912 1 94.88 356 PHE B C 1
ATOM 7070 O O . PHE B 1 356 ? -3.957 -14.859 3.982 1 94.88 356 PHE B O 1
ATOM 7077 N N . VAL B 1 357 ? -5.895 -15.562 4.832 1 93.94 357 VAL B N 1
ATOM 7078 C CA . VAL B 1 357 ? -5.637 -14.883 6.094 1 93.94 357 VAL B CA 1
ATOM 7079 C C . VAL B 1 357 ? -4.418 -15.5 6.777 1 93.94 357 VAL B C 1
ATOM 7081 O O . VAL B 1 357 ? -3.527 -14.781 7.238 1 93.94 357 VAL B O 1
ATOM 7084 N N . THR B 1 358 ? -4.426 -16.781 6.797 1 94.81 358 THR B N 1
ATOM 7085 C CA . THR B 1 358 ? -3.299 -17.5 7.383 1 94.81 358 THR B CA 1
ATOM 7086 C C . THR B 1 358 ? -2.021 -17.234 6.59 1 94.81 358 THR B C 1
ATOM 7088 O O . THR B 1 358 ? -0.957 -17.031 7.172 1 94.81 358 THR B O 1
ATOM 7091 N N . ALA B 1 359 ? -2.174 -17.281 5.297 1 96.12 359 ALA B N 1
ATOM 7092 C CA . ALA B 1 359 ? -1.025 -17.031 4.434 1 96.12 359 ALA B CA 1
ATOM 7093 C C . ALA B 1 359 ? -0.445 -15.641 4.688 1 96.12 359 ALA B C 1
ATOM 7095 O O . ALA B 1 359 ? 0.773 -15.453 4.641 1 96.12 359 ALA B O 1
ATOM 7096 N N . ASN B 1 360 ? -1.291 -14.672 4.855 1 95.69 360 ASN B N 1
ATOM 7097 C CA . ASN B 1 360 ? -0.846 -13.312 5.156 1 95.69 360 ASN B CA 1
ATOM 7098 C C . ASN B 1 360 ? -0.032 -13.266 6.445 1 95.69 360 ASN B C 1
ATOM 7100 O O . ASN B 1 360 ? 1.013 -12.617 6.5 1 95.69 360 ASN B O 1
ATOM 7104 N N . LYS B 1 361 ? -0.502 -13.961 7.418 1 94.56 361 LYS B N 1
ATOM 7105 C CA . LYS B 1 361 ? 0.213 -14.016 8.688 1 94.56 361 LYS B CA 1
ATOM 7106 C C . LYS B 1 361 ? 1.552 -14.734 8.539 1 94.56 361 LYS B C 1
ATOM 7108 O O . LYS B 1 361 ? 2.545 -14.344 9.156 1 94.56 361 LYS B O 1
ATOM 7113 N N . ILE B 1 362 ? 1.535 -15.75 7.785 1 94.69 362 ILE B N 1
ATOM 7114 C CA . ILE B 1 362 ? 2.777 -16.453 7.48 1 94.69 362 ILE B CA 1
ATOM 7115 C C . ILE B 1 362 ? 3.762 -15.492 6.816 1 94.69 362 ILE B C 1
ATOM 7117 O O . ILE B 1 362 ? 4.934 -15.43 7.195 1 94.69 362 ILE B O 1
ATOM 7121 N N . GLY B 1 363 ? 3.258 -14.773 5.816 1 93.56 363 GLY B N 1
ATOM 7122 C CA . GLY B 1 363 ? 4.105 -13.82 5.121 1 93.56 363 GLY B CA 1
ATOM 7123 C C . GLY B 1 363 ? 4.734 -12.797 6.047 1 93.56 363 GLY B C 1
ATOM 7124 O O . GLY B 1 363 ? 5.926 -12.5 5.938 1 93.56 363 GLY B O 1
ATOM 7125 N N . HIS B 1 364 ? 3.996 -12.273 6.945 1 93.12 364 HIS B N 1
ATOM 7126 C CA . HIS B 1 364 ? 4.516 -11.297 7.898 1 93.12 364 HIS B CA 1
ATOM 7127 C C . HIS B 1 364 ? 5.543 -11.93 8.828 1 93.12 364 HIS B C 1
ATOM 7129 O O . HIS B 1 364 ? 6.562 -11.312 9.148 1 93.12 364 HIS B O 1
ATOM 7135 N N . ALA B 1 365 ? 5.25 -13.141 9.273 1 92.88 365 ALA B N 1
ATOM 7136 C CA . ALA B 1 365 ? 6.176 -13.836 10.164 1 92.88 365 ALA B CA 1
ATOM 7137 C C . ALA B 1 365 ? 7.504 -14.117 9.461 1 92.88 365 ALA B C 1
ATOM 7139 O O . ALA B 1 365 ? 8.57 -13.938 10.047 1 92.88 365 ALA B O 1
ATOM 7140 N N . LEU B 1 366 ? 7.41 -14.539 8.273 1 91.62 366 LEU B N 1
ATOM 7141 C CA . LEU B 1 366 ? 8.609 -14.828 7.5 1 91.62 366 LEU B CA 1
ATOM 7142 C C . LEU B 1 366 ? 9.43 -13.562 7.262 1 91.62 366 LEU B C 1
ATOM 7144 O O . LEU B 1 366 ? 10.656 -13.578 7.379 1 91.62 366 LEU B O 1
ATOM 7148 N N . THR B 1 367 ? 8.758 -12.508 6.902 1 89.88 367 THR B N 1
ATOM 7149 C CA . THR B 1 367 ? 9.43 -11.234 6.641 1 89.88 367 THR B CA 1
ATOM 7150 C C . THR B 1 367 ? 10.109 -10.719 7.902 1 89.88 367 THR B C 1
ATOM 7152 O O . THR B 1 367 ? 11.242 -10.227 7.848 1 89.88 367 THR B O 1
ATOM 7155 N N . GLN B 1 368 ? 9.422 -10.805 9.023 1 89.56 368 GLN B N 1
ATOM 7156 C CA . GLN B 1 368 ? 9.992 -10.359 10.289 1 89.56 368 GLN B CA 1
ATOM 7157 C C . GLN B 1 368 ? 11.219 -11.18 10.664 1 89.56 368 GLN B C 1
ATOM 7159 O O . GLN B 1 368 ? 12.219 -10.641 11.125 1 89.56 368 GLN B O 1
ATOM 7164 N N . ALA B 1 369 ? 11.117 -12.461 10.508 1 87.81 369 ALA B N 1
ATOM 7165 C CA . ALA B 1 369 ? 12.25 -13.344 10.812 1 87.81 369 ALA B CA 1
ATOM 7166 C C . ALA B 1 369 ? 13.445 -13.023 9.922 1 87.81 369 ALA B C 1
ATOM 7168 O O . ALA B 1 369 ? 14.578 -12.938 10.398 1 87.81 369 ALA B O 1
ATOM 7169 N N . LYS B 1 370 ? 13.211 -12.805 8.742 1 84.31 370 LYS B N 1
ATOM 7170 C CA . LYS B 1 370 ? 14.273 -12.484 7.793 1 84.31 370 LYS B CA 1
ATOM 7171 C C . LYS B 1 370 ? 14.938 -11.156 8.133 1 84.31 370 LYS B C 1
ATOM 7173 O O . LYS B 1 370 ? 16.156 -11.031 8.055 1 84.31 370 LYS B O 1
ATOM 7178 N N . PHE B 1 371 ? 14.133 -10.219 8.43 1 82.94 371 PHE B N 1
ATOM 7179 C CA . PHE B 1 371 ? 14.656 -8.898 8.766 1 82.94 371 PHE B CA 1
ATOM 7180 C C . PHE B 1 371 ? 15.555 -8.969 9.992 1 82.94 371 PHE B C 1
ATOM 7182 O O . PHE B 1 371 ? 16.562 -8.25 10.078 1 82.94 371 PHE B O 1
ATOM 7189 N N . SER B 1 372 ? 15.164 -9.812 10.922 1 80.5 372 SER B N 1
ATOM 7190 C CA . SER B 1 372 ? 15.953 -9.953 12.141 1 80.5 372 SER B CA 1
ATOM 7191 C C . SER B 1 372 ? 17.141 -10.875 11.93 1 80.5 372 SER B C 1
ATOM 7193 O O . SER B 1 372 ? 17.906 -11.141 12.859 1 80.5 372 SER B O 1
ATOM 7195 N N . GLY B 1 373 ? 17.297 -11.359 10.75 1 77.19 373 GLY B N 1
ATOM 7196 C CA . GLY B 1 373 ? 18.391 -12.273 10.445 1 77.19 373 GLY B CA 1
ATOM 7197 C C . GLY B 1 373 ? 18.188 -13.656 11.031 1 77.19 373 GLY B C 1
ATOM 7198 O O . GLY B 1 373 ? 19.172 -14.367 11.297 1 77.19 373 GLY B O 1
ATOM 7199 N N . GLU B 1 374 ? 16.922 -13.922 11.336 1 81.44 374 GLU B N 1
ATOM 7200 C CA . GLU B 1 374 ? 16.594 -15.211 11.945 1 81.44 374 GLU B CA 1
ATOM 7201 C C . GLU B 1 374 ? 15.672 -16.031 11.047 1 81.44 374 GLU B C 1
ATOM 7203 O O . GLU B 1 374 ? 15.164 -15.516 10.047 1 81.44 374 GLU B O 1
ATOM 7208 N N . ARG B 1 375 ? 15.68 -17.266 11.352 1 82 375 ARG B N 1
ATOM 7209 C CA . ARG B 1 375 ? 14.711 -18.141 10.703 1 82 375 ARG B CA 1
ATOM 7210 C C . ARG B 1 375 ? 13.477 -18.328 11.57 1 82 375 ARG B C 1
ATOM 7212 O O . ARG B 1 375 ? 13.539 -18.172 12.789 1 82 375 ARG B O 1
ATOM 7219 N N . LEU B 1 376 ? 12.453 -18.625 10.82 1 87.75 376 LEU B N 1
ATOM 7220 C CA . LEU B 1 376 ? 11.234 -18.922 11.562 1 87.75 376 LEU B CA 1
ATOM 7221 C C . LEU B 1 376 ? 11.422 -20.156 12.445 1 87.75 376 LEU B C 1
ATOM 7223 O O . LEU B 1 376 ? 11.906 -21.188 11.977 1 87.75 376 LEU B O 1
ATOM 7227 N N . PRO B 1 377 ? 11.148 -20 13.664 1 86.88 377 PRO B N 1
ATOM 7228 C CA . PRO B 1 377 ? 11.289 -21.172 14.539 1 86.88 377 PRO B CA 1
ATOM 7229 C C . PRO B 1 377 ? 10.461 -22.359 14.07 1 86.88 377 PRO B C 1
ATOM 7231 O O . PRO B 1 377 ? 9.367 -22.188 13.539 1 86.88 377 PRO B O 1
ATOM 7234 N N . HIS B 1 378 ? 10.93 -23.516 14.289 1 85.75 378 HIS B N 1
ATOM 7235 C CA . HIS B 1 378 ? 10.289 -24.766 13.875 1 85.75 378 HIS B CA 1
ATOM 7236 C C . HIS B 1 378 ? 8.891 -24.875 14.461 1 85.75 378 HIS B C 1
ATOM 7238 O O . HIS B 1 378 ? 7.969 -25.344 13.789 1 85.75 378 HIS B O 1
ATOM 7244 N N . GLU B 1 379 ? 8.766 -24.422 15.664 1 90.06 379 GLU B N 1
ATOM 7245 C CA . GLU B 1 379 ? 7.473 -24.484 16.328 1 90.06 379 GLU B CA 1
ATOM 7246 C C . GLU B 1 379 ? 6.434 -23.641 15.617 1 90.06 379 GLU B C 1
ATOM 7248 O O . GLU B 1 379 ? 5.27 -24.031 15.5 1 90.06 379 GLU B O 1
ATOM 7253 N N . THR B 1 380 ? 6.895 -22.484 15.164 1 91.94 380 THR B N 1
ATOM 7254 C CA . THR B 1 380 ? 5.984 -21.578 14.461 1 91.94 380 THR B CA 1
ATOM 7255 C C . THR B 1 380 ? 5.574 -22.172 13.117 1 91.94 380 THR B C 1
ATOM 7257 O O . THR B 1 380 ? 4.434 -22.016 12.68 1 91.94 380 THR B O 1
ATOM 7260 N N . VAL B 1 381 ? 6.484 -22.844 12.453 1 91.88 381 VAL B N 1
ATOM 7261 C CA . VAL B 1 381 ? 6.191 -23.484 11.18 1 91.88 381 VAL B CA 1
ATOM 7262 C C . VAL B 1 381 ? 5.152 -24.578 11.383 1 91.88 381 VAL B C 1
ATOM 7264 O O . VAL B 1 381 ? 4.207 -24.703 10.594 1 91.88 381 VAL B O 1
ATOM 7267 N N . LEU B 1 382 ? 5.348 -25.359 12.445 1 90.75 382 LEU B N 1
ATOM 7268 C CA . LEU B 1 382 ? 4.414 -26.438 12.734 1 90.75 382 LEU B CA 1
ATOM 7269 C C . LEU B 1 382 ? 3.039 -25.891 13.102 1 90.75 382 LEU B C 1
ATOM 7271 O O . LEU B 1 382 ? 2.016 -26.484 12.773 1 90.75 382 LEU B O 1
ATOM 7275 N N . ASP B 1 383 ? 3.064 -24.781 13.805 1 92.44 383 ASP B N 1
ATOM 7276 C CA . ASP B 1 383 ? 1.797 -24.156 14.164 1 92.44 383 ASP B CA 1
ATOM 7277 C C . ASP B 1 383 ? 1.034 -23.703 12.922 1 92.44 383 ASP B C 1
ATOM 7279 O O . ASP B 1 383 ? -0.184 -23.875 12.836 1 92.44 383 ASP B O 1
ATOM 7283 N N . PHE B 1 384 ? 1.748 -23.156 12.016 1 93.5 384 PHE B N 1
ATOM 7284 C CA . PHE B 1 384 ? 1.113 -22.719 10.781 1 93.5 384 PHE B CA 1
ATOM 7285 C C . PHE B 1 384 ? 0.618 -23.906 9.977 1 93.5 384 PHE B C 1
ATOM 7287 O O . PHE B 1 384 ? -0.452 -23.859 9.367 1 93.5 384 PHE B O 1
ATOM 7294 N N . ARG B 1 385 ? 1.389 -24.953 9.945 1 93.38 385 ARG B N 1
ATOM 7295 C CA . ARG B 1 385 ? 0.974 -26.172 9.258 1 93.38 385 ARG B CA 1
ATOM 7296 C C . ARG B 1 385 ? -0.317 -26.734 9.852 1 93.38 385 ARG B C 1
ATOM 7298 O O . ARG B 1 385 ? -1.217 -27.141 9.117 1 93.38 385 ARG B O 1
ATOM 7305 N N . LYS B 1 386 ? -0.325 -26.719 11.148 1 92.62 386 LYS B N 1
ATOM 7306 C CA . LYS B 1 386 ? -1.523 -27.203 11.828 1 92.62 386 LYS B CA 1
ATOM 7307 C C . LYS B 1 386 ? -2.74 -26.359 11.469 1 92.62 386 LYS B C 1
ATOM 7309 O O . LYS B 1 386 ? -3.836 -26.891 11.266 1 92.62 386 LYS B O 1
ATOM 7314 N N . LEU B 1 387 ? -2.553 -25.109 11.406 1 92.94 387 LEU B N 1
ATOM 7315 C CA . LEU B 1 387 ? -3.645 -24.203 11.062 1 92.94 387 LEU B CA 1
ATOM 7316 C C . LEU B 1 387 ? -4.152 -24.469 9.656 1 92.94 387 LEU B C 1
ATOM 7318 O O . LEU B 1 387 ? -5.359 -24.469 9.406 1 92.94 387 LEU B O 1
ATOM 7322 N N . VAL B 1 388 ? -3.258 -24.672 8.711 1 94.06 388 VAL B N 1
ATOM 7323 C CA . VAL B 1 388 ? -3.643 -24.953 7.332 1 94.06 388 VAL B CA 1
ATOM 7324 C C . VAL B 1 388 ? -4.398 -26.281 7.266 1 94.06 388 VAL B C 1
ATOM 7326 O O . VAL B 1 388 ? -5.387 -26.406 6.539 1 94.06 388 VAL B O 1
ATOM 7329 N N . ASN B 1 389 ? -3.955 -27.203 8.047 1 92.38 389 ASN B N 1
ATOM 7330 C CA . ASN B 1 389 ? -4.629 -28.5 8.094 1 92.38 389 ASN B CA 1
ATOM 7331 C C . ASN B 1 389 ? -6.047 -28.375 8.641 1 92.38 389 ASN B C 1
ATOM 7333 O O . ASN B 1 389 ? -6.953 -29.078 8.188 1 92.38 389 ASN B O 1
ATOM 7337 N N . ILE B 1 390 ? -6.16 -27.547 9.594 1 90.81 390 ILE B N 1
ATOM 7338 C CA . ILE B 1 390 ? -7.488 -27.312 10.156 1 90.81 390 ILE B CA 1
ATOM 7339 C C . ILE B 1 390 ? -8.406 -26.703 9.094 1 90.81 390 ILE B C 1
ATOM 7341 O O . ILE B 1 390 ? -9.562 -27.109 8.961 1 90.81 390 ILE B O 1
ATOM 7345 N N . ILE B 1 391 ? -7.914 -25.828 8.32 1 92.94 391 ILE B N 1
ATOM 7346 C CA . ILE B 1 391 ? -8.703 -25.188 7.27 1 92.94 391 ILE B CA 1
ATOM 7347 C C . ILE B 1 391 ? -9.102 -26.219 6.219 1 92.94 391 ILE B C 1
ATOM 7349 O O . ILE B 1 391 ? -10.242 -26.25 5.758 1 92.94 391 ILE B O 1
ATOM 7353 N N . GLU B 1 392 ? -8.219 -27.078 5.887 1 92.88 392 GLU B N 1
ATOM 7354 C CA . GLU B 1 392 ? -8.492 -28.125 4.898 1 92.88 392 GLU B CA 1
ATOM 7355 C C . GLU B 1 392 ? -9.531 -29.109 5.414 1 92.88 392 GLU B C 1
ATOM 7357 O O . GLU B 1 392 ? -10.438 -29.516 4.676 1 92.88 392 GLU B O 1
ATOM 7362 N N . THR B 1 393 ? -9.422 -29.438 6.676 1 90.38 393 THR B N 1
ATOM 7363 C CA . THR B 1 393 ? -10.289 -30.453 7.246 1 90.38 393 THR B CA 1
ATOM 7364 C C . THR B 1 393 ? -11.68 -29.891 7.531 1 90.38 393 THR B C 1
ATOM 7366 O O . THR B 1 393 ? -12.664 -30.625 7.551 1 90.38 393 THR B O 1
ATOM 7369 N N . ARG B 1 394 ? -11.758 -28.641 7.695 1 90.75 394 ARG B N 1
ATOM 7370 C CA . ARG B 1 394 ? -13.039 -28.016 8.008 1 90.75 394 ARG B CA 1
ATOM 7371 C C . ARG B 1 394 ? -13.711 -27.484 6.742 1 90.75 394 ARG B C 1
ATOM 7373 O O . ARG B 1 394 ? -14.789 -26.891 6.809 1 90.75 394 ARG B O 1
ATOM 7380 N N . SER B 1 395 ? -13.109 -27.703 5.652 1 92.88 395 SER B N 1
ATOM 7381 C CA . SER B 1 395 ? -13.703 -27.281 4.391 1 92.88 395 SER B CA 1
ATOM 7382 C C . SER B 1 395 ? -14.781 -28.25 3.926 1 92.88 395 SER B C 1
ATOM 7384 O O . SER B 1 395 ? -14.883 -29.359 4.449 1 92.88 395 SER B O 1
ATOM 7386 N N . VAL B 1 396 ? -15.664 -27.906 3.004 1 93.44 396 VAL B N 1
ATOM 7387 C CA . VAL B 1 396 ? -16.734 -28.734 2.455 1 93.44 396 VAL B CA 1
ATOM 7388 C C . VAL B 1 396 ? -16.141 -30.016 1.876 1 93.44 396 VAL B C 1
ATOM 7390 O O . VAL B 1 396 ? -15 -30.016 1.396 1 93.44 396 VAL B O 1
ATOM 7393 N N . PRO B 1 397 ? -16.859 -31.078 1.824 1 93.38 397 PRO B N 1
ATOM 7394 C CA . PRO B 1 397 ? -16.344 -32.406 1.496 1 93.38 397 PRO B CA 1
ATOM 7395 C C . PRO B 1 397 ? -15.727 -32.469 0.101 1 93.38 397 PRO B C 1
ATOM 7397 O O . PRO B 1 397 ? -14.727 -33.156 -0.103 1 93.38 397 PRO B O 1
ATOM 7400 N N . HIS B 1 398 ? -16.219 -31.781 -0.871 1 94.69 398 HIS B N 1
ATOM 7401 C CA . HIS B 1 398 ? -15.672 -31.891 -2.219 1 94.69 398 HIS B CA 1
ATOM 7402 C C . HIS B 1 398 ? -14.297 -31.25 -2.314 1 94.69 398 HIS B C 1
ATOM 7404 O O . HIS B 1 398 ? -13.531 -31.547 -3.24 1 94.69 398 HIS B O 1
ATOM 7410 N N . LEU B 1 399 ? -13.961 -30.359 -1.35 1 95.19 399 LEU B N 1
ATOM 7411 C CA . LEU B 1 399 ? -12.633 -29.766 -1.331 1 95.19 399 LEU B CA 1
ATOM 7412 C C . LEU B 1 399 ? -11.617 -30.703 -0.706 1 95.19 399 LEU B C 1
ATOM 7414 O O . LEU B 1 399 ? -10.422 -30.609 -0.981 1 95.19 399 LEU B O 1
ATOM 7418 N N . GLN B 1 400 ? -12.102 -31.609 0.119 1 93.19 400 GLN B N 1
ATOM 7419 C CA . GLN B 1 400 ? -11.227 -32.5 0.869 1 93.19 400 GLN B CA 1
ATOM 7420 C C . GLN B 1 400 ? -10.906 -33.75 0.065 1 93.19 400 GLN B C 1
ATOM 7422 O O . GLN B 1 400 ? -9.781 -34.25 0.106 1 93.19 400 GLN B O 1
ATOM 7427 N N . ASP B 1 401 ? -11.961 -34.125 -0.586 1 92.5 401 ASP B N 1
ATOM 7428 C CA . ASP B 1 401 ? -11.844 -35.438 -1.252 1 92.5 401 ASP B CA 1
ATOM 7429 C C . ASP B 1 401 ? -12.438 -35.375 -2.656 1 92.5 401 ASP B C 1
ATOM 7431 O O . ASP B 1 401 ? -13.578 -34.938 -2.838 1 92.5 401 ASP B O 1
ATOM 7435 N N . LEU B 1 402 ? -11.711 -35.938 -3.564 1 91.38 402 LEU B N 1
ATOM 7436 C CA . LEU B 1 402 ? -12.109 -35.938 -4.969 1 91.38 402 LEU B CA 1
ATOM 7437 C C . LEU B 1 402 ? -13.352 -36.812 -5.168 1 91.38 402 LEU B C 1
ATOM 7439 O O . LEU B 1 402 ? -14.172 -36.531 -6.043 1 91.38 402 LEU B O 1
ATOM 7443 N N . SER B 1 403 ? -13.523 -37.812 -4.332 1 92.75 403 SER B N 1
ATOM 7444 C CA . SER B 1 403 ? -14.633 -38.75 -4.469 1 92.75 403 SER B CA 1
ATOM 7445 C C . SER B 1 403 ? -15.961 -38.062 -4.133 1 92.75 403 SER B C 1
ATOM 7447 O O . SER B 1 403 ? -17.031 -38.562 -4.527 1 92.75 403 SER B O 1
ATOM 7449 N N . LYS B 1 404 ? -15.891 -36.969 -3.508 1 94.5 404 LYS B N 1
ATOM 7450 C CA . LYS B 1 404 ? -17.109 -36.281 -3.094 1 94.5 404 LYS B CA 1
ATOM 7451 C C . LYS B 1 404 ? -17.484 -35.188 -4.094 1 94.5 404 LYS B C 1
ATOM 7453 O O . LYS B 1 404 ? -18.453 -34.469 -3.885 1 94.5 404 LYS B O 1
ATOM 7458 N N . CYS B 1 405 ? -16.703 -35.125 -5.188 1 92.62 405 CYS B N 1
ATOM 7459 C CA . CYS B 1 405 ? -17 -34.156 -6.227 1 92.62 405 CYS B CA 1
ATOM 7460 C C . CYS B 1 405 ? -18.141 -34.656 -7.121 1 92.62 405 CYS B C 1
ATOM 7462 O O . CYS B 1 405 ? -18.109 -35.812 -7.578 1 92.62 405 CYS B O 1
ATOM 7464 N N . GLN B 1 406 ? -19.156 -33.812 -7.285 1 91.94 406 GLN B N 1
ATOM 7465 C CA . GLN B 1 406 ? -20.328 -34.219 -8.039 1 91.94 406 GLN B CA 1
ATOM 7466 C C . GLN B 1 406 ? -20.453 -33.438 -9.344 1 91.94 406 GLN B C 1
ATOM 7468 O O . GLN B 1 406 ? -21.094 -33.875 -10.289 1 91.94 406 GLN B O 1
ATOM 7473 N N . SER B 1 407 ? -19.922 -32.312 -9.398 1 88.06 407 SER B N 1
ATOM 7474 C CA . SER B 1 407 ? -20.031 -31.469 -10.578 1 88.06 407 SER B CA 1
ATOM 7475 C C . SER B 1 407 ? -18.656 -31.031 -11.078 1 88.06 407 SER B C 1
ATOM 7477 O O . SER B 1 407 ? -17.672 -31.156 -10.359 1 88.06 407 SER B O 1
ATOM 7479 N N . LYS B 1 408 ? -18.656 -30.562 -12.297 1 84.62 408 LYS B N 1
ATOM 7480 C CA . LYS B 1 408 ? -17.422 -30.016 -12.852 1 84.62 408 LYS B CA 1
ATOM 7481 C C . LYS B 1 408 ? -16.891 -28.875 -11.992 1 84.62 408 LYS B C 1
ATOM 7483 O O . LYS B 1 408 ? -15.68 -28.75 -11.797 1 84.62 408 LYS B O 1
ATOM 7488 N N . ASN B 1 409 ? -17.812 -28.156 -11.469 1 84.5 409 ASN B N 1
ATOM 7489 C CA . ASN B 1 409 ? -17.438 -27.047 -10.609 1 84.5 409 ASN B CA 1
ATOM 7490 C C . ASN B 1 409 ? -16.797 -27.531 -9.312 1 84.5 409 ASN B C 1
ATOM 7492 O O . ASN B 1 409 ? -15.875 -26.906 -8.797 1 84.5 409 ASN B O 1
ATOM 7496 N N . ASP B 1 410 ? -17.266 -28.625 -8.883 1 90.69 410 ASP B N 1
ATOM 7497 C CA . ASP B 1 410 ? -16.688 -29.203 -7.676 1 90.69 410 ASP B CA 1
ATOM 7498 C C . ASP B 1 410 ? -15.227 -29.609 -7.902 1 90.69 410 ASP B C 1
ATOM 7500 O O . ASP B 1 410 ? -14.367 -29.359 -7.051 1 90.69 410 ASP B O 1
ATOM 7504 N N . TYR B 1 411 ? -15.039 -30.156 -9.062 1 90 411 TYR B N 1
ATOM 7505 C CA . TYR B 1 411 ? -13.68 -30.578 -9.391 1 90 411 TYR B CA 1
ATOM 7506 C C . TYR B 1 411 ? -12.75 -29.359 -9.508 1 90 411 TYR B C 1
ATOM 7508 O O . TYR B 1 411 ? -11.625 -29.391 -9 1 90 411 TYR B O 1
ATOM 7516 N N . ILE B 1 412 ? -13.242 -28.406 -10.133 1 86.62 412 ILE B N 1
ATOM 7517 C CA . ILE B 1 412 ? -12.438 -27.203 -10.32 1 86.62 412 ILE B CA 1
ATOM 7518 C C . ILE B 1 412 ? -12.125 -26.578 -8.969 1 86.62 412 ILE B C 1
ATOM 7520 O O . ILE B 1 412 ? -10.969 -26.219 -8.703 1 86.62 412 ILE B O 1
ATOM 7524 N N . GLN B 1 413 ? -13.109 -26.516 -8.125 1 90.25 413 GLN B N 1
ATOM 7525 C CA . GLN B 1 413 ? -12.906 -25.938 -6.809 1 90.25 413 GLN B CA 1
ATOM 7526 C C . GLN B 1 413 ? -11.922 -26.75 -5.98 1 90.25 413 GLN B C 1
ATOM 7528 O O . GLN B 1 413 ? -11.094 -26.188 -5.258 1 90.25 413 GLN B O 1
ATOM 7533 N N . HIS B 1 414 ? -12.07 -27.984 -6.152 1 93.44 414 HIS B N 1
ATOM 7534 C CA . HIS B 1 414 ? -11.172 -28.875 -5.422 1 93.44 414 HIS B CA 1
ATOM 7535 C C . HIS B 1 414 ? -9.719 -28.625 -5.82 1 93.44 414 HIS B C 1
ATOM 7537 O O . HIS B 1 414 ? -8.859 -28.438 -4.957 1 93.44 414 HIS B O 1
ATOM 7543 N N . TYR B 1 415 ? -9.508 -28.625 -7.082 1 91.75 415 TYR B N 1
ATOM 7544 C CA . TYR B 1 415 ? -8.133 -28.5 -7.566 1 91.75 415 TYR B CA 1
ATOM 7545 C C . TYR B 1 415 ? -7.59 -27.094 -7.305 1 91.75 415 TYR B C 1
ATOM 7547 O O . TYR B 1 415 ? -6.41 -26.922 -6.992 1 91.75 415 TYR B O 1
ATOM 7555 N N . ILE B 1 416 ? -8.406 -26.078 -7.398 1 90.88 416 ILE B N 1
ATOM 7556 C CA . ILE B 1 416 ? -7.965 -24.719 -7.137 1 90.88 416 ILE B CA 1
ATOM 7557 C C . ILE B 1 416 ? -7.594 -24.578 -5.66 1 90.88 416 ILE B C 1
ATOM 7559 O O . ILE B 1 416 ? -6.555 -24 -5.328 1 90.88 416 ILE B O 1
ATOM 7563 N N . PHE B 1 417 ? -8.438 -25.078 -4.805 1 94.31 417 PHE B N 1
ATOM 7564 C CA . PHE B 1 417 ? -8.18 -25 -3.373 1 94.31 417 PHE B CA 1
ATOM 7565 C C . PHE B 1 417 ? -6.902 -25.75 -3.008 1 94.31 417 PHE B C 1
ATOM 7567 O O . PHE B 1 417 ? -6.102 -25.266 -2.203 1 94.31 417 PHE B O 1
ATOM 7574 N N . ARG B 1 418 ? -6.75 -26.859 -3.617 1 94.31 418 ARG B N 1
ATOM 7575 C CA . ARG B 1 418 ? -5.543 -27.641 -3.369 1 94.31 418 ARG B CA 1
ATOM 7576 C C . ARG B 1 418 ? -4.301 -26.891 -3.848 1 94.31 418 ARG B C 1
ATOM 7578 O O . ARG B 1 418 ? -3.268 -26.891 -3.172 1 94.31 418 ARG B O 1
ATOM 7585 N N . LEU B 1 419 ? -4.406 -26.328 -4.965 1 93.19 419 LEU B N 1
ATOM 7586 C CA . LEU B 1 419 ? -3.277 -25.562 -5.492 1 93.19 419 LEU B CA 1
ATOM 7587 C C . LEU B 1 419 ? -2.953 -24.375 -4.59 1 93.19 419 LEU B C 1
ATOM 7589 O O . LEU B 1 419 ? -1.781 -24.062 -4.371 1 93.19 419 LEU B O 1
ATOM 7593 N N . PHE B 1 420 ? -3.924 -23.703 -4.109 1 93.94 420 PHE B N 1
ATOM 7594 C CA . PHE B 1 420 ? -3.717 -22.594 -3.189 1 93.94 420 PHE B CA 1
ATOM 7595 C C . PHE B 1 420 ? -3.033 -23.078 -1.912 1 93.94 420 PHE B C 1
ATOM 7597 O O . PHE B 1 420 ? -2.08 -22.453 -1.444 1 93.94 420 PHE B O 1
ATOM 7604 N N . THR B 1 421 ? -3.547 -24.141 -1.374 1 95.88 421 THR B N 1
ATOM 7605 C CA . THR B 1 421 ? -2.98 -24.672 -0.139 1 95.88 421 THR B CA 1
ATOM 7606 C C . THR B 1 421 ? -1.524 -25.078 -0.345 1 95.88 421 THR B C 1
ATOM 7608 O O . THR B 1 421 ? -0.666 -24.781 0.488 1 95.88 421 THR B O 1
ATOM 7611 N N . ASP B 1 422 ? -1.3 -25.75 -1.424 1 94.81 422 ASP B N 1
ATOM 7612 C CA . ASP B 1 422 ? 0.064 -26.172 -1.729 1 94.81 422 ASP B CA 1
ATOM 7613 C C . ASP B 1 422 ? 0.984 -24.969 -1.904 1 94.81 422 ASP B C 1
ATOM 7615 O O . ASP B 1 422 ? 2.133 -24.984 -1.46 1 94.81 422 ASP B O 1
ATOM 7619 N N . SER B 1 423 ? 0.481 -24.016 -2.58 1 92.38 423 SER B N 1
ATOM 7620 C CA . SER B 1 423 ? 1.276 -22.812 -2.803 1 92.38 423 SER B CA 1
ATOM 7621 C C . SER B 1 423 ? 1.679 -22.156 -1.481 1 92.38 423 SER B C 1
ATOM 7623 O O . SER B 1 423 ? 2.822 -21.719 -1.32 1 92.38 423 SER B O 1
ATOM 7625 N N . VAL B 1 424 ? 0.784 -22.047 -0.584 1 94.19 424 VAL B N 1
ATOM 7626 C CA . VAL B 1 424 ? 1.044 -21.438 0.715 1 94.19 424 VAL B CA 1
ATOM 7627 C C . VAL B 1 424 ? 2.057 -22.281 1.488 1 94.19 424 VAL B C 1
ATOM 7629 O O . VAL B 1 424 ? 2.988 -21.75 2.092 1 94.19 424 VAL B O 1
ATOM 7632 N N . MET B 1 425 ? 1.916 -23.562 1.397 1 94.06 425 MET B N 1
ATOM 7633 C CA . MET B 1 425 ? 2.799 -24.453 2.133 1 94.06 425 MET B CA 1
ATOM 7634 C C . MET B 1 425 ? 4.207 -24.438 1.545 1 94.06 425 MET B C 1
ATOM 7636 O O . MET B 1 425 ? 5.191 -24.516 2.281 1 94.06 425 MET B O 1
ATOM 7640 N N . VAL B 1 426 ? 4.312 -24.406 0.274 1 91.5 426 VAL B N 1
ATOM 7641 C CA . VAL B 1 426 ? 5.617 -24.328 -0.381 1 91.5 426 VAL B CA 1
ATOM 7642 C C . VAL B 1 426 ? 6.355 -23.078 0.07 1 91.5 426 VAL B C 1
ATOM 7644 O O . VAL B 1 426 ? 7.559 -23.125 0.336 1 91.5 426 VAL B O 1
ATOM 7647 N N . CYS B 1 427 ? 5.656 -22.016 0.164 1 90.25 427 CYS B N 1
ATOM 7648 C CA . CYS B 1 427 ? 6.27 -20.766 0.593 1 90.25 427 CYS B CA 1
ATOM 7649 C C . CYS B 1 427 ? 6.664 -20.828 2.064 1 90.25 427 CYS B C 1
ATOM 7651 O O . CYS B 1 427 ? 7.676 -20.25 2.465 1 90.25 427 CYS B O 1
ATOM 7653 N N . LEU B 1 428 ? 5.871 -21.5 2.844 1 92.25 428 LEU B N 1
ATOM 7654 C CA . LEU B 1 428 ? 6.148 -21.641 4.27 1 92.25 428 LEU B CA 1
ATOM 7655 C C . LEU B 1 428 ? 7.43 -22.438 4.5 1 92.25 428 LEU B C 1
ATOM 7657 O O . LEU B 1 428 ? 8.211 -22.109 5.395 1 92.25 428 LEU B O 1
ATOM 7661 N N . TYR B 1 429 ? 7.672 -23.453 3.668 1 89.88 429 TYR B N 1
ATOM 7662 C CA . TYR B 1 429 ? 8.781 -24.375 3.891 1 89.88 429 TYR B CA 1
ATOM 7663 C C . TYR B 1 429 ? 10.047 -23.875 3.199 1 89.88 429 TYR B C 1
ATOM 7665 O O . TYR B 1 429 ? 11.148 -24.344 3.506 1 89.88 429 TYR B O 1
ATOM 7673 N N . ARG B 1 430 ? 9.984 -23 2.369 1 83.81 430 ARG B N 1
ATOM 7674 C CA . ARG B 1 430 ? 11.078 -22.578 1.5 1 83.81 430 ARG B CA 1
ATOM 7675 C C . ARG B 1 430 ? 12.281 -22.125 2.318 1 83.81 430 ARG B C 1
ATOM 7677 O O . ARG B 1 430 ? 13.414 -22.5 2.012 1 83.81 430 ARG B O 1
ATOM 7684 N N . PRO B 1 431 ? 12.133 -21.297 3.334 1 80.5 431 PRO B N 1
ATOM 7685 C CA . PRO B 1 431 ? 13.297 -20.828 4.09 1 80.5 431 PRO B CA 1
ATOM 7686 C C . PRO B 1 431 ? 14.07 -21.984 4.746 1 80.5 431 PRO B C 1
ATOM 7688 O O . PRO B 1 431 ? 15.25 -21.828 5.074 1 80.5 431 PRO B O 1
ATOM 7691 N N . ALA B 1 432 ? 13.438 -23.047 4.973 1 73.44 432 ALA B N 1
ATOM 7692 C CA . ALA B 1 432 ? 14.109 -24.188 5.586 1 73.44 432 ALA B CA 1
ATOM 7693 C C . ALA B 1 432 ? 15.086 -24.844 4.613 1 73.44 432 ALA B C 1
ATOM 7695 O O . ALA B 1 432 ? 15.977 -25.594 5.027 1 73.44 432 ALA B O 1
ATOM 7696 N N . MET B 1 433 ? 14.961 -24.578 3.32 1 69.19 433 MET B N 1
ATOM 7697 C CA . MET B 1 433 ? 15.82 -25.188 2.307 1 69.19 433 MET B CA 1
ATOM 7698 C C . MET B 1 433 ? 17.156 -24.453 2.203 1 69.19 433 MET B C 1
ATOM 7700 O O . MET B 1 433 ? 18.141 -25.031 1.739 1 69.19 433 MET B O 1
ATOM 7704 N N . THR B 1 434 ? 17.297 -23.109 2.414 1 60.59 434 THR B N 1
ATOM 7705 C CA . THR B 1 434 ? 18.5 -22.297 2.223 1 60.59 434 THR B CA 1
ATOM 7706 C C . THR B 1 434 ? 19.484 -22.531 3.359 1 60.59 434 THR B C 1
ATOM 7708 O O . THR B 1 434 ? 20.672 -22.234 3.219 1 60.59 434 THR B O 1
ATOM 7711 N N . GLY B 1 435 ? 19.234 -22.922 4.562 1 54.12 435 GLY B N 1
ATOM 7712 C CA . GLY B 1 435 ? 20.188 -22.984 5.66 1 54.12 435 GLY B CA 1
ATOM 7713 C C . GLY B 1 435 ? 21.109 -24.188 5.582 1 54.12 435 GLY B C 1
ATOM 7714 O O . GLY B 1 435 ? 20.875 -25.094 4.785 1 54.12 435 GLY B O 1
ATOM 7715 N N . ASN B 1 436 ? 22.5 -23.906 5.867 1 47.16 436 ASN B N 1
ATOM 7716 C CA . ASN B 1 436 ? 23.562 -24.891 5.98 1 47.16 436 ASN B CA 1
ATOM 7717 C C . ASN B 1 436 ? 23.062 -26.203 6.574 1 47.16 436 ASN B C 1
ATOM 7719 O O . ASN B 1 436 ? 23.797 -27.203 6.625 1 47.16 436 ASN B O 1
ATOM 7723 N N . GLU B 1 437 ? 22.594 -26.062 7.855 1 44.97 437 GLU B N 1
ATOM 7724 C CA . GLU B 1 437 ? 22.594 -27.188 8.789 1 44.97 437 GLU B CA 1
ATOM 7725 C C . GLU B 1 437 ? 21.812 -28.359 8.234 1 44.97 437 GLU B C 1
ATOM 7727 O O . GLU B 1 437 ? 20.938 -28.188 7.379 1 44.97 437 GLU B O 1
ATOM 7732 N N . SER B 1 438 ? 22.297 -29.516 8.469 1 43.34 438 SER B N 1
ATOM 7733 C CA . SER B 1 438 ? 21.812 -30.891 8.555 1 43.34 438 SER B CA 1
ATOM 7734 C C . SER B 1 438 ? 20.297 -30.938 8.734 1 43.34 438 SER B C 1
ATOM 7736 O O . SER B 1 438 ? 19.719 -32 8.898 1 43.34 438 SER B O 1
ATOM 7738 N N . GLN B 1 439 ? 19.766 -29.891 9.336 1 48.41 439 GLN B N 1
ATOM 7739 C CA . GLN B 1 439 ? 18.609 -29.984 10.219 1 48.41 439 GLN B CA 1
ATOM 7740 C C . GLN B 1 439 ? 17.422 -30.641 9.516 1 48.41 439 GLN B C 1
ATOM 7742 O O . GLN B 1 439 ? 16.812 -31.562 10.039 1 48.41 439 GLN B O 1
ATOM 7747 N N . ASP B 1 440 ? 16.156 -30.047 8.906 1 57.47 440 ASP B N 1
ATOM 7748 C CA . ASP B 1 440 ? 14.938 -30.812 9.148 1 57.47 440 ASP B CA 1
ATOM 7749 C C . ASP B 1 440 ? 14.539 -31.609 7.906 1 57.47 440 ASP B C 1
ATOM 7751 O O . ASP B 1 440 ? 13.797 -31.109 7.055 1 57.47 440 ASP B O 1
ATOM 7755 N N . ASP B 1 441 ? 15.344 -32.562 7.648 1 66 441 ASP B N 1
ATOM 7756 C CA . ASP B 1 441 ? 14.977 -33.531 6.648 1 66 441 ASP B CA 1
ATOM 7757 C C . ASP B 1 441 ? 13.461 -33.688 6.547 1 66 441 ASP B C 1
ATOM 7759 O O . ASP B 1 441 ? 12.922 -33.844 5.449 1 66 441 ASP B O 1
ATOM 7763 N N . ASP B 1 442 ? 12.875 -33.562 7.691 1 78.12 442 ASP B N 1
ATOM 7764 C CA . ASP B 1 442 ? 11.43 -33.719 7.676 1 78.12 442 ASP B CA 1
ATOM 7765 C C . ASP B 1 442 ? 10.758 -32.594 6.914 1 78.12 442 ASP B C 1
ATOM 7767 O O . ASP B 1 442 ? 9.859 -32.812 6.102 1 78.12 442 ASP B O 1
ATOM 7771 N N . ILE B 1 443 ? 11.312 -31.438 7.043 1 83.94 443 ILE B N 1
ATOM 7772 C CA . ILE B 1 443 ? 10.68 -30.281 6.398 1 83.94 443 ILE B CA 1
ATOM 7773 C C . ILE B 1 443 ? 10.961 -30.328 4.898 1 83.94 443 ILE B C 1
ATOM 7775 O O . ILE B 1 443 ? 10.109 -29.938 4.094 1 83.94 443 ILE B O 1
ATOM 7779 N N . THR B 1 444 ? 12.125 -30.812 4.551 1 83.75 444 THR B N 1
ATOM 7780 C CA . THR B 1 444 ? 12.461 -30.922 3.139 1 83.75 444 THR B CA 1
ATOM 7781 C C . THR B 1 444 ? 11.539 -31.906 2.434 1 83.75 444 THR B C 1
ATOM 7783 O O . THR B 1 444 ? 11.109 -31.672 1.303 1 83.75 444 THR B O 1
ATOM 7786 N N . ASP B 1 445 ? 11.258 -32.938 3.156 1 86.56 445 ASP B N 1
ATOM 7787 C CA . ASP B 1 445 ? 10.359 -33.938 2.564 1 86.56 445 ASP B CA 1
ATOM 7788 C C . ASP B 1 445 ? 8.945 -33.375 2.412 1 86.56 445 ASP B C 1
ATOM 7790 O O . ASP B 1 445 ? 8.266 -33.656 1.427 1 86.56 445 ASP B O 1
ATOM 7794 N N . TYR B 1 446 ? 8.594 -32.688 3.447 1 88.38 446 TYR B N 1
ATOM 7795 C CA . TYR B 1 446 ? 7.289 -32.062 3.352 1 88.38 446 TYR B CA 1
ATOM 7796 C C . TYR B 1 446 ? 7.246 -31.078 2.191 1 88.38 446 TYR B C 1
ATOM 7798 O O . TYR B 1 446 ? 6.254 -31 1.468 1 88.38 446 TYR B O 1
ATOM 7806 N N . TYR B 1 447 ? 8.289 -30.375 2.051 1 90.56 447 TYR B N 1
ATOM 7807 C CA . TYR B 1 447 ? 8.406 -29.391 0.981 1 90.56 447 TYR B CA 1
ATOM 7808 C C . TYR B 1 447 ? 8.312 -30.062 -0.386 1 90.56 447 TYR B C 1
ATOM 7810 O O . TYR B 1 447 ? 7.539 -29.625 -1.243 1 90.56 447 TYR B O 1
ATOM 7818 N N . LEU B 1 448 ? 9.031 -31.094 -0.608 1 91.12 448 LEU B N 1
ATOM 7819 C CA . LEU B 1 448 ? 9.047 -31.797 -1.892 1 91.12 448 LEU B CA 1
ATOM 7820 C C . LEU B 1 448 ? 7.711 -32.469 -2.172 1 91.12 448 LEU B C 1
ATOM 7822 O O . LEU B 1 448 ? 7.277 -32.531 -3.324 1 91.12 448 LEU B O 1
ATOM 7826 N N . ASN B 1 449 ? 7.133 -32.938 -1.105 1 93.56 449 ASN B N 1
ATOM 7827 C CA . ASN B 1 449 ? 5.812 -33.531 -1.271 1 93.56 449 ASN B CA 1
ATOM 7828 C C . ASN B 1 449 ? 4.789 -32.531 -1.755 1 93.56 449 ASN B C 1
ATOM 7830 O O . ASN B 1 449 ? 3.918 -32.844 -2.566 1 93.56 449 ASN B O 1
ATOM 7834 N N . ARG B 1 450 ? 4.883 -31.375 -1.213 1 93.75 450 ARG B N 1
ATOM 7835 C CA . ARG B 1 450 ? 3.963 -30.328 -1.646 1 93.75 450 ARG B CA 1
ATOM 7836 C C . ARG B 1 450 ? 4.262 -29.891 -3.078 1 93.75 450 ARG B C 1
ATOM 7838 O O . ARG B 1 450 ? 3.352 -29.547 -3.832 1 93.75 450 ARG B O 1
ATOM 7845 N N . CYS B 1 451 ? 5.492 -29.906 -3.484 1 93.88 451 CYS B N 1
ATOM 7846 C CA . CYS B 1 451 ? 5.852 -29.609 -4.863 1 93.88 451 CYS B CA 1
ATOM 7847 C C . CYS B 1 451 ? 5.273 -30.641 -5.82 1 93.88 451 CYS B C 1
ATOM 7849 O O . CYS B 1 451 ? 4.73 -30.297 -6.867 1 93.88 451 CYS B O 1
ATOM 7851 N N . ARG B 1 452 ? 5.379 -31.938 -5.406 1 95.88 452 ARG B N 1
ATOM 7852 C CA . ARG B 1 452 ? 4.801 -33 -6.215 1 95.88 452 ARG B CA 1
ATOM 7853 C C . ARG B 1 452 ? 3.291 -32.844 -6.348 1 95.88 452 ARG B C 1
ATOM 7855 O O . ARG B 1 452 ? 2.738 -33 -7.438 1 95.88 452 ARG B O 1
ATOM 7862 N N . SER B 1 453 ? 2.75 -32.469 -5.23 1 95.44 453 SER B N 1
ATOM 7863 C CA . SER B 1 453 ? 1.304 -32.281 -5.211 1 95.44 453 SER B CA 1
ATOM 7864 C C . SER B 1 453 ? 0.884 -31.141 -6.133 1 95.44 453 SER B C 1
ATOM 7866 O O . SER B 1 453 ? -0.137 -31.219 -6.816 1 95.44 453 SER B O 1
ATOM 7868 N N . THR B 1 454 ? 1.581 -30.047 -6.137 1 95.31 454 THR B N 1
ATOM 7869 C CA . THR B 1 454 ? 1.293 -28.906 -6.992 1 95.31 454 THR B CA 1
ATOM 7870 C C . THR B 1 454 ? 1.314 -29.297 -8.461 1 95.31 454 THR B C 1
ATOM 7872 O O . THR B 1 454 ? 0.417 -28.938 -9.227 1 95.31 454 THR B O 1
ATOM 7875 N N . LEU B 1 455 ? 2.342 -30.094 -8.828 1 95.19 455 LEU B N 1
ATOM 7876 C CA . LEU B 1 455 ? 2.488 -30.516 -10.219 1 95.19 455 LEU B CA 1
ATOM 7877 C C . LEU B 1 455 ? 1.367 -31.469 -10.617 1 95.19 455 LEU B C 1
ATOM 7879 O O . LEU B 1 455 ? 0.802 -31.344 -11.703 1 95.19 455 LEU B O 1
ATOM 7883 N N . GLN B 1 456 ? 1.087 -32.344 -9.711 1 94.62 456 GLN B N 1
ATOM 7884 C CA . GLN B 1 456 ? 0.006 -33.312 -9.969 1 94.62 456 GLN B CA 1
ATOM 7885 C C . GLN B 1 456 ? -1.329 -32.562 -10.125 1 94.62 456 GLN B C 1
ATOM 7887 O O . GLN B 1 456 ? -2.102 -32.875 -11.039 1 94.62 456 GLN B O 1
ATOM 7892 N N . THR B 1 457 ? -1.588 -31.688 -9.211 1 93.31 457 THR B N 1
ATOM 7893 C CA . THR B 1 457 ? -2.836 -30.938 -9.258 1 93.31 457 THR B CA 1
ATOM 7894 C C . THR B 1 457 ? -2.926 -30.109 -10.539 1 93.31 457 THR B C 1
ATOM 7896 O O . THR B 1 457 ? -3.994 -30.016 -11.148 1 93.31 457 THR B O 1
ATOM 7899 N N . TYR B 1 458 ? -1.852 -29.547 -10.93 1 92 458 TYR B N 1
ATOM 7900 C CA . TYR B 1 458 ? -1.844 -28.734 -12.141 1 92 458 TYR B CA 1
ATOM 7901 C C . TYR B 1 458 ? -2.135 -29.578 -13.367 1 92 458 TYR B C 1
ATOM 7903 O O . TYR B 1 458 ? -2.854 -29.156 -14.273 1 92 458 TYR B O 1
ATOM 7911 N N . MET B 1 459 ? -1.587 -30.781 -13.422 1 91.06 459 MET B N 1
ATOM 7912 C CA . MET B 1 459 ? -1.851 -31.703 -14.523 1 91.06 459 MET B CA 1
ATOM 7913 C C . MET B 1 459 ? -3.326 -32.094 -14.578 1 91.06 459 MET B C 1
ATOM 7915 O O . MET B 1 459 ? -3.912 -32.188 -15.656 1 91.06 459 MET B O 1
ATOM 7919 N N . GLU B 1 460 ? -3.92 -32.25 -13.438 1 89.69 460 GLU B N 1
ATOM 7920 C CA . GLU B 1 460 ? -5.34 -32.594 -13.383 1 89.69 460 GLU B CA 1
ATOM 7921 C C . GLU B 1 460 ? -6.195 -31.406 -13.852 1 89.69 460 GLU B C 1
ATOM 7923 O O . GLU B 1 460 ? -7.215 -31.609 -14.516 1 89.69 460 GLU B O 1
ATOM 7928 N N . LEU B 1 461 ? -5.789 -30.266 -13.438 1 85.62 461 LEU B N 1
ATOM 7929 C CA . LEU B 1 461 ? -6.504 -29.078 -13.867 1 85.62 461 LEU B CA 1
ATOM 7930 C C . LEU B 1 461 ? -6.418 -28.906 -15.383 1 85.62 461 LEU B C 1
ATOM 7932 O O . LEU B 1 461 ? -7.379 -28.469 -16.016 1 85.62 461 LEU B O 1
ATOM 7936 N N . MET B 1 462 ? -5.32 -29.234 -15.945 1 84.12 462 MET B N 1
ATOM 7937 C CA . MET B 1 462 ? -5.137 -29.156 -17.391 1 84.12 462 MET B CA 1
ATOM 7938 C C . MET B 1 462 ? -6.051 -30.141 -18.109 1 84.12 462 MET B C 1
ATOM 7940 O O . MET B 1 462 ? -6.582 -29.828 -19.188 1 84.12 462 MET B O 1
ATOM 7944 N N . ASN B 1 463 ? -6.172 -31.203 -17.5 1 84.94 463 ASN B N 1
ATOM 7945 C CA . ASN B 1 463 ? -7.023 -32.219 -18.094 1 84.94 463 ASN B CA 1
ATOM 7946 C C . ASN B 1 463 ? -8.484 -31.797 -18.125 1 84.94 463 ASN B C 1
ATOM 7948 O O . ASN B 1 463 ? -9.266 -32.25 -18.953 1 84.94 463 ASN B O 1
ATOM 7952 N N . LEU B 1 464 ? -8.797 -30.922 -17.188 1 82.75 464 LEU B N 1
ATOM 7953 C CA . LEU B 1 464 ? -10.164 -30.422 -17.141 1 82.75 464 LEU B CA 1
ATOM 7954 C C . LEU B 1 464 ? -10.359 -29.281 -18.156 1 82.75 464 LEU B C 1
ATOM 7956 O O . LEU B 1 464 ? -11.484 -28.812 -18.344 1 82.75 464 LEU B O 1
ATOM 7960 N N . ASN B 1 465 ? -9.352 -28.953 -18.891 1 76.19 465 ASN B N 1
ATOM 7961 C CA . ASN B 1 465 ? -9.375 -27.875 -19.875 1 76.19 465 ASN B CA 1
ATOM 7962 C C . ASN B 1 465 ? -9.984 -26.609 -19.297 1 76.19 465 ASN B C 1
ATOM 7964 O O . ASN B 1 465 ? -10.789 -25.938 -19.953 1 76.19 465 ASN B O 1
ATOM 7968 N N . ALA B 1 466 ? -9.625 -26.406 -18.094 1 74.81 466 ALA B N 1
ATOM 7969 C CA . ALA B 1 466 ? -10.117 -25.188 -17.469 1 74.81 466 ALA B CA 1
ATOM 7970 C C . ALA B 1 466 ? -9.18 -24.016 -17.734 1 74.81 466 ALA B C 1
ATOM 7972 O O . ALA B 1 466 ? -7.957 -24.156 -17.656 1 74.81 466 ALA B O 1
ATOM 7973 N N . PRO B 1 467 ? -9.719 -22.844 -18.062 1 75.06 467 PRO B N 1
ATOM 7974 C CA . PRO B 1 467 ? -8.891 -21.688 -18.391 1 75.06 467 PRO B CA 1
ATOM 7975 C C . PRO B 1 467 ? -8.047 -21.219 -17.219 1 75.06 467 PRO B C 1
ATOM 7977 O O . PRO B 1 467 ? -7.074 -20.469 -17.406 1 75.06 467 PRO B O 1
ATOM 7980 N N . PHE B 1 468 ? -8.273 -21.719 -16.016 1 75.75 468 PHE B N 1
ATOM 7981 C CA . PHE B 1 468 ? -7.566 -21.297 -14.812 1 75.75 468 PHE B CA 1
ATOM 7982 C C . PHE B 1 468 ? -6.082 -21.609 -14.914 1 75.75 468 PHE B C 1
ATOM 7984 O O . PHE B 1 468 ? -5.258 -20.984 -14.234 1 75.75 468 PHE B O 1
ATOM 7991 N N . GLN B 1 469 ? -5.75 -22.516 -15.781 1 76.12 469 GLN B N 1
ATOM 7992 C CA . GLN B 1 469 ? -4.383 -23.016 -15.867 1 76.12 469 GLN B CA 1
ATOM 7993 C C . GLN B 1 469 ? -3.434 -21.938 -16.375 1 76.12 469 GLN B C 1
ATOM 7995 O O . GLN B 1 469 ? -2.219 -22.031 -16.172 1 76.12 469 GLN B O 1
ATOM 8000 N N . ARG B 1 470 ? -4.07 -20.891 -16.812 1 78.5 470 ARG B N 1
ATOM 8001 C CA . ARG B 1 470 ? -3.215 -19.859 -17.406 1 78.5 470 ARG B CA 1
ATOM 8002 C C . ARG B 1 470 ? -3.051 -18.672 -16.453 1 78.5 470 ARG B C 1
ATOM 8004 O O . ARG B 1 470 ? -2.348 -17.719 -16.781 1 78.5 470 ARG B O 1
ATOM 8011 N N . LEU B 1 471 ? -3.594 -18.844 -15.367 1 78.19 471 LEU B N 1
ATOM 8012 C CA . LEU B 1 471 ? -3.389 -17.766 -14.398 1 78.19 471 LEU B CA 1
ATOM 8013 C C . LEU B 1 471 ? -1.927 -17.703 -13.969 1 78.19 471 LEU B C 1
ATOM 8015 O O . LEU B 1 471 ? -1.295 -18.734 -13.719 1 78.19 471 LEU B O 1
ATOM 8019 N N . TRP B 1 472 ? -1.396 -16.469 -13.852 1 78.12 472 TRP B N 1
ATOM 8020 C CA . TRP B 1 472 ? 0.036 -16.266 -13.664 1 78.12 472 TRP B CA 1
ATOM 8021 C C . TRP B 1 472 ? 0.517 -16.938 -12.383 1 78.12 472 TRP B C 1
ATOM 8023 O O . TRP B 1 472 ? 1.605 -17.516 -12.352 1 78.12 472 TRP B O 1
ATOM 8033 N N . PHE B 1 473 ? -0.236 -16.844 -11.375 1 79.56 473 PHE B N 1
ATOM 8034 C CA . PHE B 1 473 ? 0.195 -17.359 -10.078 1 79.56 473 PHE B CA 1
ATOM 8035 C C . PHE B 1 473 ? 0.33 -18.875 -10.125 1 79.56 473 PHE B C 1
ATOM 8037 O O . PHE B 1 473 ? 1.29 -19.438 -9.586 1 79.56 473 PHE B O 1
ATOM 8044 N N . PHE B 1 474 ? -0.576 -19.547 -10.734 1 82.88 474 PHE B N 1
ATOM 8045 C CA . PHE B 1 474 ? -0.539 -21 -10.828 1 82.88 474 PHE B CA 1
ATOM 8046 C C . PHE B 1 474 ? 0.627 -21.453 -11.695 1 82.88 474 PHE B C 1
ATOM 8048 O O . PHE B 1 474 ? 1.298 -22.438 -11.375 1 82.88 474 PHE B O 1
ATOM 8055 N N . VAL B 1 475 ? 0.815 -20.719 -12.742 1 83.44 475 VAL B N 1
ATOM 8056 C CA . VAL B 1 475 ? 1.927 -21.078 -13.617 1 83.44 475 VAL B CA 1
ATOM 8057 C C . VAL B 1 475 ? 3.25 -20.891 -12.875 1 83.44 475 VAL B C 1
ATOM 8059 O O . VAL B 1 475 ? 4.117 -21.766 -12.906 1 83.44 475 VAL B O 1
ATOM 8062 N N . HIS B 1 476 ? 3.311 -19.797 -12.203 1 83.06 476 HIS B N 1
ATOM 8063 C CA . HIS B 1 476 ? 4.543 -19.516 -11.484 1 83.06 476 HIS B CA 1
ATOM 8064 C C . HIS B 1 476 ? 4.828 -20.562 -10.422 1 83.06 476 HIS B C 1
ATOM 8066 O O . HIS B 1 476 ? 5.953 -21.047 -10.305 1 83.06 476 HIS B O 1
ATOM 8072 N N . ILE B 1 477 ? 3.928 -20.891 -9.688 1 86.19 477 ILE B N 1
ATOM 8073 C CA . ILE B 1 477 ? 4.129 -21.828 -8.594 1 86.19 477 ILE B CA 1
ATOM 8074 C C . ILE B 1 477 ? 4.414 -23.219 -9.164 1 86.19 477 ILE B C 1
ATOM 8076 O O . ILE B 1 477 ? 5.203 -23.984 -8.602 1 86.19 477 ILE B O 1
ATOM 8080 N N . THR B 1 478 ? 3.736 -23.547 -10.203 1 89.81 478 THR B N 1
ATOM 8081 C CA . THR B 1 478 ? 3.941 -24.844 -10.828 1 89.81 478 THR B CA 1
ATOM 8082 C C . THR B 1 478 ? 5.355 -24.969 -11.383 1 89.81 478 THR B C 1
ATOM 8084 O O . THR B 1 478 ? 6.047 -25.953 -11.141 1 89.81 478 THR B O 1
ATOM 8087 N N . PHE B 1 479 ? 5.754 -23.984 -12.055 1 87.44 479 PHE B N 1
ATOM 8088 C CA . PHE B 1 479 ? 7.094 -24.016 -12.633 1 87.44 479 PHE B CA 1
ATOM 8089 C C . PHE B 1 479 ? 8.156 -23.969 -11.539 1 87.44 479 PHE B C 1
ATOM 8091 O O . PHE B 1 479 ? 9.203 -24.594 -11.648 1 87.44 479 PHE B O 1
ATOM 8098 N N . SER B 1 480 ? 7.844 -23.203 -10.555 1 85.38 480 SER B N 1
ATOM 8099 C CA . SER B 1 480 ? 8.758 -23.141 -9.422 1 85.38 480 SER B CA 1
ATOM 8100 C C . SER B 1 480 ? 8.883 -24.5 -8.742 1 85.38 480 SER B C 1
ATOM 8102 O O . SER B 1 480 ? 9.984 -24.922 -8.383 1 85.38 480 SER B O 1
ATOM 8104 N N . SER B 1 481 ? 7.789 -25.125 -8.578 1 90.56 481 SER B N 1
ATOM 8105 C CA . SER B 1 481 ? 7.781 -26.438 -7.957 1 90.56 481 SER B CA 1
ATOM 8106 C C . SER B 1 481 ? 8.484 -27.469 -8.836 1 90.56 481 SER B C 1
ATOM 8108 O O . SER B 1 481 ? 9.18 -28.359 -8.328 1 90.56 481 SER B O 1
ATOM 8110 N N . ALA B 1 482 ? 8.289 -27.344 -10.117 1 90.31 482 ALA B N 1
ATOM 8111 C CA . ALA B 1 482 ? 8.969 -28.25 -11.039 1 90.31 482 ALA B CA 1
ATOM 8112 C C . ALA B 1 482 ? 10.484 -28.062 -10.977 1 90.31 482 ALA B C 1
ATOM 8114 O O . ALA B 1 482 ? 11.234 -29.031 -11.016 1 90.31 482 ALA B O 1
ATOM 8115 N N . LEU B 1 483 ? 10.859 -26.891 -10.906 1 84.69 483 LEU B N 1
ATOM 8116 C CA . LEU B 1 483 ? 12.289 -26.578 -10.836 1 84.69 483 LEU B CA 1
ATOM 8117 C C . LEU B 1 483 ? 12.898 -27.141 -9.547 1 84.69 483 LEU B C 1
ATOM 8119 O O . LEU B 1 483 ? 13.977 -27.734 -9.57 1 84.69 483 LEU B O 1
ATOM 8123 N N . ILE B 1 484 ? 12.242 -26.922 -8.508 1 84.44 484 ILE B N 1
ATOM 8124 C CA . ILE B 1 484 ? 12.742 -27.375 -7.211 1 84.44 484 ILE B CA 1
ATOM 8125 C C . ILE B 1 484 ? 12.789 -28.906 -7.184 1 84.44 484 ILE B C 1
ATOM 8127 O O . ILE B 1 484 ? 13.781 -29.484 -6.746 1 84.44 484 ILE B O 1
ATOM 8131 N N . LEU B 1 485 ? 11.711 -29.5 -7.609 1 88.19 485 LEU B N 1
ATOM 8132 C CA . LEU B 1 485 ? 11.656 -30.953 -7.648 1 88.19 485 LEU B CA 1
ATOM 8133 C C . LEU B 1 485 ? 12.719 -31.516 -8.586 1 88.19 485 LEU B C 1
ATOM 8135 O O . LEU B 1 485 ? 13.32 -32.562 -8.305 1 88.19 485 LEU B O 1
ATOM 8139 N N . GLY B 1 486 ? 12.906 -30.844 -9.688 1 85.44 486 GLY B N 1
ATOM 8140 C CA . GLY B 1 486 ? 13.945 -31.25 -10.617 1 85.44 486 GLY B CA 1
ATOM 8141 C C . GLY B 1 486 ? 15.336 -31.188 -10.031 1 85.44 486 GLY B C 1
ATOM 8142 O O . GLY B 1 486 ? 16.125 -32.125 -10.156 1 85.44 486 GLY B O 1
ATOM 8143 N N . GLN B 1 487 ? 15.586 -30.109 -9.367 1 79.12 487 GLN B N 1
ATOM 8144 C CA . GLN B 1 487 ? 16.891 -29.953 -8.719 1 79.12 487 GLN B CA 1
ATOM 8145 C C . GLN B 1 487 ? 17.094 -31.031 -7.656 1 79.12 487 GLN B C 1
ATOM 8147 O O . GLN B 1 487 ? 18.188 -31.594 -7.555 1 79.12 487 GLN B O 1
ATOM 8152 N N . ALA B 1 488 ? 16.109 -31.25 -6.918 1 82 488 ALA B N 1
ATOM 8153 C CA . ALA B 1 488 ? 16.203 -32.25 -5.875 1 82 488 ALA B CA 1
ATOM 8154 C C . ALA B 1 488 ? 16.344 -33.656 -6.473 1 82 488 ALA B C 1
ATOM 8156 O O . ALA B 1 488 ? 17.078 -34.5 -5.957 1 82 488 ALA B O 1
ATOM 8157 N N . ALA B 1 489 ? 15.609 -33.906 -7.492 1 84.19 489 ALA B N 1
ATOM 8158 C CA . ALA B 1 489 ? 15.633 -35.219 -8.133 1 84.19 489 ALA B CA 1
ATOM 8159 C C . ALA B 1 489 ? 17 -35.5 -8.742 1 84.19 489 ALA B C 1
ATOM 8161 O O . ALA B 1 489 ? 17.5 -36.625 -8.641 1 84.19 489 ALA B O 1
ATOM 8162 N N . TYR B 1 490 ? 17.578 -34.5 -9.242 1 76.5 490 TYR B N 1
ATOM 8163 C CA . TYR B 1 490 ? 18.875 -34.688 -9.883 1 76.5 490 TYR B CA 1
ATOM 8164 C C . TYR B 1 490 ? 20 -34.75 -8.852 1 76.5 490 TYR B C 1
ATOM 8166 O O . TYR B 1 490 ? 20.953 -35.5 -9 1 76.5 490 TYR B O 1
ATOM 8174 N N . ALA B 1 491 ? 19.828 -33.906 -7.84 1 73.81 491 ALA B N 1
ATOM 8175 C CA . ALA B 1 491 ? 20.828 -33.906 -6.777 1 73.81 491 ALA B CA 1
ATOM 8176 C C . ALA B 1 491 ? 20.812 -35.219 -5.992 1 73.81 491 ALA B C 1
ATOM 8178 O O . ALA B 1 491 ? 21.859 -35.75 -5.621 1 73.81 491 ALA B O 1
ATOM 8179 N N . ARG B 1 492 ? 19.641 -35.75 -5.766 1 78.56 492 ARG B N 1
ATOM 8180 C CA . ARG B 1 492 ? 19.484 -36.938 -4.953 1 78.56 492 ARG B CA 1
ATOM 8181 C C . ARG B 1 492 ? 19.312 -38.188 -5.832 1 78.56 492 ARG B C 1
ATOM 8183 O O . ARG B 1 492 ? 19.25 -39.312 -5.324 1 78.56 492 ARG B O 1
ATOM 8190 N N . ASN B 1 493 ? 19.281 -38 -7.129 1 80.94 493 ASN B N 1
ATOM 8191 C CA . ASN B 1 493 ? 19.109 -39.062 -8.133 1 80.94 493 ASN B CA 1
ATOM 8192 C C . ASN B 1 493 ? 17.891 -39.906 -7.852 1 80.94 493 ASN B C 1
ATOM 8194 O O . ASN B 1 493 ? 17.984 -41.125 -7.785 1 80.94 493 ASN B O 1
ATOM 8198 N N . VAL B 1 494 ? 16.875 -39.344 -7.539 1 87.19 494 VAL B N 1
ATOM 8199 C CA . VAL B 1 494 ? 15.602 -40 -7.301 1 87.19 494 VAL B CA 1
ATOM 8200 C C . VAL B 1 494 ? 14.922 -40.312 -8.633 1 87.19 494 VAL B C 1
ATOM 8202 O O . VAL B 1 494 ? 14.344 -39.406 -9.258 1 87.19 494 VAL B O 1
ATOM 8205 N N . HIS B 1 495 ? 14.82 -41.531 -9.055 1 88.81 495 HIS B N 1
ATOM 8206 C CA . HIS B 1 495 ? 14.32 -41.938 -10.359 1 88.81 495 HIS B CA 1
ATOM 8207 C C . HIS B 1 495 ? 12.812 -41.688 -10.477 1 88.81 495 HIS B C 1
ATOM 8209 O O . HIS B 1 495 ? 12.32 -41.344 -11.547 1 88.81 495 HIS B O 1
ATOM 8215 N N . SER B 1 496 ? 12.109 -41.938 -9.461 1 91.75 496 SER B N 1
ATOM 8216 C CA . SER B 1 496 ? 10.656 -41.75 -9.484 1 91.75 496 SER B CA 1
ATOM 8217 C C . SER B 1 496 ? 10.297 -40.312 -9.805 1 91.75 496 SER B C 1
ATOM 8219 O O . SER B 1 496 ? 9.383 -40.062 -10.602 1 91.75 496 SER B O 1
ATOM 8221 N N . ASP B 1 497 ? 11.07 -39.375 -9.242 1 91.81 497 ASP B N 1
ATOM 8222 C CA . ASP B 1 497 ? 10.797 -37.969 -9.477 1 91.81 497 ASP B CA 1
ATOM 8223 C C . ASP B 1 497 ? 11.211 -37.562 -10.891 1 91.81 497 ASP B C 1
ATOM 8225 O O . ASP B 1 497 ? 10.57 -36.688 -11.508 1 91.81 497 ASP B O 1
ATOM 8229 N N . LYS B 1 498 ? 12.227 -38.094 -11.422 1 88.81 498 LYS B N 1
ATOM 8230 C CA . LYS B 1 498 ? 12.648 -37.812 -12.789 1 88.81 498 LYS B CA 1
ATOM 8231 C C . LYS B 1 498 ? 11.594 -38.25 -13.797 1 88.81 498 LYS B C 1
ATOM 8233 O O . LYS B 1 498 ? 11.266 -37.5 -14.727 1 88.81 498 LYS B O 1
ATOM 8238 N N . THR B 1 499 ? 11.078 -39.438 -13.523 1 91.06 499 THR B N 1
ATOM 8239 C CA . THR B 1 499 ? 10.031 -39.969 -14.398 1 91.06 499 THR B CA 1
ATOM 8240 C C . THR B 1 499 ? 8.758 -39.125 -14.289 1 91.06 499 THR B C 1
ATOM 8242 O O . THR B 1 499 ? 8.086 -38.875 -15.289 1 91.06 499 THR B O 1
ATOM 8245 N N . PHE B 1 500 ? 8.484 -38.781 -13.117 1 93.81 500 PHE B N 1
ATOM 8246 C CA . PHE B 1 500 ? 7.316 -37.938 -12.875 1 93.81 500 PHE B CA 1
ATOM 8247 C C . PHE B 1 500 ? 7.441 -36.625 -13.617 1 93.81 500 PHE B C 1
ATOM 8249 O O . PHE B 1 500 ? 6.48 -36.156 -14.234 1 93.81 500 PHE B O 1
ATOM 8256 N N . LEU B 1 501 ? 8.578 -36 -13.547 1 91.75 501 LEU B N 1
ATOM 8257 C CA . LEU B 1 501 ? 8.82 -34.719 -14.203 1 91.75 501 LEU B CA 1
ATOM 8258 C C . LEU B 1 501 ? 8.727 -34.844 -15.719 1 91.75 501 LEU B C 1
ATOM 8260 O O . LEU B 1 501 ? 8.219 -33.969 -16.406 1 91.75 501 LEU B O 1
ATOM 8264 N N . LYS B 1 502 ? 9.219 -35.969 -16.203 1 88.81 502 LYS B N 1
ATOM 8265 C CA . LYS B 1 502 ? 9.094 -36.219 -17.641 1 88.81 502 LYS B CA 1
ATOM 8266 C C . LYS B 1 502 ? 7.625 -36.312 -18.047 1 88.81 502 LYS B C 1
ATOM 8268 O O . LYS B 1 502 ? 7.23 -35.812 -19.094 1 88.81 502 LYS B O 1
ATOM 8273 N N . ARG B 1 503 ? 6.918 -37 -17.234 1 90.38 503 ARG B N 1
ATOM 8274 C CA . ARG B 1 503 ? 5.484 -37.094 -17.484 1 90.38 503 ARG B CA 1
ATOM 8275 C C . ARG B 1 503 ? 4.82 -35.719 -17.453 1 90.38 503 ARG B C 1
ATOM 8277 O O . ARG B 1 503 ? 3.914 -35.438 -18.234 1 90.38 503 ARG B O 1
ATOM 8284 N N . PHE B 1 504 ? 5.141 -35.031 -16.516 1 92.12 504 PHE B N 1
ATOM 8285 C CA . PHE B 1 504 ? 4.602 -33.688 -16.375 1 92.12 504 PHE B CA 1
ATOM 8286 C C . PHE B 1 504 ? 4.879 -32.875 -17.625 1 92.12 504 PHE B C 1
ATOM 8288 O O . PHE B 1 504 ? 3.973 -32.219 -18.172 1 92.12 504 PHE B O 1
ATOM 8295 N N . PHE B 1 505 ? 6.105 -32.812 -18.125 1 88.31 505 PHE B N 1
ATOM 8296 C CA . PHE B 1 505 ? 6.48 -32.031 -19.297 1 88.31 505 PHE B CA 1
ATOM 8297 C C . PHE B 1 505 ? 5.781 -32.531 -20.547 1 88.31 505 PHE B C 1
ATOM 8299 O O . PHE B 1 505 ? 5.395 -31.766 -21.422 1 88.31 505 PHE B O 1
ATOM 8306 N N . ASN B 1 506 ? 5.629 -33.781 -20.594 1 86.75 506 ASN B N 1
ATOM 8307 C CA . ASN B 1 506 ? 4.91 -34.375 -21.719 1 86.75 506 ASN B CA 1
ATOM 8308 C C . ASN B 1 506 ? 3.439 -33.969 -21.719 1 86.75 506 ASN B C 1
ATOM 8310 O O . ASN B 1 506 ? 2.863 -33.688 -22.781 1 86.75 506 ASN B O 1
ATOM 8314 N N . SER B 1 507 ? 2.918 -33.938 -20.547 1 87.44 507 SER B N 1
ATOM 8315 C CA . SER B 1 507 ? 1.522 -33.531 -20.438 1 87.44 507 SER B CA 1
ATOM 8316 C C . SER B 1 507 ? 1.329 -32.094 -20.859 1 87.44 507 SER B C 1
ATOM 8318 O O . SER B 1 507 ? 0.324 -31.734 -21.484 1 87.44 507 SER B O 1
ATOM 8320 N N . LEU B 1 508 ? 2.24 -31.219 -20.5 1 84.75 508 LEU B N 1
ATOM 8321 C CA . LEU B 1 508 ? 2.168 -29.812 -20.875 1 84.75 508 LEU B CA 1
ATOM 8322 C C . LEU B 1 508 ? 2.305 -29.641 -22.375 1 84.75 508 LEU B C 1
ATOM 8324 O O . LEU B 1 508 ? 1.651 -28.781 -22.969 1 84.75 508 LEU B O 1
ATOM 8328 N N . SER B 1 509 ? 3.143 -30.406 -22.953 1 80.25 509 SER B N 1
ATOM 8329 C CA . SER B 1 509 ? 3.363 -30.344 -24.391 1 80.25 509 SER B CA 1
ATOM 8330 C C . SER B 1 509 ? 2.137 -30.828 -25.156 1 80.25 509 SER B C 1
ATOM 8332 O O . SER B 1 509 ? 1.776 -30.25 -26.188 1 80.25 509 SER B O 1
ATOM 8334 N N . GLN B 1 510 ? 1.581 -31.812 -24.656 1 80.25 510 GLN B N 1
ATOM 8335 C CA . GLN B 1 510 ? 0.43 -32.406 -25.328 1 80.25 510 GLN B CA 1
ATOM 8336 C C . GLN B 1 510 ? -0.784 -31.469 -25.266 1 80.25 510 GLN B C 1
ATOM 8338 O O . GLN B 1 510 ? -1.552 -31.375 -26.219 1 80.25 510 GLN B O 1
ATOM 8343 N N . ASN B 1 511 ? -0.903 -30.859 -24.188 1 77.56 511 ASN B N 1
ATOM 8344 C CA . ASN B 1 511 ? -2.076 -30.016 -23.984 1 77.56 511 ASN B CA 1
ATOM 8345 C C . ASN B 1 511 ? -1.902 -28.656 -24.641 1 77.56 511 ASN B C 1
ATOM 8347 O O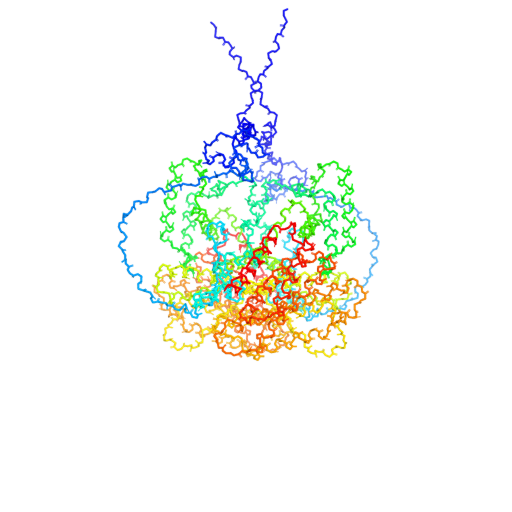 . ASN B 1 511 ? -2.867 -27.906 -24.797 1 77.56 511 ASN B O 1
ATOM 8351 N N . ARG B 1 512 ? -0.725 -28.344 -25.172 1 69.69 512 ARG B N 1
ATOM 8352 C CA . ARG B 1 512 ? -0.449 -27.062 -25.812 1 69.69 512 ARG B CA 1
ATOM 8353 C C . ARG B 1 512 ? -0.963 -25.906 -24.953 1 69.69 512 ARG B C 1
ATOM 8355 O O . ARG B 1 512 ? -1.558 -24.969 -25.484 1 69.69 512 ARG B O 1
ATOM 8362 N N . ALA B 1 513 ? -0.833 -26.016 -23.734 1 69.62 513 ALA B N 1
ATOM 8363 C CA . ALA B 1 513 ? -1.454 -25.125 -22.75 1 69.62 513 ALA B CA 1
ATOM 8364 C C . ALA B 1 513 ? -0.922 -23.703 -22.906 1 69.62 513 ALA B C 1
ATOM 8366 O O . ALA B 1 513 ? -1.624 -22.734 -22.594 1 69.62 513 ALA B O 1
ATOM 8367 N N . PHE B 1 514 ? 0.313 -23.516 -23.422 1 73.69 514 PHE B N 1
ATOM 8368 C CA . PHE B 1 514 ? 0.957 -22.219 -23.375 1 73.69 514 PHE B CA 1
ATOM 8369 C C . PHE B 1 514 ? 1.235 -21.703 -24.781 1 73.69 514 PHE B C 1
ATOM 8371 O O . PHE B 1 514 ? 1.918 -20.688 -24.953 1 73.69 514 PHE B O 1
ATOM 8378 N N . VAL B 1 515 ? 0.684 -22.312 -25.734 1 64.12 515 VAL B N 1
ATOM 8379 C CA . VAL B 1 515 ? 0.99 -21.984 -27.109 1 64.12 515 VAL B CA 1
ATOM 8380 C C . VAL B 1 515 ? 0.598 -20.531 -27.391 1 64.12 515 VAL B C 1
ATOM 8382 O O . VAL B 1 515 ? 1.283 -19.828 -28.141 1 64.12 515 VAL B O 1
ATOM 8385 N N . SER B 1 516 ? -0.28 -20.016 -26.656 1 64.5 516 SER B N 1
ATOM 8386 C CA . SER B 1 516 ? -0.757 -18.672 -26.984 1 64.5 516 SER B CA 1
ATOM 8387 C C . SER B 1 516 ? -0.137 -17.625 -26.078 1 64.5 516 SER B C 1
ATOM 8389 O O . SER B 1 516 ? -0.455 -16.438 -26.172 1 64.5 516 SER B O 1
ATOM 8391 N N . VAL B 1 517 ? 0.74 -18.016 -25.281 1 71.75 517 VAL B N 1
ATOM 8392 C CA . VAL B 1 517 ? 1.396 -17.078 -24.359 1 71.75 517 VAL B CA 1
ATOM 8393 C C . VAL B 1 517 ? 2.91 -17.25 -24.453 1 71.75 517 VAL B C 1
ATOM 8395 O O . VAL B 1 517 ? 3.492 -18.062 -23.734 1 71.75 517 VAL B O 1
ATOM 8398 N N . PRO B 1 518 ? 3.49 -16.453 -25.188 1 69.44 518 PRO B N 1
ATOM 8399 C CA . PRO B 1 518 ? 4.918 -16.641 -25.469 1 69.44 518 PRO B CA 1
ATOM 8400 C C . PRO B 1 518 ? 5.766 -16.688 -24.188 1 69.44 518 PRO B C 1
ATOM 8402 O O . PRO B 1 518 ? 6.73 -17.453 -24.109 1 69.44 518 PRO B O 1
ATOM 8405 N N . MET B 1 519 ? 5.414 -15.93 -23.281 1 73 519 MET B N 1
ATOM 8406 C CA . MET B 1 519 ? 6.191 -15.906 -22.047 1 73 519 MET B CA 1
ATOM 8407 C C . MET B 1 519 ? 6.164 -17.266 -21.359 1 73 519 MET B C 1
ATOM 8409 O O . MET B 1 519 ? 7.195 -17.75 -20.891 1 73 519 MET B O 1
ATOM 8413 N N . TYR B 1 520 ? 5.023 -17.906 -21.328 1 77.25 520 TYR B N 1
ATOM 8414 C CA . TYR B 1 520 ? 4.891 -19.219 -20.688 1 77.25 520 TYR B CA 1
ATOM 8415 C C . TYR B 1 520 ? 5.578 -20.297 -21.5 1 77.25 520 TYR B C 1
ATOM 8417 O O . TYR B 1 520 ? 6.188 -21.219 -20.953 1 77.25 520 TYR B O 1
ATOM 8425 N N . GLU B 1 521 ? 5.461 -20.094 -22.781 1 77.5 521 GLU B N 1
ATOM 8426 C CA . GLU B 1 521 ? 6.105 -21.062 -23.656 1 77.5 521 GLU B CA 1
ATOM 8427 C C . GLU B 1 521 ? 7.625 -21.031 -23.5 1 77.5 521 GLU B C 1
ATOM 8429 O O . GLU B 1 521 ? 8.273 -22.078 -23.469 1 77.5 521 GLU B O 1
ATOM 8434 N N . ASN B 1 522 ? 8.078 -19.859 -23.5 1 75.44 522 ASN B N 1
ATOM 8435 C CA . ASN B 1 522 ? 9.516 -19.734 -23.328 1 75.44 522 ASN B CA 1
ATOM 8436 C C . ASN B 1 522 ? 9.977 -20.281 -21.984 1 75.44 522 ASN B C 1
ATOM 8438 O O . ASN B 1 522 ? 11.023 -20.906 -21.875 1 75.44 522 ASN B O 1
ATOM 8442 N N . ALA B 1 523 ? 9.219 -19.953 -20.984 1 77.38 523 ALA B N 1
ATOM 8443 C CA . ALA B 1 523 ? 9.555 -20.453 -19.656 1 77.38 523 ALA B CA 1
ATOM 8444 C C . ALA B 1 523 ? 9.531 -21.969 -19.609 1 77.38 523 ALA B C 1
ATOM 8446 O O . ALA B 1 523 ? 10.414 -22.594 -19.031 1 77.38 523 ALA B O 1
ATOM 8447 N N . TRP B 1 524 ? 8.578 -22.5 -20.25 1 81.44 524 TRP B N 1
ATOM 8448 C CA . TRP B 1 524 ? 8.453 -23.953 -20.297 1 81.44 524 TRP B CA 1
ATOM 8449 C C . TRP B 1 524 ? 9.641 -24.562 -21.031 1 81.44 524 TRP B C 1
ATOM 8451 O O . TRP B 1 524 ? 10.188 -25.578 -20.594 1 81.44 524 TRP B O 1
ATOM 8461 N N . ARG B 1 525 ? 10.023 -24 -22.094 1 79.38 525 ARG B N 1
ATOM 8462 C CA . ARG B 1 525 ? 11.148 -24.516 -22.875 1 79.38 525 ARG B CA 1
ATOM 8463 C C . ARG B 1 525 ? 12.445 -24.438 -22.078 1 79.38 525 ARG B C 1
ATOM 8465 O O . ARG B 1 525 ? 13.234 -25.391 -22.078 1 79.38 525 ARG B O 1
ATOM 8472 N N . LEU B 1 526 ? 12.586 -23.391 -21.453 1 76.31 526 LEU B N 1
ATOM 8473 C CA . LEU B 1 526 ? 13.797 -23.203 -20.656 1 76.31 526 LEU B CA 1
ATOM 8474 C C . LEU B 1 526 ? 13.844 -24.203 -19.5 1 76.31 526 LEU B C 1
ATOM 8476 O O . LEU B 1 526 ? 14.898 -24.75 -19.203 1 76.31 526 LEU B O 1
ATOM 8480 N N . LEU B 1 527 ? 12.703 -24.344 -18.922 1 80.94 527 LEU B N 1
ATOM 8481 C CA . LEU B 1 527 ? 12.625 -25.281 -17.797 1 80.94 527 LEU B CA 1
ATOM 8482 C C . LEU B 1 527 ? 12.914 -26.703 -18.266 1 80.94 527 LEU B C 1
ATOM 8484 O O . LEU B 1 527 ? 13.641 -27.438 -17.594 1 80.94 527 LEU B O 1
ATOM 8488 N N . HIS B 1 528 ? 12.359 -26.984 -19.391 1 81.75 528 HIS B N 1
ATOM 8489 C CA . HIS B 1 528 ? 12.586 -28.312 -19.953 1 81.75 528 HIS B CA 1
ATOM 8490 C C . HIS B 1 528 ? 14.055 -28.531 -20.297 1 81.75 528 HIS B C 1
ATOM 8492 O O . HIS B 1 528 ? 14.617 -29.594 -20.031 1 81.75 528 HIS B O 1
ATOM 8498 N N . GLU B 1 529 ? 14.633 -27.547 -20.891 1 78.19 529 GLU B N 1
ATOM 8499 C CA . GLU B 1 529 ? 16.047 -27.609 -21.25 1 78.19 529 GLU B CA 1
ATOM 8500 C C . GLU B 1 529 ? 16.922 -27.719 -20.016 1 78.19 529 GLU B C 1
ATOM 8502 O O . GLU B 1 529 ? 17.891 -28.484 -20 1 78.19 529 GLU B O 1
ATOM 8507 N N . PHE B 1 530 ? 16.578 -27.016 -19.156 1 73.81 530 PHE B N 1
ATOM 8508 C CA . PHE B 1 530 ? 17.359 -27.016 -17.922 1 73.81 530 PHE B CA 1
ATOM 8509 C C . PHE B 1 530 ? 17.328 -28.375 -17.25 1 73.81 530 PHE B C 1
ATOM 8511 O O . PHE B 1 530 ? 18.344 -28.875 -16.781 1 73.81 530 PHE B O 1
ATOM 8518 N N . LEU B 1 531 ? 16.234 -28.984 -17.25 1 77.88 531 LEU B N 1
ATOM 8519 C CA . LEU B 1 531 ? 16.078 -30.234 -16.531 1 77.88 531 LEU B CA 1
ATOM 8520 C C . LEU B 1 531 ? 16.578 -31.406 -17.359 1 77.88 531 LEU B C 1
ATOM 8522 O O . LEU B 1 531 ? 17.078 -32.406 -16.812 1 77.88 531 LEU B O 1
ATOM 8526 N N . THR B 1 532 ? 16.531 -31.297 -18.688 1 75.44 532 THR B N 1
ATOM 8527 C CA . THR B 1 532 ? 17.031 -32.375 -19.547 1 75.44 532 THR B CA 1
ATOM 8528 C C . THR B 1 532 ? 18.547 -32.312 -19.672 1 75.44 532 THR B C 1
ATOM 8530 O O . THR B 1 532 ? 19.203 -33.344 -19.797 1 75.44 532 THR B O 1
ATOM 8533 N N . MET B 1 533 ? 19.016 -31.109 -19.797 1 70.06 533 MET B N 1
ATOM 8534 C CA . MET B 1 533 ? 20.469 -30.969 -19.875 1 70.06 533 MET B CA 1
ATOM 8535 C C . MET B 1 533 ? 21.141 -31.609 -18.656 1 70.06 533 MET B C 1
ATOM 8537 O O . MET B 1 533 ? 22.234 -32.188 -18.781 1 70.06 533 MET B O 1
ATOM 8541 N N . ASN B 1 534 ? 20.531 -31.594 -17.641 1 62.19 534 ASN B N 1
ATOM 8542 C CA . ASN B 1 534 ? 21.094 -32.219 -16.438 1 62.19 534 ASN B CA 1
ATOM 8543 C C . ASN B 1 534 ? 21.031 -33.75 -16.516 1 62.19 534 ASN B C 1
ATOM 8545 O O . ASN B 1 534 ? 21.844 -34.438 -15.891 1 62.19 534 ASN B O 1
ATOM 8549 N N . ASP B 1 535 ? 20.125 -34.312 -17.25 1 62.69 535 ASP B N 1
ATOM 8550 C CA . ASP B 1 535 ? 20.016 -35.75 -17.438 1 62.69 535 ASP B CA 1
ATOM 8551 C C . ASP B 1 535 ? 21.141 -36.25 -18.344 1 62.69 535 ASP B C 1
ATOM 8553 O O . ASP B 1 535 ? 21.688 -37.344 -18.094 1 62.69 535 ASP B O 1
ATOM 8557 N N . ASN B 1 536 ? 21.438 -35.562 -19.484 1 56.19 536 ASN B N 1
ATOM 8558 C CA . ASN B 1 536 ? 22.484 -35.969 -20.391 1 56.19 536 ASN B CA 1
ATOM 8559 C C . ASN B 1 536 ? 23.875 -35.906 -19.75 1 56.19 536 ASN B C 1
ATOM 8561 O O . ASN B 1 536 ? 24.766 -36.688 -20.062 1 56.19 536 ASN B O 1
ATOM 8565 N N . ASN B 1 537 ? 24.109 -34.969 -18.969 1 47.62 537 ASN B N 1
ATOM 8566 C CA . ASN B 1 537 ? 25.438 -34.875 -18.344 1 47.62 537 ASN B CA 1
ATOM 8567 C C . ASN B 1 537 ? 25.656 -36 -17.344 1 47.62 537 ASN B C 1
ATOM 8569 O O . ASN B 1 537 ? 26.797 -36.281 -16.953 1 47.62 537 ASN B O 1
ATOM 8573 N N . MET B 1 538 ? 24.766 -36.656 -16.844 1 42.41 538 MET B N 1
ATOM 8574 C CA . MET B 1 538 ? 24.969 -37.781 -15.945 1 42.41 538 MET B CA 1
ATOM 8575 C C . MET B 1 538 ? 25.156 -39.094 -16.734 1 42.41 538 MET B C 1
ATOM 8577 O O . MET B 1 538 ? 25.547 -40.094 -16.156 1 42.41 538 MET B O 1
ATOM 8581 N N . GLU B 1 539 ? 24.609 -39.219 -17.875 1 38.97 539 GLU B N 1
ATOM 8582 C CA . GLU B 1 539 ? 24.938 -40.438 -18.625 1 38.97 539 GLU B CA 1
ATOM 8583 C C . GLU B 1 539 ? 26.344 -40.344 -19.188 1 38.97 539 GLU B C 1
ATOM 8585 O O . GLU B 1 539 ? 26.875 -41.344 -19.688 1 38.97 539 GLU B O 1
ATOM 8590 N N . GLU B 1 540 ? 27.047 -39.25 -19.25 1 35.75 540 GLU B N 1
ATOM 8591 C CA . GLU B 1 540 ? 28.453 -39.344 -19.594 1 35.75 540 GLU B CA 1
ATOM 8592 C C . GLU B 1 540 ? 29.328 -39.5 -18.344 1 35.75 540 GLU B C 1
ATOM 8594 O O . GLU B 1 540 ? 29.094 -38.812 -17.344 1 35.75 540 GLU B O 1
#

Radius of gyration: 33.44 Å; Cα contacts (8 Å, |Δi|>4): 1229; chains: 2; bounding box: 99×92×109 Å

Secondary structure (DSSP, 8-state):
-------------THHHHHHHHHSS-----SS-HHHHHHT------SS-HHHHHTT-GGG--S-------------------------------HHHHHT-EEEE---GGGPEEEE-TTSHHHHHHHHHHH----TT--------HHHHHHHTT----S-SSTTTTT--TT--HHHHHHT---HHHHHHHHHHHHHTGGGT-TTSS-HHHHHHHHHHHHHHHHHS-SGGGGS---HHHHHHHHHHHHHHHHHHHH---TT------GGGGHHHHHHHHHHHHTTGGGPPPGGG--SHHHHHHHHHHHHHHHHHHHHHHHHHHHHT---S----SPP-------SPBPHHHHHHHHHHHHHHHHHHHHHHHHTT-PPPHHHHHHHHHHHHHHHHTB-HHHH-GGG--SHHHHHHHHHHHHHHHHHHHHHHTHHHH--SS--HHHHHHHHHHHHHHHHHHHHHHHTT-GGGG-HHHHHHHHHHHHHHHHHHHHHT-HHHHHHHHHHHHHHHHHTTTTT-HHHHHHHHHHHHHHHHHHHHHH-/-------------THHHHHHHHHSS-----SS-HHHHHHTPPP---SS-HHHHHTT-GGG--S-------------------------------HHHHHT-EEEE---GGGPEEEE-TTSHHHHHHHHHHH----TT--------HHHHHHHTT----S-S-TTTTS--TT--HHHHHHT---HHHHHHHHHHHHHTGGGT-TTSS-HHHHHHHHHHHHHHHHHS-SGGGGS---HHHHHHHHHHHHHHHHHHHH---TT------GGGGHHHHHHHHHHHHTTGGGPPPGGG--SHHHHHHHHHHHHHHHHHHHHHHHHHHHHT---S----SPP-------SPBPHHHHHHHHHHHHHHHHHHHHHHHHTT-PPPHHHHHHHHHHHHHHHHTB-HHHH-GGG--SHHHHHHHHHHHHHHHHHHHHHHHHHHH--SS--HHHHHHHHHHHHHHHHHHHHHHHTT-GGGG-HHHHHHHHHHHHHHHHHHHHHT-HHHHHHHHHHHHHHHHHTTTTT-HHHHHHHHHHHHHHHHHHHHHH-

pLDDT: mean 72.18, std 20.84, range [22.19, 96.19]